Protein AF-A0A5N6C5S0-F1 (afdb_monomer_lite)

Structure (mmCIF, N/CA/C/O backbone):
data_AF-A0A5N6C5S0-F1
#
_entry.id   AF-A0A5N6C5S0-F1
#
loop_
_atom_site.group_PDB
_atom_site.id
_atom_site.type_symbol
_atom_site.label_atom_id
_atom_site.label_alt_id
_atom_site.label_comp_id
_atom_site.label_asym_id
_atom_site.label_entity_id
_atom_site.label_seq_id
_atom_site.pdbx_PDB_ins_code
_atom_site.Cartn_x
_atom_site.Cartn_y
_atom_site.Cartn_z
_atom_site.occupancy
_atom_site.B_iso_or_equiv
_atom_site.auth_seq_id
_atom_site.auth_comp_id
_atom_site.auth_asym_id
_atom_site.auth_atom_id
_atom_site.pdbx_PDB_model_num
ATOM 1 N N . MET A 1 1 ? -27.865 43.314 -39.052 1.00 33.88 1 MET A N 1
ATOM 2 C CA . MET A 1 1 ? -28.387 43.633 -40.398 1.00 33.88 1 MET A CA 1
ATOM 3 C C . MET A 1 1 ? -28.224 42.406 -41.287 1.00 33.88 1 MET A C 1
ATOM 5 O O . MET A 1 1 ? -27.110 41.933 -41.412 1.00 33.88 1 MET A O 1
ATOM 9 N N . ARG A 1 2 ? -29.345 41.942 -41.859 1.00 31.78 2 ARG A N 1
ATOM 10 C CA . ARG A 1 2 ? -29.505 41.071 -43.045 1.00 31.78 2 ARG A CA 1
ATOM 11 C C . ARG A 1 2 ? -28.847 39.676 -43.056 1.00 31.78 2 ARG A C 1
ATOM 13 O O . ARG A 1 2 ? -27.722 39.504 -43.498 1.00 31.78 2 ARG A O 1
ATOM 20 N N . THR A 1 3 ? -29.659 38.673 -42.722 1.00 36.44 3 THR A N 1
ATOM 21 C CA . THR A 1 3 ? -29.772 37.402 -43.473 1.00 36.44 3 THR A CA 1
ATOM 22 C C . THR A 1 3 ? -30.403 37.673 -44.862 1.00 36.44 3 THR A C 1
ATOM 24 O O . THR A 1 3 ? -31.005 38.745 -45.022 1.00 36.44 3 THR A O 1
ATOM 27 N N . PRO A 1 4 ? -30.269 36.789 -45.885 1.00 48.88 4 PRO A N 1
ATOM 28 C CA . PRO A 1 4 ? -31.178 35.628 -46.007 1.00 48.88 4 PRO A CA 1
ATOM 29 C C . PRO A 1 4 ? -30.635 34.346 -46.706 1.00 48.88 4 PRO A C 1
ATOM 31 O O . PRO A 1 4 ? -29.707 34.405 -47.498 1.00 48.88 4 PRO A O 1
ATOM 34 N N . HIS A 1 5 ? -31.294 33.216 -46.375 1.00 29.08 5 HIS A N 1
ATOM 35 C CA . HIS A 1 5 ? -31.846 32.109 -47.207 1.00 29.08 5 HIS A CA 1
ATOM 36 C C . HIS A 1 5 ? -31.122 31.640 -48.492 1.00 29.08 5 HIS A C 1
ATOM 38 O O . HIS A 1 5 ? -30.576 32.441 -49.226 1.00 29.08 5 HIS A O 1
ATOM 44 N N . ARG A 1 6 ? -31.208 30.397 -48.989 1.00 31.62 6 ARG A N 1
ATOM 45 C CA . ARG A 1 6 ? -31.853 29.088 -48.706 1.00 31.62 6 ARG A CA 1
ATOM 46 C C . ARG A 1 6 ? -31.314 28.164 -49.825 1.00 31.62 6 ARG A C 1
ATOM 48 O O . ARG A 1 6 ? -31.067 28.659 -50.920 1.00 31.62 6 ARG A O 1
ATOM 55 N N . GLY A 1 7 ? -31.274 26.845 -49.632 1.00 25.94 7 GLY A N 1
ATOM 56 C CA . GLY A 1 7 ? -31.147 25.928 -50.774 1.00 25.94 7 GLY A CA 1
ATOM 57 C C . GLY A 1 7 ? -30.954 24.470 -50.388 1.00 25.94 7 GLY A C 1
ATOM 58 O O . GLY A 1 7 ? -29.828 24.008 -50.282 1.00 25.94 7 GLY A O 1
ATOM 59 N N . ILE A 1 8 ? -32.063 23.757 -50.194 1.00 32.75 8 ILE A N 1
ATOM 60 C CA . ILE A 1 8 ? -32.105 22.292 -50.162 1.00 32.75 8 ILE A CA 1
ATOM 61 C C . ILE A 1 8 ? -32.045 21.801 -51.612 1.00 32.75 8 ILE A C 1
ATOM 63 O O . ILE A 1 8 ? -32.849 22.248 -52.430 1.00 32.75 8 ILE A O 1
ATOM 67 N N . ALA A 1 9 ? -31.165 20.845 -51.905 1.00 28.42 9 ALA A N 1
ATOM 68 C CA . ALA A 1 9 ? -31.287 19.969 -53.064 1.00 28.42 9 ALA A CA 1
ATOM 69 C C . ALA A 1 9 ? -30.882 18.545 -52.661 1.00 28.42 9 ALA A C 1
ATOM 71 O O . ALA A 1 9 ? -29.729 18.272 -52.339 1.00 28.42 9 ALA A O 1
ATOM 72 N N . VAL A 1 10 ? -31.873 17.655 -52.658 1.00 30.75 10 VAL A N 1
ATOM 73 C CA . VAL A 1 10 ? -31.703 16.202 -52.616 1.00 30.75 10 VAL A CA 1
ATOM 74 C C . VAL A 1 10 ? -31.403 15.747 -54.042 1.00 30.75 10 VAL A C 1
ATOM 76 O O . VAL A 1 10 ? -32.194 16.020 -54.944 1.00 30.75 10 VAL A O 1
ATOM 79 N N . ALA A 1 11 ? -30.294 15.039 -54.243 1.00 29.58 11 ALA A N 1
ATOM 80 C CA . ALA A 1 11 ? -30.028 14.284 -55.460 1.00 29.58 11 ALA A CA 1
ATOM 81 C C . ALA A 1 11 ? -29.439 12.918 -55.086 1.00 29.58 11 ALA A C 1
ATOM 83 O O . ALA A 1 11 ? -28.360 12.817 -54.510 1.00 29.58 11 ALA A O 1
ATOM 84 N N . VAL A 1 12 ? -30.203 11.875 -55.400 1.00 33.59 12 VAL A N 1
ATOM 85 C CA . VAL A 1 12 ? -29.802 10.468 -55.378 1.00 33.59 12 VAL A CA 1
ATOM 86 C C . VAL A 1 12 ? -28.992 10.194 -56.645 1.00 33.59 12 VAL A C 1
ATOM 88 O O . VAL A 1 12 ? -29.508 10.421 -57.738 1.00 33.59 12 VAL A O 1
ATOM 91 N N . ALA A 1 13 ? -27.769 9.672 -56.523 1.00 30.56 13 ALA A N 1
ATOM 92 C CA . ALA A 1 13 ? -27.074 9.023 -57.636 1.00 30.56 13 ALA A CA 1
ATOM 93 C C . ALA A 1 13 ? -26.009 8.022 -57.150 1.00 30.56 13 ALA A C 1
ATOM 95 O O . ALA A 1 13 ? -24.998 8.400 -56.574 1.00 30.56 13 ALA A O 1
ATOM 96 N N . ALA A 1 14 ? -26.314 6.751 -57.417 1.00 28.95 14 ALA A N 1
ATOM 97 C CA . ALA A 1 14 ? -25.454 5.639 -57.823 1.00 28.95 14 ALA A CA 1
ATOM 98 C C . ALA A 1 14 ? -24.087 5.405 -57.144 1.00 28.95 14 ALA A C 1
ATOM 100 O O . ALA A 1 14 ? -23.139 6.176 -57.252 1.00 28.95 14 ALA A O 1
ATOM 101 N N . ALA A 1 15 ? -23.984 4.202 -56.577 1.00 37.97 15 ALA A N 1
ATOM 102 C CA . ALA A 1 15 ? -22.759 3.546 -56.159 1.00 37.97 15 ALA A CA 1
ATOM 103 C C . ALA A 1 15 ? -21.727 3.433 -57.297 1.00 37.97 15 ALA A C 1
ATOM 105 O O . ALA A 1 15 ? -22.008 2.870 -58.354 1.00 37.97 15 ALA A O 1
ATOM 106 N N . ALA A 1 16 ? -20.505 3.876 -57.015 1.00 29.36 16 ALA A N 1
ATOM 107 C CA . ALA A 1 16 ? -19.294 3.424 -57.681 1.00 29.36 16 ALA A CA 1
ATOM 108 C C . ALA A 1 16 ? -18.273 3.096 -56.586 1.00 29.36 16 ALA A C 1
ATOM 110 O O . ALA A 1 16 ? -17.730 3.986 -55.933 1.00 29.36 16 ALA A O 1
ATOM 111 N N . ALA A 1 17 ? -18.069 1.801 -56.346 1.00 33.22 17 ALA A N 1
ATOM 112 C CA . ALA A 1 17 ? -17.007 1.302 -55.490 1.00 33.22 17 ALA A CA 1
ATOM 113 C C . ALA A 1 17 ? -15.659 1.582 -56.171 1.00 33.22 17 ALA A C 1
ATOM 115 O O . ALA A 1 17 ? -15.249 0.869 -57.083 1.00 33.22 17 ALA A O 1
ATOM 116 N N . LEU A 1 18 ? -14.992 2.651 -55.744 1.00 30.05 18 LEU A N 1
ATOM 117 C CA . LEU A 1 18 ? -13.587 2.900 -56.036 1.00 30.05 18 LEU A CA 1
ATOM 118 C C . LEU A 1 18 ? -12.770 2.261 -54.914 1.00 30.05 18 LEU A C 1
ATOM 120 O O . LEU A 1 18 ? -12.681 2.793 -53.811 1.00 30.05 18 LEU A O 1
ATOM 124 N N . PHE A 1 19 ? -12.206 1.090 -55.201 1.00 34.84 19 PHE A N 1
ATOM 125 C CA . PHE A 1 19 ? -11.124 0.516 -54.408 1.00 34.84 19 PHE A CA 1
ATOM 126 C C . PHE A 1 19 ? -9.938 1.496 -54.416 1.00 34.84 19 PHE A C 1
ATOM 128 O O . PHE A 1 19 ? -9.476 1.847 -55.506 1.00 34.84 19 PHE A O 1
ATOM 135 N N . PRO A 1 20 ? -9.396 1.929 -53.264 1.00 34.69 20 PRO A N 1
ATOM 136 C CA . PRO A 1 20 ? -8.069 2.515 -53.258 1.00 34.69 20 PRO A CA 1
ATOM 137 C C . PRO A 1 20 ? -7.076 1.390 -53.561 1.00 34.69 20 PRO A C 1
ATOM 139 O O . PRO A 1 20 ? -6.937 0.430 -52.803 1.00 34.69 20 PRO A O 1
ATOM 142 N N . ALA A 1 21 ? -6.428 1.486 -54.721 1.00 32.28 21 ALA A N 1
ATOM 143 C CA . ALA A 1 21 ? -5.298 0.646 -55.072 1.00 32.28 21 ALA A CA 1
ATOM 144 C C . ALA A 1 21 ? -4.205 0.827 -54.010 1.00 32.28 21 ALA A C 1
ATOM 146 O O . ALA A 1 21 ? -3.672 1.923 -53.834 1.00 32.28 21 ALA A O 1
ATOM 147 N N . ALA A 1 22 ? -3.899 -0.252 -53.293 1.00 35.25 22 ALA A N 1
ATOM 148 C CA . ALA A 1 22 ? -2.733 -0.328 -52.432 1.00 35.25 22 ALA A CA 1
ATOM 149 C C . ALA A 1 22 ? -1.468 -0.088 -53.277 1.00 35.25 22 ALA A C 1
ATOM 151 O O . ALA A 1 22 ? -1.335 -0.707 -54.340 1.00 35.25 22 ALA A O 1
ATOM 152 N N . PRO A 1 23 ? -0.522 0.763 -52.847 1.00 33.72 23 PRO A N 1
ATOM 153 C CA . PRO A 1 23 ? 0.776 0.806 -53.491 1.00 33.72 23 PRO A CA 1
ATOM 154 C C . PRO A 1 23 ? 1.478 -0.522 -53.200 1.00 33.72 23 PRO A C 1
ATOM 156 O O . PRO A 1 23 ? 1.833 -0.836 -52.066 1.00 33.72 23 PRO A O 1
ATOM 159 N N . SER A 1 24 ? 1.633 -1.334 -54.241 1.00 34.84 24 SER A N 1
ATOM 160 C CA . SER A 1 24 ? 2.464 -2.530 -54.212 1.00 34.84 24 SER A CA 1
ATOM 161 C C . SER A 1 24 ? 3.914 -2.085 -54.031 1.00 34.84 24 SER A C 1
ATOM 163 O O . SER A 1 24 ? 4.536 -1.583 -54.967 1.00 34.84 24 SER A O 1
ATOM 165 N N . VAL A 1 25 ? 4.447 -2.235 -52.819 1.00 38.59 25 VAL A N 1
ATOM 166 C CA . VAL A 1 25 ? 5.882 -2.097 -52.572 1.00 38.59 25 VAL A CA 1
ATOM 167 C C . VAL A 1 25 ? 6.552 -3.296 -53.234 1.00 38.59 25 VAL A C 1
ATOM 169 O O . VAL A 1 25 ? 6.475 -4.425 -52.755 1.00 38.59 25 VAL A O 1
ATOM 172 N N . LEU A 1 26 ? 7.148 -3.056 -54.400 1.00 36.34 26 LEU A N 1
ATOM 173 C CA . LEU A 1 26 ? 8.042 -3.999 -55.055 1.00 36.34 26 LEU A CA 1
ATOM 174 C C . LEU A 1 26 ? 9.227 -4.251 -54.123 1.00 36.34 26 LEU A C 1
ATOM 176 O O . LEU A 1 26 ? 10.024 -3.353 -53.861 1.00 36.34 26 LEU A O 1
ATOM 180 N N . ALA A 1 27 ? 9.318 -5.484 -53.630 1.00 41.06 27 ALA A N 1
ATOM 181 C CA . ALA A 1 27 ? 10.474 -6.003 -52.926 1.00 41.06 27 ALA A CA 1
ATOM 182 C C . ALA A 1 27 ? 11.700 -5.937 -53.847 1.00 41.06 27 ALA A C 1
ATOM 184 O O . ALA A 1 27 ? 11.898 -6.782 -54.720 1.00 41.06 27 ALA A O 1
ATOM 185 N N . SER A 1 28 ? 12.530 -4.916 -53.658 1.00 33.62 28 SER A N 1
ATOM 186 C CA . SER A 1 28 ? 13.904 -4.914 -54.136 1.00 33.62 28 SER A CA 1
ATOM 187 C C . SER A 1 28 ? 14.739 -5.741 -53.163 1.00 33.62 28 SER A C 1
ATOM 189 O O . SER A 1 28 ? 15.166 -5.259 -52.118 1.00 33.62 28 SER A O 1
ATOM 191 N N . THR A 1 29 ? 14.943 -7.012 -53.498 1.00 44.41 29 THR A N 1
ATOM 192 C CA . THR A 1 29 ? 15.895 -7.894 -52.822 1.00 44.41 29 THR A CA 1
ATOM 193 C C . THR A 1 29 ? 17.322 -7.445 -53.135 1.00 44.41 29 THR A C 1
ATOM 195 O O . THR A 1 29 ? 17.845 -7.739 -54.212 1.00 44.41 29 THR A O 1
ATOM 198 N N . SER A 1 30 ? 17.958 -6.754 -52.192 1.00 34.38 30 SER A N 1
ATOM 199 C CA . SER A 1 30 ? 19.408 -6.556 -52.155 1.00 34.38 30 SER A CA 1
ATOM 200 C C . SER A 1 30 ? 20.025 -7.440 -51.068 1.00 34.38 30 SER A C 1
ATOM 202 O O . SER A 1 30 ? 19.789 -7.225 -49.886 1.00 34.38 30 SER A O 1
ATOM 204 N N . SER A 1 31 ? 20.770 -8.450 -51.525 1.00 34.53 31 SER A N 1
ATOM 205 C CA . SER A 1 31 ? 21.901 -9.151 -50.888 1.00 34.53 31 SER A CA 1
ATOM 206 C C . SER A 1 31 ? 21.977 -9.256 -49.350 1.00 34.53 31 SER A C 1
ATOM 208 O O . SER A 1 31 ? 22.293 -8.291 -48.662 1.00 34.53 31 SER A O 1
ATOM 210 N N . ALA A 1 32 ? 21.819 -10.501 -48.888 1.00 43.94 32 ALA A N 1
ATOM 211 C CA . ALA A 1 32 ? 22.192 -11.116 -47.610 1.00 43.94 32 ALA A CA 1
ATOM 212 C C . ALA A 1 32 ? 23.168 -10.357 -46.677 1.00 43.94 32 ALA A C 1
ATOM 214 O O . ALA A 1 32 ? 24.366 -10.271 -46.946 1.00 43.94 32 ALA A O 1
ATOM 215 N N . GLY A 1 33 ? 22.647 -9.979 -45.507 1.00 41.22 33 GLY A N 1
ATOM 216 C CA . GLY A 1 33 ? 23.324 -10.085 -44.208 1.00 41.22 33 GLY A CA 1
ATOM 217 C C . GLY A 1 33 ? 22.534 -11.051 -43.297 1.00 41.22 33 GLY A C 1
ATOM 218 O O . GLY A 1 33 ? 21.400 -11.395 -43.646 1.00 41.22 33 GLY A O 1
ATOM 219 N N . PRO A 1 34 ? 23.085 -11.520 -42.161 1.00 51.78 34 PRO A N 1
ATOM 220 C CA . PRO A 1 34 ? 22.415 -12.450 -41.249 1.00 51.78 34 PRO A CA 1
ATOM 221 C C . PRO A 1 34 ? 21.421 -11.694 -40.347 1.00 51.78 34 PRO A C 1
ATOM 223 O O . PRO A 1 34 ? 21.643 -11.552 -39.151 1.00 51.78 34 PRO A O 1
ATOM 226 N N . GLY A 1 35 ? 20.366 -11.122 -40.932 1.00 75.94 35 GLY A N 1
ATOM 227 C CA . GLY A 1 35 ? 19.373 -10.339 -40.191 1.00 75.94 35 GLY A CA 1
ATOM 228 C C . GLY A 1 35 ? 18.240 -11.194 -39.615 1.00 75.94 35 GLY A C 1
ATOM 229 O O . GLY A 1 35 ? 17.796 -12.153 -40.250 1.00 75.94 35 GLY A O 1
ATOM 230 N N . VAL A 1 36 ? 17.737 -10.824 -38.436 1.00 91.88 36 VAL A N 1
ATOM 231 C CA . VAL A 1 36 ? 16.539 -11.421 -37.823 1.00 91.88 36 VAL A CA 1
ATOM 232 C C . VAL A 1 36 ? 15.300 -10.977 -38.604 1.00 91.88 36 VAL A C 1
ATOM 234 O O . VAL A 1 36 ? 15.056 -9.785 -38.785 1.00 91.88 36 VAL A O 1
ATOM 237 N N . SER A 1 37 ? 14.493 -11.931 -39.081 1.00 95.44 37 SER A N 1
ATOM 238 C CA . SER A 1 37 ? 13.271 -11.621 -39.834 1.00 95.44 37 SER A CA 1
ATOM 239 C C . SER A 1 37 ? 12.126 -11.212 -38.905 1.00 95.44 37 SER A C 1
ATOM 241 O O . SER A 1 37 ? 11.588 -12.039 -38.174 1.00 95.44 37 SER A O 1
ATOM 243 N N . CYS A 1 38 ? 11.692 -9.952 -38.987 1.00 96.62 38 CYS A N 1
ATOM 244 C CA . CYS A 1 38 ? 10.614 -9.423 -38.142 1.00 96.62 38 CYS A CA 1
ATOM 245 C C . CYS A 1 38 ? 9.197 -9.591 -38.710 1.00 96.62 38 CYS A C 1
ATOM 247 O O . CYS A 1 38 ? 8.238 -9.137 -38.094 1.00 96.62 38 CYS A O 1
ATOM 249 N N . THR A 1 39 ? 9.019 -10.211 -39.882 1.00 97.00 39 THR A N 1
ATOM 250 C CA . THR A 1 39 ? 7.719 -10.227 -40.582 1.00 97.00 39 THR A CA 1
ATOM 251 C C . THR A 1 39 ? 6.595 -10.848 -39.746 1.00 97.00 39 THR A C 1
ATOM 253 O O . THR A 1 39 ? 5.495 -10.293 -39.692 1.00 97.00 39 THR A O 1
ATOM 256 N N . ALA A 1 40 ? 6.870 -11.971 -39.074 1.00 97.69 40 ALA A N 1
ATOM 257 C CA . ALA A 1 40 ? 5.895 -12.645 -38.218 1.00 97.69 40 ALA A CA 1
ATOM 258 C C . ALA A 1 40 ? 5.592 -11.831 -36.950 1.00 97.69 40 ALA A C 1
ATOM 260 O O . ALA A 1 40 ? 4.426 -11.620 -36.630 1.00 97.69 40 ALA A O 1
ATOM 261 N N . THR A 1 41 ? 6.626 -11.292 -36.294 1.00 98.00 41 THR A N 1
ATOM 262 C CA . THR A 1 41 ? 6.489 -10.434 -35.107 1.00 98.00 41 THR A CA 1
ATOM 263 C C . THR A 1 41 ? 5.670 -9.179 -35.392 1.00 98.00 41 THR A C 1
ATOM 265 O O . THR A 1 41 ? 4.750 -8.867 -34.644 1.00 98.00 41 THR A O 1
ATOM 268 N N . LEU A 1 42 ? 5.953 -8.469 -36.488 1.00 97.94 42 LEU A N 1
ATOM 269 C CA . LEU A 1 42 ? 5.216 -7.259 -36.868 1.00 97.94 42 LEU A CA 1
ATOM 270 C C . LEU A 1 42 ? 3.735 -7.545 -37.135 1.00 97.94 42 LEU A C 1
ATOM 272 O O . LEU A 1 42 ? 2.885 -6.720 -36.814 1.00 97.94 42 LEU A O 1
ATOM 276 N N . SER A 1 43 ? 3.427 -8.722 -37.683 1.00 97.69 43 SER A N 1
ATOM 277 C CA . SER A 1 43 ? 2.058 -9.143 -38.005 1.00 97.69 43 SER A CA 1
ATOM 278 C C . SER A 1 43 ? 1.328 -9.800 -36.826 1.00 97.69 43 SER A C 1
ATOM 280 O O . SER A 1 43 ? 0.176 -10.212 -36.978 1.00 97.69 43 SER A O 1
ATOM 282 N N . ALA A 1 44 ? 1.985 -9.948 -35.670 1.00 98.06 44 ALA A N 1
ATOM 283 C CA . ALA A 1 44 ? 1.415 -10.629 -34.519 1.00 98.06 44 ALA A CA 1
ATOM 284 C C . ALA A 1 44 ? 0.219 -9.836 -33.951 1.00 98.06 44 ALA A C 1
ATOM 286 O O . ALA A 1 44 ? 0.342 -8.635 -33.699 1.00 98.06 44 ALA A O 1
ATOM 287 N N . PRO A 1 45 ? -0.936 -10.487 -33.717 1.00 96.56 45 PRO A N 1
ATOM 288 C CA . PRO A 1 45 ? -2.165 -9.799 -33.319 1.00 96.56 45 PRO A CA 1
ATOM 289 C C . PRO A 1 45 ? -2.189 -9.377 -31.844 1.00 96.56 45 PRO A C 1
ATOM 291 O O . PRO A 1 45 ? -3.068 -8.616 -31.450 1.00 96.56 45 PRO A O 1
ATOM 294 N N . THR A 1 46 ? -1.276 -9.900 -31.023 1.00 97.62 46 THR A N 1
ATOM 295 C CA . THR A 1 46 ? -1.186 -9.603 -29.590 1.00 97.62 46 THR A CA 1
ATOM 296 C C . THR A 1 46 ? 0.268 -9.477 -29.153 1.00 97.62 46 THR A C 1
ATOM 298 O O . THR A 1 46 ? 1.163 -10.063 -29.769 1.00 97.62 46 THR A O 1
ATOM 301 N N . ARG A 1 47 ? 0.491 -8.770 -28.039 1.00 96.56 47 ARG A N 1
ATOM 302 C CA . ARG A 1 47 ? 1.804 -8.656 -27.383 1.00 96.56 47 ARG A CA 1
ATOM 303 C C . ARG A 1 47 ? 2.423 -10.016 -27.062 1.00 96.56 47 ARG A C 1
ATOM 305 O O . ARG A 1 47 ? 3.589 -10.253 -27.356 1.00 96.56 47 ARG A O 1
ATOM 312 N N . GLU A 1 48 ? 1.610 -10.911 -26.510 1.00 97.94 48 GLU A N 1
ATOM 313 C CA . GLU A 1 48 ? 1.979 -12.292 -26.199 1.00 97.94 48 GLU A CA 1
ATOM 314 C C . GLU A 1 48 ? 2.506 -13.032 -27.441 1.00 97.94 48 GLU A C 1
ATOM 316 O O . GLU A 1 48 ? 3.590 -13.612 -27.413 1.00 97.94 48 GLU A O 1
ATOM 321 N N . ALA A 1 49 ? 1.784 -12.951 -28.565 1.00 98.38 49 ALA A N 1
ATOM 322 C CA . ALA A 1 49 ? 2.202 -13.581 -29.814 1.00 98.38 49 ALA A CA 1
ATOM 323 C C . ALA A 1 49 ? 3.465 -12.926 -30.398 1.00 98.38 49 ALA A C 1
ATOM 325 O O . ALA A 1 49 ? 4.320 -13.627 -30.935 1.00 98.38 49 ALA A O 1
ATOM 326 N N . ALA A 1 50 ? 3.612 -11.602 -30.273 1.00 98.56 50 ALA A N 1
ATOM 327 C CA . ALA A 1 50 ? 4.794 -10.887 -30.745 1.00 98.56 50 ALA A CA 1
ATOM 328 C C . ALA A 1 50 ? 6.071 -11.375 -30.043 1.00 98.56 50 ALA A C 1
ATOM 330 O O . ALA A 1 50 ? 7.075 -11.611 -30.717 1.00 98.56 50 ALA A O 1
ATOM 331 N N . PHE A 1 51 ? 6.025 -11.598 -28.723 1.00 98.69 51 PHE A N 1
ATOM 332 C CA . PHE A 1 51 ? 7.140 -12.197 -27.983 1.00 98.69 51 PHE A CA 1
ATOM 333 C C . PHE A 1 51 ? 7.492 -13.591 -28.505 1.00 98.69 51 PHE A C 1
ATOM 335 O O . PHE A 1 51 ? 8.661 -13.844 -28.788 1.00 98.69 51 PHE A O 1
ATOM 342 N N . GLY A 1 52 ? 6.498 -14.464 -28.698 1.00 98.44 52 GLY A N 1
ATOM 343 C CA . GLY A 1 52 ? 6.729 -15.815 -29.215 1.00 98.44 52 GLY A CA 1
ATOM 344 C C . GLY A 1 52 ? 7.326 -15.836 -30.624 1.00 98.44 52 GLY A C 1
ATOM 345 O O . GLY A 1 52 ? 8.238 -16.614 -30.900 1.00 98.44 52 GLY A O 1
ATOM 346 N N . GLU A 1 53 ? 6.869 -14.964 -31.525 1.00 98.62 53 GLU A N 1
ATOM 347 C CA . GLU A 1 53 ? 7.424 -14.879 -32.882 1.00 98.62 53 GLU A CA 1
ATOM 348 C C . GLU A 1 53 ? 8.828 -14.257 -32.906 1.00 98.62 53 GLU A C 1
ATOM 350 O O . GLU A 1 53 ? 9.698 -14.748 -33.625 1.00 98.62 53 GLU A O 1
ATOM 355 N N . ALA A 1 54 ? 9.089 -13.230 -32.091 1.00 98.56 54 ALA A N 1
ATOM 356 C CA . ALA A 1 54 ? 10.418 -12.621 -31.993 1.00 98.56 54 ALA A CA 1
ATOM 357 C C . ALA A 1 54 ? 11.451 -13.575 -31.381 1.00 98.56 54 ALA A C 1
ATOM 359 O O . ALA A 1 54 ? 12.562 -13.693 -31.897 1.00 98.56 54 ALA A O 1
ATOM 360 N N . ALA A 1 55 ? 11.065 -14.298 -30.326 1.00 98.25 55 ALA A N 1
ATOM 361 C CA . ALA A 1 55 ? 11.880 -15.327 -29.691 1.00 98.25 55 ALA A CA 1
ATOM 362 C C . ALA A 1 55 ? 12.309 -16.399 -30.704 1.00 98.25 55 ALA A C 1
ATOM 364 O O . ALA A 1 55 ? 13.498 -16.679 -30.848 1.00 98.25 55 ALA A O 1
ATOM 365 N N . LYS A 1 56 ? 11.357 -16.928 -31.487 1.00 97.81 56 LYS A N 1
ATOM 366 C CA . LYS A 1 56 ? 11.640 -17.900 -32.558 1.00 97.81 56 LYS A CA 1
ATOM 367 C C . LYS A 1 56 ? 12.560 -17.330 -33.636 1.00 97.81 56 LYS A C 1
ATOM 369 O O . LYS A 1 56 ? 13.463 -18.030 -34.082 1.00 97.81 56 LYS A O 1
ATOM 374 N N . ALA A 1 57 ? 12.324 -16.091 -34.071 1.00 97.00 57 ALA A N 1
ATOM 375 C CA . ALA A 1 57 ? 13.093 -15.469 -35.146 1.00 97.00 57 ALA A CA 1
ATOM 376 C C . ALA A 1 57 ? 14.547 -15.174 -34.744 1.00 97.00 57 ALA A C 1
ATOM 378 O O . ALA A 1 57 ? 15.443 -15.300 -35.576 1.00 97.00 57 ALA A O 1
ATOM 379 N N . ALA A 1 58 ? 14.772 -14.784 -33.487 1.00 96.06 58 ALA A N 1
ATOM 380 C CA . ALA A 1 58 ? 16.087 -14.429 -32.960 1.00 96.06 58 ALA A CA 1
ATOM 381 C C . ALA A 1 58 ? 16.820 -15.601 -32.278 1.00 96.06 58 ALA A C 1
ATOM 383 O O . ALA A 1 58 ? 17.998 -15.473 -31.968 1.00 96.06 58 ALA A O 1
ATOM 384 N N . GLY A 1 59 ? 16.145 -16.731 -32.033 1.00 95.31 59 GLY A N 1
ATOM 385 C CA . GLY A 1 59 ? 16.722 -17.869 -31.309 1.00 95.31 59 GLY A CA 1
ATOM 386 C C . GLY A 1 59 ? 16.861 -17.643 -29.799 1.00 95.31 59 GLY A C 1
ATOM 387 O O . GLY A 1 59 ? 17.653 -18.321 -29.157 1.00 95.31 59 GLY A O 1
ATOM 388 N N . VAL A 1 60 ? 16.099 -16.706 -29.227 1.00 96.69 60 VAL A N 1
ATOM 389 C CA . VAL A 1 60 ? 16.109 -16.392 -27.788 1.00 96.69 60 VAL A CA 1
ATOM 390 C C . VAL A 1 60 ? 15.024 -17.211 -27.078 1.00 96.69 60 VAL A C 1
ATOM 392 O O . VAL A 1 60 ? 13.903 -17.272 -27.587 1.00 96.69 60 VAL A O 1
ATOM 395 N N . PRO A 1 61 ? 15.270 -17.795 -25.889 1.00 97.69 61 PRO A N 1
ATOM 396 C CA . PRO A 1 61 ? 14.207 -18.384 -25.080 1.00 97.69 61 PRO A CA 1
ATOM 397 C C . PRO A 1 61 ? 13.096 -17.364 -24.782 1.00 97.69 61 PRO A C 1
ATOM 399 O O . PRO A 1 61 ? 13.346 -16.321 -24.179 1.00 97.69 61 PRO A O 1
ATOM 402 N N . GLU A 1 62 ? 11.853 -17.663 -25.172 1.00 97.88 62 GLU A N 1
ATOM 403 C CA . GLU A 1 62 ? 10.719 -16.740 -24.999 1.00 97.88 62 GLU A CA 1
ATOM 404 C C . GLU A 1 62 ? 10.526 -16.266 -23.543 1.00 97.88 62 GLU A C 1
ATOM 406 O O . GLU A 1 62 ? 10.353 -15.059 -23.348 1.00 97.88 62 GLU A O 1
ATOM 411 N N . PRO A 1 63 ? 10.620 -17.134 -22.507 1.00 98.19 63 PRO A N 1
ATOM 412 C CA . PRO A 1 63 ? 10.536 -16.683 -21.119 1.00 98.19 63 PRO A CA 1
ATOM 413 C C . PRO A 1 63 ? 11.608 -15.647 -20.766 1.00 98.19 63 PRO A C 1
ATOM 415 O O . PRO A 1 63 ? 11.311 -14.658 -20.100 1.00 98.19 63 PRO A O 1
ATOM 418 N N . LEU A 1 64 ? 12.843 -15.839 -21.246 1.00 97.81 64 LEU A N 1
ATOM 419 C CA . LEU A 1 64 ? 13.950 -14.914 -20.998 1.00 97.81 64 LEU A CA 1
ATOM 420 C C . LEU A 1 64 ? 13.690 -13.563 -21.663 1.00 97.81 64 LEU A C 1
ATOM 422 O O . LEU A 1 64 ? 13.856 -12.523 -21.029 1.00 97.81 64 LEU A O 1
ATOM 426 N N . LEU A 1 65 ? 13.237 -13.582 -22.918 1.00 98.12 65 LEU A N 1
ATOM 427 C CA . LEU A 1 65 ? 12.905 -12.375 -23.668 1.00 98.12 65 LEU A CA 1
ATOM 428 C C . LEU A 1 65 ? 11.813 -11.557 -22.958 1.00 98.12 65 LEU A C 1
ATOM 430 O O . LEU A 1 65 ? 11.948 -10.343 -22.803 1.00 98.12 65 LEU A O 1
ATOM 434 N N . LYS A 1 66 ? 10.759 -12.228 -22.475 1.00 98.56 66 LYS A N 1
ATOM 435 C CA . LYS A 1 66 ? 9.703 -11.603 -21.667 1.00 98.56 66 LYS A CA 1
ATOM 436 C C . LYS A 1 66 ? 10.249 -11.056 -20.349 1.00 98.56 66 LYS A C 1
ATOM 438 O O . LYS A 1 66 ? 9.914 -9.930 -20.005 1.00 98.56 66 LYS A O 1
ATOM 443 N N . ALA A 1 67 ? 11.087 -11.799 -19.628 1.00 97.69 67 ALA A N 1
ATOM 444 C CA . ALA A 1 67 ? 11.640 -11.353 -18.349 1.00 97.69 67 ALA A CA 1
ATOM 445 C C . ALA A 1 67 ? 12.539 -10.110 -18.492 1.00 97.69 67 ALA A C 1
ATOM 447 O O . ALA A 1 67 ? 12.426 -9.189 -17.688 1.00 97.69 67 ALA A O 1
ATOM 448 N N . VAL A 1 68 ? 13.369 -10.036 -19.540 1.00 96.31 68 VAL A N 1
ATOM 449 C CA . VAL A 1 68 ? 14.178 -8.839 -19.847 1.00 96.31 68 VAL A CA 1
ATOM 450 C C . VAL A 1 68 ? 13.283 -7.629 -20.119 1.00 96.31 68 VAL A C 1
ATOM 452 O O . VAL A 1 68 ? 13.472 -6.584 -19.506 1.00 96.31 68 VAL A O 1
ATOM 455 N N . ALA A 1 69 ? 12.275 -7.774 -20.984 1.00 95.88 69 ALA A N 1
ATOM 456 C CA . ALA A 1 69 ? 11.327 -6.694 -21.258 1.00 95.88 69 ALA A CA 1
ATOM 457 C C . ALA A 1 69 ? 10.531 -6.271 -20.012 1.00 95.88 69 ALA A C 1
ATOM 459 O O . ALA A 1 69 ? 10.257 -5.088 -19.824 1.00 95.88 69 ALA A O 1
ATOM 460 N N . TYR A 1 70 ? 10.175 -7.224 -19.144 1.00 95.81 70 TYR A N 1
ATOM 461 C CA . TYR A 1 70 ? 9.462 -6.933 -17.904 1.00 95.81 70 TYR A CA 1
ATOM 462 C C . TYR A 1 70 ? 10.303 -6.051 -16.971 1.00 95.81 70 TYR A C 1
ATOM 464 O O . TYR A 1 70 ? 9.787 -5.065 -16.455 1.00 95.81 70 TYR A O 1
ATOM 472 N N . MET A 1 71 ? 11.603 -6.338 -16.823 1.00 93.38 71 MET A N 1
ATOM 473 C CA . MET A 1 71 ? 12.506 -5.530 -15.987 1.00 93.38 71 MET A CA 1
ATOM 474 C C . MET A 1 71 ? 12.627 -4.076 -16.441 1.00 93.38 71 MET A C 1
ATOM 476 O O . MET A 1 71 ? 12.765 -3.183 -15.605 1.00 93.38 71 MET A O 1
ATOM 480 N N . LEU A 1 72 ? 12.565 -3.847 -17.751 1.00 90.94 72 LEU A N 1
ATOM 481 C CA . LEU A 1 72 ? 12.792 -2.534 -18.352 1.00 90.94 72 LEU A CA 1
ATOM 482 C C . LEU A 1 72 ? 11.522 -1.680 -18.392 1.00 90.94 72 LEU A C 1
ATOM 484 O O . LEU A 1 72 ? 11.582 -0.490 -18.125 1.00 90.94 72 LEU A O 1
ATOM 488 N N . SER A 1 73 ? 10.368 -2.276 -18.699 1.00 90.75 73 SER A N 1
ATOM 489 C CA . SER A 1 73 ? 9.139 -1.513 -18.988 1.00 90.75 73 SER A CA 1
ATOM 490 C C . SER A 1 73 ? 7.867 -2.106 -18.386 1.00 90.75 73 SER A C 1
ATOM 492 O O . SER A 1 73 ? 6.768 -1.627 -18.654 1.00 90.75 73 SER A O 1
ATOM 494 N N . ARG A 1 74 ? 7.959 -3.217 -17.644 1.00 92.44 74 ARG A N 1
ATOM 495 C CA . ARG A 1 74 ? 6.795 -4.035 -17.252 1.00 92.44 74 ARG A CA 1
ATOM 496 C C . ARG A 1 74 ? 5.922 -4.441 -18.459 1.00 92.44 74 ARG A C 1
ATOM 498 O O . ARG A 1 74 ? 4.716 -4.643 -18.310 1.00 92.44 74 ARG A O 1
ATOM 505 N N . TRP A 1 75 ? 6.546 -4.580 -19.636 1.00 93.75 75 TRP A N 1
ATOM 506 C CA . TRP A 1 75 ? 5.945 -4.812 -20.961 1.00 93.75 75 TRP A CA 1
ATOM 507 C C . TRP A 1 75 ? 5.178 -3.645 -21.592 1.00 93.75 75 TRP A C 1
ATOM 509 O O . TRP A 1 75 ? 4.596 -3.829 -22.668 1.00 93.75 75 TRP A O 1
ATOM 519 N N . ASP A 1 76 ? 5.174 -2.468 -20.970 1.00 88.81 76 ASP A N 1
ATOM 520 C CA . ASP A 1 76 ? 4.519 -1.293 -21.534 1.00 88.81 76 ASP A CA 1
ATOM 521 C C . ASP A 1 76 ? 5.316 -0.685 -22.690 1.00 88.81 76 ASP A C 1
ATOM 523 O O . ASP A 1 76 ? 6.540 -0.756 -22.777 1.00 88.81 76 ASP A O 1
ATOM 527 N N . ASP A 1 77 ? 4.574 -0.081 -23.612 1.00 85.62 77 ASP A N 1
ATOM 528 C CA . ASP A 1 77 ? 5.114 0.878 -24.564 1.00 85.62 77 ASP A CA 1
ATOM 529 C C . ASP A 1 77 ? 4.890 2.306 -24.046 1.00 85.62 77 ASP A C 1
ATOM 531 O O . ASP A 1 77 ? 4.002 2.576 -23.238 1.00 85.62 77 ASP A O 1
ATOM 535 N N . HIS A 1 78 ? 5.674 3.238 -24.577 1.00 79.69 78 HIS A N 1
ATOM 536 C CA . HIS A 1 78 ? 5.669 4.642 -24.191 1.00 79.69 78 HIS A CA 1
ATOM 537 C C . HIS A 1 78 ? 5.181 5.556 -25.320 1.00 79.69 78 HIS A C 1
ATOM 539 O O . HIS A 1 78 ? 5.525 6.734 -25.377 1.00 79.69 78 HIS A O 1
ATOM 545 N N . GLN A 1 79 ? 4.378 5.035 -26.252 1.00 80.75 79 GLN A N 1
ATOM 546 C CA . GLN A 1 79 ? 3.740 5.785 -27.339 1.00 80.75 79 GLN A CA 1
ATOM 547 C C . GLN A 1 79 ? 4.743 6.585 -28.190 1.00 80.75 79 GLN A C 1
ATOM 549 O O . GLN A 1 79 ? 4.475 7.702 -28.650 1.00 80.75 79 GLN A O 1
ATOM 554 N N . GLY A 1 80 ? 5.940 6.026 -28.385 1.00 80.88 80 GLY A N 1
ATOM 555 C CA . GLY A 1 80 ? 7.031 6.686 -29.100 1.00 80.88 80 GLY A CA 1
ATOM 556 C C . GLY A 1 80 ? 7.697 7.843 -28.356 1.00 80.88 80 GLY A C 1
ATOM 557 O O . GLY A 1 80 ? 8.411 8.629 -28.986 1.00 80.88 80 GLY A O 1
ATOM 558 N N . LYS A 1 81 ? 7.451 7.986 -27.052 1.00 80.62 81 LYS A N 1
ATOM 559 C CA . LYS A 1 81 ? 8.177 8.894 -26.163 1.00 80.62 81 LYS A CA 1
ATOM 560 C C . LYS A 1 81 ? 9.352 8.165 -25.511 1.00 80.62 81 LYS A C 1
ATOM 562 O O . LYS A 1 81 ? 9.261 6.956 -25.302 1.00 80.62 81 LYS A O 1
ATOM 567 N N . PRO A 1 82 ? 10.451 8.887 -25.246 1.00 81.00 82 PRO A N 1
ATOM 568 C CA . PRO A 1 82 ? 11.577 8.309 -24.549 1.00 81.00 82 PRO A CA 1
ATOM 569 C C . PRO A 1 82 ? 11.270 8.104 -23.069 1.00 81.00 82 PRO A C 1
ATOM 571 O O . PRO A 1 82 ? 10.427 8.797 -22.495 1.00 81.00 82 PRO A O 1
ATOM 574 N N . SER A 1 83 ? 12.057 7.230 -22.472 1.00 80.06 83 SER A N 1
ATOM 575 C CA . SER A 1 83 ? 12.237 7.085 -21.047 1.00 80.06 83 SER A CA 1
ATOM 576 C C . SER A 1 83 ? 12.963 8.218 -20.356 1.00 80.06 83 SER A C 1
ATOM 578 O O . SER A 1 83 ? 13.601 9.058 -20.997 1.00 80.06 83 SER A O 1
ATOM 580 N N . SER A 1 84 ? 12.934 8.183 -19.022 1.00 75.75 84 SER A N 1
ATOM 581 C CA . SER A 1 84 ? 13.807 8.979 -18.165 1.00 75.75 84 SER A CA 1
ATOM 582 C C . SER A 1 84 ? 15.277 8.716 -18.423 1.00 75.75 84 SER A C 1
ATOM 584 O O . SER A 1 84 ? 16.053 9.586 -18.085 1.00 75.75 84 SER A O 1
ATOM 586 N N . ASP A 1 85 ? 15.699 7.609 -19.038 1.00 73.38 85 ASP A N 1
ATOM 587 C CA . ASP A 1 85 ? 17.094 7.419 -19.466 1.00 73.38 85 ASP A CA 1
ATOM 588 C C . ASP A 1 85 ? 17.300 7.579 -20.994 1.00 73.38 85 ASP A C 1
ATOM 590 O O . ASP A 1 85 ? 18.432 7.564 -21.489 1.00 73.38 85 ASP A O 1
ATOM 594 N N . GLY A 1 86 ? 16.235 7.846 -21.760 1.00 78.12 86 GLY A N 1
ATOM 595 C CA . GLY A 1 86 ? 16.249 8.094 -23.208 1.00 78.12 86 GLY A CA 1
ATOM 596 C C . GLY A 1 86 ? 16.037 6.873 -24.126 1.00 78.12 86 GLY A C 1
ATOM 597 O O . GLY A 1 86 ? 16.220 6.994 -25.342 1.00 78.12 86 GLY A O 1
ATOM 598 N N . GLY A 1 87 ? 15.711 5.708 -23.579 1.00 85.75 87 GLY A N 1
ATOM 599 C CA . GLY A 1 87 ? 15.205 4.506 -24.240 1.00 85.75 87 GLY A CA 1
ATOM 600 C C . GLY A 1 87 ? 13.753 4.576 -24.717 1.00 85.75 87 GLY A C 1
ATOM 601 O O . GLY A 1 87 ? 13.009 5.500 -24.411 1.00 85.75 87 GLY A O 1
ATOM 602 N N . TYR A 1 88 ? 13.375 3.647 -25.600 1.00 89.88 88 TYR A N 1
ATOM 603 C CA . TYR A 1 88 ? 12.071 3.636 -26.269 1.00 89.88 88 TYR A CA 1
ATOM 604 C C . TYR A 1 88 ? 11.453 2.239 -26.331 1.00 89.88 88 TYR A C 1
ATOM 606 O O . TYR A 1 88 ? 12.135 1.236 -26.569 1.00 89.88 88 TYR A O 1
ATOM 614 N N . GLY A 1 89 ? 10.123 2.215 -26.244 1.00 90.44 89 GLY A N 1
ATOM 615 C CA . GLY A 1 89 ? 9.306 1.019 -26.416 1.00 90.44 89 GLY A CA 1
ATOM 616 C C . GLY A 1 89 ? 9.526 -0.037 -25.331 1.00 90.44 89 GLY A C 1
ATOM 617 O O . GLY A 1 89 ? 10.160 0.199 -24.310 1.00 90.44 89 GLY A O 1
ATOM 618 N N . VAL A 1 90 ? 9.022 -1.242 -25.593 1.00 93.06 90 VAL A N 1
ATOM 619 C CA . VAL A 1 90 ? 8.959 -2.348 -24.615 1.00 93.06 90 VAL A CA 1
ATOM 620 C C . VAL A 1 90 ? 10.321 -2.828 -24.104 1.00 93.06 90 VAL A C 1
ATOM 622 O O . VAL A 1 90 ? 10.417 -3.381 -23.011 1.00 93.06 90 VAL A O 1
ATOM 625 N N . PHE A 1 91 ? 11.375 -2.636 -24.892 1.00 93.19 91 PHE A N 1
ATOM 626 C CA . PHE A 1 91 ? 12.745 -3.013 -24.531 1.00 93.19 91 PHE A CA 1
ATOM 627 C C . PHE A 1 91 ? 13.607 -1.822 -24.126 1.00 93.19 91 PHE A C 1
ATOM 629 O O . PHE A 1 91 ? 14.817 -1.987 -24.001 1.00 93.19 91 PHE A O 1
ATOM 636 N N . ASP A 1 92 ? 13.001 -0.643 -23.981 1.00 89.69 92 ASP A N 1
ATOM 637 C CA . ASP A 1 92 ? 13.681 0.582 -23.578 1.00 89.69 92 ASP A CA 1
ATOM 638 C C . ASP A 1 92 ? 14.965 0.854 -24.388 1.00 89.69 92 ASP A C 1
ATOM 640 O O . ASP A 1 92 ? 16.038 1.162 -23.878 1.00 89.69 92 ASP A O 1
ATOM 644 N N . LEU A 1 93 ? 14.879 0.679 -25.713 1.00 90.62 93 LEU A N 1
ATOM 645 C CA . LEU A 1 93 ? 16.047 0.750 -26.589 1.00 90.62 93 LEU A CA 1
ATOM 646 C C . LEU A 1 93 ? 16.544 2.194 -26.687 1.00 90.62 93 LEU A C 1
ATOM 648 O O . LEU A 1 93 ? 15.877 3.048 -27.275 1.00 90.62 93 LEU A O 1
ATOM 652 N N . SER A 1 94 ? 17.742 2.459 -26.167 1.00 85.31 94 SER A N 1
ATOM 653 C CA . SER A 1 94 ? 18.334 3.798 -26.155 1.00 85.31 94 SER A CA 1
ATOM 654 C C . SER A 1 94 ? 18.604 4.336 -27.562 1.00 85.31 94 SER A C 1
ATOM 656 O O . SER A 1 94 ? 19.191 3.655 -28.416 1.00 85.31 94 SER A O 1
ATOM 658 N N . ASP A 1 95 ? 18.213 5.595 -27.799 1.00 80.56 95 ASP A N 1
ATOM 659 C CA . ASP A 1 95 ? 18.606 6.338 -29.003 1.00 80.56 95 ASP A CA 1
ATOM 660 C C . ASP A 1 95 ? 20.004 6.958 -28.905 1.00 80.56 95 ASP A C 1
ATOM 662 O O . ASP A 1 95 ? 20.586 7.330 -29.932 1.00 80.56 95 ASP A O 1
ATOM 666 N N . ARG A 1 96 ? 20.567 6.997 -27.695 1.00 71.94 96 ARG A N 1
ATOM 667 C CA . ARG A 1 96 ? 21.896 7.526 -27.416 1.00 71.94 96 ARG A CA 1
ATOM 668 C C . ARG A 1 96 ? 22.904 6.389 -27.463 1.00 71.94 96 ARG A C 1
ATOM 670 O O . ARG A 1 96 ? 22.632 5.264 -27.045 1.00 71.94 96 ARG A O 1
ATOM 677 N N . ALA A 1 97 ? 24.093 6.677 -27.987 1.00 62.06 97 ALA A N 1
ATOM 678 C CA . ALA A 1 97 ? 25.227 5.822 -27.668 1.00 62.06 97 ALA A CA 1
ATOM 679 C C . ALA A 1 97 ? 25.412 5.895 -26.143 1.00 62.06 97 ALA A C 1
ATOM 681 O O . ALA A 1 97 ? 25.326 7.002 -25.597 1.00 62.06 97 ALA A O 1
ATOM 682 N N . PRO A 1 98 ? 25.608 4.769 -25.445 1.00 55.31 98 PRO A N 1
ATOM 683 C CA . PRO A 1 98 ? 25.673 4.791 -23.997 1.00 55.31 98 PRO A CA 1
ATOM 684 C C . PRO A 1 98 ? 26.773 5.739 -23.524 1.00 55.31 98 PRO A C 1
ATOM 686 O O . PRO A 1 98 ? 27.946 5.534 -23.835 1.00 55.31 98 PRO A O 1
ATOM 689 N N . VAL A 1 99 ? 26.400 6.785 -22.789 1.00 50.00 99 VAL A N 1
ATOM 690 C CA . VAL A 1 99 ? 27.383 7.656 -22.145 1.00 50.00 99 VAL A CA 1
ATOM 691 C C . VAL A 1 99 ? 27.812 6.944 -20.867 1.00 50.00 99 VAL A C 1
ATOM 693 O O . VAL A 1 99 ? 26.976 6.605 -20.035 1.00 50.00 99 VAL A O 1
ATOM 696 N N . ALA A 1 100 ? 29.105 6.656 -20.754 1.00 49.53 100 ALA A N 1
ATOM 697 C CA . ALA A 1 100 ? 29.717 5.853 -19.699 1.00 49.53 100 ALA A CA 1
ATOM 698 C C . ALA A 1 100 ? 29.765 6.574 -18.337 1.00 49.53 100 ALA A C 1
ATOM 700 O O . ALA A 1 100 ? 30.840 6.732 -17.772 1.00 49.53 100 ALA A O 1
ATOM 701 N N . TRP A 1 101 ? 28.634 7.066 -17.827 1.00 51.59 101 TRP A N 1
ATOM 702 C CA . TRP A 1 101 ? 28.621 7.808 -16.569 1.00 51.59 101 TRP A CA 1
ATOM 703 C C . TRP A 1 101 ? 27.855 7.077 -15.470 1.00 51.59 101 TRP A C 1
ATOM 705 O O . TRP A 1 101 ? 26.653 7.257 -15.294 1.00 51.59 101 TRP A O 1
ATOM 715 N N . ASP A 1 102 ? 28.587 6.259 -14.718 1.00 54.62 102 ASP A N 1
ATOM 716 C CA . ASP A 1 102 ? 28.219 5.803 -13.376 1.00 54.62 102 ASP A CA 1
ATOM 717 C C . ASP A 1 102 ? 28.847 6.661 -12.264 1.00 54.62 102 ASP A C 1
ATOM 719 O O . ASP A 1 102 ? 28.636 6.374 -11.099 1.00 54.62 102 ASP A O 1
ATOM 723 N N . GLY A 1 103 ? 29.535 7.758 -12.607 1.00 52.12 103 GLY A N 1
ATOM 724 C CA . GLY A 1 103 ? 30.164 8.666 -11.642 1.00 52.12 103 GLY A CA 1
ATOM 725 C C . GLY A 1 103 ? 31.637 8.345 -11.349 1.00 52.12 103 GLY A C 1
ATOM 726 O O . GLY A 1 103 ? 32.424 9.285 -11.242 1.00 52.12 103 GLY A O 1
ATOM 727 N N . ALA A 1 104 ? 32.042 7.067 -11.340 1.00 49.66 104 ALA A N 1
ATOM 728 C CA . ALA A 1 104 ? 33.413 6.624 -11.020 1.00 49.66 104 ALA A CA 1
ATOM 729 C C . ALA A 1 104 ? 34.291 6.160 -12.203 1.00 49.66 104 ALA A C 1
ATOM 731 O O . ALA A 1 104 ? 35.290 5.475 -11.973 1.00 49.66 104 ALA A O 1
ATOM 732 N N . ASP A 1 105 ? 33.965 6.491 -13.459 1.00 47.72 105 ASP A N 1
ATOM 733 C CA . ASP A 1 105 ? 34.706 5.984 -14.635 1.00 47.72 105 ASP A CA 1
ATOM 734 C C . ASP A 1 105 ? 34.796 4.433 -14.655 1.00 47.72 105 ASP A C 1
ATOM 736 O O . ASP A 1 105 ? 35.746 3.848 -15.184 1.00 47.72 105 ASP A O 1
ATOM 740 N N . LYS A 1 106 ? 33.794 3.724 -14.103 1.00 50.16 106 LYS A N 1
ATOM 741 C CA . LYS A 1 106 ? 33.764 2.246 -14.092 1.00 50.16 106 LYS A CA 1
ATOM 742 C C . LYS A 1 106 ? 33.247 1.647 -15.406 1.00 50.16 106 LYS A C 1
ATOM 744 O O . LYS A 1 106 ? 33.243 0.428 -15.553 1.00 50.16 106 LYS A O 1
ATOM 749 N N . GLY A 1 107 ? 32.915 2.500 -16.379 1.00 43.66 107 GLY A N 1
ATOM 750 C CA . GLY A 1 107 ? 32.821 2.179 -17.799 1.00 43.66 107 GLY A CA 1
ATOM 751 C C . GLY A 1 107 ? 31.679 1.231 -18.173 1.00 43.66 107 GLY A C 1
ATOM 752 O O . GLY A 1 107 ? 31.769 0.019 -18.004 1.00 43.66 107 GLY A O 1
ATOM 753 N N . ARG A 1 108 ? 30.657 1.747 -18.868 1.00 51.28 108 ARG A N 1
ATOM 754 C CA . ARG A 1 108 ? 30.043 0.938 -19.937 1.00 51.28 108 ARG A CA 1
ATOM 755 C C . ARG A 1 108 ? 31.115 0.772 -21.018 1.00 51.28 108 ARG A C 1
ATOM 757 O O . ARG A 1 108 ? 31.839 1.730 -21.301 1.00 51.28 108 ARG A O 1
ATOM 764 N N . ALA A 1 109 ? 31.207 -0.393 -21.660 1.00 49.91 109 ALA A N 1
ATOM 765 C CA . ALA A 1 109 ? 31.908 -0.452 -22.939 1.00 49.91 109 ALA A CA 1
ATOM 766 C C . ALA A 1 109 ? 31.280 0.618 -23.846 1.00 49.91 109 ALA A C 1
ATOM 768 O O . ALA A 1 109 ? 30.060 0.639 -24.020 1.00 49.91 109 ALA A O 1
ATOM 769 N N . ALA A 1 110 ? 32.089 1.556 -24.341 1.00 54.44 110 ALA A N 1
ATOM 770 C CA . ALA A 1 110 ? 31.607 2.573 -25.260 1.00 54.44 110 ALA A CA 1
ATOM 771 C C . ALA A 1 110 ? 31.176 1.866 -26.549 1.00 54.44 110 ALA A C 1
ATOM 773 O O . ALA A 1 110 ? 32.003 1.510 -27.389 1.00 54.44 110 ALA A O 1
ATOM 774 N N . GLU A 1 111 ? 29.878 1.610 -26.678 1.00 64.75 111 GLU A N 1
ATOM 775 C CA . GLU A 1 111 ? 29.320 1.069 -27.906 1.00 64.75 111 GLU A CA 1
ATOM 776 C C . GLU A 1 111 ? 29.372 2.163 -28.972 1.00 64.75 111 GLU A C 1
ATOM 778 O O . GLU A 1 111 ? 28.943 3.299 -28.765 1.00 64.75 111 GLU A O 1
ATOM 783 N N . SER A 1 112 ? 29.904 1.817 -30.142 1.00 68.19 112 SER A N 1
ATOM 784 C CA . SER A 1 112 ? 30.024 2.757 -31.265 1.00 68.19 112 SER A CA 1
ATOM 785 C C . SER A 1 112 ? 28.671 3.194 -31.851 1.00 68.19 112 SER A C 1
ATOM 787 O O . SER A 1 112 ? 28.621 4.122 -32.660 1.00 68.19 112 SER A O 1
ATOM 789 N N . LYS A 1 113 ? 27.578 2.522 -31.463 1.00 80.88 113 LYS A N 1
ATOM 790 C CA . LYS A 1 113 ? 26.208 2.723 -31.947 1.00 80.88 113 LYS A CA 1
ATOM 791 C C . LYS A 1 113 ? 25.227 2.752 -30.774 1.00 80.88 113 LYS A C 1
ATOM 793 O O . LYS A 1 113 ? 25.456 2.114 -29.750 1.00 80.88 113 LYS A O 1
ATOM 798 N N . SER A 1 114 ? 24.114 3.461 -30.950 1.00 87.38 114 SER A N 1
ATOM 799 C CA . SER A 1 114 ? 22.965 3.341 -30.050 1.00 87.38 114 SER A CA 1
ATOM 800 C C . SER A 1 114 ? 22.264 1.992 -30.231 1.00 87.38 114 SER A C 1
ATOM 802 O O . SER A 1 114 ? 22.394 1.354 -31.281 1.00 87.38 114 SER A O 1
ATOM 804 N N . GLN A 1 115 ? 21.491 1.564 -29.231 1.00 90.44 115 GLN A N 1
ATOM 805 C CA . GLN A 1 115 ? 20.748 0.301 -29.294 1.00 90.44 115 GLN A CA 1
ATOM 806 C C . GLN A 1 115 ? 19.718 0.314 -30.430 1.00 90.44 115 GLN A C 1
ATOM 808 O O . GLN A 1 115 ? 19.609 -0.667 -31.161 1.00 90.44 115 GLN A O 1
ATOM 813 N N . ILE A 1 116 ? 19.042 1.448 -30.660 1.00 93.19 116 ILE A N 1
ATOM 814 C CA . ILE A 1 116 ? 18.150 1.633 -31.817 1.00 93.19 116 ILE A CA 1
ATOM 815 C C . ILE A 1 116 ? 18.902 1.440 -33.142 1.00 93.19 116 ILE A C 1
ATOM 817 O O . ILE A 1 116 ? 18.395 0.777 -34.046 1.00 93.19 116 ILE A O 1
ATOM 821 N N . ALA A 1 117 ? 20.106 2.004 -33.283 1.00 93.25 117 ALA A N 1
ATOM 822 C CA . ALA A 1 117 ? 20.884 1.875 -34.514 1.00 93.25 117 ALA A CA 1
ATOM 823 C C . ALA A 1 117 ? 21.369 0.433 -34.744 1.00 93.25 117 ALA A C 1
ATOM 825 O O . ALA A 1 117 ? 21.304 -0.057 -35.871 1.00 93.25 117 ALA A O 1
ATOM 826 N N . ALA A 1 118 ? 21.809 -0.253 -33.687 1.00 92.62 118 ALA A N 1
ATOM 827 C CA . ALA A 1 118 ? 22.199 -1.660 -33.752 1.00 92.62 118 ALA A CA 1
ATOM 828 C C . ALA A 1 118 ? 21.002 -2.565 -34.096 1.00 92.62 118 ALA A C 1
ATOM 830 O O . ALA A 1 118 ? 21.086 -3.381 -35.011 1.00 92.62 118 ALA A O 1
ATOM 831 N N . ALA A 1 119 ? 19.857 -2.372 -33.436 1.00 95.31 119 ALA A N 1
ATOM 832 C CA . ALA A 1 119 ? 18.634 -3.118 -33.718 1.00 95.31 119 ALA A CA 1
ATOM 833 C C . ALA A 1 119 ? 18.130 -2.891 -35.155 1.00 95.31 119 ALA A C 1
ATOM 835 O O . ALA A 1 119 ? 17.697 -3.840 -35.808 1.00 95.31 119 ALA A O 1
ATOM 836 N N . ALA A 1 120 ? 18.226 -1.665 -35.682 1.00 96.00 120 ALA A N 1
ATOM 837 C CA . ALA A 1 120 ? 17.858 -1.354 -37.065 1.00 96.00 120 ALA A CA 1
ATOM 838 C C . ALA A 1 120 ? 18.718 -2.127 -38.079 1.00 96.00 120 ALA A C 1
ATOM 840 O O . ALA A 1 120 ? 18.195 -2.662 -39.053 1.00 96.00 120 ALA A O 1
ATOM 841 N N . GLU A 1 121 ? 20.025 -2.239 -37.836 1.00 95.38 121 GLU A N 1
ATOM 842 C CA . GLU A 1 121 ? 20.937 -3.012 -38.687 1.00 95.38 121 GLU A CA 1
ATOM 843 C C . GLU A 1 121 ? 20.659 -4.517 -38.625 1.00 95.38 121 GLU A C 1
ATOM 845 O O . GLU A 1 121 ? 20.635 -5.181 -39.660 1.00 95.38 121 GLU A O 1
ATOM 850 N N . LEU A 1 122 ? 20.393 -5.045 -37.428 1.00 96.50 122 LEU A N 1
ATOM 851 C CA . LEU A 1 122 ? 20.120 -6.469 -37.213 1.00 96.50 122 LEU A CA 1
ATOM 852 C C . LEU A 1 122 ? 18.782 -6.926 -37.811 1.00 96.50 122 LEU A C 1
ATOM 854 O O . LEU A 1 122 ? 18.625 -8.104 -38.122 1.00 96.50 122 LEU A O 1
ATOM 858 N N . THR A 1 123 ? 17.815 -6.020 -37.965 1.00 97.62 123 THR A N 1
ATOM 859 C CA . THR A 1 123 ? 16.438 -6.357 -38.377 1.00 97.62 123 THR A CA 1
ATOM 860 C C . THR A 1 123 ? 16.035 -5.800 -39.743 1.00 97.62 123 THR A C 1
ATOM 862 O O . THR A 1 123 ? 15.068 -6.268 -40.343 1.00 97.62 123 THR A O 1
ATOM 865 N N . GLY A 1 124 ? 16.736 -4.777 -40.237 1.00 96.31 124 GLY A N 1
ATOM 866 C CA . GLY A 1 124 ? 16.331 -3.994 -41.407 1.00 96.31 124 GLY A CA 1
ATOM 867 C C . GLY A 1 124 ? 15.170 -3.022 -41.149 1.00 96.31 124 GLY A C 1
ATOM 868 O O . GLY A 1 124 ? 14.664 -2.423 -42.100 1.00 96.31 124 GLY A O 1
ATOM 869 N N . LEU A 1 125 ? 14.727 -2.856 -39.897 1.00 96.81 125 LEU A N 1
ATOM 870 C CA . LEU A 1 125 ? 13.673 -1.909 -39.523 1.00 96.81 125 LEU A CA 1
ATOM 871 C C . LEU A 1 125 ? 14.197 -0.472 -39.455 1.00 96.81 125 LEU A C 1
ATOM 873 O O . LEU A 1 125 ? 15.387 -0.220 -39.275 1.00 96.81 125 LEU A O 1
ATOM 877 N N . THR A 1 126 ? 13.293 0.502 -39.576 1.00 96.81 126 THR A N 1
ATOM 878 C CA . THR A 1 126 ? 13.659 1.912 -39.408 1.00 96.81 126 THR A CA 1
ATOM 879 C C . THR A 1 126 ? 13.771 2.269 -37.926 1.00 96.81 126 THR A C 1
ATOM 881 O O . THR A 1 126 ? 13.062 1.730 -37.076 1.00 96.81 126 THR A O 1
ATOM 884 N N . ALA A 1 127 ? 14.616 3.253 -37.613 1.00 94.69 127 ALA A N 1
ATOM 885 C CA . ALA A 1 127 ? 14.716 3.790 -36.257 1.00 94.69 127 ALA A CA 1
ATOM 886 C C . ALA A 1 127 ? 13.394 4.402 -35.752 1.00 94.69 127 ALA A C 1
ATOM 888 O O . ALA A 1 127 ? 13.186 4.486 -34.550 1.00 94.69 127 ALA A O 1
ATOM 889 N N . ASP A 1 128 ? 12.511 4.869 -36.640 1.00 94.88 128 ASP A N 1
ATOM 890 C CA . ASP A 1 128 ? 11.197 5.392 -36.244 1.00 94.88 128 ASP A CA 1
ATOM 891 C C . ASP A 1 128 ? 10.237 4.260 -35.848 1.00 94.88 128 ASP A C 1
ATOM 893 O O . ASP A 1 128 ? 9.610 4.345 -34.794 1.00 94.88 128 ASP A O 1
ATOM 897 N N . ALA A 1 129 ? 10.217 3.158 -36.609 1.00 95.81 129 ALA A N 1
ATOM 898 C CA . ALA A 1 129 ? 9.440 1.970 -36.258 1.00 95.81 129 ALA A CA 1
ATOM 899 C C . ALA A 1 129 ? 9.890 1.394 -34.907 1.00 95.81 129 ALA A C 1
ATOM 901 O O . ALA A 1 129 ? 9.063 1.156 -34.038 1.00 95.81 129 ALA A O 1
ATOM 902 N N . LEU A 1 130 ? 11.201 1.263 -34.674 1.00 95.81 130 LEU A N 1
ATOM 903 C CA . LEU A 1 130 ? 11.729 0.766 -33.396 1.00 95.81 130 LEU A CA 1
ATOM 904 C C . LEU A 1 130 ? 11.357 1.640 -32.188 1.00 95.81 130 LEU A C 1
ATOM 906 O O . LEU A 1 130 ? 11.245 1.115 -31.085 1.00 95.81 130 LEU A O 1
ATOM 910 N N . ARG A 1 131 ? 11.156 2.950 -32.383 1.00 92.88 131 ARG A N 1
ATOM 911 C CA . ARG A 1 131 ? 10.732 3.859 -31.307 1.00 92.88 131 ARG A CA 1
ATOM 912 C C . ARG A 1 131 ? 9.235 3.802 -31.037 1.00 92.88 131 ARG A C 1
ATOM 914 O O . ARG A 1 131 ? 8.829 3.961 -29.895 1.00 92.88 131 ARG A O 1
ATOM 921 N N . ARG A 1 132 ? 8.423 3.690 -32.091 1.00 92.06 132 ARG A N 1
ATOM 922 C CA . ARG A 1 132 ? 6.976 3.956 -32.036 1.00 92.06 132 ARG A CA 1
ATOM 923 C C . ARG A 1 132 ? 6.110 2.713 -32.114 1.00 92.06 132 ARG A C 1
ATOM 925 O O . ARG A 1 132 ? 4.966 2.758 -31.680 1.00 92.06 132 ARG A O 1
ATOM 932 N N . GLU A 1 133 ? 6.604 1.653 -32.742 1.00 95.06 133 GLU A N 1
ATOM 933 C CA . GLU A 1 133 ? 5.829 0.450 -33.006 1.00 95.06 133 GLU A CA 1
ATOM 934 C C . GLU A 1 133 ? 6.208 -0.636 -32.001 1.00 95.06 133 GLU A C 1
ATOM 936 O O . GLU A 1 133 ? 7.329 -1.157 -32.030 1.00 95.06 133 GLU A O 1
ATOM 941 N N . PRO A 1 134 ? 5.279 -1.050 -31.130 1.00 95.44 134 PRO A N 1
ATOM 942 C CA . PRO A 1 134 ? 5.660 -1.914 -30.029 1.00 95.44 134 PRO A CA 1
ATOM 943 C C . PRO A 1 134 ? 6.143 -3.314 -30.464 1.00 95.44 134 PRO A C 1
ATOM 945 O O . PRO A 1 134 ? 7.063 -3.862 -29.857 1.00 95.44 134 PRO A O 1
ATOM 948 N N . ASN A 1 135 ? 5.590 -3.876 -31.546 1.00 97.75 135 ASN A N 1
ATOM 949 C CA . ASN A 1 135 ? 6.053 -5.151 -32.114 1.00 97.75 135 ASN A CA 1
ATOM 950 C C . ASN A 1 135 ? 7.424 -5.019 -32.804 1.00 97.75 135 ASN A C 1
ATOM 952 O O . ASN A 1 135 ? 8.230 -5.949 -32.751 1.00 97.75 135 ASN A O 1
ATOM 956 N N . ALA A 1 136 ? 7.710 -3.868 -33.425 1.00 97.44 136 ALA A N 1
ATOM 957 C CA . ALA A 1 136 ? 9.026 -3.581 -33.992 1.00 97.44 136 ALA A CA 1
ATOM 958 C C . ALA A 1 136 ? 10.081 -3.523 -32.883 1.00 97.44 136 ALA A C 1
ATOM 960 O O . ALA A 1 136 ? 11.124 -4.164 -33.003 1.00 97.44 136 ALA A O 1
ATOM 961 N N . GLY A 1 137 ? 9.772 -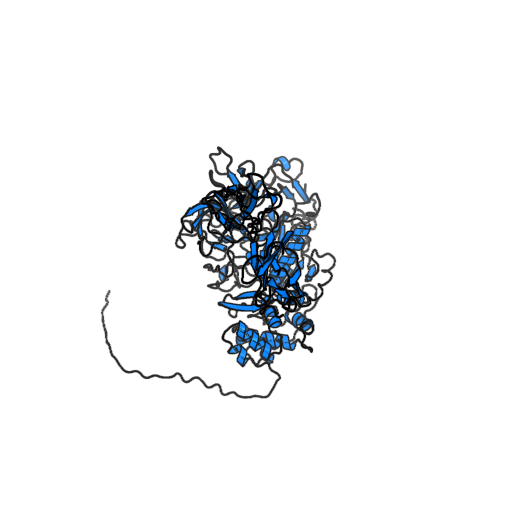2.834 -31.778 1.00 96.50 137 GLY A N 1
ATOM 962 C CA . GLY A 1 137 ? 10.616 -2.785 -30.584 1.00 96.50 137 GLY A CA 1
ATOM 963 C C . GLY A 1 137 ? 10.899 -4.171 -29.997 1.00 96.50 137 GLY A C 1
ATOM 964 O O . GLY A 1 137 ? 12.046 -4.466 -29.678 1.00 96.50 137 GLY A O 1
ATOM 965 N N . ILE A 1 138 ? 9.899 -5.061 -29.937 1.00 98.31 138 ILE A N 1
ATOM 966 C CA . ILE A 1 138 ? 10.091 -6.454 -29.486 1.00 98.31 138 ILE A CA 1
ATOM 967 C C . ILE A 1 138 ? 11.033 -7.226 -30.414 1.00 98.31 138 ILE A C 1
ATOM 969 O O . ILE A 1 138 ? 11.944 -7.896 -29.929 1.00 98.31 138 ILE A O 1
ATOM 973 N N . CYS A 1 139 ? 10.858 -7.124 -31.736 1.00 98.44 139 CYS A N 1
ATOM 974 C CA . CYS A 1 139 ? 11.769 -7.785 -32.672 1.00 98.44 139 CYS A CA 1
ATOM 975 C C . CYS A 1 139 ? 13.198 -7.230 -32.564 1.00 98.44 139 CYS A C 1
ATOM 977 O O . CYS A 1 139 ? 14.160 -7.993 -32.530 1.00 98.44 139 CYS A O 1
ATOM 979 N N . GLY A 1 140 ? 13.331 -5.902 -32.476 1.00 97.62 140 GLY A N 1
ATOM 980 C CA . GLY A 1 140 ? 14.612 -5.219 -32.318 1.00 97.62 140 GLY A CA 1
ATOM 981 C C . GLY A 1 140 ? 15.330 -5.602 -31.027 1.00 97.62 140 GLY A C 1
ATOM 982 O O . GLY A 1 140 ? 16.517 -5.910 -31.066 1.00 97.62 140 GLY A O 1
ATOM 983 N N . GLY A 1 141 ? 14.608 -5.649 -29.905 1.00 96.75 141 GLY A N 1
ATOM 984 C CA . GLY A 1 141 ? 15.131 -6.093 -28.613 1.00 96.75 141 GLY A CA 1
ATOM 985 C C . GLY A 1 141 ? 15.574 -7.555 -28.635 1.00 96.75 141 GLY A C 1
ATOM 986 O O . GLY A 1 141 ? 16.679 -7.859 -28.195 1.00 96.75 141 GLY A O 1
ATOM 987 N N . ALA A 1 142 ? 14.774 -8.446 -29.229 1.00 98.31 142 ALA A N 1
ATOM 988 C CA . ALA A 1 142 ? 15.138 -9.854 -29.390 1.00 98.31 142 ALA A CA 1
ATOM 989 C C . ALA A 1 142 ? 16.395 -10.035 -30.252 1.00 98.31 142 ALA A C 1
ATOM 991 O O . ALA A 1 142 ? 17.307 -10.763 -29.865 1.00 98.31 142 ALA A O 1
ATOM 992 N N . ALA A 1 143 ? 16.467 -9.342 -31.391 1.00 97.81 143 ALA A N 1
ATOM 993 C CA . ALA A 1 143 ? 17.622 -9.393 -32.280 1.00 97.81 143 ALA A CA 1
ATOM 994 C C . ALA A 1 143 ? 18.889 -8.853 -31.604 1.00 97.81 143 ALA A C 1
ATOM 996 O O . ALA A 1 143 ? 19.959 -9.446 -31.730 1.00 97.81 143 ALA A O 1
ATOM 997 N N . LEU A 1 144 ? 18.768 -7.755 -30.855 1.00 95.50 144 LEU A N 1
ATOM 998 C CA . LEU A 1 144 ? 19.883 -7.167 -30.124 1.00 95.50 144 LEU A CA 1
ATOM 999 C C . LEU A 1 144 ? 20.363 -8.078 -28.985 1.00 95.50 144 LEU A C 1
ATOM 1001 O O . LEU A 1 144 ? 21.565 -8.300 -28.869 1.00 95.50 144 LEU A O 1
ATOM 1005 N N . LEU A 1 145 ? 19.453 -8.660 -28.199 1.00 95.62 145 LEU A N 1
ATOM 1006 C CA . LEU A 1 145 ? 19.804 -9.618 -27.146 1.00 95.62 145 LEU A CA 1
ATOM 1007 C C . LEU A 1 145 ? 20.501 -10.858 -27.720 1.00 95.62 145 LEU A C 1
ATOM 1009 O O . LEU A 1 145 ? 21.534 -11.266 -27.197 1.00 95.62 145 LEU A O 1
ATOM 1013 N N . ALA A 1 146 ? 19.991 -11.408 -28.826 1.00 96.31 146 ALA A N 1
ATOM 1014 C CA . ALA A 1 146 ? 20.634 -12.513 -29.535 1.00 96.31 146 ALA A CA 1
ATOM 1015 C C . ALA A 1 146 ? 22.034 -12.143 -30.046 1.00 96.31 146 ALA A C 1
ATOM 1017 O O . ALA A 1 146 ? 22.943 -12.958 -29.982 1.00 96.31 146 ALA A O 1
ATOM 1018 N N . SER A 1 147 ? 22.248 -10.901 -30.495 1.00 94.00 147 SER A N 1
ATOM 1019 C CA . SER A 1 147 ? 23.569 -10.449 -30.962 1.00 94.00 147 SER A CA 1
ATOM 1020 C C . SER A 1 147 ? 24.633 -10.361 -29.861 1.00 94.00 147 SER A C 1
ATOM 1022 O O . SER A 1 147 ? 25.819 -10.226 -30.163 1.00 94.00 147 SER A O 1
ATOM 1024 N N . TYR A 1 148 ? 24.218 -10.395 -28.592 1.00 92.50 148 TYR A N 1
ATOM 1025 C CA . TYR A 1 148 ? 25.110 -10.408 -27.434 1.00 92.50 148 TYR A CA 1
ATOM 1026 C C . TYR A 1 148 ? 25.362 -11.812 -26.887 1.00 92.50 148 TYR A C 1
ATOM 1028 O O . TYR A 1 148 ? 26.170 -11.955 -25.972 1.00 92.50 148 TYR A O 1
ATOM 1036 N N . HIS A 1 149 ? 24.655 -12.817 -27.398 1.00 93.81 149 HIS A N 1
ATOM 1037 C CA . HIS A 1 149 ? 24.808 -14.206 -26.997 1.00 93.81 149 HIS A CA 1
ATOM 1038 C C . HIS A 1 149 ? 25.813 -14.897 -27.918 1.00 93.81 149 HIS A C 1
ATOM 1040 O O . HIS A 1 149 ? 25.739 -14.760 -29.138 1.00 93.81 149 HIS A O 1
ATOM 1046 N N . ASP A 1 150 ? 26.776 -15.593 -27.316 1.00 87.94 150 ASP A N 1
ATOM 1047 C CA . ASP A 1 150 ? 27.819 -16.303 -28.051 1.00 87.94 150 ASP A CA 1
ATOM 1048 C C . ASP A 1 150 ? 27.320 -17.695 -28.476 1.00 87.94 150 ASP A C 1
ATOM 1050 O O . ASP A 1 150 ? 26.898 -17.898 -29.617 1.00 87.94 150 ASP A O 1
ATOM 1054 N N . ASP A 1 151 ? 27.370 -18.671 -27.564 1.00 85.62 151 ASP A N 1
ATOM 1055 C CA . ASP A 1 151 ? 26.971 -20.057 -27.797 1.00 85.62 151 ASP A CA 1
ATOM 1056 C C . ASP A 1 151 ? 26.250 -20.686 -26.589 1.00 85.62 151 ASP A C 1
ATOM 1058 O O . ASP A 1 151 ? 26.230 -20.150 -25.482 1.00 85.62 151 ASP A O 1
ATOM 1062 N N . GLY A 1 152 ? 25.598 -21.831 -26.820 1.00 88.12 152 GLY A N 1
ATOM 1063 C CA . GLY A 1 152 ? 24.788 -22.546 -25.824 1.00 88.12 152 GLY A CA 1
ATOM 1064 C C . GLY A 1 152 ? 23.278 -22.420 -26.048 1.00 88.12 152 GLY A C 1
ATOM 1065 O O . GLY A 1 152 ? 22.800 -21.537 -26.750 1.00 88.12 152 GLY A O 1
ATOM 1066 N N . ASP A 1 153 ? 22.507 -23.352 -25.498 1.00 86.12 153 ASP A N 1
ATOM 1067 C CA . ASP A 1 153 ? 21.042 -23.396 -25.625 1.00 86.12 153 ASP A CA 1
ATOM 1068 C C . ASP A 1 153 ? 20.317 -23.430 -24.270 1.00 86.12 153 ASP A C 1
ATOM 1070 O O . ASP A 1 153 ? 19.091 -23.314 -24.215 1.00 86.12 153 ASP A O 1
ATOM 1074 N N . ASP A 1 154 ? 21.064 -23.535 -23.167 1.00 90.06 154 ASP A N 1
ATOM 1075 C CA . ASP A 1 154 ? 20.524 -23.454 -21.814 1.00 90.06 154 ASP A CA 1
ATOM 1076 C C . ASP A 1 154 ? 20.390 -22.003 -21.334 1.00 90.06 154 ASP A C 1
ATOM 1078 O O . ASP A 1 154 ? 21.078 -21.103 -21.812 1.00 90.06 154 ASP A O 1
ATOM 1082 N N . LEU A 1 155 ? 19.518 -21.763 -20.348 1.00 92.31 155 LEU A N 1
ATOM 1083 C CA . LEU A 1 155 ? 19.335 -20.422 -19.784 1.00 92.31 155 LEU A CA 1
ATOM 1084 C C . LEU A 1 155 ? 20.636 -19.855 -19.204 1.00 92.31 155 LEU A C 1
ATOM 1086 O O . LEU A 1 155 ? 20.845 -18.654 -19.287 1.00 92.31 155 LEU A O 1
ATOM 1090 N N . ALA A 1 156 ? 21.521 -20.678 -18.635 1.00 90.88 156 ALA A N 1
ATOM 1091 C CA . ALA A 1 156 ? 22.742 -20.191 -17.997 1.00 90.88 156 ALA A CA 1
ATOM 1092 C C . ALA A 1 156 ? 23.710 -19.524 -18.991 1.00 90.88 156 ALA A C 1
ATOM 1094 O O . ALA A 1 156 ? 24.386 -18.567 -18.609 1.00 90.88 156 ALA A O 1
ATOM 1095 N N . SER A 1 157 ? 23.733 -19.977 -20.246 1.00 93.62 157 SER A N 1
ATOM 1096 C CA . SER A 1 157 ? 24.548 -19.404 -21.322 1.00 93.62 157 SER A CA 1
ATOM 1097 C C . SER A 1 157 ? 24.152 -17.970 -21.705 1.00 93.62 157 SER A C 1
ATOM 1099 O O . SER A 1 157 ? 24.971 -17.220 -22.224 1.00 93.62 157 SER A O 1
ATOM 1101 N N . TRP A 1 158 ? 22.931 -17.530 -21.380 1.00 94.50 158 TRP A N 1
ATOM 1102 C CA . TRP A 1 158 ? 22.435 -16.190 -21.724 1.00 94.50 158 TRP A CA 1
ATOM 1103 C C . TRP A 1 158 ? 22.826 -15.091 -20.732 1.00 94.50 158 TRP A C 1
ATOM 1105 O O . TRP A 1 158 ? 22.494 -13.924 -20.947 1.00 94.50 158 TRP A O 1
ATOM 1115 N N . ARG A 1 159 ? 23.489 -15.426 -19.620 1.00 90.38 159 ARG A N 1
ATOM 1116 C CA . ARG A 1 159 ? 23.767 -14.470 -18.532 1.00 90.38 159 ARG A CA 1
ATOM 1117 C C . ARG A 1 159 ? 24.563 -13.256 -19.000 1.00 90.38 159 ARG A C 1
ATOM 1119 O O . ARG A 1 159 ? 24.170 -12.139 -18.678 1.00 90.38 159 ARG A O 1
ATOM 1126 N N . ASP A 1 160 ? 25.606 -13.466 -19.795 1.00 87.88 160 ASP A N 1
ATOM 1127 C CA . ASP A 1 160 ? 26.466 -12.380 -20.279 1.00 87.88 160 ASP A CA 1
ATOM 1128 C C . ASP A 1 160 ? 25.740 -11.497 -21.305 1.00 87.88 160 ASP A C 1
ATOM 1130 O O . ASP A 1 160 ? 25.873 -10.272 -21.281 1.00 87.88 160 ASP A O 1
ATOM 1134 N N . ALA A 1 161 ? 24.881 -12.095 -22.138 1.00 91.31 161 ALA A N 1
ATOM 1135 C CA . ALA A 1 161 ? 24.034 -11.363 -23.077 1.00 91.31 161 ALA A CA 1
ATOM 1136 C C . ALA A 1 161 ? 23.039 -10.446 -22.348 1.00 91.31 161 ALA A C 1
ATOM 1138 O O . ALA A 1 161 ? 22.908 -9.268 -22.687 1.00 91.31 161 ALA A O 1
ATOM 1139 N N . VAL A 1 162 ? 22.381 -10.959 -21.302 1.00 91.62 162 VAL A N 1
ATOM 1140 C CA . VAL A 1 162 ? 21.470 -10.183 -20.442 1.00 91.62 162 VAL A CA 1
ATOM 1141 C C . VAL A 1 162 ? 22.229 -9.086 -19.697 1.00 91.62 162 VAL A C 1
ATOM 1143 O O . VAL A 1 162 ? 21.757 -7.950 -19.650 1.00 91.62 162 VAL A O 1
ATOM 1146 N N . ALA A 1 163 ? 23.414 -9.403 -19.165 1.00 84.44 163 ALA A N 1
ATOM 1147 C CA . ALA A 1 163 ? 24.269 -8.444 -18.472 1.00 84.44 163 ALA A CA 1
ATOM 1148 C C . ALA A 1 163 ? 24.675 -7.299 -19.396 1.00 84.44 163 ALA A C 1
ATOM 1150 O O . ALA A 1 163 ? 24.663 -6.148 -18.980 1.00 84.44 163 ALA A O 1
ATOM 1151 N N . ARG A 1 164 ? 25.003 -7.589 -20.660 1.00 83.62 164 ARG A N 1
ATOM 1152 C CA . ARG A 1 164 ? 25.325 -6.568 -21.663 1.00 83.62 164 ARG A CA 1
ATOM 1153 C C . ARG A 1 164 ? 24.097 -5.758 -22.071 1.00 83.62 164 ARG A C 1
ATOM 1155 O O . ARG A 1 164 ? 24.216 -4.548 -22.240 1.00 83.62 164 ARG A O 1
ATOM 1162 N N . PHE A 1 165 ? 22.931 -6.397 -22.190 1.00 86.38 165 PHE A N 1
ATOM 1163 C CA . PHE A 1 165 ? 21.686 -5.741 -22.596 1.00 86.38 165 PHE A CA 1
ATOM 1164 C C . PHE A 1 165 ? 21.202 -4.713 -21.568 1.00 86.38 165 PHE A C 1
ATOM 1166 O O . PHE A 1 165 ? 21.059 -3.540 -21.906 1.00 86.38 165 PHE A O 1
ATOM 1173 N N . GLY A 1 166 ? 21.006 -5.139 -20.315 1.00 74.94 166 GLY A N 1
ATOM 1174 C CA . GLY A 1 166 ? 20.683 -4.248 -19.189 1.00 74.94 166 GLY A CA 1
ATOM 1175 C C . GLY A 1 166 ? 21.908 -3.523 -18.625 1.00 74.94 166 GLY A C 1
ATOM 1176 O O . GLY A 1 166 ? 21.808 -2.736 -17.696 1.00 74.94 166 GLY A O 1
ATOM 1177 N N . ALA A 1 167 ? 23.081 -3.792 -19.201 1.00 66.69 167 ALA A N 1
ATOM 1178 C CA . ALA A 1 167 ? 24.387 -3.223 -18.892 1.00 66.69 167 ALA A CA 1
ATOM 1179 C C . ALA A 1 167 ? 24.956 -3.410 -17.478 1.00 66.69 167 ALA A C 1
ATOM 1181 O O . ALA A 1 167 ? 25.967 -2.770 -17.173 1.00 66.69 167 ALA A O 1
ATOM 1182 N N . LYS A 1 168 ? 24.388 -4.287 -16.641 1.00 68.75 168 LYS A N 1
ATOM 1183 C CA . LYS A 1 168 ? 24.928 -4.642 -15.317 1.00 68.75 168 LYS A CA 1
ATOM 1184 C C . LYS A 1 168 ? 24.538 -6.066 -14.890 1.00 68.75 168 LYS A C 1
ATOM 1186 O O . LYS A 1 168 ? 23.610 -6.673 -15.418 1.00 68.75 168 LYS A O 1
ATOM 1191 N N . ASN A 1 169 ? 25.253 -6.591 -13.891 1.00 66.06 169 ASN A N 1
ATOM 1192 C CA . ASN A 1 169 ? 25.069 -7.954 -13.370 1.00 66.06 169 ASN A CA 1
ATOM 1193 C C . ASN A 1 169 ? 23.832 -8.124 -12.471 1.00 66.06 169 ASN A C 1
ATOM 1195 O O . ASN A 1 169 ? 23.245 -9.205 -12.458 1.00 66.06 169 ASN A O 1
ATOM 1199 N N . ASP A 1 170 ? 23.409 -7.093 -11.738 1.00 70.88 170 ASP A N 1
ATOM 1200 C CA . ASP A 1 170 ? 22.246 -7.220 -10.844 1.00 70.88 170 ASP A CA 1
ATOM 1201 C C . ASP A 1 170 ? 20.930 -7.278 -11.621 1.00 70.88 170 ASP A C 1
ATOM 1203 O O . ASP A 1 170 ? 20.039 -8.052 -11.261 1.00 70.88 170 ASP A O 1
ATOM 1207 N N . PHE A 1 171 ? 20.878 -6.613 -12.778 1.00 82.94 171 PHE A N 1
ATOM 1208 C CA . PHE A 1 171 ? 19.823 -6.798 -13.770 1.00 82.94 171 PHE A CA 1
ATOM 1209 C C . PHE A 1 171 ? 19.665 -8.278 -14.162 1.00 82.94 171 PHE A C 1
ATOM 1211 O O . PHE A 1 171 ? 18.552 -8.798 -14.218 1.00 82.94 171 PHE A O 1
ATOM 1218 N N . VAL A 1 172 ? 20.770 -9.019 -14.337 1.00 88.00 172 VAL A N 1
ATOM 1219 C CA . VAL A 1 172 ? 20.724 -10.465 -14.636 1.00 88.00 172 VAL A CA 1
ATOM 1220 C C . VAL A 1 172 ? 20.048 -11.234 -13.508 1.00 88.00 172 VAL A C 1
ATOM 1222 O O . VAL A 1 172 ? 19.205 -12.094 -13.754 1.00 88.00 172 VAL A O 1
ATOM 1225 N N . ARG A 1 173 ? 20.384 -10.932 -12.252 1.00 86.62 173 ARG A N 1
ATOM 1226 C CA . ARG A 1 173 ? 19.766 -11.607 -11.109 1.00 86.62 173 ARG A CA 1
ATOM 1227 C C . ARG A 1 173 ? 18.267 -11.307 -11.023 1.00 86.62 173 ARG A C 1
ATOM 1229 O O . ARG A 1 173 ? 17.509 -12.245 -10.789 1.00 86.62 173 ARG A O 1
ATOM 1236 N N . GLN A 1 174 ? 17.842 -10.064 -11.253 1.00 89.00 174 GLN A N 1
ATOM 1237 C CA . GLN A 1 174 ? 16.425 -9.670 -11.272 1.00 89.00 174 GLN A CA 1
ATOM 1238 C C . GLN A 1 174 ? 15.645 -10.373 -12.394 1.00 89.00 174 GLN A C 1
ATOM 1240 O O . GLN A 1 174 ? 14.591 -10.963 -12.143 1.00 89.00 174 GLN A O 1
ATOM 1245 N N . VAL A 1 175 ? 16.201 -10.425 -13.610 1.00 93.88 175 VAL A N 1
ATOM 1246 C CA . VAL A 1 175 ? 15.618 -11.170 -14.741 1.00 93.88 175 VAL A CA 1
ATOM 1247 C C . VAL A 1 175 ? 15.420 -12.645 -14.378 1.00 93.88 175 VAL A C 1
ATOM 1249 O O . VAL A 1 175 ? 14.351 -13.206 -14.609 1.00 93.88 175 VAL A O 1
ATOM 1252 N N . TYR A 1 176 ? 16.414 -13.287 -13.761 1.00 94.25 176 TYR A N 1
ATOM 1253 C CA . TYR A 1 176 ? 16.344 -14.717 -13.433 1.00 94.25 176 TYR A CA 1
ATOM 1254 C C . TYR A 1 176 ? 15.453 -14.995 -12.221 1.00 94.25 176 TYR A C 1
ATOM 1256 O O . TYR A 1 176 ? 14.824 -16.049 -12.149 1.00 94.25 176 TYR A O 1
ATOM 1264 N N . GLN A 1 177 ? 15.356 -14.052 -11.285 1.00 92.19 177 GLN A N 1
ATOM 1265 C CA . GLN A 1 177 ? 14.370 -14.107 -10.212 1.00 92.19 177 GLN A CA 1
ATOM 1266 C C . GLN A 1 177 ? 12.950 -14.029 -10.779 1.00 92.19 177 GLN A C 1
ATOM 1268 O O . GLN A 1 177 ? 12.105 -14.829 -10.391 1.00 92.19 177 GLN A O 1
ATOM 1273 N N . THR A 1 178 ? 12.724 -13.144 -11.747 1.00 95.06 178 THR A N 1
ATOM 1274 C CA . THR A 1 178 ? 11.440 -12.986 -12.442 1.00 95.06 178 THR A CA 1
ATOM 1275 C C . THR A 1 178 ? 11.070 -14.237 -13.238 1.00 95.06 178 THR A C 1
ATOM 1277 O O . THR A 1 178 ? 9.934 -14.692 -13.169 1.00 95.06 178 THR A O 1
ATOM 1280 N N . LEU A 1 179 ? 12.027 -14.864 -13.935 1.00 97.19 179 LEU A N 1
ATOM 1281 C CA . LEU A 1 179 ? 11.823 -16.180 -14.560 1.00 97.19 179 LEU A CA 1
ATOM 1282 C C . LEU A 1 179 ? 11.349 -17.228 -13.545 1.00 97.19 179 LEU A C 1
ATOM 1284 O O . LEU A 1 179 ? 10.470 -18.039 -13.832 1.00 97.19 179 LEU A O 1
ATOM 1288 N N . ARG A 1 180 ? 11.927 -17.199 -12.342 1.00 96.62 180 ARG A N 1
ATOM 1289 C CA . ARG A 1 180 ? 11.619 -18.164 -11.292 1.00 96.62 180 ARG A CA 1
ATOM 1290 C C . ARG A 1 180 ? 10.229 -17.973 -10.694 1.00 96.62 180 ARG A C 1
ATOM 1292 O O . ARG A 1 180 ? 9.567 -18.956 -10.374 1.00 96.62 180 ARG A O 1
ATOM 1299 N N . THR A 1 181 ? 9.799 -16.728 -10.513 1.00 95.50 181 THR A N 1
ATOM 1300 C CA . THR A 1 181 ? 8.502 -16.400 -9.900 1.00 95.50 181 THR A CA 1
ATOM 1301 C C . THR A 1 181 ? 7.365 -16.293 -10.907 1.00 95.50 181 THR A C 1
ATOM 1303 O O . THR A 1 181 ? 6.212 -16.447 -10.514 1.00 95.50 181 THR A O 1
ATOM 1306 N N . GLY A 1 182 ? 7.676 -16.076 -12.186 1.00 96.62 182 GLY A N 1
ATOM 1307 C CA . GLY A 1 182 ? 6.692 -15.738 -13.206 1.00 96.62 182 GLY A CA 1
ATOM 1308 C C . GLY A 1 182 ? 6.091 -14.347 -12.994 1.00 96.62 182 GLY A C 1
ATOM 1309 O O . GLY A 1 182 ? 6.374 -13.680 -12.002 1.00 96.62 182 GLY A O 1
ATOM 1310 N N . GLU A 1 183 ? 5.267 -13.922 -13.949 1.00 95.75 183 GLU A N 1
ATOM 1311 C CA . GLU A 1 183 ? 4.493 -12.680 -13.895 1.00 95.75 183 GLU A CA 1
ATOM 1312 C C . GLU A 1 183 ? 3.326 -12.731 -14.899 1.00 95.75 183 GLU A C 1
ATOM 1314 O O . GLU A 1 183 ? 3.418 -13.383 -15.941 1.00 95.75 183 GLU A O 1
ATOM 1319 N N . SER A 1 184 ? 2.220 -12.038 -14.637 1.00 95.00 184 SER A N 1
ATOM 1320 C CA . SER A 1 184 ? 1.141 -11.855 -15.606 1.00 95.00 184 SER A CA 1
ATOM 1321 C C . SER A 1 184 ? 0.480 -10.495 -15.442 1.00 95.00 184 SER A C 1
ATOM 1323 O O . SER A 1 184 ? -0.113 -10.204 -14.409 1.00 95.00 184 SER A O 1
ATOM 1325 N N . ARG A 1 185 ? 0.451 -9.709 -16.519 1.00 90.31 185 ARG A N 1
ATOM 1326 C CA . ARG A 1 185 ? -0.062 -8.336 -16.489 1.00 90.31 185 ARG A CA 1
ATOM 1327 C C . ARG A 1 185 ? -0.873 -7.999 -17.737 1.00 90.31 185 ARG A C 1
ATOM 1329 O O . ARG A 1 185 ? -0.659 -8.563 -18.812 1.00 90.31 185 ARG A O 1
ATOM 1336 N N . VAL A 1 186 ? -1.816 -7.070 -17.578 1.00 88.44 186 VAL A N 1
ATOM 1337 C CA . VAL A 1 186 ? -2.405 -6.304 -18.682 1.00 88.44 186 VAL A CA 1
ATOM 1338 C C . VAL A 1 186 ? -1.680 -4.960 -18.748 1.00 88.44 186 VAL A C 1
ATOM 1340 O O . VAL A 1 186 ? -1.650 -4.226 -17.761 1.00 88.44 186 VAL A O 1
ATOM 1343 N N . THR A 1 187 ? -1.031 -4.686 -19.874 1.00 86.88 187 THR A N 1
ATOM 1344 C CA . THR A 1 187 ? -0.300 -3.441 -20.145 1.00 86.88 187 THR A CA 1
ATOM 1345 C C . THR A 1 187 ? -1.264 -2.264 -20.282 1.00 86.88 187 THR A C 1
ATOM 1347 O O . THR A 1 187 ? -2.467 -2.447 -20.486 1.00 86.88 187 THR A O 1
ATOM 1350 N N . ALA A 1 188 ? -0.747 -1.041 -20.215 1.00 80.31 188 ALA A N 1
ATOM 1351 C CA . ALA A 1 188 ? -1.544 0.182 -20.293 1.00 80.31 188 ALA A CA 1
ATOM 1352 C C . ALA A 1 188 ? -2.311 0.336 -21.624 1.00 80.31 188 ALA A C 1
ATOM 1354 O O . ALA A 1 188 ? -3.345 0.996 -21.670 1.00 80.31 188 ALA A O 1
ATOM 1355 N N . ASP A 1 189 ? -1.846 -0.303 -22.703 1.00 82.94 189 ASP A N 1
ATOM 1356 C CA . ASP A 1 189 ? -2.534 -0.393 -24.002 1.00 82.94 189 ASP A CA 1
ATOM 1357 C C . ASP A 1 189 ? -3.498 -1.601 -24.110 1.00 82.94 189 ASP A C 1
ATOM 1359 O O . ASP A 1 189 ? -4.006 -1.911 -25.191 1.00 82.94 189 ASP A O 1
ATOM 1363 N N . GLY A 1 190 ? -3.778 -2.287 -22.996 1.00 86.56 190 GLY A N 1
ATOM 1364 C CA . GLY A 1 190 ? -4.762 -3.368 -22.891 1.00 86.56 190 GLY A CA 1
ATOM 1365 C C . GLY A 1 190 ? -4.272 -4.742 -23.358 1.00 86.56 190 GLY A C 1
ATOM 1366 O O . GLY A 1 190 ? -5.086 -5.654 -23.532 1.00 86.56 190 GLY A O 1
ATOM 1367 N N . GLN A 1 191 ? -2.969 -4.928 -23.583 1.00 92.12 191 GLN A N 1
ATOM 1368 C CA . GLN A 1 191 ? -2.413 -6.215 -24.000 1.00 92.12 191 GLN A CA 1
ATOM 1369 C C . GLN A 1 191 ? -2.102 -7.099 -22.793 1.00 92.12 191 GLN A C 1
ATOM 1371 O O . GLN A 1 191 ? -1.441 -6.687 -21.848 1.00 92.12 191 GLN A O 1
ATOM 1376 N N . ARG A 1 192 ? -2.526 -8.364 -22.832 1.00 94.62 192 ARG A N 1
ATOM 1377 C CA . ARG A 1 192 ? -2.131 -9.347 -21.817 1.00 94.62 192 ARG A CA 1
ATOM 1378 C C . ARG A 1 192 ? -0.809 -10.005 -22.198 1.00 94.62 192 ARG A C 1
ATOM 1380 O O . ARG A 1 192 ? -0.674 -10.469 -23.331 1.00 94.62 192 ARG A O 1
ATOM 1387 N N . VAL A 1 193 ? 0.105 -10.104 -21.237 1.00 97.12 193 VAL A N 1
ATOM 1388 C CA . VAL A 1 193 ? 1.349 -10.879 -21.336 1.00 97.12 193 VAL A CA 1
ATOM 1389 C C . VAL A 1 193 ? 1.484 -11.761 -20.106 1.00 97.12 193 VAL A C 1
ATOM 1391 O O . VAL A 1 193 ? 1.179 -11.332 -18.991 1.00 97.12 193 VAL A O 1
ATOM 1394 N N . THR A 1 194 ? 1.940 -12.994 -20.311 1.00 98.00 194 THR A N 1
ATOM 1395 C CA . THR A 1 194 ? 2.186 -13.939 -19.221 1.00 98.00 194 THR A CA 1
ATOM 1396 C C . THR A 1 194 ? 3.565 -14.580 -19.358 1.00 98.00 194 THR A C 1
ATOM 1398 O O . THR A 1 194 ? 3.948 -15.112 -20.405 1.00 98.00 194 THR A O 1
ATOM 1401 N N . LEU A 1 195 ? 4.303 -14.562 -18.256 1.00 98.19 195 LEU A N 1
ATOM 1402 C CA . LEU A 1 195 ? 5.530 -15.295 -18.012 1.00 98.19 195 LEU A CA 1
ATOM 1403 C C . LEU A 1 195 ? 5.240 -16.376 -16.964 1.00 98.19 195 LEU A C 1
ATOM 1405 O O . LEU A 1 195 ? 4.951 -16.077 -15.808 1.00 98.19 195 LEU A O 1
ATOM 1409 N N . ALA A 1 196 ? 5.297 -17.643 -17.366 1.00 97.75 196 ALA A N 1
ATOM 1410 C CA . ALA A 1 196 ? 5.124 -18.749 -16.431 1.00 97.75 196 ALA A CA 1
ATOM 1411 C C . ALA A 1 196 ? 6.311 -18.835 -15.457 1.00 97.75 196 ALA A C 1
ATOM 1413 O O . ALA A 1 196 ? 7.456 -18.651 -15.863 1.00 97.75 196 ALA A O 1
ATOM 1414 N N . ALA A 1 197 ? 6.021 -19.145 -14.193 1.00 97.38 197 ALA A N 1
ATOM 1415 C CA . ALA A 1 197 ? 7.034 -19.398 -13.176 1.00 97.38 197 ALA A CA 1
ATOM 1416 C C . ALA A 1 197 ? 7.782 -20.711 -13.452 1.00 97.38 197 ALA A C 1
ATOM 1418 O O . ALA A 1 197 ? 7.148 -21.732 -13.733 1.00 97.38 197 ALA A O 1
ATOM 1419 N N . ASP A 1 198 ? 9.106 -20.696 -13.311 1.00 97.00 198 ASP A N 1
ATOM 1420 C CA . ASP A 1 198 ? 9.958 -21.887 -13.371 1.00 97.00 198 ASP A CA 1
ATOM 1421 C C . ASP A 1 198 ? 10.883 -21.948 -12.147 1.00 97.00 198 ASP A C 1
ATOM 1423 O O . ASP A 1 198 ? 11.964 -21.354 -12.104 1.00 97.00 198 ASP A O 1
ATOM 1427 N N . ASP A 1 199 ? 10.463 -22.695 -11.125 1.00 94.75 199 ASP A N 1
ATOM 1428 C CA . ASP A 1 199 ? 11.181 -22.805 -9.855 1.00 94.75 199 ASP A CA 1
ATOM 1429 C C . ASP A 1 199 ? 12.568 -23.469 -9.967 1.00 94.75 199 ASP A C 1
ATOM 1431 O O . ASP A 1 199 ? 13.374 -23.341 -9.035 1.00 94.75 199 ASP A O 1
ATOM 1435 N N . SER A 1 200 ? 12.864 -24.112 -11.105 1.00 94.69 200 SER A N 1
ATOM 1436 C CA . SER A 1 200 ? 14.134 -24.773 -11.404 1.00 94.69 200 SER A CA 1
ATOM 1437 C C . SER A 1 200 ? 15.233 -23.816 -11.879 1.00 94.69 200 SER A C 1
ATOM 1439 O O . SER A 1 200 ? 16.412 -24.186 -11.879 1.00 94.69 200 SER A O 1
ATOM 1441 N N . VAL A 1 201 ? 14.882 -22.572 -12.229 1.00 95.12 201 VAL A N 1
ATOM 1442 C CA . VAL A 1 201 ? 15.837 -21.560 -12.701 1.00 95.12 201 VAL A CA 1
ATOM 1443 C C . VAL A 1 201 ? 16.871 -21.242 -11.620 1.00 95.12 201 VAL A C 1
ATOM 1445 O O . VAL A 1 201 ? 16.570 -20.724 -10.540 1.00 95.12 201 VAL A O 1
ATOM 1448 N N . ALA A 1 202 ? 18.137 -21.525 -11.936 1.00 91.12 202 ALA A N 1
ATOM 1449 C CA . ALA A 1 202 ? 19.260 -21.245 -11.054 1.00 91.12 202 ALA A CA 1
ATOM 1450 C C . ALA A 1 202 ? 19.599 -19.748 -11.051 1.00 91.12 202 ALA A C 1
ATOM 1452 O O . ALA A 1 202 ? 20.078 -19.198 -12.050 1.00 91.12 202 ALA A O 1
ATOM 1453 N N . LEU A 1 203 ? 19.416 -19.109 -9.895 1.00 88.25 203 LEU A N 1
ATOM 1454 C CA . LEU A 1 203 ? 19.771 -17.706 -9.709 1.00 88.25 203 LEU A CA 1
ATOM 1455 C C . LEU A 1 203 ? 21.295 -17.512 -9.783 1.00 88.25 203 LEU A C 1
ATOM 1457 O O . LEU A 1 203 ? 22.034 -18.247 -9.116 1.00 88.25 203 LEU A O 1
ATOM 1461 N N . PRO A 1 204 ? 21.780 -16.506 -10.531 1.00 81.69 204 PRO A N 1
ATOM 1462 C CA . PRO A 1 204 ? 23.163 -16.053 -10.434 1.00 81.69 204 PRO A CA 1
ATOM 1463 C C . PRO A 1 204 ? 23.521 -15.713 -8.983 1.00 81.69 204 PRO A C 1
ATOM 1465 O O . PRO A 1 204 ? 22.671 -15.230 -8.229 1.00 81.69 204 PRO A O 1
ATOM 1468 N N . ALA A 1 205 ? 24.771 -15.949 -8.577 1.00 75.06 205 ALA A N 1
ATOM 1469 C CA . ALA A 1 205 ? 25.234 -15.543 -7.252 1.00 75.06 205 ALA A CA 1
ATOM 1470 C C . ALA A 1 205 ? 25.042 -14.027 -7.067 1.00 75.06 205 ALA A C 1
ATOM 1472 O O . ALA A 1 205 ? 25.307 -13.254 -7.984 1.00 75.06 205 ALA A O 1
ATOM 1473 N N . ALA A 1 206 ? 24.568 -13.608 -5.892 1.00 67.69 206 ALA A N 1
ATOM 1474 C CA . ALA A 1 206 ? 24.510 -12.188 -5.559 1.00 67.69 206 ALA A CA 1
ATOM 1475 C C . ALA A 1 206 ? 25.936 -11.625 -5.503 1.00 67.69 206 ALA A C 1
ATOM 1477 O O . ALA A 1 206 ? 26.836 -12.291 -4.978 1.00 67.69 206 ALA A O 1
ATOM 1478 N N . ARG A 1 207 ? 26.151 -10.410 -6.019 1.00 63.59 207 ARG A N 1
ATOM 1479 C CA . ARG A 1 207 ? 27.441 -9.734 -5.876 1.00 63.59 207 ARG A CA 1
ATOM 1480 C C . ARG A 1 207 ? 27.759 -9.553 -4.390 1.00 63.59 207 ARG A C 1
ATOM 1482 O O . ARG A 1 207 ? 26.923 -9.106 -3.602 1.00 63.59 207 ARG A O 1
ATOM 1489 N N . LEU A 1 208 ? 28.973 -9.939 -4.007 1.00 51.38 208 LEU A N 1
ATOM 1490 C CA . LEU A 1 208 ? 29.478 -9.761 -2.652 1.00 51.38 208 LEU A CA 1
ATOM 1491 C C . LEU A 1 208 ? 30.003 -8.326 -2.513 1.00 51.38 208 LEU A C 1
ATOM 1493 O O . LEU A 1 208 ? 31.079 -8.018 -3.012 1.00 51.38 208 LEU A O 1
ATOM 1497 N N . ALA A 1 209 ? 29.216 -7.518 -1.802 1.00 51.91 209 ALA A N 1
ATOM 1498 C CA . ALA A 1 209 ? 29.482 -6.169 -1.300 1.00 51.91 209 ALA A CA 1
ATOM 1499 C C . ALA A 1 209 ? 29.399 -5.003 -2.307 1.00 51.91 209 ALA A C 1
ATOM 1501 O O . ALA A 1 209 ? 30.033 -5.006 -3.362 1.00 51.91 209 ALA A O 1
ATOM 1502 N N . ALA A 1 210 ? 28.635 -3.983 -1.895 1.00 58.44 210 ALA A N 1
ATOM 1503 C CA . ALA A 1 210 ? 28.801 -2.601 -2.326 1.00 58.44 210 ALA A CA 1
ATOM 1504 C C . ALA A 1 210 ? 30.249 -2.135 -2.075 1.00 58.44 210 ALA A C 1
ATOM 1506 O O . ALA A 1 210 ? 30.989 -2.782 -1.321 1.00 58.44 210 ALA A O 1
ATOM 1507 N N . ASP A 1 211 ? 30.659 -1.020 -2.683 1.00 64.56 211 ASP A N 1
ATOM 1508 C CA . ASP A 1 211 ? 31.949 -0.405 -2.352 1.00 64.56 211 ASP A CA 1
ATOM 1509 C C . ASP A 1 211 ? 32.084 -0.253 -0.818 1.00 64.56 211 ASP A C 1
ATOM 1511 O O . ASP A 1 211 ? 31.113 0.016 -0.105 1.00 64.56 211 ASP A O 1
ATOM 1515 N N . ALA A 1 212 ? 33.282 -0.500 -0.277 1.00 60.53 212 ALA A N 1
ATOM 1516 C CA . ALA A 1 212 ? 33.494 -0.478 1.169 1.00 60.53 212 ALA A CA 1
ATOM 1517 C C . ALA A 1 212 ? 33.097 0.891 1.753 1.00 60.53 212 ALA A C 1
ATOM 1519 O O . ALA A 1 212 ? 33.665 1.907 1.365 1.00 60.53 212 ALA A O 1
ATOM 1520 N N . GLY A 1 213 ? 32.153 0.904 2.701 1.00 72.19 213 GLY A N 1
ATOM 1521 C CA . GLY A 1 213 ? 31.638 2.133 3.321 1.00 72.19 213 GLY A CA 1
ATOM 1522 C C . GLY A 1 213 ? 30.255 2.580 2.834 1.00 72.19 213 GLY A C 1
ATOM 1523 O O . GLY A 1 213 ? 29.720 3.529 3.392 1.00 72.19 213 GLY A O 1
ATOM 1524 N N . VAL A 1 214 ? 29.654 1.884 1.864 1.00 87.00 214 VAL A N 1
ATOM 1525 C CA . VAL A 1 214 ? 28.277 2.129 1.403 1.00 87.00 214 VAL A CA 1
ATOM 1526 C C . VAL A 1 214 ? 27.278 1.321 2.243 1.00 87.00 214 VAL A C 1
ATOM 1528 O O . VAL A 1 214 ? 27.445 0.116 2.448 1.00 87.00 214 VAL A O 1
ATOM 1531 N N . ASP A 1 215 ? 26.218 1.969 2.721 1.00 90.38 215 ASP A N 1
ATOM 1532 C CA . ASP A 1 215 ? 25.118 1.347 3.455 1.00 90.38 215 ASP A CA 1
ATOM 1533 C C . ASP A 1 215 ? 24.077 0.738 2.513 1.00 90.38 215 ASP A C 1
ATOM 1535 O O . ASP A 1 215 ? 23.007 1.287 2.259 1.00 90.38 215 ASP A O 1
ATOM 1539 N N . CYS A 1 216 ? 24.413 -0.430 1.983 1.00 87.62 216 CYS A N 1
ATOM 1540 C CA . CYS A 1 216 ? 23.603 -1.112 0.991 1.00 87.62 216 CYS A CA 1
ATOM 1541 C C . CYS A 1 216 ? 23.628 -2.634 1.210 1.00 87.62 216 CYS A C 1
ATOM 1543 O O . CYS A 1 216 ? 24.670 -3.188 1.584 1.00 87.62 216 CYS A O 1
ATOM 1545 N N . PRO A 1 217 ? 22.496 -3.340 1.011 1.00 87.00 217 PRO A N 1
ATOM 1546 C CA . PRO A 1 217 ? 22.443 -4.785 1.187 1.00 87.00 217 PRO A CA 1
ATOM 1547 C C . PRO A 1 217 ? 23.267 -5.519 0.124 1.00 87.00 217 PRO A C 1
ATOM 1549 O O . PRO A 1 217 ? 23.478 -5.049 -0.993 1.00 87.00 217 PRO A O 1
ATOM 1552 N N . SER A 1 218 ? 23.695 -6.739 0.451 1.00 76.94 218 SER A N 1
ATOM 1553 C CA . SER A 1 218 ? 24.357 -7.616 -0.518 1.00 76.94 218 SER A CA 1
ATOM 1554 C C . SER A 1 218 ? 23.447 -7.920 -1.712 1.00 76.94 218 SER A C 1
ATOM 1556 O O . SER A 1 218 ? 22.300 -8.323 -1.512 1.00 76.94 218 SER A O 1
ATOM 1558 N N . GLY A 1 219 ? 23.988 -7.842 -2.929 1.00 75.12 219 GLY A N 1
ATOM 1559 C CA . GLY A 1 219 ? 23.254 -8.135 -4.162 1.00 75.12 219 GLY A CA 1
ATOM 1560 C C . GLY A 1 219 ? 22.620 -6.929 -4.855 1.00 75.12 219 GLY A C 1
ATOM 1561 O O . GLY A 1 219 ? 21.851 -7.153 -5.784 1.00 75.12 219 GLY A O 1
ATOM 1562 N N . LEU A 1 220 ? 22.930 -5.705 -4.415 1.00 83.12 220 LEU A N 1
ATOM 1563 C CA . LEU A 1 220 ? 22.649 -4.470 -5.148 1.00 83.12 220 LEU A CA 1
ATOM 1564 C C . LEU A 1 220 ? 23.958 -3.766 -5.556 1.00 83.12 220 LEU A C 1
ATOM 1566 O O . LEU A 1 220 ? 24.964 -3.844 -4.840 1.00 83.12 220 LEU A O 1
ATOM 1570 N N . ASP A 1 221 ? 23.922 -3.052 -6.682 1.00 80.38 221 ASP A N 1
ATOM 1571 C CA . ASP A 1 221 ? 25.039 -2.288 -7.236 1.00 80.38 221 ASP A CA 1
ATOM 1572 C C . ASP A 1 221 ? 24.982 -0.876 -6.676 1.00 80.38 221 ASP A C 1
ATOM 1574 O O . ASP A 1 221 ? 24.330 0.011 -7.231 1.00 80.38 221 ASP A O 1
ATOM 1578 N N . CYS A 1 222 ? 25.640 -0.707 -5.536 1.00 85.56 222 CYS A N 1
ATOM 1579 C CA . CYS A 1 222 ? 25.695 0.562 -4.840 1.00 85.56 222 CYS A CA 1
ATOM 1580 C C . CYS A 1 222 ? 27.101 1.161 -4.890 1.00 85.56 222 CYS A C 1
ATOM 1582 O O . CYS A 1 222 ? 28.099 0.481 -4.622 1.00 85.56 222 CYS A O 1
ATOM 1584 N N . GLU A 1 223 ? 27.153 2.454 -5.179 1.00 86.19 223 GLU A N 1
ATOM 1585 C CA . GLU A 1 223 ? 28.361 3.263 -5.254 1.00 86.19 223 GLU A CA 1
ATOM 1586 C C . GLU A 1 223 ? 28.292 4.440 -4.279 1.00 86.19 223 GLU A C 1
ATOM 1588 O O . GLU A 1 223 ? 27.221 4.992 -4.031 1.00 86.19 223 GLU A O 1
ATOM 1593 N N . TRP A 1 224 ? 29.443 4.842 -3.741 1.00 91.06 224 TRP A N 1
ATOM 1594 C CA . TRP A 1 224 ? 29.564 6.085 -2.986 1.00 91.06 224 TRP A CA 1
ATOM 1595 C C . TRP A 1 224 ? 29.879 7.253 -3.926 1.00 91.06 224 TRP A C 1
ATOM 1597 O O . TRP A 1 224 ? 30.985 7.335 -4.462 1.00 91.06 224 TRP A O 1
ATOM 1607 N N . LEU A 1 225 ? 28.938 8.184 -4.074 1.00 90.25 225 LEU A N 1
ATOM 1608 C CA . LEU A 1 225 ? 29.115 9.442 -4.800 1.00 90.25 225 LEU A CA 1
ATOM 1609 C C . LEU A 1 225 ? 28.840 10.607 -3.855 1.00 90.25 225 LEU A C 1
ATOM 1611 O O . LEU A 1 225 ? 27.743 11.148 -3.833 1.00 90.25 225 LEU A O 1
ATOM 1615 N N . GLU A 1 226 ? 29.843 10.980 -3.069 1.00 92.31 226 GLU A N 1
ATOM 1616 C CA . GLU A 1 226 ? 29.724 11.932 -1.958 1.00 92.31 226 GLU A CA 1
ATOM 1617 C C . GLU A 1 226 ? 28.970 13.226 -2.307 1.00 92.31 226 GLU A C 1
ATOM 1619 O O . GLU A 1 226 ? 29.338 13.925 -3.252 1.00 92.31 226 GLU A O 1
ATOM 1624 N N . ALA A 1 227 ? 27.988 13.590 -1.481 1.00 95.31 227 ALA A N 1
ATOM 1625 C CA . ALA A 1 227 ? 27.526 14.968 -1.357 1.00 95.31 227 ALA A CA 1
ATOM 1626 C C . ALA A 1 227 ? 28.492 15.729 -0.425 1.00 95.31 227 ALA A C 1
ATOM 1628 O O . ALA A 1 227 ? 28.532 15.452 0.777 1.00 95.31 227 ALA A O 1
ATOM 1629 N N . PRO A 1 228 ? 29.304 16.669 -0.942 1.00 93.56 228 PRO A N 1
ATOM 1630 C CA . PRO A 1 228 ? 30.400 17.251 -0.177 1.00 93.56 228 PRO A CA 1
ATOM 1631 C C . PRO A 1 228 ? 29.903 18.194 0.921 1.00 93.56 228 PRO A C 1
ATOM 1633 O O . PRO A 1 228 ? 29.163 19.142 0.660 1.00 93.56 228 PRO A O 1
ATOM 1636 N N . TYR A 1 229 ? 30.402 18.010 2.145 1.00 92.69 229 TYR A N 1
ATOM 1637 C CA . TYR A 1 229 ? 30.202 18.977 3.224 1.00 92.69 229 TYR A CA 1
ATOM 1638 C C . TYR A 1 229 ? 31.234 20.110 3.113 1.00 92.69 229 TYR A C 1
ATOM 1640 O O . TYR A 1 229 ? 32.396 19.952 3.498 1.00 92.69 229 TYR A O 1
ATOM 1648 N N . ALA A 1 230 ? 30.832 21.263 2.570 1.00 90.75 230 ALA A N 1
ATOM 1649 C CA . ALA A 1 230 ? 31.729 22.391 2.298 1.00 90.75 230 ALA A CA 1
ATOM 1650 C C . ALA A 1 230 ? 31.113 23.751 2.666 1.00 90.75 230 ALA A C 1
ATOM 1652 O O . ALA A 1 230 ? 29.898 23.914 2.683 1.00 90.75 230 ALA A O 1
ATOM 1653 N N . LYS A 1 231 ? 31.958 24.757 2.929 1.00 87.94 231 LYS A N 1
ATOM 1654 C CA . LYS A 1 231 ? 31.516 26.156 3.076 1.00 87.94 231 LYS A CA 1
ATOM 1655 C C . LYS A 1 231 ? 31.094 26.727 1.719 1.00 87.94 231 LYS A C 1
ATOM 1657 O O . LYS A 1 231 ? 31.793 26.500 0.732 1.00 87.94 231 LYS A O 1
ATOM 1662 N N . GLY A 1 232 ? 30.012 27.504 1.691 1.00 81.62 232 GLY A N 1
ATOM 1663 C CA . GLY A 1 232 ? 29.494 28.153 0.482 1.00 81.62 232 GLY A CA 1
ATOM 1664 C C . GLY A 1 232 ? 30.439 29.238 -0.039 1.00 81.62 232 GLY A C 1
ATOM 1665 O O . GLY A 1 232 ? 30.751 29.291 -1.228 1.00 81.62 232 GLY A O 1
ATOM 1666 N N . SER A 1 233 ? 31.005 30.036 0.870 1.00 80.25 233 SER A N 1
ATOM 1667 C CA . SER A 1 233 ? 31.969 31.091 0.548 1.00 80.25 233 SER A CA 1
ATOM 1668 C C . SER A 1 233 ? 33.381 30.737 1.007 1.00 80.25 233 SER A C 1
ATOM 1670 O O . SER A 1 233 ? 33.816 31.105 2.098 1.00 80.25 233 SER A O 1
ATOM 1672 N N . ALA A 1 234 ? 34.164 30.093 0.137 1.00 72.25 234 ALA A N 1
ATOM 1673 C CA . ALA A 1 234 ? 35.582 29.809 0.405 1.00 72.25 234 ALA A CA 1
ATOM 1674 C C . ALA A 1 234 ? 36.426 31.078 0.681 1.00 72.25 234 ALA A C 1
ATOM 1676 O O . ALA A 1 234 ? 37.486 30.998 1.300 1.00 72.25 234 ALA A O 1
ATOM 1677 N N . SER A 1 235 ? 35.958 32.252 0.237 1.00 78.31 235 SER A N 1
ATOM 1678 C CA . SER A 1 235 ? 36.573 33.560 0.495 1.00 78.31 235 SER A CA 1
ATOM 1679 C C . SER A 1 235 ? 36.290 34.137 1.886 1.00 78.31 235 SER A C 1
ATOM 1681 O O . SER A 1 235 ? 36.947 35.102 2.271 1.00 78.31 235 SER A O 1
ATOM 1683 N N . GLU A 1 236 ? 35.348 33.568 2.640 1.00 82.12 236 GLU A N 1
ATOM 1684 C CA . GLU A 1 236 ? 35.001 33.984 4.003 1.00 82.12 236 GLU A CA 1
ATOM 1685 C C . GLU A 1 236 ? 35.265 32.836 4.993 1.00 82.12 236 GLU A C 1
ATOM 1687 O O . GLU A 1 236 ? 34.333 32.208 5.493 1.00 82.12 236 GLU A O 1
ATOM 1692 N N . PRO A 1 237 ? 36.538 32.525 5.308 1.00 75.50 237 PRO A N 1
ATOM 1693 C CA . PRO A 1 237 ? 36.886 31.346 6.102 1.00 75.50 237 PRO A CA 1
ATOM 1694 C C . PRO A 1 237 ? 36.330 31.374 7.532 1.00 75.50 237 PRO A C 1
ATOM 1696 O O . PRO A 1 237 ? 36.188 30.309 8.126 1.00 75.50 237 PRO A O 1
ATOM 1699 N N . ASP A 1 238 ? 35.977 32.544 8.067 1.00 84.81 238 ASP A N 1
ATOM 1700 C CA . ASP A 1 238 ? 35.373 32.694 9.398 1.00 84.81 238 ASP A CA 1
ATOM 1701 C C . ASP A 1 238 ? 33.835 32.617 9.372 1.00 84.81 238 ASP A C 1
ATOM 1703 O O . ASP A 1 238 ? 33.204 32.506 10.423 1.00 84.81 238 ASP A O 1
ATOM 1707 N N . ASN A 1 239 ? 33.210 32.651 8.189 1.00 86.50 239 ASN A N 1
ATOM 1708 C CA . ASN A 1 239 ? 31.770 32.478 8.053 1.00 86.50 239 ASN A CA 1
ATOM 1709 C C . ASN A 1 239 ? 31.433 30.989 8.199 1.00 86.50 239 ASN A C 1
ATOM 1711 O O . ASN A 1 239 ? 31.823 30.151 7.383 1.00 86.50 239 ASN A O 1
ATOM 1715 N N . THR A 1 240 ? 30.750 30.645 9.288 1.00 87.81 240 THR A N 1
ATOM 1716 C CA . THR A 1 240 ? 30.310 29.275 9.573 1.00 87.81 240 THR A CA 1
ATOM 1717 C C . THR A 1 240 ? 28.836 29.062 9.250 1.00 87.81 240 THR A C 1
ATOM 1719 O O . THR A 1 240 ? 28.377 27.937 9.348 1.00 87.81 240 THR A O 1
ATOM 1722 N N . THR A 1 241 ? 28.091 30.094 8.847 1.00 88.81 241 THR A N 1
ATOM 1723 C CA . THR A 1 241 ? 26.644 29.998 8.566 1.00 88.81 241 THR A CA 1
ATOM 1724 C C . THR A 1 241 ? 26.315 29.803 7.089 1.00 88.81 241 THR A C 1
ATOM 1726 O O . THR A 1 241 ? 25.194 29.438 6.760 1.00 88.81 241 THR A O 1
ATOM 1729 N N . ASP A 1 242 ? 27.282 30.052 6.207 1.00 88.56 242 ASP A N 1
ATOM 1730 C CA . ASP A 1 242 ? 27.168 29.820 4.768 1.00 88.56 242 ASP A CA 1
ATOM 1731 C C . ASP A 1 242 ? 27.861 28.502 4.404 1.00 88.56 242 ASP A C 1
ATOM 1733 O O . ASP A 1 242 ? 29.080 28.456 4.198 1.00 88.56 242 ASP A O 1
ATOM 1737 N N . TYR A 1 243 ? 27.106 27.404 4.407 1.00 89.62 243 TYR A N 1
ATOM 1738 C CA . TYR A 1 243 ? 27.632 26.078 4.105 1.00 89.62 243 TYR A CA 1
ATOM 1739 C C . TYR A 1 243 ? 26.597 25.131 3.509 1.00 89.62 243 TYR A C 1
ATOM 1741 O O . TYR A 1 243 ? 25.435 25.152 3.898 1.00 89.62 243 TYR A O 1
ATOM 1749 N N . GLY A 1 244 ? 27.125 24.252 2.660 1.00 81.62 244 GLY A N 1
ATOM 1750 C CA . GLY A 1 244 ? 26.694 22.883 2.435 1.00 81.62 244 GLY A CA 1
ATOM 1751 C C . GLY A 1 244 ? 25.299 22.642 1.876 1.00 81.62 244 GLY A C 1
ATOM 1752 O O . GLY A 1 244 ? 24.505 23.539 1.620 1.00 81.62 244 GLY A O 1
ATOM 1753 N N . ASN A 1 245 ? 25.051 21.346 1.719 1.00 89.19 245 ASN A N 1
ATOM 1754 C CA . ASN A 1 245 ? 23.869 20.728 1.131 1.00 89.19 245 ASN A CA 1
ATOM 1755 C C . ASN A 1 245 ? 23.161 19.752 2.101 1.00 89.19 245 ASN A C 1
ATOM 1757 O O . ASN A 1 245 ? 22.125 19.173 1.767 1.00 89.19 245 ASN A O 1
ATOM 1761 N N . HIS A 1 246 ? 23.731 19.559 3.295 1.00 95.88 246 HIS A N 1
ATOM 1762 C CA . HIS A 1 246 ? 23.262 18.680 4.366 1.00 95.88 246 HIS A CA 1
ATOM 1763 C C . HIS A 1 246 ? 23.878 19.111 5.707 1.00 95.88 246 HIS A C 1
ATOM 1765 O O . HIS A 1 246 ? 24.805 19.924 5.734 1.00 95.88 246 HIS A O 1
ATOM 1771 N N . ASP A 1 247 ? 23.418 18.527 6.814 1.00 95.75 247 ASP A N 1
ATOM 1772 C CA . ASP A 1 247 ? 23.983 18.756 8.146 1.00 95.75 247 ASP A CA 1
ATOM 1773 C C . ASP A 1 247 ? 24.621 17.502 8.736 1.00 95.75 247 ASP A C 1
ATOM 1775 O O . ASP A 1 247 ? 24.053 16.408 8.689 1.00 95.75 247 ASP A O 1
ATOM 1779 N N . ILE A 1 248 ? 25.785 17.685 9.365 1.00 94.25 248 ILE A N 1
ATOM 1780 C CA . ILE A 1 248 ? 26.430 16.624 10.136 1.00 94.25 248 ILE A CA 1
ATOM 1781 C C . ILE A 1 248 ? 25.610 16.348 11.383 1.00 94.25 248 ILE A C 1
ATOM 1783 O O . ILE A 1 248 ? 25.362 17.251 12.186 1.00 94.25 248 ILE A O 1
ATOM 1787 N N . ALA A 1 249 ? 25.266 15.081 11.561 1.00 90.62 249 ALA A N 1
ATOM 1788 C CA . ALA A 1 249 ? 24.580 14.599 12.739 1.00 90.62 249 ALA A CA 1
ATOM 1789 C C . ALA A 1 249 ? 25.204 13.284 13.228 1.00 90.62 249 ALA A C 1
ATOM 1791 O O . ALA A 1 249 ? 26.306 12.896 12.838 1.00 90.62 249 ALA A O 1
ATOM 1792 N N . ASP A 1 250 ? 24.529 12.634 14.165 1.00 89.31 250 ASP A N 1
ATOM 1793 C CA . ASP A 1 250 ? 24.827 11.267 14.590 1.00 89.31 250 ASP A CA 1
ATOM 1794 C C . ASP A 1 250 ? 23.501 10.558 14.880 1.00 89.31 250 ASP A C 1
ATOM 1796 O O . ASP A 1 250 ? 23.229 10.113 15.994 1.00 89.31 250 ASP A O 1
ATOM 1800 N N . ARG A 1 251 ? 22.614 10.527 13.875 1.00 93.75 251 ARG A N 1
ATOM 1801 C CA . ARG A 1 251 ? 21.252 9.962 13.985 1.00 93.75 251 ARG A CA 1
ATOM 1802 C C . ARG A 1 251 ? 21.225 8.473 14.312 1.00 93.75 251 ARG A C 1
ATOM 1804 O O . ARG A 1 251 ? 20.229 7.937 14.779 1.00 93.75 251 ARG A O 1
ATOM 1811 N N . THR A 1 252 ? 22.341 7.798 14.068 1.00 87.12 252 THR A N 1
ATOM 1812 C CA . THR A 1 252 ? 22.532 6.385 14.394 1.00 87.12 252 THR A CA 1
ATOM 1813 C C . THR A 1 252 ? 23.041 6.163 15.819 1.00 87.12 252 THR A C 1
ATOM 1815 O O . THR A 1 252 ? 23.067 5.027 16.294 1.00 87.12 252 THR A O 1
ATOM 1818 N N . GLY A 1 253 ? 23.467 7.231 16.498 1.00 85.69 253 GLY A N 1
ATOM 1819 C CA . GLY A 1 253 ? 23.910 7.228 17.884 1.00 85.69 253 GLY A CA 1
ATOM 1820 C C . GLY A 1 253 ? 22.771 7.523 18.872 1.00 85.69 253 GLY A C 1
ATOM 1821 O O . GLY A 1 253 ? 21.734 8.072 18.509 1.00 85.69 253 GLY A O 1
ATOM 1822 N N . PRO A 1 254 ? 22.952 7.209 20.168 1.00 79.75 254 PRO A N 1
ATOM 1823 C CA . PRO A 1 254 ? 21.900 7.334 21.185 1.00 79.75 254 PRO A CA 1
ATOM 1824 C C . PRO A 1 254 ? 21.488 8.780 21.517 1.00 79.75 254 PRO A C 1
ATOM 1826 O O . PRO A 1 254 ? 20.528 8.976 22.258 1.00 79.75 254 PRO A O 1
ATOM 1829 N N . GLY A 1 255 ? 22.238 9.780 21.042 1.00 82.69 255 GLY A N 1
ATOM 1830 C CA . GLY A 1 255 ? 21.985 11.202 21.298 1.00 82.69 255 GLY A CA 1
ATOM 1831 C C . GLY A 1 255 ? 21.506 11.995 20.082 1.00 82.69 255 GLY A C 1
ATOM 1832 O O . GLY A 1 255 ? 21.319 13.201 20.216 1.00 82.69 255 GLY A O 1
ATOM 1833 N N . GLY A 1 256 ? 21.362 11.355 18.918 1.00 90.94 256 GLY A N 1
ATOM 1834 C CA . GLY A 1 256 ? 20.875 11.998 17.702 1.00 90.94 256 GLY A CA 1
ATOM 1835 C C . GLY A 1 256 ? 19.369 11.809 17.480 1.00 90.94 256 GLY A C 1
ATOM 1836 O O . GLY A 1 256 ? 18.737 10.989 18.157 1.00 90.94 256 GLY A O 1
ATOM 1837 N N . PRO A 1 257 ? 18.801 12.535 16.502 1.00 94.75 257 PRO A N 1
ATOM 1838 C CA . PRO A 1 257 ? 17.421 12.340 16.070 1.00 94.75 257 PRO A CA 1
ATOM 1839 C C . PRO A 1 257 ? 17.191 10.911 15.594 1.00 94.75 257 PRO A C 1
ATOM 1841 O O . PRO A 1 257 ? 18.000 10.363 14.844 1.00 94.75 257 PRO A O 1
ATOM 1844 N N . LYS A 1 258 ? 16.077 10.314 16.020 1.00 93.06 258 LYS A N 1
ATOM 1845 C CA . LYS A 1 258 ? 15.693 8.957 15.619 1.00 93.06 258 LYS A CA 1
ATOM 1846 C C . LYS A 1 258 ? 15.336 8.938 14.132 1.00 93.06 258 LYS A C 1
ATOM 1848 O O . LYS A 1 258 ? 14.694 9.860 13.647 1.00 93.06 258 LYS A O 1
ATOM 1853 N N . LEU A 1 259 ? 15.721 7.893 13.410 1.00 96.25 259 LEU A N 1
ATOM 1854 C CA . LEU A 1 259 ? 15.212 7.657 12.061 1.00 96.25 259 LEU A CA 1
ATOM 1855 C C . LEU A 1 259 ? 13.834 6.998 12.152 1.00 96.25 259 LEU A C 1
ATOM 1857 O O . LEU A 1 259 ? 13.727 5.875 12.641 1.00 96.25 259 LEU A O 1
ATOM 1861 N N . ASP A 1 260 ? 12.809 7.701 11.681 1.00 95.69 260 ASP A N 1
ATOM 1862 C CA . ASP A 1 260 ? 11.413 7.252 11.692 1.00 95.69 260 ASP A CA 1
ATOM 1863 C C . ASP A 1 260 ? 10.832 7.128 10.279 1.00 95.69 260 ASP A C 1
ATOM 1865 O O . ASP A 1 260 ? 9.860 6.405 10.093 1.00 95.69 260 ASP A O 1
ATOM 1869 N N . TYR A 1 261 ? 11.425 7.778 9.269 1.00 98.31 261 TYR A N 1
ATOM 1870 C CA . TYR A 1 261 ? 10.872 7.795 7.915 1.00 98.31 261 TYR A CA 1
ATOM 1871 C C . TYR A 1 261 ? 11.873 7.387 6.838 1.00 98.31 261 TYR A C 1
ATOM 1873 O O . TYR A 1 261 ? 13.078 7.636 6.916 1.00 98.31 261 TYR A O 1
ATOM 1881 N N . ILE A 1 262 ? 11.328 6.847 5.756 1.00 98.88 262 ILE A N 1
ATOM 1882 C CA . ILE A 1 262 ? 11.957 6.828 4.440 1.00 98.88 262 ILE A CA 1
ATOM 1883 C C . ILE A 1 262 ? 11.041 7.625 3.514 1.00 98.88 262 ILE A C 1
ATOM 1885 O O . ILE A 1 262 ? 9.854 7.315 3.400 1.00 98.88 262 ILE A O 1
ATOM 1889 N N . VAL A 1 263 ? 11.580 8.659 2.869 1.00 98.88 263 VAL A N 1
ATOM 1890 C CA . VAL A 1 263 ? 10.826 9.484 1.918 1.00 98.88 263 VAL A CA 1
ATOM 1891 C C . VAL A 1 263 ? 11.230 9.090 0.505 1.00 98.88 263 VAL A C 1
ATOM 1893 O O . VAL A 1 263 ? 12.410 9.143 0.152 1.00 98.88 263 VAL A O 1
ATOM 1896 N N . ILE A 1 264 ? 10.235 8.671 -0.269 1.00 98.81 264 ILE A N 1
ATOM 1897 C CA . ILE A 1 264 ? 10.338 8.329 -1.683 1.00 98.81 264 ILE A CA 1
ATOM 1898 C C . ILE A 1 264 ? 10.079 9.591 -2.497 1.00 98.81 264 ILE A C 1
ATOM 1900 O O . ILE A 1 264 ? 9.023 10.210 -2.350 1.00 98.81 264 ILE A O 1
ATOM 1904 N N . HIS A 1 265 ? 11.032 9.911 -3.361 1.00 98.50 265 HIS A N 1
ATOM 1905 C CA . HIS A 1 265 ? 10.980 11.027 -4.297 1.00 98.50 265 HIS A CA 1
ATOM 1906 C C . HIS A 1 265 ? 11.153 10.517 -5.720 1.00 98.50 265 HIS A C 1
ATOM 1908 O O . HIS A 1 265 ? 11.755 9.455 -5.932 1.00 98.50 265 HIS A O 1
ATOM 1914 N N . ASP A 1 266 ? 10.690 11.297 -6.687 1.00 95.75 266 ASP A N 1
ATOM 1915 C CA . ASP A 1 266 ? 11.256 11.273 -8.031 1.00 95.75 266 ASP A CA 1
ATOM 1916 C C . ASP A 1 266 ? 12.031 12.562 -8.302 1.00 95.75 266 ASP A C 1
ATOM 1918 O O . ASP A 1 266 ? 11.689 13.629 -7.801 1.00 95.75 266 ASP A O 1
ATOM 1922 N N . THR A 1 267 ? 13.079 12.462 -9.117 1.00 94.50 267 THR A N 1
ATOM 1923 C CA . THR A 1 267 ? 14.033 13.565 -9.279 1.00 94.50 267 THR A CA 1
ATOM 1924 C C . THR A 1 267 ? 13.516 14.736 -10.118 1.00 94.50 267 THR A C 1
ATOM 1926 O O . THR A 1 267 ? 14.232 15.729 -10.252 1.00 94.50 267 THR A O 1
ATOM 1929 N N . GLU A 1 268 ? 12.368 14.593 -10.795 1.00 92.50 268 GLU A N 1
ATOM 1930 C CA . GLU A 1 268 ? 11.944 15.472 -11.898 1.00 92.50 268 GLU A CA 1
ATOM 1931 C C . GLU A 1 268 ? 13.086 15.696 -12.917 1.00 92.50 268 GLU A C 1
ATOM 1933 O O . GLU A 1 268 ? 13.390 16.813 -13.354 1.00 92.50 268 GLU A O 1
ATOM 1938 N N . GLY A 1 269 ? 13.793 14.614 -13.264 1.00 87.94 269 GLY A N 1
ATOM 1939 C CA . GLY A 1 269 ? 15.102 14.700 -13.899 1.00 87.94 269 GLY A CA 1
ATOM 1940 C C . GLY A 1 269 ? 15.730 13.376 -14.335 1.00 87.94 269 GLY A C 1
ATOM 1941 O O . GLY A 1 269 ? 15.176 12.291 -14.192 1.00 87.94 269 GLY A O 1
ATOM 1942 N N . TYR A 1 270 ? 16.928 13.512 -14.906 1.00 85.44 270 TYR A N 1
ATOM 1943 C CA . TYR A 1 270 ? 17.771 12.410 -15.375 1.00 85.44 270 TYR A CA 1
ATOM 1944 C C . TYR A 1 270 ? 18.850 12.113 -14.325 1.00 85.44 270 TYR A C 1
ATOM 1946 O O . TYR A 1 270 ? 19.416 13.044 -13.750 1.00 85.44 270 TYR A O 1
ATOM 1954 N N . TYR A 1 271 ? 19.245 10.850 -14.175 1.00 86.31 271 TYR A N 1
ATOM 1955 C CA . TYR A 1 271 ? 20.187 10.347 -13.170 1.00 86.31 271 TYR A CA 1
ATOM 1956 C C . TYR A 1 271 ? 21.481 11.154 -13.150 1.00 86.31 271 TYR A C 1
ATOM 1958 O O . TYR A 1 271 ? 21.955 11.586 -12.103 1.00 86.31 271 TYR A O 1
ATOM 1966 N N . GLY A 1 272 ? 22.035 11.403 -14.339 1.00 83.44 272 GLY A N 1
ATOM 1967 C CA . GLY A 1 272 ? 23.301 12.098 -14.484 1.00 83.44 272 GLY A CA 1
ATOM 1968 C C . GLY A 1 272 ? 23.295 13.502 -13.838 1.00 83.44 272 GLY A C 1
ATOM 1969 O O . GLY A 1 272 ? 24.087 13.813 -12.948 1.00 83.44 272 GLY A O 1
ATOM 1970 N N . PRO A 1 273 ? 22.418 14.395 -14.321 1.00 87.56 273 PRO A N 1
ATOM 1971 C CA . PRO A 1 273 ? 22.138 15.677 -13.683 1.00 87.56 273 PRO A CA 1
ATOM 1972 C C . PRO A 1 273 ? 21.803 15.590 -12.187 1.00 87.56 273 PRO A C 1
ATOM 1974 O O . PRO A 1 273 ? 22.379 16.368 -11.433 1.00 87.56 273 PRO A O 1
ATOM 1977 N N . SER A 1 274 ? 20.951 14.655 -11.756 1.00 91.69 274 SER A N 1
ATOM 1978 C CA . SER A 1 274 ? 20.528 14.537 -10.351 1.00 91.69 274 SER A CA 1
ATOM 1979 C C . SER A 1 274 ? 21.697 14.216 -9.418 1.00 91.69 274 SER A C 1
ATOM 1981 O O . SER A 1 274 ? 21.892 14.895 -8.416 1.00 91.69 274 SER A O 1
ATOM 1983 N N . VAL A 1 275 ? 22.567 13.277 -9.797 1.00 92.19 275 VAL A N 1
ATOM 1984 C CA . VAL A 1 275 ? 23.807 12.993 -9.054 1.00 92.19 275 VAL A CA 1
ATOM 1985 C C . VAL A 1 275 ? 24.700 14.235 -8.972 1.00 92.19 275 VAL A C 1
ATOM 1987 O O . VAL A 1 275 ? 25.226 14.537 -7.906 1.00 92.19 275 VAL A O 1
ATOM 1990 N N . ARG A 1 276 ? 24.855 15.002 -10.064 1.00 91.00 276 ARG A N 1
ATOM 1991 C CA . ARG A 1 276 ? 25.652 16.245 -10.030 1.00 91.00 276 ARG A CA 1
ATOM 1992 C C . ARG A 1 276 ? 25.060 17.305 -9.107 1.00 91.00 276 ARG A C 1
ATOM 1994 O O . ARG A 1 276 ? 25.834 18.052 -8.524 1.00 91.00 276 ARG A O 1
ATOM 2001 N N . LEU A 1 277 ? 23.734 17.374 -8.987 1.00 94.06 277 LEU A N 1
ATOM 2002 C CA . LEU A 1 277 ? 23.068 18.265 -8.037 1.00 94.06 277 LEU A CA 1
ATOM 2003 C C . LEU A 1 277 ? 23.393 17.868 -6.594 1.00 94.06 277 LEU A C 1
ATOM 2005 O O . LEU A 1 277 ? 23.788 18.731 -5.821 1.00 94.06 277 LEU A O 1
ATOM 2009 N N . ALA A 1 278 ? 23.333 16.576 -6.253 1.00 94.69 278 ALA A N 1
ATOM 2010 C CA . ALA A 1 278 ? 23.734 16.104 -4.925 1.00 94.69 278 ALA A CA 1
ATOM 2011 C C . ALA A 1 278 ? 25.218 16.396 -4.617 1.00 94.69 278 ALA A C 1
ATOM 2013 O O . ALA A 1 278 ? 25.573 16.698 -3.480 1.00 94.69 278 ALA A O 1
ATOM 2014 N N . GLN A 1 279 ? 26.089 16.341 -5.631 1.00 92.94 279 GLN A N 1
ATOM 2015 C CA . GLN A 1 279 ? 27.518 16.653 -5.506 1.00 92.94 279 GLN A CA 1
ATOM 2016 C C . GLN A 1 279 ? 27.836 18.160 -5.509 1.00 92.94 279 GLN A C 1
ATOM 2018 O O . GLN A 1 279 ? 28.981 18.532 -5.247 1.00 92.94 279 GLN A O 1
ATOM 2023 N N . ASP A 1 280 ? 26.869 19.032 -5.808 1.00 92.25 280 ASP A N 1
ATOM 2024 C CA . ASP A 1 280 ? 27.049 20.481 -5.750 1.00 92.25 280 ASP A CA 1
ATOM 2025 C C . ASP A 1 280 ? 26.879 20.962 -4.294 1.00 92.25 280 ASP A C 1
ATOM 2027 O O . ASP A 1 280 ? 25.770 20.913 -3.754 1.00 92.25 280 ASP A O 1
ATOM 2031 N N . PRO A 1 281 ? 27.944 21.454 -3.630 1.00 90.31 281 PRO A N 1
ATOM 2032 C CA . PRO A 1 281 ? 27.861 21.918 -2.244 1.00 90.31 281 PRO A CA 1
ATOM 2033 C C . PRO A 1 281 ? 27.011 23.184 -2.069 1.00 90.31 281 PRO A C 1
ATOM 2035 O O . PRO A 1 281 ? 26.797 23.602 -0.936 1.00 90.31 281 PRO A O 1
ATOM 2038 N N . THR A 1 282 ? 26.587 23.830 -3.162 1.00 89.94 282 THR A N 1
ATOM 2039 C CA . THR A 1 282 ? 25.718 25.018 -3.142 1.00 89.94 282 THR A CA 1
ATOM 2040 C C . THR A 1 282 ? 24.237 24.688 -3.337 1.00 89.94 282 THR A C 1
ATOM 2042 O O . THR A 1 282 ? 23.394 25.588 -3.290 1.00 89.94 282 THR A O 1
ATOM 2045 N N . TYR A 1 283 ? 23.914 23.412 -3.560 1.00 93.06 283 TYR A N 1
ATOM 2046 C CA . TYR A 1 283 ? 22.550 22.912 -3.684 1.00 93.06 283 TYR A CA 1
ATOM 2047 C C . TYR A 1 283 ? 22.129 22.128 -2.431 1.00 93.06 283 TYR A C 1
ATOM 2049 O O . TYR A 1 283 ? 22.809 22.182 -1.418 1.00 93.06 283 TYR A O 1
ATOM 2057 N N . LEU A 1 284 ? 20.986 21.442 -2.455 1.00 93.69 284 LEU A N 1
ATOM 2058 C CA . LEU A 1 284 ? 20.574 20.499 -1.409 1.00 93.69 284 LEU A CA 1
ATOM 2059 C C . LEU A 1 284 ? 21.034 19.072 -1.744 1.00 93.69 284 LEU A C 1
ATOM 2061 O O . LEU A 1 284 ? 21.324 18.766 -2.899 1.00 93.69 284 LEU A O 1
ATOM 2065 N N . ALA A 1 285 ? 21.082 18.195 -0.743 1.00 96.00 285 ALA A N 1
ATOM 2066 C CA . ALA A 1 285 ? 21.432 16.788 -0.915 1.00 96.00 285 ALA A CA 1
ATOM 2067 C C . ALA A 1 285 ? 20.460 15.843 -0.192 1.00 96.00 285 ALA A C 1
ATOM 2069 O O . ALA A 1 285 ? 19.716 16.222 0.716 1.00 96.00 285 ALA A O 1
ATOM 2070 N N . TRP A 1 286 ? 20.507 14.580 -0.600 1.00 97.75 286 TRP A N 1
ATOM 2071 C CA . TRP A 1 286 ? 19.687 13.463 -0.127 1.00 97.75 286 TRP A CA 1
ATOM 2072 C C . TRP A 1 286 ? 20.565 12.214 0.026 1.00 97.75 286 TRP A C 1
ATOM 2074 O O . TRP A 1 286 ? 21.758 12.257 -0.259 1.00 97.75 286 TRP A O 1
ATOM 2084 N N . ASN A 1 287 ? 20.021 11.099 0.518 1.00 97.88 287 ASN A N 1
ATOM 2085 C CA . ASN A 1 287 ? 20.846 9.937 0.854 1.00 97.88 287 ASN A CA 1
ATOM 2086 C C . ASN A 1 287 ? 21.161 9.051 -0.353 1.00 97.88 287 ASN A C 1
ATOM 2088 O O . ASN A 1 287 ? 22.311 8.635 -0.487 1.00 97.88 287 ASN A O 1
ATOM 2092 N N . TYR A 1 288 ? 20.180 8.772 -1.216 1.00 98.19 288 TYR A N 1
ATOM 2093 C CA . TYR A 1 288 ? 20.337 7.826 -2.328 1.00 98.19 288 TYR A CA 1
ATOM 2094 C C . TYR A 1 288 ? 19.679 8.316 -3.621 1.00 98.19 288 TYR A C 1
ATOM 2096 O O . TYR A 1 288 ? 18.572 8.838 -3.564 1.00 98.19 288 TYR A O 1
ATOM 2104 N N . THR A 1 289 ? 20.310 8.077 -4.773 1.00 97.00 289 THR A N 1
ATOM 2105 C CA . THR A 1 289 ? 19.704 8.198 -6.113 1.00 97.00 289 THR A CA 1
ATOM 2106 C C . THR A 1 289 ? 19.650 6.830 -6.785 1.00 97.00 289 THR A C 1
ATOM 2108 O O . THR A 1 289 ? 20.659 6.125 -6.800 1.00 97.00 289 THR A O 1
ATOM 2111 N N . ILE A 1 290 ? 18.517 6.468 -7.390 1.00 94.00 290 ILE A N 1
ATOM 2112 C CA . ILE A 1 290 ? 18.327 5.209 -8.123 1.00 94.00 290 ILE A CA 1
ATOM 2113 C C . ILE A 1 290 ? 18.133 5.487 -9.614 1.00 94.00 290 ILE A C 1
ATOM 2115 O O . ILE A 1 290 ? 17.256 6.259 -10.007 1.00 94.00 290 ILE A O 1
ATOM 2119 N N . ARG A 1 291 ? 18.946 4.839 -10.451 1.00 89.25 291 ARG A N 1
ATOM 2120 C CA . ARG A 1 291 ? 18.874 4.931 -11.914 1.00 89.25 291 ARG A CA 1
ATOM 2121 C C . ARG A 1 291 ? 17.761 4.046 -12.474 1.00 89.25 291 ARG A C 1
ATOM 2123 O O . ARG A 1 291 ? 17.607 2.898 -12.064 1.00 89.25 291 ARG A O 1
ATOM 2130 N N . SER A 1 292 ? 17.018 4.557 -13.448 1.00 85.56 292 SER A N 1
ATOM 2131 C CA . SER A 1 292 ? 15.867 3.872 -14.045 1.00 85.56 292 SER A CA 1
ATOM 2132 C C . SER A 1 292 ? 16.235 2.681 -14.926 1.00 85.56 292 SER A C 1
ATOM 2134 O O . SER A 1 292 ? 15.542 1.669 -14.900 1.00 85.56 292 SER A O 1
ATOM 2136 N N . SER A 1 293 ? 17.351 2.757 -15.643 1.00 77.50 293 SER A N 1
ATOM 2137 C CA . SER A 1 293 ? 17.710 1.776 -16.673 1.00 77.50 293 SER A CA 1
ATOM 2138 C C . SER A 1 293 ? 18.155 0.410 -16.147 1.00 77.50 293 SER A C 1
ATOM 2140 O O . SER A 1 293 ? 17.965 -0.607 -16.811 1.00 77.50 293 SER A O 1
ATOM 2142 N N . ASP A 1 294 ? 18.765 0.379 -14.962 1.00 76.94 294 ASP A N 1
ATOM 2143 C CA . ASP A 1 294 ? 19.373 -0.828 -14.391 1.00 76.94 294 ASP A CA 1
ATOM 2144 C C . ASP A 1 294 ? 19.262 -0.924 -12.863 1.00 76.94 294 ASP A C 1
ATOM 2146 O O . ASP A 1 294 ? 19.820 -1.843 -12.258 1.00 76.94 294 ASP A O 1
ATOM 2150 N N . GLY A 1 295 ? 18.576 0.031 -12.228 1.00 85.00 295 GLY A N 1
ATOM 2151 C CA . GLY A 1 295 ? 18.407 0.072 -10.782 1.00 85.00 295 GLY A CA 1
ATOM 2152 C C . GLY A 1 295 ? 19.687 0.395 -10.007 1.00 85.00 295 GLY A C 1
ATOM 2153 O O . GLY A 1 295 ? 19.695 0.205 -8.797 1.00 85.00 295 GLY A O 1
ATOM 2154 N N . HIS A 1 296 ? 20.768 0.854 -10.645 1.00 85.88 296 HIS A N 1
ATOM 2155 C CA . HIS A 1 296 ? 21.999 1.229 -9.942 1.00 85.88 296 HIS A CA 1
ATOM 2156 C C . HIS A 1 296 ? 21.746 2.322 -8.892 1.00 85.88 296 HIS A C 1
ATOM 2158 O O . HIS A 1 296 ? 20.976 3.256 -9.134 1.00 85.88 296 HIS A O 1
ATOM 2164 N N . ILE A 1 297 ? 22.427 2.223 -7.748 1.00 90.38 297 ILE A N 1
ATOM 2165 C CA . ILE A 1 297 ? 22.263 3.132 -6.611 1.00 90.38 297 ILE A CA 1
ATOM 2166 C C . ILE A 1 297 ? 23.538 3.954 -6.402 1.00 90.38 297 ILE A C 1
ATOM 2168 O O . ILE A 1 297 ? 24.606 3.402 -6.143 1.00 90.38 297 ILE A O 1
ATOM 2172 N N . ALA A 1 298 ? 23.401 5.276 -6.384 1.00 92.38 298 ALA A N 1
ATOM 2173 C CA . ALA A 1 298 ? 24.396 6.163 -5.792 1.00 92.38 298 ALA A CA 1
ATOM 2174 C C . ALA A 1 298 ? 23.973 6.540 -4.373 1.00 92.38 298 ALA A C 1
ATOM 2176 O O . ALA A 1 298 ? 22.908 7.121 -4.182 1.00 92.38 298 ALA A O 1
ATOM 2177 N N . GLN A 1 299 ? 24.808 6.242 -3.382 1.00 95.94 299 GLN A N 1
ATOM 2178 C CA . GLN A 1 299 ? 24.693 6.809 -2.044 1.00 95.94 299 GLN A CA 1
ATOM 2179 C C . GLN A 1 299 ? 25.515 8.097 -1.965 1.00 95.94 299 GLN A C 1
ATOM 2181 O O . GLN A 1 299 ? 26.708 8.095 -2.267 1.00 95.94 299 GLN A O 1
ATOM 2186 N N . HIS A 1 300 ? 24.883 9.180 -1.524 1.00 95.81 300 HIS A N 1
ATOM 2187 C CA . HIS A 1 300 ? 25.507 10.498 -1.400 1.00 95.81 300 HIS A CA 1
ATOM 2188 C C . HIS A 1 300 ? 25.823 10.872 0.048 1.00 95.81 300 HIS A C 1
ATOM 2190 O O . HIS A 1 300 ? 26.801 11.576 0.298 1.00 95.81 300 HIS A O 1
ATOM 2196 N N . LEU A 1 301 ? 25.005 10.396 0.994 1.00 95.19 301 LEU A N 1
ATOM 2197 C CA . LEU A 1 301 ? 25.112 10.695 2.421 1.00 95.19 301 LEU A CA 1
ATOM 2198 C C . LEU A 1 301 ? 24.972 9.424 3.257 1.00 95.19 301 LEU A C 1
ATOM 2200 O O . LEU A 1 301 ? 24.151 8.547 2.964 1.00 95.19 301 LEU A O 1
ATOM 2204 N N . ASP A 1 302 ? 25.712 9.358 4.360 1.00 94.31 302 ASP A N 1
ATOM 2205 C CA . ASP A 1 302 ? 25.463 8.373 5.409 1.00 94.31 302 ASP A CA 1
ATOM 2206 C C . ASP A 1 302 ? 24.145 8.724 6.125 1.00 94.31 302 ASP A C 1
ATOM 2208 O O . ASP A 1 302 ? 23.845 9.896 6.364 1.00 94.31 302 ASP A O 1
ATOM 2212 N N . ALA A 1 303 ? 23.337 7.721 6.476 1.00 94.69 303 ALA A N 1
ATOM 2213 C CA . ALA A 1 303 ? 22.078 7.933 7.190 1.00 94.69 303 ALA A CA 1
ATOM 2214 C C . ALA A 1 303 ? 22.275 8.590 8.571 1.00 94.69 303 ALA A C 1
ATOM 2216 O O . ALA A 1 303 ? 21.330 9.151 9.125 1.00 94.69 303 ALA A O 1
ATOM 2217 N N . LYS A 1 304 ? 23.493 8.573 9.130 1.00 94.62 304 LYS A N 1
ATOM 2218 C CA . LYS A 1 304 ? 23.813 9.323 10.352 1.00 94.62 304 LYS A CA 1
ATOM 2219 C C . LYS A 1 304 ? 23.688 10.844 10.184 1.00 94.62 304 LYS A C 1
ATOM 2221 O O . LYS A 1 304 ? 23.414 11.504 11.182 1.00 94.62 304 LYS A O 1
ATOM 2226 N N . ASP A 1 305 ? 23.856 11.378 8.970 1.00 95.81 305 ASP A N 1
ATOM 2227 C CA . ASP A 1 305 ? 23.798 12.812 8.639 1.00 95.81 305 ASP A CA 1
ATOM 2228 C C . ASP A 1 305 ? 22.436 13.188 8.038 1.00 95.81 305 ASP A C 1
ATOM 2230 O O . ASP A 1 305 ? 21.735 12.326 7.511 1.00 95.81 305 ASP A O 1
ATOM 2234 N N . VAL A 1 306 ? 22.037 14.460 8.121 1.00 97.56 306 VAL A N 1
ATOM 2235 C CA . VAL A 1 306 ? 20.700 14.946 7.730 1.00 97.56 306 VAL A CA 1
ATOM 2236 C C . VAL A 1 306 ? 20.724 15.573 6.338 1.00 97.56 306 VAL A C 1
ATOM 2238 O O . VAL A 1 306 ? 21.233 16.678 6.170 1.00 97.56 306 VAL A O 1
ATOM 2241 N N . GLY A 1 307 ? 20.117 14.907 5.352 1.00 96.69 307 GLY A N 1
ATOM 2242 C CA . GLY A 1 307 ? 19.891 15.479 4.021 1.00 96.69 307 GLY A CA 1
ATOM 2243 C C . GLY A 1 307 ? 18.761 16.516 4.005 1.00 96.69 307 GLY A C 1
ATOM 2244 O O . GLY A 1 307 ? 17.782 16.410 4.746 1.00 96.69 307 GLY A O 1
ATOM 2245 N N . TRP A 1 308 ? 18.863 17.518 3.136 1.00 96.81 308 TRP A N 1
ATOM 2246 C CA . TRP A 1 308 ? 17.887 18.604 2.996 1.00 96.81 308 TRP A CA 1
ATOM 2247 C C . TRP A 1 308 ? 16.833 18.318 1.918 1.00 96.81 308 TRP A C 1
ATOM 2249 O O . TRP A 1 308 ? 16.559 19.155 1.064 1.00 96.81 308 TRP A O 1
ATOM 2259 N N . HIS A 1 309 ? 16.221 17.138 1.962 1.00 97.44 309 HIS A N 1
ATOM 2260 C CA . HIS A 1 309 ? 15.428 16.617 0.843 1.00 97.44 309 HIS A CA 1
ATOM 2261 C C . HIS A 1 309 ? 13.915 16.883 0.957 1.00 97.44 309 HIS A C 1
ATOM 2263 O O . HIS A 1 309 ? 13.249 17.126 -0.037 1.00 97.44 309 HIS A O 1
ATOM 2269 N N . ALA A 1 310 ? 13.334 16.892 2.162 1.00 97.12 310 ALA A N 1
ATOM 2270 C CA . ALA A 1 310 ? 11.879 16.929 2.346 1.00 97.12 310 ALA A CA 1
ATOM 2271 C C . ALA A 1 310 ? 11.286 18.344 2.494 1.00 97.12 310 ALA A C 1
ATOM 2273 O O . ALA A 1 310 ? 10.068 18.496 2.577 1.00 97.12 310 ALA A O 1
ATOM 2274 N N . GLY A 1 311 ? 12.098 19.401 2.602 1.00 95.62 311 GLY A N 1
ATOM 2275 C CA . GLY A 1 311 ? 11.604 20.776 2.812 1.00 95.62 311 GLY A CA 1
ATOM 2276 C C . GLY A 1 311 ? 10.904 21.025 4.164 1.00 95.62 311 GLY A C 1
ATOM 2277 O O . GLY A 1 311 ? 10.422 22.127 4.432 1.00 95.62 311 GLY A O 1
ATOM 2278 N N . ASN A 1 312 ? 10.877 20.027 5.050 1.00 97.69 312 ASN A N 1
ATOM 2279 C CA . ASN A 1 312 ? 10.402 20.125 6.423 1.00 97.69 312 ASN A CA 1
ATOM 2280 C C . ASN A 1 312 ? 11.495 19.601 7.354 1.00 97.69 312 ASN A C 1
ATOM 2282 O O . ASN A 1 312 ? 11.793 18.413 7.341 1.00 97.69 312 ASN A O 1
ATOM 2286 N N . TRP A 1 313 ? 12.079 20.483 8.170 1.00 97.06 313 TRP A N 1
ATOM 2287 C CA . TRP A 1 313 ? 13.226 20.134 9.012 1.00 97.06 313 TRP A CA 1
ATOM 2288 C C . TRP A 1 313 ? 12.951 18.997 10.003 1.00 97.06 313 TRP A C 1
ATOM 2290 O O . TRP A 1 313 ? 13.820 18.155 10.203 1.00 97.06 313 TRP A O 1
ATOM 2300 N N . TYR A 1 314 ? 11.741 18.934 10.571 1.00 97.81 314 TYR A N 1
ATOM 2301 C CA . TYR A 1 314 ? 11.358 17.826 11.447 1.00 97.81 314 TYR A CA 1
ATOM 2302 C C . TYR A 1 314 ? 11.403 16.500 10.676 1.00 97.81 314 TYR A C 1
ATOM 2304 O O . TYR A 1 314 ? 11.995 15.536 11.135 1.00 97.81 314 TYR A O 1
ATOM 2312 N N . VAL A 1 315 ? 10.872 16.464 9.452 1.00 98.19 315 VAL A N 1
ATOM 2313 C CA . VAL A 1 315 ? 10.956 15.252 8.625 1.00 98.19 315 VAL A CA 1
ATOM 2314 C C . VAL A 1 315 ? 12.394 14.975 8.185 1.00 98.19 315 VAL A C 1
ATOM 2316 O O . VAL A 1 315 ? 12.839 13.851 8.356 1.00 98.19 315 VAL A O 1
ATOM 2319 N N . ASN A 1 316 ? 13.154 15.969 7.709 1.00 98.12 316 ASN A N 1
ATOM 2320 C CA . ASN A 1 316 ? 14.560 15.791 7.308 1.00 98.12 316 ASN A CA 1
ATOM 2321 C C . ASN A 1 316 ? 15.388 15.130 8.413 1.00 98.12 316 ASN A C 1
ATOM 2323 O O . ASN A 1 316 ? 16.080 14.144 8.165 1.00 98.12 316 ASN A O 1
ATOM 2327 N N . MET A 1 317 ? 15.299 15.639 9.648 1.00 97.19 317 MET A N 1
ATOM 2328 C CA . MET A 1 317 ? 16.089 15.087 10.747 1.00 97.19 317 MET A CA 1
ATOM 2329 C C . MET A 1 317 ? 15.666 13.655 11.114 1.00 97.19 317 MET A C 1
ATOM 2331 O O . MET A 1 317 ? 16.505 12.895 11.583 1.00 97.19 317 MET A O 1
ATOM 2335 N N . HIS A 1 318 ? 14.438 13.236 10.797 1.00 98.00 318 HIS A N 1
ATOM 2336 C CA . HIS A 1 318 ? 13.934 11.879 11.037 1.00 98.00 318 HIS A CA 1
ATOM 2337 C C . HIS A 1 318 ? 13.908 10.966 9.801 1.00 98.00 318 HIS A C 1
ATOM 2339 O O . HIS A 1 318 ? 13.463 9.824 9.911 1.00 98.00 318 HIS A O 1
ATOM 2345 N N . ALA A 1 319 ? 14.358 11.426 8.630 1.00 98.12 319 ALA A N 1
ATOM 2346 C CA . ALA A 1 319 ? 14.155 10.710 7.372 1.00 98.12 319 ALA A CA 1
ATOM 2347 C C . ALA A 1 319 ? 15.443 10.327 6.638 1.00 98.12 319 ALA A C 1
ATOM 2349 O O . ALA A 1 319 ? 16.459 11.024 6.689 1.00 98.12 319 ALA A O 1
ATOM 2350 N N . ILE A 1 320 ? 15.365 9.229 5.892 1.00 98.69 320 ILE A N 1
ATOM 2351 C CA . ILE A 1 320 ? 16.272 8.929 4.783 1.00 98.69 320 ILE A CA 1
ATOM 2352 C C . ILE A 1 320 ? 15.556 9.304 3.479 1.00 98.69 320 ILE A C 1
ATOM 2354 O O . ILE A 1 320 ? 14.447 8.829 3.231 1.00 98.69 320 ILE A O 1
ATOM 2358 N N . GLY A 1 321 ? 16.179 10.139 2.646 1.00 98.56 321 GLY A N 1
ATOM 2359 C CA . GLY A 1 321 ? 15.643 10.527 1.335 1.00 98.56 321 GLY A CA 1
ATOM 2360 C C . GLY A 1 321 ? 16.170 9.643 0.205 1.00 98.56 321 GLY A C 1
ATOM 2361 O O . GLY A 1 321 ? 17.388 9.480 0.078 1.00 98.56 321 GLY A O 1
ATOM 2362 N N . ILE A 1 322 ? 15.267 9.092 -0.610 1.00 98.81 322 ILE A N 1
ATOM 2363 C CA . ILE A 1 322 ? 15.599 8.270 -1.781 1.00 98.81 322 ILE A CA 1
ATOM 2364 C C . ILE A 1 322 ? 14.972 8.877 -3.035 1.00 98.81 322 ILE A C 1
ATOM 2366 O O . ILE A 1 322 ? 13.751 8.892 -3.184 1.00 98.81 322 ILE A O 1
ATOM 2370 N N . GLU A 1 323 ? 15.831 9.318 -3.941 1.00 98.31 323 GLU A N 1
ATOM 2371 C CA . GLU A 1 323 ? 15.495 9.912 -5.228 1.00 98.31 323 GLU A CA 1
ATOM 2372 C C . GLU A 1 323 ? 15.466 8.859 -6.335 1.00 98.31 323 GLU A C 1
ATOM 2374 O O . GLU A 1 323 ? 16.438 8.132 -6.551 1.00 98.31 323 GLU A O 1
ATOM 2379 N N . HIS A 1 324 ? 14.363 8.788 -7.071 1.00 97.38 324 HIS A N 1
ATOM 2380 C CA . HIS A 1 324 ? 14.190 7.879 -8.200 1.00 97.38 324 HIS A CA 1
ATOM 2381 C C . HIS A 1 324 ? 14.265 8.667 -9.509 1.00 97.38 324 HIS A C 1
ATOM 2383 O O . HIS A 1 324 ? 13.513 9.619 -9.702 1.00 97.38 324 HIS A O 1
ATOM 2389 N N . GLU A 1 325 ? 15.160 8.289 -10.427 1.00 93.31 325 GLU A N 1
ATOM 2390 C CA . GLU A 1 325 ? 15.254 8.936 -11.742 1.00 93.31 325 GLU A CA 1
ATOM 2391 C C . GLU A 1 325 ? 13.908 8.854 -12.482 1.00 93.31 325 GLU A C 1
ATOM 2393 O O . GLU A 1 325 ? 13.473 7.790 -12.920 1.00 93.31 325 GLU A O 1
ATOM 2398 N N . GLY A 1 326 ? 13.235 9.983 -12.652 1.00 91.56 326 GLY A N 1
ATOM 2399 C CA . GLY A 1 326 ? 11.809 9.970 -12.938 1.00 91.56 326 GLY A CA 1
ATOM 2400 C C . GLY A 1 326 ? 11.229 11.360 -13.100 1.00 91.56 326 GLY A C 1
ATOM 2401 O O . GLY A 1 326 ? 11.908 12.359 -12.861 1.00 91.56 326 GLY A O 1
ATOM 2402 N N . PHE A 1 327 ? 9.972 11.371 -13.532 1.00 91.94 327 PHE A N 1
ATOM 2403 C CA . PHE A 1 327 ? 9.133 12.554 -13.638 1.00 91.94 327 PHE A CA 1
ATOM 2404 C C . PHE A 1 327 ? 7.729 12.183 -13.160 1.00 91.94 327 PHE A C 1
ATOM 2406 O O . PHE A 1 327 ? 7.072 11.342 -13.789 1.00 91.94 327 PHE A O 1
ATOM 2413 N N . ALA A 1 328 ? 7.244 12.827 -12.100 1.00 93.69 328 ALA A N 1
ATOM 2414 C CA . ALA A 1 328 ? 5.937 12.577 -11.487 1.00 93.69 328 ALA A CA 1
ATOM 2415 C C . ALA A 1 328 ? 4.763 12.598 -12.491 1.00 93.69 328 ALA A C 1
ATOM 2417 O O . ALA A 1 328 ? 3.732 11.948 -12.294 1.00 93.69 328 ALA A O 1
ATOM 2418 N N . GLY A 1 329 ? 4.889 13.366 -13.581 1.00 92.38 329 GLY A N 1
ATOM 2419 C CA . GLY A 1 329 ? 3.878 13.493 -14.632 1.00 92.38 329 GLY A CA 1
ATOM 2420 C C . GLY A 1 329 ? 3.873 12.391 -15.696 1.00 92.38 329 GLY A C 1
ATOM 2421 O O . GLY A 1 329 ? 2.947 12.372 -16.512 1.00 92.38 329 GLY A O 1
ATOM 2422 N N . THR A 1 330 ? 4.854 11.485 -15.727 1.00 87.81 330 THR A N 1
ATOM 2423 C CA . THR A 1 330 ? 4.972 10.470 -16.788 1.00 87.81 330 THR A CA 1
ATOM 2424 C C . THR A 1 330 ? 4.409 9.121 -16.337 1.00 87.81 330 THR A C 1
ATOM 2426 O O . THR A 1 330 ? 4.913 8.483 -15.417 1.00 87.81 330 THR A O 1
ATOM 2429 N N . ALA A 1 331 ? 3.352 8.665 -17.013 1.00 85.38 331 ALA A N 1
ATOM 2430 C CA . ALA A 1 331 ? 2.747 7.361 -16.754 1.00 85.38 331 ALA A CA 1
ATOM 2431 C C . ALA A 1 331 ? 3.675 6.204 -17.157 1.00 85.38 331 ALA A C 1
ATOM 2433 O O . ALA A 1 331 ? 4.336 6.279 -18.192 1.00 85.38 331 ALA A O 1
ATOM 2434 N N . ASN A 1 332 ? 3.645 5.118 -16.374 1.00 72.00 332 ASN A N 1
ATOM 2435 C CA . ASN A 1 332 ? 4.401 3.875 -16.600 1.00 72.00 332 ASN A CA 1
ATOM 2436 C C . ASN A 1 332 ? 5.926 4.060 -16.687 1.00 72.00 332 ASN A C 1
ATOM 2438 O O . ASN A 1 332 ? 6.603 3.275 -17.339 1.00 72.00 332 ASN A O 1
ATOM 2442 N N . TRP A 1 333 ? 6.461 5.092 -16.029 1.00 76.69 333 TRP A N 1
ATOM 2443 C CA . TRP A 1 333 ? 7.857 5.481 -16.205 1.00 76.69 333 TRP A CA 1
ATOM 2444 C C . TRP A 1 333 ? 8.833 4.875 -15.176 1.00 76.69 333 TRP A C 1
ATOM 2446 O O . TRP A 1 333 ? 10.038 4.774 -15.399 1.00 76.69 333 TRP A O 1
ATOM 2456 N N . PHE A 1 334 ? 8.319 4.413 -14.041 1.00 88.81 334 PHE A N 1
ATOM 2457 C CA . PHE A 1 334 ? 9.137 3.724 -13.049 1.00 88.81 334 PHE A CA 1
ATOM 2458 C C . PHE A 1 334 ? 9.327 2.261 -13.459 1.00 88.81 334 PHE A C 1
ATOM 2460 O O . PHE A 1 334 ? 8.366 1.488 -13.521 1.00 88.81 334 PHE A O 1
ATOM 2467 N N . THR A 1 335 ? 10.571 1.898 -13.769 1.00 90.69 335 THR A N 1
ATOM 2468 C CA . THR A 1 335 ? 10.925 0.561 -14.255 1.00 90.69 335 THR A CA 1
ATOM 2469 C C . THR A 1 335 ? 10.821 -0.475 -13.142 1.00 90.69 335 THR A C 1
ATOM 2471 O O . THR A 1 335 ? 10.940 -0.176 -11.951 1.00 90.69 335 THR A O 1
ATOM 2474 N N . GLU A 1 336 ? 10.629 -1.736 -13.517 1.00 92.81 336 GLU A N 1
ATOM 2475 C CA . GLU A 1 336 ? 10.583 -2.821 -12.539 1.00 92.81 336 GLU A CA 1
ATOM 2476 C C . GLU A 1 336 ? 11.939 -3.039 -11.862 1.00 92.81 336 GLU A C 1
ATOM 2478 O O . GLU A 1 336 ? 11.992 -3.306 -10.661 1.00 92.81 336 GLU A O 1
ATOM 2483 N N . SER A 1 337 ? 13.040 -2.864 -12.602 1.00 89.81 337 SER A N 1
ATOM 2484 C CA . SER A 1 337 ? 14.389 -2.903 -12.029 1.00 89.81 337 SER A CA 1
ATOM 2485 C C . SER A 1 337 ? 14.544 -1.874 -10.906 1.00 89.81 337 SER A C 1
ATOM 2487 O O . SER A 1 337 ? 15.018 -2.211 -9.817 1.00 89.81 337 SER A O 1
ATOM 2489 N N . MET A 1 338 ? 14.050 -0.650 -11.117 1.00 91.81 338 MET A N 1
ATOM 2490 C CA . MET A 1 338 ? 14.041 0.390 -10.095 1.00 91.81 338 MET A CA 1
ATOM 2491 C C . MET A 1 338 ? 13.155 0.019 -8.899 1.00 91.81 338 MET A C 1
ATOM 2493 O O . MET A 1 338 ? 13.619 0.126 -7.764 1.00 91.81 338 MET A O 1
ATOM 2497 N N . TYR A 1 339 ? 11.918 -0.443 -9.120 1.00 95.31 339 TYR A N 1
ATOM 2498 C CA . TYR A 1 339 ? 11.025 -0.858 -8.031 1.00 95.31 339 TYR A CA 1
ATOM 2499 C C . TYR A 1 339 ? 11.647 -1.965 -7.171 1.00 95.31 339 TYR A C 1
ATOM 2501 O O . TYR A 1 339 ? 11.665 -1.854 -5.943 1.00 95.31 339 TYR A O 1
ATOM 2509 N N . GLN A 1 340 ? 12.197 -3.013 -7.790 1.00 93.81 340 GLN A N 1
ATOM 2510 C CA . GLN A 1 340 ? 12.804 -4.135 -7.071 1.00 93.81 340 GLN A CA 1
ATOM 2511 C C . GLN A 1 340 ? 14.067 -3.722 -6.309 1.00 93.81 340 GLN A C 1
ATOM 2513 O O . GLN A 1 340 ? 14.258 -4.141 -5.160 1.00 93.81 340 GLN A O 1
ATOM 2518 N N . THR A 1 341 ? 14.921 -2.892 -6.913 1.00 92.31 341 THR A N 1
ATOM 2519 C CA . THR A 1 341 ? 16.126 -2.380 -6.251 1.00 92.31 341 THR A CA 1
ATOM 2520 C C . THR A 1 341 ? 15.763 -1.460 -5.089 1.00 92.31 341 THR A C 1
ATOM 2522 O O . THR A 1 341 ? 16.239 -1.671 -3.971 1.00 92.31 341 THR A O 1
ATOM 2525 N N . SER A 1 342 ? 14.859 -0.507 -5.313 1.00 97.31 342 SER A N 1
ATOM 2526 C CA . SER A 1 342 ? 14.357 0.401 -4.284 1.00 97.31 342 SER A CA 1
ATOM 2527 C C . SER A 1 342 ? 13.730 -0.360 -3.118 1.00 97.31 342 SER A C 1
ATOM 2529 O O . SER A 1 342 ? 14.109 -0.146 -1.970 1.00 97.31 342 SER A O 1
ATOM 2531 N N . ALA A 1 343 ? 12.853 -1.333 -3.387 1.00 97.62 343 ALA A N 1
ATOM 2532 C CA . ALA A 1 343 ? 12.227 -2.137 -2.342 1.00 97.62 343 ALA A CA 1
ATOM 2533 C C . ALA A 1 343 ? 13.262 -2.954 -1.548 1.00 97.62 343 ALA A C 1
ATOM 2535 O O . ALA A 1 343 ? 13.153 -3.095 -0.330 1.00 97.62 343 ALA A O 1
ATOM 2536 N N . THR A 1 344 ? 14.298 -3.474 -2.210 1.00 94.94 344 THR A N 1
ATOM 2537 C CA . THR A 1 344 ? 15.384 -4.199 -1.535 1.00 94.94 344 THR A CA 1
ATOM 2538 C C . THR A 1 344 ? 16.205 -3.273 -0.633 1.00 94.94 344 THR A C 1
ATOM 2540 O O . THR A 1 344 ? 16.489 -3.638 0.511 1.00 94.94 344 THR A O 1
ATOM 2543 N N . LEU A 1 345 ? 16.538 -2.066 -1.104 1.00 96.81 345 LEU A N 1
ATOM 2544 C CA . LEU A 1 345 ? 17.228 -1.046 -0.313 1.00 96.81 345 LEU A CA 1
ATOM 2545 C C . LEU A 1 345 ? 16.376 -0.605 0.885 1.00 96.81 345 LEU A C 1
ATOM 2547 O O . LEU A 1 345 ? 16.853 -0.619 2.017 1.00 96.81 345 LEU A O 1
ATOM 2551 N N . VAL A 1 346 ? 15.100 -0.288 0.668 1.00 98.56 346 VAL A N 1
ATOM 2552 C CA . VAL A 1 346 ? 14.182 0.163 1.724 1.00 98.56 346 VAL A CA 1
ATOM 2553 C C . VAL A 1 346 ? 13.973 -0.904 2.792 1.00 98.56 346 VAL A C 1
ATOM 2555 O O . VAL A 1 346 ? 14.034 -0.572 3.972 1.00 98.56 346 VAL A O 1
ATOM 2558 N N . LYS A 1 347 ? 13.835 -2.188 2.433 1.00 97.69 347 LYS A N 1
ATOM 2559 C CA . LYS A 1 347 ? 13.817 -3.286 3.421 1.00 97.69 347 LYS A CA 1
ATOM 2560 C C . LYS A 1 347 ? 15.064 -3.295 4.298 1.00 97.69 347 LYS A C 1
ATOM 2562 O O . LYS A 1 347 ? 14.953 -3.454 5.512 1.00 97.69 347 LYS A O 1
ATOM 2567 N N . HIS A 1 348 ? 16.239 -3.161 3.682 1.00 96.12 348 HIS A N 1
ATOM 2568 C CA . HIS A 1 348 ? 17.520 -3.158 4.391 1.00 96.12 348 HIS A CA 1
ATOM 2569 C C . HIS A 1 348 ? 17.612 -1.980 5.357 1.00 96.12 348 HIS A C 1
ATOM 2571 O O . HIS A 1 348 ? 17.881 -2.184 6.539 1.00 96.12 348 HIS A O 1
ATOM 2577 N N . LEU A 1 349 ? 17.329 -0.767 4.881 1.00 97.50 349 LEU A N 1
ATOM 2578 C CA . LEU A 1 349 ? 17.374 0.447 5.695 1.00 97.50 349 LEU A CA 1
ATOM 2579 C C . LEU A 1 349 ? 16.354 0.386 6.836 1.00 97.50 349 LEU A C 1
ATOM 2581 O O . LEU A 1 349 ? 16.699 0.647 7.987 1.00 97.50 349 LEU A O 1
ATOM 2585 N N . ALA A 1 350 ? 15.127 -0.042 6.544 1.00 98.12 350 ALA A N 1
ATOM 2586 C CA . ALA A 1 350 ? 14.079 -0.186 7.542 1.00 98.12 350 ALA A CA 1
ATOM 2587 C C . ALA A 1 350 ? 14.456 -1.195 8.631 1.00 98.12 350 ALA A C 1
ATOM 2589 O O . ALA A 1 350 ? 14.353 -0.897 9.820 1.00 98.12 350 ALA A O 1
ATOM 2590 N N . GLN A 1 351 ? 14.982 -2.361 8.246 1.00 97.31 351 GLN A N 1
ATOM 2591 C CA . GLN A 1 351 ? 15.457 -3.363 9.196 1.00 97.31 351 GLN A CA 1
ATOM 2592 C C . GLN A 1 351 ? 16.639 -2.854 10.030 1.00 97.31 351 GLN A C 1
ATOM 2594 O O . GLN A 1 351 ? 16.681 -3.085 11.238 1.00 97.31 351 GLN A O 1
ATOM 2599 N N . LYS A 1 352 ? 17.608 -2.188 9.394 1.00 95.94 352 LYS A N 1
ATOM 2600 C CA . LYS A 1 352 ? 18.822 -1.692 10.049 1.00 95.94 352 LYS A CA 1
ATOM 2601 C C . LYS A 1 352 ? 18.515 -0.599 11.071 1.00 95.94 352 LYS A C 1
ATOM 2603 O O . LYS A 1 352 ? 19.112 -0.600 12.146 1.00 95.94 352 LYS A O 1
ATOM 2608 N N . TYR A 1 353 ? 17.598 0.305 10.737 1.00 95.88 353 TYR A N 1
ATOM 2609 C CA . TYR A 1 353 ? 17.288 1.488 11.540 1.00 95.88 353 TYR A CA 1
ATOM 2610 C C . TYR A 1 353 ? 16.008 1.364 12.372 1.00 95.88 353 TYR A C 1
ATOM 2612 O O . TYR A 1 353 ? 15.709 2.256 13.159 1.00 95.88 353 TYR A O 1
ATOM 2620 N N . GLY A 1 354 ? 15.287 0.244 12.267 1.00 95.75 354 GLY A N 1
ATOM 2621 C CA . GLY A 1 354 ? 14.061 0.004 13.030 1.00 95.75 354 GLY A CA 1
ATOM 2622 C C . GLY A 1 354 ? 12.870 0.841 12.557 1.00 95.75 354 GLY A C 1
ATOM 2623 O O . GLY A 1 354 ? 11.984 1.124 13.359 1.00 95.75 354 GLY A O 1
ATOM 2624 N N . ILE A 1 355 ? 12.851 1.228 11.279 1.00 97.50 355 ILE A N 1
ATOM 2625 C CA . ILE A 1 355 ? 11.751 1.979 10.665 1.00 97.50 355 ILE A CA 1
ATOM 2626 C C . ILE A 1 355 ? 10.640 0.985 10.291 1.00 97.50 355 ILE A C 1
ATOM 2628 O O . ILE A 1 355 ? 10.927 -0.010 9.617 1.00 97.50 355 ILE A O 1
ATOM 2632 N N . PRO A 1 356 ? 9.378 1.195 10.704 1.00 97.19 356 PRO A N 1
ATOM 2633 C CA . PRO A 1 356 ? 8.282 0.323 10.296 1.00 97.19 356 PRO A CA 1
ATOM 2634 C C . PRO A 1 356 ? 8.088 0.302 8.771 1.00 97.19 356 PRO A C 1
ATOM 2636 O O . PRO A 1 356 ? 8.098 1.335 8.108 1.00 97.19 356 PRO A O 1
ATOM 2639 N N . LEU A 1 357 ? 7.874 -0.887 8.200 1.00 97.38 357 LEU A N 1
ATOM 2640 C CA . LEU A 1 357 ? 7.525 -1.045 6.783 1.00 97.38 357 LEU A CA 1
ATOM 2641 C C . LEU A 1 357 ? 6.012 -0.897 6.586 1.00 97.38 357 LEU A C 1
ATOM 2643 O O . LEU A 1 357 ? 5.299 -1.870 6.349 1.00 97.38 357 LEU A O 1
ATOM 2647 N N . ASP A 1 358 ? 5.523 0.331 6.709 1.00 96.50 358 ASP A N 1
ATOM 2648 C CA . ASP A 1 358 ? 4.138 0.706 6.433 1.00 96.50 358 ASP A CA 1
ATOM 2649 C C . ASP A 1 358 ? 4.063 2.081 5.740 1.00 96.50 358 ASP A C 1
ATOM 2651 O O . ASP A 1 358 ? 5.063 2.784 5.582 1.00 96.50 358 ASP A O 1
ATOM 2655 N N . ARG A 1 359 ? 2.859 2.479 5.317 1.00 96.62 359 ARG A N 1
ATOM 2656 C CA . ARG A 1 359 ? 2.622 3.755 4.619 1.00 96.62 359 ARG A CA 1
ATOM 2657 C C . ARG A 1 359 ? 2.615 4.989 5.534 1.00 96.62 359 ARG A C 1
ATOM 2659 O O . ARG A 1 359 ? 2.445 6.095 5.031 1.00 96.62 359 ARG A O 1
ATOM 2666 N N . ALA A 1 360 ? 2.780 4.826 6.849 1.00 96.44 360 ALA A N 1
ATOM 2667 C CA . ALA A 1 360 ? 2.965 5.938 7.783 1.00 96.44 360 ALA A CA 1
ATOM 2668 C C . ALA A 1 360 ? 4.438 6.365 7.901 1.00 96.44 360 ALA A C 1
ATOM 2670 O O . ALA A 1 360 ? 4.696 7.522 8.236 1.00 96.44 360 ALA A O 1
ATOM 2671 N N . HIS A 1 361 ? 5.369 5.456 7.587 1.00 98.38 361 HIS A N 1
ATOM 2672 C CA . HIS A 1 361 ? 6.814 5.646 7.755 1.00 98.38 361 HIS A CA 1
ATOM 2673 C C . HIS A 1 361 ? 7.588 5.584 6.430 1.00 98.38 361 HIS A C 1
ATOM 2675 O O . HIS A 1 361 ? 8.566 6.304 6.254 1.00 98.38 361 HIS A O 1
ATOM 2681 N N . VAL A 1 362 ? 7.133 4.795 5.454 1.00 98.69 362 VAL A N 1
ATOM 2682 C CA . VAL A 1 362 ? 7.606 4.881 4.065 1.00 98.69 362 VAL A CA 1
ATOM 2683 C C . VAL A 1 362 ? 6.597 5.721 3.292 1.00 98.69 362 VAL A C 1
ATOM 2685 O O . VAL A 1 362 ? 5.523 5.228 2.935 1.00 98.69 362 VAL A O 1
ATOM 2688 N N . ILE A 1 363 ? 6.920 6.997 3.081 1.00 98.44 363 ILE A N 1
ATOM 2689 C CA . ILE A 1 363 ? 6.006 8.032 2.571 1.00 98.44 363 ILE A CA 1
ATOM 2690 C C . ILE A 1 363 ? 6.499 8.622 1.248 1.00 98.44 363 ILE A C 1
ATOM 2692 O O . ILE A 1 363 ? 7.687 8.560 0.950 1.00 98.44 363 ILE A O 1
ATOM 2696 N N . GLY A 1 364 ? 5.592 9.192 0.453 1.00 98.44 364 GLY A N 1
ATOM 2697 C CA . GLY A 1 364 ? 5.984 10.077 -0.651 1.00 98.44 364 GLY A CA 1
ATOM 2698 C C . GLY A 1 364 ? 6.258 11.495 -0.143 1.00 98.44 364 GLY A C 1
ATOM 2699 O O . GLY A 1 364 ? 5.811 11.858 0.955 1.00 98.44 364 GLY A O 1
ATOM 2700 N N . HIS A 1 365 ? 6.980 12.313 -0.912 1.00 98.50 365 HIS A N 1
ATOM 2701 C CA . HIS A 1 365 ? 7.168 13.730 -0.570 1.00 98.50 365 HIS A CA 1
ATOM 2702 C C . HIS A 1 365 ? 5.825 14.485 -0.547 1.00 98.50 365 HIS A C 1
ATOM 2704 O O . HIS A 1 365 ? 5.595 15.342 0.312 1.00 98.50 365 HIS A O 1
ATOM 2710 N N . ASP A 1 366 ? 4.879 14.085 -1.394 1.00 97.44 366 ASP A N 1
ATOM 2711 C CA . ASP A 1 366 ? 3.483 14.535 -1.410 1.00 97.44 366 ASP A CA 1
ATOM 2712 C C . ASP A 1 366 ? 2.773 14.454 -0.046 1.00 97.44 366 ASP A C 1
ATOM 2714 O O . ASP A 1 366 ? 1.907 15.285 0.253 1.00 97.44 366 ASP A O 1
ATOM 2718 N N . GLN A 1 367 ? 3.188 13.539 0.832 1.00 97.62 367 GLN A N 1
ATOM 2719 C CA . GLN A 1 367 ? 2.620 13.355 2.171 1.00 97.62 367 GLN A CA 1
ATOM 2720 C C . GLN A 1 367 ? 3.354 14.123 3.280 1.00 97.62 367 GLN A C 1
ATOM 2722 O O . GLN A 1 367 ? 2.842 14.199 4.403 1.00 97.62 367 GLN A O 1
ATOM 2727 N N . VAL A 1 368 ? 4.510 14.732 2.999 1.00 98.38 368 VAL A N 1
ATOM 2728 C CA . VAL A 1 368 ? 5.275 15.525 3.977 1.00 98.38 368 VAL A CA 1
ATOM 2729 C C . VAL A 1 368 ? 4.495 16.794 4.336 1.00 98.38 368 VAL A C 1
ATOM 2731 O O . VAL A 1 368 ? 4.088 17.539 3.448 1.00 98.38 368 VAL A O 1
ATOM 2734 N N . PRO A 1 369 ? 4.257 17.114 5.615 1.00 97.31 369 PRO A N 1
ATOM 2735 C CA . PRO A 1 369 ? 3.449 18.272 5.983 1.00 97.31 369 PRO A CA 1
ATOM 2736 C C . PRO A 1 369 ? 4.170 19.605 5.731 1.00 97.31 369 PRO A C 1
ATOM 2738 O O . PRO A 1 369 ? 5.391 19.707 5.859 1.00 97.31 369 PRO A O 1
ATOM 2741 N N . GLY A 1 370 ? 3.398 20.664 5.459 1.00 96.06 370 GLY A N 1
ATOM 2742 C CA . GLY A 1 370 ? 3.909 22.039 5.497 1.00 96.06 370 GLY A CA 1
ATOM 2743 C C . GLY A 1 370 ? 4.386 22.415 6.903 1.00 96.06 370 GLY A C 1
ATOM 2744 O O . GLY A 1 370 ? 3.923 21.857 7.888 1.00 96.06 370 GLY A O 1
ATOM 2745 N N . THR A 1 371 ? 5.308 23.366 7.043 1.00 95.31 371 THR A N 1
ATOM 2746 C CA . THR A 1 371 ? 5.948 23.651 8.348 1.00 95.31 371 THR A CA 1
ATOM 2747 C C . THR A 1 371 ? 5.214 24.688 9.206 1.00 95.31 371 THR A C 1
ATOM 2749 O O . THR A 1 371 ? 5.350 24.691 10.437 1.00 95.31 371 THR A O 1
ATOM 2752 N N . VAL A 1 372 ? 4.462 25.585 8.566 1.00 95.06 372 VAL A N 1
ATOM 2753 C CA . VAL A 1 372 ? 3.735 26.717 9.162 1.00 95.06 372 VAL A CA 1
ATOM 2754 C C . VAL A 1 372 ? 2.484 27.041 8.340 1.00 95.06 372 VAL A C 1
ATOM 2756 O O . VAL A 1 372 ? 2.352 26.592 7.201 1.00 95.06 372 VAL A O 1
ATOM 2759 N N . LEU A 1 373 ? 1.585 27.853 8.903 1.00 95.06 373 LEU A N 1
ATOM 2760 C CA . LEU A 1 373 ? 0.384 28.348 8.228 1.00 95.06 373 LEU A CA 1
ATOM 2761 C C . LEU A 1 373 ? 0.675 28.841 6.800 1.00 95.06 373 LEU A C 1
ATOM 2763 O O . LEU A 1 373 ? 1.490 29.743 6.597 1.00 95.06 373 LEU A O 1
ATOM 2767 N N . GLY A 1 374 ? -0.034 28.281 5.818 1.00 93.31 374 GLY A N 1
ATOM 2768 C CA . GLY A 1 374 ? 0.059 28.682 4.413 1.00 93.31 374 GLY A CA 1
ATOM 2769 C C . GLY A 1 374 ? 1.241 28.094 3.636 1.00 93.31 374 GLY A C 1
ATOM 2770 O O . GLY A 1 374 ? 1.322 28.340 2.431 1.00 93.31 374 GLY A O 1
ATOM 2771 N N . ALA A 1 375 ? 2.122 27.318 4.277 1.00 94.25 375 ALA A N 1
ATOM 2772 C CA . ALA A 1 375 ? 3.230 26.627 3.611 1.00 94.25 375 ALA A CA 1
ATOM 2773 C C . ALA A 1 375 ? 2.800 25.316 2.928 1.00 94.25 375 ALA A C 1
ATOM 2775 O O . ALA A 1 375 ? 3.490 24.850 2.029 1.00 94.25 375 ALA A O 1
ATOM 2776 N N . THR A 1 376 ? 1.657 24.737 3.307 1.00 94.69 376 THR A N 1
ATOM 2777 C CA . THR A 1 376 ? 1.175 23.445 2.786 1.00 94.69 376 THR A CA 1
ATOM 2778 C C . THR A 1 376 ? 1.065 23.405 1.263 1.00 94.69 376 THR A C 1
ATOM 2780 O O . THR A 1 376 ? 1.495 22.435 0.652 1.00 94.69 376 THR A O 1
ATOM 2783 N N . LYS A 1 377 ? 0.559 24.470 0.631 1.00 93.62 377 LYS A N 1
ATOM 2784 C CA . LYS A 1 377 ? 0.461 24.592 -0.838 1.00 93.62 377 LYS A CA 1
ATOM 2785 C C . LYS A 1 377 ? 1.807 24.637 -1.576 1.00 93.62 377 LYS A C 1
ATOM 2787 O O . LYS A 1 377 ? 1.820 24.592 -2.800 1.00 93.62 377 LYS A O 1
ATOM 2792 N N . SER A 1 378 ? 2.901 24.856 -0.848 1.00 92.56 378 SER A N 1
ATOM 2793 C CA . SER A 1 378 ? 4.254 24.979 -1.399 1.00 92.56 378 SER A CA 1
ATOM 2794 C C . SER A 1 378 ? 5.071 23.700 -1.224 1.00 92.56 378 SER A C 1
ATOM 2796 O O . SER A 1 378 ? 6.212 23.657 -1.671 1.00 92.56 378 SER A O 1
ATOM 2798 N N . MET A 1 379 ? 4.519 22.690 -0.549 1.00 95.75 379 MET A N 1
ATOM 2799 C CA . MET A 1 379 ? 5.147 21.376 -0.452 1.00 95.75 379 MET A CA 1
ATOM 2800 C C . MET A 1 379 ? 5.081 20.660 -1.798 1.00 95.75 379 MET A C 1
ATOM 2802 O O . MET A 1 379 ? 4.188 20.932 -2.603 1.00 95.75 379 MET A O 1
ATOM 2806 N N . HIS A 1 380 ? 6.016 19.745 -2.029 1.00 96.38 380 HIS A N 1
ATOM 2807 C CA . HIS A 1 380 ? 6.067 18.992 -3.272 1.00 96.38 380 HIS A CA 1
ATOM 2808 C C . HIS A 1 380 ? 4.924 17.964 -3.388 1.00 96.38 380 HIS A C 1
ATOM 2810 O O . HIS A 1 380 ? 4.096 17.819 -2.480 1.00 96.38 380 HIS A O 1
ATOM 2816 N N . TRP A 1 381 ? 4.851 17.315 -4.552 1.00 96.38 381 TRP A N 1
ATOM 2817 C CA . TRP A 1 381 ? 3.796 16.378 -4.951 1.00 96.38 381 TRP A CA 1
ATOM 2818 C C . TRP A 1 381 ? 4.343 15.087 -5.593 1.00 96.38 381 TRP A C 1
ATOM 2820 O O . TRP A 1 381 ? 3.554 14.264 -6.059 1.00 96.38 381 TRP A O 1
ATOM 2830 N N . ASP A 1 382 ? 5.664 14.911 -5.625 1.00 96.62 382 ASP A N 1
ATOM 2831 C CA . ASP A 1 382 ? 6.337 13.674 -6.019 1.00 96.62 382 ASP A CA 1
ATOM 2832 C C . ASP A 1 382 ? 6.139 12.576 -4.943 1.00 96.62 382 ASP A C 1
ATOM 2834 O O . ASP A 1 382 ? 5.894 12.889 -3.771 1.00 96.62 382 ASP A O 1
ATOM 2838 N N . PRO A 1 383 ? 6.146 11.281 -5.313 1.00 96.06 383 PRO A N 1
ATOM 2839 C CA . PRO A 1 383 ? 6.469 10.716 -6.632 1.00 96.06 383 PRO A CA 1
ATOM 2840 C C . PRO A 1 383 ? 5.301 10.750 -7.647 1.00 96.06 383 PRO A C 1
ATOM 2842 O O . PRO A 1 383 ? 5.316 10.084 -8.686 1.00 96.06 383 PRO A O 1
ATOM 2845 N N . GLY A 1 384 ? 4.233 11.489 -7.336 1.00 94.44 384 GLY A N 1
ATOM 2846 C CA . GLY A 1 384 ? 3.113 11.712 -8.239 1.00 94.44 384 GLY A CA 1
ATOM 2847 C C . GLY A 1 384 ? 2.128 10.542 -8.344 1.00 94.44 384 GLY A C 1
ATOM 2848 O O . GLY A 1 384 ? 2.224 9.529 -7.645 1.00 94.44 384 GLY A O 1
ATOM 2849 N N . PRO A 1 385 ? 1.117 10.671 -9.223 1.00 95.12 385 PRO A N 1
ATOM 2850 C CA . PRO A 1 385 ? 0.014 9.718 -9.307 1.00 95.12 385 PRO A CA 1
ATOM 2851 C C . PRO A 1 385 ? 0.386 8.374 -9.944 1.00 95.12 385 PRO A C 1
ATOM 2853 O O . PRO A 1 385 ? -0.420 7.445 -9.896 1.00 95.12 385 PRO A O 1
ATOM 2856 N N . TYR A 1 386 ? 1.561 8.273 -10.570 1.00 93.62 386 TYR A N 1
ATOM 2857 C CA . TYR A 1 386 ? 1.973 7.092 -11.329 1.00 93.62 386 TYR A CA 1
ATOM 2858 C C . TYR A 1 386 ? 2.960 6.188 -10.580 1.00 93.62 386 TYR A C 1
ATOM 2860 O O . TYR A 1 386 ? 3.313 5.134 -11.106 1.00 93.62 386 TYR A O 1
ATOM 2868 N N . TRP A 1 387 ? 3.356 6.530 -9.351 1.00 95.50 387 TRP A N 1
ATOM 2869 C CA . TRP A 1 387 ? 4.097 5.612 -8.485 1.00 95.50 387 TRP A CA 1
ATOM 2870 C C . TRP A 1 387 ? 3.165 4.558 -7.875 1.00 95.50 387 TRP A C 1
ATOM 2872 O O . TRP A 1 387 ? 2.279 4.878 -7.079 1.00 95.50 387 TRP A O 1
ATOM 2882 N N . ASP A 1 388 ? 3.357 3.299 -8.254 1.00 95.31 388 ASP A N 1
ATOM 2883 C CA . ASP A 1 388 ? 2.515 2.154 -7.903 1.00 95.31 388 ASP A CA 1
ATOM 2884 C C . ASP A 1 388 ? 2.806 1.684 -6.468 1.00 95.31 388 ASP A C 1
ATOM 2886 O O . ASP A 1 388 ? 3.603 0.776 -6.225 1.00 95.31 388 ASP A O 1
ATOM 2890 N N . TRP A 1 389 ? 2.173 2.343 -5.491 1.00 96.81 389 TRP A N 1
ATOM 2891 C CA . TRP A 1 389 ? 2.329 2.019 -4.070 1.00 96.81 389 TRP A CA 1
ATOM 2892 C C . TRP A 1 389 ? 1.884 0.594 -3.718 1.00 96.81 389 TRP A C 1
ATOM 2894 O O . TRP A 1 389 ? 2.473 0.006 -2.813 1.00 96.81 389 TRP A O 1
ATOM 2904 N N . ASP A 1 390 ? 0.880 0.041 -4.407 1.00 94.88 390 ASP A N 1
ATOM 2905 C CA . ASP A 1 390 ? 0.417 -1.331 -4.163 1.00 94.88 390 ASP A CA 1
ATOM 2906 C C . ASP A 1 390 ? 1.531 -2.322 -4.529 1.00 94.88 390 ASP A C 1
ATOM 2908 O O . ASP A 1 390 ? 1.982 -3.092 -3.678 1.00 94.88 390 ASP A O 1
ATOM 2912 N N . HIS A 1 391 ? 2.058 -2.219 -5.754 1.00 94.38 391 HIS A N 1
ATOM 2913 C CA . HIS A 1 391 ? 3.173 -3.047 -6.225 1.00 94.38 391 HIS A CA 1
ATOM 2914 C C . HIS A 1 391 ? 4.442 -2.855 -5.393 1.00 94.38 391 HIS A C 1
ATOM 2916 O O . HIS A 1 391 ? 5.113 -3.821 -5.026 1.00 94.38 391 HIS A O 1
ATOM 2922 N N . TYR A 1 392 ? 4.767 -1.609 -5.040 1.00 97.62 392 TYR A N 1
ATOM 2923 C CA . TYR A 1 392 ? 5.946 -1.326 -4.230 1.00 97.62 392 TYR A CA 1
ATOM 2924 C C . TYR A 1 392 ? 5.873 -2.012 -2.861 1.00 97.62 392 TYR A C 1
ATOM 2926 O O . TYR A 1 392 ? 6.854 -2.607 -2.416 1.00 97.62 392 TYR A O 1
ATOM 2934 N N . PHE A 1 393 ? 4.708 -2.009 -2.208 1.00 97.69 393 PHE A N 1
ATOM 2935 C CA . PHE A 1 393 ? 4.532 -2.666 -0.911 1.00 97.69 393 PHE A CA 1
ATOM 2936 C C . PHE A 1 393 ? 4.431 -4.195 -0.997 1.00 97.69 393 PHE A C 1
ATOM 2938 O O . PHE A 1 393 ? 4.889 -4.885 -0.078 1.00 97.69 393 PHE A O 1
ATOM 2945 N N . ASP A 1 394 ? 3.935 -4.736 -2.112 1.00 95.25 394 ASP A N 1
ATOM 2946 C CA . ASP A 1 394 ? 4.038 -6.166 -2.421 1.00 95.25 394 ASP A CA 1
ATOM 2947 C C . ASP A 1 394 ? 5.516 -6.585 -2.515 1.00 95.25 394 ASP A C 1
ATOM 2949 O O . ASP A 1 394 ? 5.945 -7.537 -1.851 1.00 95.25 394 ASP A O 1
ATOM 2953 N N . LEU A 1 395 ? 6.337 -5.810 -3.235 1.00 95.62 395 LEU A N 1
ATOM 2954 C CA . LEU A 1 395 ? 7.784 -6.016 -3.305 1.00 95.62 395 LEU A CA 1
ATOM 2955 C C . LEU A 1 395 ? 8.463 -5.837 -1.944 1.00 95.62 395 LEU A C 1
ATOM 2957 O O . LEU A 1 395 ? 9.388 -6.592 -1.640 1.00 95.62 395 LEU A O 1
ATOM 2961 N N . LEU A 1 396 ? 7.994 -4.917 -1.090 1.00 97.12 396 LEU A N 1
ATOM 2962 C CA . LEU A 1 396 ? 8.446 -4.762 0.302 1.00 97.12 396 LEU A CA 1
ATOM 2963 C C . LEU A 1 396 ? 8.051 -5.946 1.209 1.00 97.12 396 LEU A C 1
ATOM 2965 O O . LEU A 1 396 ? 8.568 -6.067 2.320 1.00 97.12 396 LEU A O 1
ATOM 2969 N N . GLY A 1 397 ? 7.209 -6.874 0.747 1.00 96.31 397 GLY A N 1
ATOM 2970 C CA . GLY A 1 397 ? 6.705 -7.975 1.573 1.00 96.31 397 GLY A CA 1
ATOM 2971 C C . GLY A 1 397 ? 5.791 -7.501 2.707 1.00 96.31 397 GLY A C 1
ATOM 2972 O O . GLY A 1 397 ? 5.613 -8.220 3.690 1.00 96.31 397 GLY A O 1
ATOM 2973 N N . ALA A 1 398 ? 5.231 -6.299 2.572 1.00 96.56 398 ALA A N 1
ATOM 2974 C CA . ALA A 1 398 ? 4.310 -5.672 3.509 1.00 96.56 398 ALA A CA 1
ATOM 2975 C C . ALA A 1 398 ? 3.079 -5.157 2.737 1.00 96.56 398 ALA A C 1
ATOM 2977 O O . ALA A 1 398 ? 2.799 -3.964 2.768 1.00 96.56 398 ALA A O 1
ATOM 2978 N N . PRO A 1 399 ? 2.362 -6.030 2.004 1.00 95.75 399 PRO A N 1
ATOM 2979 C CA . PRO A 1 399 ? 1.322 -5.621 1.060 1.00 95.75 399 PRO A CA 1
ATOM 2980 C C . PRO A 1 399 ? 0.281 -4.716 1.727 1.00 95.75 399 PRO A C 1
ATOM 2982 O O . PRO A 1 399 ? -0.146 -4.991 2.855 1.00 95.75 399 PRO A O 1
ATOM 2985 N N . VAL A 1 400 ? -0.169 -3.673 1.023 1.00 93.25 400 VAL A N 1
ATOM 2986 C CA . VAL A 1 400 ? -1.239 -2.779 1.503 1.00 93.25 400 VAL A CA 1
ATOM 2987 C C . VAL A 1 400 ? -2.474 -3.612 1.867 1.00 93.25 400 VAL A C 1
ATOM 2989 O O . VAL A 1 400 ? -2.908 -4.489 1.116 1.00 93.25 400 VAL A O 1
ATOM 2992 N N . GLY A 1 401 ? -3.029 -3.390 3.061 1.00 90.06 401 GLY A N 1
ATOM 2993 C CA . GLY A 1 401 ? -4.122 -4.201 3.608 1.00 90.06 401 GLY A CA 1
ATOM 2994 C C . GLY A 1 401 ? -3.711 -5.557 4.210 1.00 90.06 401 GLY A C 1
ATOM 2995 O O . GLY A 1 401 ? -4.560 -6.244 4.785 1.00 90.06 401 GLY A O 1
ATOM 2996 N N . GLY A 1 402 ? -2.433 -5.946 4.162 1.00 87.31 402 GLY A N 1
ATOM 2997 C CA . GLY A 1 402 ? -1.891 -7.135 4.832 1.00 87.31 402 GLY A CA 1
ATOM 2998 C C . GLY A 1 402 ? -2.372 -8.467 4.247 1.00 87.31 402 GLY A C 1
ATOM 2999 O O . GLY A 1 402 ? -2.593 -9.416 4.996 1.00 87.31 402 GLY A O 1
ATOM 3000 N N . GLY A 1 403 ? -2.607 -8.523 2.931 1.00 83.94 403 GLY A N 1
ATOM 3001 C CA . GLY A 1 403 ? -3.090 -9.720 2.226 1.00 83.94 403 GLY A CA 1
ATOM 3002 C C . GLY A 1 403 ? -4.581 -10.020 2.412 1.00 83.94 403 GLY A C 1
ATOM 3003 O O . GLY A 1 403 ? -5.052 -11.075 1.998 1.00 83.94 403 GLY A O 1
ATOM 3004 N N . ARG A 1 404 ? -5.328 -9.111 3.048 1.00 88.06 404 ARG A N 1
ATOM 3005 C CA . ARG A 1 404 ? -6.783 -9.210 3.190 1.00 88.06 404 ARG A CA 1
ATOM 3006 C C . ARG A 1 404 ? -7.479 -8.701 1.934 1.00 88.06 404 ARG A C 1
ATOM 3008 O O . ARG A 1 404 ? -7.032 -7.737 1.311 1.00 88.06 404 ARG A O 1
ATOM 3015 N N . ASP A 1 405 ? -8.611 -9.317 1.625 1.00 89.81 405 ASP A N 1
ATOM 3016 C CA . ASP A 1 405 ? -9.460 -8.883 0.525 1.00 89.81 405 ASP A CA 1
ATOM 3017 C C . ASP A 1 405 ? -10.140 -7.549 0.848 1.00 89.81 405 ASP A C 1
ATOM 3019 O O . ASP A 1 405 ? -10.537 -7.276 1.990 1.00 89.81 405 ASP A O 1
ATOM 3023 N N . ALA A 1 406 ? -10.296 -6.721 -0.183 1.00 94.06 406 ALA A N 1
ATOM 3024 C CA . ALA A 1 406 ? -11.112 -5.524 -0.090 1.00 94.06 406 ALA A CA 1
ATOM 3025 C C . ALA A 1 406 ? -12.592 -5.893 0.119 1.00 94.06 406 ALA A C 1
ATOM 3027 O O . ALA A 1 406 ? -13.051 -6.981 -0.234 1.00 94.06 406 ALA A O 1
ATOM 3028 N N . THR A 1 407 ? -13.360 -5.000 0.741 1.00 94.94 407 THR A N 1
ATOM 3029 C CA . THR A 1 407 ? -14.723 -5.302 1.185 1.00 94.94 407 THR A CA 1
ATOM 3030 C C . THR A 1 407 ? -15.654 -4.091 1.156 1.00 94.94 407 THR A C 1
ATOM 3032 O O . THR A 1 407 ? -15.287 -2.980 1.533 1.00 94.94 407 THR A O 1
ATOM 3035 N N . ALA A 1 408 ? -16.905 -4.330 0.760 1.00 96.19 408 ALA A N 1
ATOM 3036 C CA . ALA A 1 408 ? -17.989 -3.353 0.874 1.00 96.19 408 ALA A CA 1
ATOM 3037 C C . ALA A 1 408 ? -18.754 -3.442 2.204 1.00 96.19 408 ALA A C 1
ATOM 3039 O O . ALA A 1 408 ? -19.559 -2.569 2.522 1.00 96.19 408 ALA A O 1
ATOM 3040 N N . ASP A 1 409 ? -18.497 -4.472 3.017 1.00 94.19 409 ASP A N 1
ATOM 3041 C CA . ASP A 1 409 ? -19.141 -4.633 4.320 1.00 94.19 409 ASP A CA 1
ATOM 3042 C C . ASP A 1 409 ? -18.471 -3.729 5.368 1.00 94.19 409 ASP A C 1
ATOM 3044 O O . ASP A 1 409 ? -17.655 -4.157 6.181 1.00 94.19 409 ASP A O 1
ATOM 3048 N N . VAL A 1 410 ? -18.789 -2.439 5.314 1.00 94.81 410 VAL A N 1
ATOM 3049 C CA . VAL A 1 410 ? -18.221 -1.371 6.150 1.00 94.81 410 VAL A CA 1
ATOM 3050 C C . VAL A 1 410 ? -19.353 -0.680 6.920 1.00 94.81 410 VAL A C 1
ATOM 3052 O O . VAL A 1 410 ? -20.512 -0.737 6.513 1.00 94.81 410 VAL A O 1
ATOM 3055 N N . ALA A 1 411 ? -19.076 -0.139 8.105 1.00 93.75 411 ALA A N 1
ATOM 3056 C CA . ALA A 1 411 ? -20.053 0.540 8.956 1.00 93.75 411 ALA A CA 1
ATOM 3057 C C . ALA A 1 411 ? -19.498 1.870 9.501 1.00 93.75 411 ALA A C 1
ATOM 3059 O O . ALA A 1 411 ? -18.284 2.032 9.610 1.00 93.75 411 ALA A O 1
ATOM 3060 N N . PRO A 1 412 ? -20.362 2.830 9.880 1.00 94.94 412 PRO A N 1
ATOM 3061 C CA . PRO A 1 412 ? -19.923 4.026 10.592 1.00 94.94 412 PRO A CA 1
ATOM 3062 C C . PRO A 1 412 ? -19.132 3.685 11.863 1.00 94.94 412 PRO A C 1
ATOM 3064 O O . PRO A 1 412 ? -19.553 2.840 12.651 1.00 94.94 412 PRO A O 1
ATOM 3067 N N . GLY A 1 413 ? -18.013 4.374 12.069 1.00 92.19 413 GLY A N 1
ATOM 3068 C CA . GLY A 1 413 ? -17.059 4.143 13.153 1.00 92.19 413 GLY A CA 1
ATOM 3069 C C . GLY A 1 413 ? -15.918 3.189 12.792 1.00 92.19 413 GLY A C 1
ATOM 3070 O O . GLY A 1 413 ? -14.894 3.214 13.471 1.00 92.19 413 GLY A O 1
ATOM 3071 N N . ASP A 1 414 ? -16.051 2.399 11.722 1.00 94.88 414 ASP A N 1
ATOM 3072 C CA . ASP A 1 414 ? -14.965 1.549 11.239 1.00 94.88 414 ASP A CA 1
ATOM 3073 C C . ASP A 1 414 ? -13.779 2.413 10.764 1.00 94.88 414 ASP A C 1
ATOM 3075 O O . ASP A 1 414 ? -13.955 3.456 10.123 1.00 94.88 414 ASP A O 1
ATOM 3079 N N . VAL A 1 415 ? -12.558 1.943 11.034 1.00 95.88 415 VAL A N 1
ATOM 3080 C CA . VAL A 1 415 ? -11.356 2.413 10.335 1.00 95.88 415 VAL A CA 1
ATOM 3081 C C . VAL A 1 415 ? -11.094 1.493 9.145 1.00 95.88 415 VAL A C 1
ATOM 3083 O O . VAL A 1 415 ? -11.138 0.263 9.261 1.00 95.88 415 VAL A O 1
ATOM 3086 N N . VAL A 1 416 ? -10.821 2.088 7.990 1.00 96.75 416 VAL A N 1
ATOM 3087 C CA . VAL A 1 416 ? -10.518 1.369 6.752 1.00 96.75 416 VAL A CA 1
ATOM 3088 C C . VAL A 1 416 ? -9.183 1.816 6.183 1.00 96.75 416 VAL A C 1
ATOM 3090 O O . VAL A 1 416 ? -8.797 2.967 6.343 1.00 96.75 416 VAL A O 1
ATOM 3093 N N . GLU A 1 417 ? -8.482 0.901 5.531 1.00 97.44 417 GLU A N 1
ATOM 3094 C CA . GLU A 1 417 ? -7.268 1.159 4.765 1.00 97.44 417 GLU A CA 1
ATOM 3095 C C . GLU A 1 417 ? -7.611 1.128 3.278 1.00 97.44 417 GLU A C 1
ATOM 3097 O O . GLU A 1 417 ? -8.261 0.189 2.815 1.00 97.44 417 GLU A O 1
ATOM 3102 N N . VAL A 1 418 ? -7.218 2.155 2.533 1.00 97.69 418 VAL A N 1
ATOM 3103 C CA . VAL A 1 418 ? -7.505 2.248 1.100 1.00 97.69 418 VAL A CA 1
ATOM 3104 C C . VAL A 1 418 ? -6.530 1.384 0.311 1.00 97.69 418 VAL A C 1
ATOM 3106 O O . VAL A 1 418 ? -5.323 1.438 0.541 1.00 97.69 418 VAL A O 1
ATOM 3109 N N . ARG A 1 419 ? -7.056 0.630 -0.652 1.00 95.38 419 ARG A N 1
ATOM 3110 C CA . ARG A 1 419 ? -6.295 -0.093 -1.669 1.00 95.38 419 ARG A CA 1
ATOM 3111 C C . ARG A 1 419 ? -6.866 0.285 -3.028 1.00 95.38 419 ARG A C 1
ATOM 3113 O O . ARG A 1 419 ? -7.989 -0.090 -3.351 1.00 95.38 419 ARG A O 1
ATOM 3120 N N . THR A 1 420 ? -6.113 1.074 -3.783 1.00 92.69 420 THR A N 1
ATOM 3121 C CA . THR A 1 420 ? -6.622 1.687 -5.015 1.00 92.69 420 THR A CA 1
ATOM 3122 C C . THR A 1 420 ? -6.747 0.708 -6.174 1.00 92.69 420 THR A C 1
ATOM 3124 O O . THR A 1 420 ? -7.702 0.824 -6.934 1.00 92.69 420 THR A O 1
ATOM 3127 N N . GLY A 1 421 ? -5.841 -0.271 -6.283 1.00 87.88 421 GLY A N 1
ATOM 3128 C CA . GLY A 1 421 ? -5.801 -1.193 -7.415 1.00 87.88 421 GLY A CA 1
ATOM 3129 C C . GLY A 1 421 ? -5.249 -0.510 -8.664 1.00 87.88 421 GLY A C 1
ATOM 3130 O O . GLY A 1 421 ? -6.002 -0.221 -9.584 1.00 87.88 421 GLY A O 1
ATOM 3131 N N . TYR A 1 422 ? -3.935 -0.257 -8.697 1.00 90.25 422 TYR A N 1
ATOM 3132 C CA . TYR A 1 422 ? -3.261 0.590 -9.695 1.00 90.25 422 TYR A CA 1
ATOM 3133 C C . TYR A 1 422 ? -3.683 0.339 -11.154 1.00 90.25 422 TYR A C 1
ATOM 3135 O O . TYR A 1 422 ? -4.118 1.264 -11.836 1.00 90.25 422 TYR A O 1
ATOM 3143 N N . GLN A 1 423 ? -3.583 -0.901 -11.646 1.00 84.19 423 GLN A N 1
ATOM 3144 C CA . GLN A 1 423 ? -3.827 -1.227 -13.058 1.00 84.19 423 GLN A CA 1
ATOM 3145 C C . GLN A 1 423 ? -5.290 -1.021 -13.476 1.00 84.19 423 GLN A C 1
ATOM 3147 O O . GLN A 1 423 ? -5.546 -0.572 -14.591 1.00 84.19 423 GLN A O 1
ATOM 3152 N N . ASP A 1 424 ? -6.234 -1.312 -12.581 1.00 85.69 424 ASP A N 1
ATOM 3153 C CA . ASP A 1 424 ? -7.676 -1.216 -12.837 1.00 85.69 424 ASP A CA 1
ATOM 3154 C C . ASP A 1 424 ? -8.266 0.131 -12.378 1.00 85.69 424 ASP A C 1
ATOM 3156 O O . ASP A 1 424 ? -9.483 0.325 -12.393 1.00 85.69 424 ASP A O 1
ATOM 3160 N N . ASN A 1 425 ? -7.404 1.083 -12.006 1.00 91.69 425 ASN A N 1
ATOM 3161 C CA . ASN A 1 425 ? -7.773 2.387 -11.468 1.00 91.69 425 ASN A CA 1
ATOM 3162 C C . ASN A 1 425 ? -7.314 3.553 -12.368 1.00 91.69 425 ASN A C 1
ATOM 3164 O O . ASN A 1 425 ? -6.501 4.383 -11.955 1.00 91.69 425 ASN A O 1
ATOM 3168 N N . PRO A 1 426 ? -7.804 3.667 -13.615 1.00 92.75 426 PRO A N 1
ATOM 3169 C CA . PRO A 1 426 ? -7.522 4.835 -14.430 1.00 92.75 426 PRO A CA 1
ATOM 3170 C C . PRO A 1 426 ? -8.341 6.041 -13.960 1.00 92.75 426 PRO A C 1
ATOM 3172 O O . PRO A 1 426 ? -9.571 6.048 -14.041 1.00 92.75 426 PRO A O 1
ATOM 3175 N N . GLN A 1 427 ? -7.655 7.101 -13.530 1.00 95.06 427 GLN A N 1
ATOM 3176 C CA . GLN A 1 427 ? -8.287 8.354 -13.110 1.00 95.06 427 GLN A CA 1
ATOM 3177 C C . GLN A 1 427 ? -8.063 9.483 -14.126 1.00 95.06 427 GLN A C 1
ATOM 3179 O O . GLN A 1 427 ? -6.993 9.575 -14.735 1.00 95.06 427 GLN A O 1
ATOM 3184 N N . PRO A 1 428 ? -9.044 10.386 -14.322 1.00 94.25 428 PRO A N 1
ATOM 3185 C CA . PRO A 1 428 ? -8.878 11.514 -15.227 1.00 94.25 428 PRO A CA 1
ATOM 3186 C C . PRO A 1 428 ? -7.818 12.481 -14.687 1.00 94.25 428 PRO A C 1
ATOM 3188 O O . PRO A 1 428 ? -7.977 13.072 -13.617 1.00 94.25 428 PRO A O 1
ATOM 3191 N N . LEU A 1 429 ? -6.756 12.682 -15.467 1.00 96.12 429 LEU A N 1
ATOM 3192 C CA . LEU A 1 429 ? -5.653 13.589 -15.160 1.00 96.12 429 LEU A CA 1
ATOM 3193 C C . LEU A 1 429 ? -5.418 14.582 -16.302 1.00 96.12 429 LEU A C 1
ATOM 3195 O O . LEU A 1 429 ? -5.643 14.292 -17.476 1.00 96.12 429 LEU A O 1
ATOM 3199 N N . THR A 1 430 ? -4.964 15.780 -15.947 1.00 97.56 430 THR A N 1
ATOM 3200 C CA . THR A 1 430 ? -4.684 16.886 -16.872 1.00 97.56 430 THR A CA 1
ATOM 3201 C C . THR A 1 430 ? -3.380 17.586 -16.500 1.00 97.56 430 THR A C 1
ATOM 3203 O O . THR A 1 430 ? -2.984 17.589 -15.338 1.00 97.56 430 THR A O 1
ATOM 3206 N N . GLY A 1 431 ? -2.718 18.217 -17.472 1.00 97.00 431 GLY A N 1
ATOM 3207 C CA . GLY A 1 431 ? -1.580 19.101 -17.202 1.00 97.00 431 GLY A CA 1
ATOM 3208 C C . GLY A 1 431 ? -0.242 18.421 -16.902 1.00 97.00 431 GLY A C 1
ATOM 3209 O O . GLY A 1 431 ? 0.651 19.105 -16.417 1.00 97.00 431 GLY A O 1
ATOM 3210 N N . CYS A 1 432 ? -0.076 17.129 -17.207 1.00 94.62 432 CYS A N 1
ATOM 3211 C CA . CYS A 1 432 ? 1.167 16.385 -16.965 1.00 94.62 432 CYS A CA 1
ATOM 3212 C C . CYS A 1 432 ? 2.406 17.084 -17.542 1.00 94.62 432 CYS A C 1
ATOM 3214 O O . CYS A 1 432 ? 3.324 17.413 -16.793 1.00 94.62 432 CYS A O 1
ATOM 3216 N N . ALA A 1 433 ? 2.369 17.455 -18.825 1.00 92.88 433 ALA A N 1
ATOM 3217 C CA . ALA A 1 433 ? 3.467 18.164 -19.478 1.00 92.88 433 ALA A CA 1
ATOM 3218 C C . ALA A 1 433 ? 3.785 19.542 -18.878 1.00 92.88 433 ALA A C 1
ATOM 3220 O O . ALA A 1 433 ? 4.924 19.997 -18.933 1.00 92.88 433 ALA A O 1
ATOM 3221 N N . ALA A 1 434 ? 2.780 20.228 -18.328 1.00 96.56 434 ALA A N 1
ATOM 3222 C CA . ALA A 1 434 ? 2.954 21.557 -17.750 1.00 96.56 434 ALA A CA 1
ATOM 3223 C C . ALA A 1 434 ? 3.450 21.504 -16.299 1.00 96.56 434 ALA A C 1
ATOM 3225 O O . ALA A 1 434 ? 4.179 22.398 -15.876 1.00 96.56 434 ALA A O 1
ATOM 3226 N N . ALA A 1 435 ? 3.035 20.492 -15.534 1.00 95.12 435 ALA A N 1
ATOM 3227 C CA . ALA A 1 435 ? 3.398 20.341 -14.129 1.00 95.12 435 ALA A CA 1
ATOM 3228 C C . ALA A 1 435 ? 4.764 19.674 -13.922 1.00 95.12 435 ALA A C 1
ATOM 3230 O O . ALA A 1 435 ? 5.422 19.996 -12.941 1.00 95.12 435 ALA A O 1
ATOM 3231 N N . SER A 1 436 ? 5.171 18.780 -14.830 1.00 92.56 436 SER A N 1
ATOM 3232 C CA . SER A 1 436 ? 6.394 17.972 -14.723 1.00 92.56 436 SER A CA 1
ATOM 3233 C C . SER A 1 436 ? 7.133 17.905 -16.076 1.00 92.56 436 SER A C 1
ATOM 3235 O O . SER A 1 436 ? 7.150 16.870 -16.739 1.00 92.56 436 SER A O 1
ATOM 3237 N N . PRO A 1 437 ? 7.679 19.014 -16.613 1.00 87.56 437 PRO A N 1
ATOM 3238 C CA . PRO A 1 437 ? 8.411 18.973 -17.883 1.00 87.56 437 PRO A CA 1
ATOM 3239 C C . PRO A 1 437 ? 9.694 18.116 -17.782 1.00 87.56 437 PRO A C 1
ATOM 3241 O O . PRO A 1 437 ? 10.426 18.267 -16.809 1.00 87.56 437 PRO A O 1
ATOM 3244 N N . PRO A 1 438 ? 10.046 17.299 -18.800 1.00 85.12 438 PRO A N 1
ATOM 3245 C CA . PRO A 1 438 ? 9.483 17.240 -20.144 1.00 85.12 438 PRO A CA 1
ATOM 3246 C C . PRO A 1 438 ? 8.442 16.120 -20.330 1.00 85.12 438 PRO A C 1
ATOM 3248 O O . PRO A 1 438 ? 8.309 15.622 -21.453 1.00 85.12 438 PRO A O 1
ATOM 3251 N N . SER A 1 439 ? 7.721 15.720 -19.273 1.00 87.25 439 SER A N 1
ATOM 3252 C CA . SER A 1 439 ? 6.652 14.715 -19.358 1.00 87.25 439 SER A CA 1
ATOM 3253 C C . SER A 1 439 ? 5.714 14.990 -20.544 1.00 87.25 439 SER A C 1
ATOM 3255 O O . SER A 1 439 ? 5.456 16.151 -20.886 1.00 87.25 439 SER A O 1
ATOM 3257 N N . PRO A 1 440 ? 5.172 13.950 -21.197 1.00 85.12 440 PRO A N 1
ATOM 3258 C CA . PRO A 1 440 ? 4.123 14.127 -22.191 1.00 85.12 440 PRO A CA 1
ATOM 3259 C C . PRO A 1 440 ? 2.799 14.571 -21.544 1.00 85.12 440 PRO A C 1
ATOM 3261 O O . PRO A 1 440 ? 2.674 14.726 -20.327 1.00 85.12 440 PRO A O 1
ATOM 3264 N N . ASP A 1 441 ? 1.781 14.783 -22.379 1.00 89.81 441 ASP A N 1
ATOM 3265 C CA . ASP A 1 441 ? 0.411 14.918 -21.884 1.00 89.81 441 ASP A CA 1
ATOM 3266 C C . ASP A 1 441 ? -0.014 13.659 -21.116 1.00 89.81 441 ASP A C 1
ATOM 3268 O O . ASP A 1 441 ? 0.491 12.561 -21.359 1.00 89.81 441 ASP A O 1
ATOM 3272 N N . CYS A 1 442 ? -0.959 13.823 -20.187 1.00 90.50 442 CYS A N 1
ATOM 3273 C CA . CYS A 1 442 ? -1.452 12.710 -19.383 1.00 90.50 442 CYS A CA 1
ATOM 3274 C C . CYS A 1 442 ? -2.042 11.617 -20.279 1.00 90.50 442 CYS A C 1
ATOM 3276 O O . CYS A 1 442 ? -2.798 11.920 -21.205 1.00 90.50 442 CYS A O 1
ATOM 3278 N N . VAL A 1 443 ? -1.728 10.358 -19.978 1.00 86.25 443 VAL A N 1
ATOM 3279 C CA . VAL A 1 443 ? -2.145 9.203 -20.779 1.00 86.25 443 VAL A CA 1
ATOM 3280 C C . VAL A 1 443 ? -3.536 8.739 -20.330 1.00 86.25 443 VAL A C 1
ATOM 3282 O O . VAL A 1 443 ? -3.678 8.261 -19.203 1.00 86.25 443 VAL A O 1
ATOM 3285 N N . PRO A 1 444 ? -4.585 8.850 -21.169 1.00 87.12 444 PRO A N 1
ATOM 3286 C CA . PRO A 1 444 ? -5.905 8.339 -20.813 1.00 87.12 444 PRO A CA 1
ATOM 3287 C C . PRO A 1 444 ? -5.869 6.821 -20.621 1.00 87.12 444 PRO A C 1
ATOM 3289 O O . PRO A 1 444 ? -5.322 6.110 -21.461 1.00 87.12 444 PRO A O 1
ATOM 3292 N N . GLY A 1 445 ? -6.480 6.326 -19.544 1.00 85.50 445 GLY A N 1
ATOM 3293 C CA . GLY A 1 445 ? -6.518 4.893 -19.240 1.00 85.50 445 GLY A CA 1
ATOM 3294 C C . GLY A 1 445 ? -5.271 4.351 -18.534 1.00 85.50 445 GLY A C 1
ATOM 3295 O O . GLY A 1 445 ? -5.266 3.179 -18.178 1.00 85.50 445 GLY A O 1
ATOM 3296 N N . ALA A 1 446 ? -4.242 5.173 -18.296 1.00 87.19 446 ALA A N 1
ATOM 3297 C CA . ALA A 1 446 ? -3.126 4.767 -17.449 1.00 87.19 446 ALA A CA 1
ATOM 3298 C C . ALA A 1 446 ? -3.588 4.575 -15.998 1.00 87.19 446 ALA A C 1
ATOM 3300 O O . ALA A 1 446 ? -4.372 5.377 -15.485 1.00 87.19 446 ALA A O 1
ATOM 3301 N N . GLY A 1 447 ? -3.077 3.525 -15.353 1.00 89.81 447 GLY A N 1
ATOM 3302 C CA . GLY A 1 447 ? -3.322 3.260 -13.940 1.00 89.81 447 GLY A CA 1
ATOM 3303 C C . GLY A 1 447 ? -2.774 4.372 -13.047 1.00 89.81 447 GLY A C 1
ATOM 3304 O O . GLY A 1 447 ? -1.748 4.978 -13.363 1.00 89.81 447 GLY A O 1
ATOM 3305 N N . THR A 1 448 ? -3.460 4.659 -11.943 1.00 94.62 448 THR A N 1
ATOM 3306 C CA . THR A 1 448 ? -3.021 5.644 -10.949 1.00 94.62 448 THR A CA 1
ATOM 3307 C C . THR A 1 448 ? -3.065 5.068 -9.539 1.00 94.62 448 THR A C 1
ATOM 3309 O O . THR A 1 448 ? -3.771 4.104 -9.246 1.00 94.62 448 THR A O 1
ATOM 3312 N N . ASN A 1 449 ? -2.323 5.691 -8.628 1.00 94.38 449 ASN A N 1
ATOM 3313 C CA . ASN A 1 449 ? -2.180 5.253 -7.240 1.00 94.38 449 ASN A CA 1
ATOM 3314 C C . ASN A 1 449 ? -3.185 5.877 -6.257 1.00 94.38 449 ASN A C 1
ATOM 3316 O O . ASN A 1 449 ? -3.003 5.772 -5.040 1.00 94.38 449 ASN A O 1
ATOM 3320 N N . PHE A 1 450 ? -4.206 6.572 -6.766 1.00 97.06 450 PHE A N 1
ATOM 3321 C CA . PHE A 1 450 ? -5.154 7.324 -5.950 1.00 97.06 450 PHE A CA 1
ATOM 3322 C C . PHE A 1 450 ? -6.597 7.130 -6.405 1.00 97.06 450 PHE A C 1
ATOM 3324 O O . PHE A 1 450 ? -6.873 6.944 -7.587 1.00 97.06 450 PHE A O 1
ATOM 3331 N N . LEU A 1 451 ? -7.525 7.282 -5.465 1.00 97.88 451 LEU A N 1
ATOM 3332 C CA . LEU A 1 451 ? -8.952 7.420 -5.725 1.00 97.88 451 LEU A CA 1
ATOM 3333 C C . LEU A 1 451 ? -9.406 8.852 -5.403 1.00 97.88 451 LEU A C 1
ATOM 3335 O O . LEU A 1 451 ? -8.909 9.459 -4.445 1.00 97.88 451 LEU A O 1
ATOM 3339 N N . PRO A 1 452 ? -10.325 9.428 -6.195 1.00 98.06 452 PRO A N 1
ATOM 3340 C CA . PRO A 1 452 ? -10.878 10.743 -5.920 1.00 98.06 452 PRO A CA 1
ATOM 3341 C C . PRO A 1 452 ? -11.880 10.699 -4.762 1.00 98.06 452 PRO A C 1
ATOM 3343 O O . PRO A 1 452 ? -12.719 9.805 -4.657 1.00 98.06 452 PRO A O 1
ATOM 3346 N N . LEU A 1 453 ? -11.826 11.724 -3.917 1.00 98.62 453 LEU A N 1
ATOM 3347 C CA . LEU A 1 453 ? -12.845 12.020 -2.921 1.00 98.62 453 LEU A CA 1
ATOM 3348 C C . LEU A 1 453 ? -13.780 13.117 -3.424 1.00 98.62 453 LEU A C 1
ATOM 3350 O O . LEU A 1 453 ? -13.347 14.111 -4.010 1.00 98.62 453 LEU A O 1
ATOM 3354 N N . TYR A 1 454 ? -15.065 12.967 -3.130 1.00 98.69 454 TYR A N 1
ATOM 3355 C CA . TYR A 1 454 ? -16.132 13.845 -3.603 1.00 98.69 454 TYR A CA 1
ATOM 3356 C C . TYR A 1 454 ? -16.830 14.566 -2.448 1.00 98.69 454 TYR A C 1
ATOM 3358 O O . TYR A 1 454 ? -16.829 14.109 -1.309 1.00 98.69 454 TYR A O 1
ATOM 3366 N N . GLN A 1 455 ? -17.462 15.706 -2.720 1.00 98.44 455 GLN A N 1
ATOM 3367 C CA . GLN A 1 455 ? -18.204 16.465 -1.700 1.00 98.44 455 GLN A CA 1
ATOM 3368 C C . GLN A 1 455 ? -19.578 15.864 -1.364 1.00 98.44 455 GLN A C 1
ATOM 3370 O O . GLN A 1 455 ? -20.173 16.199 -0.341 1.00 98.44 455 GLN A O 1
ATOM 3375 N N . SER A 1 456 ? -20.097 14.979 -2.212 1.00 98.44 456 SER A N 1
ATOM 3376 C CA . SER A 1 456 ? -21.339 14.231 -1.999 1.00 98.44 456 SER A CA 1
ATOM 3377 C C . SER A 1 456 ? -21.221 12.846 -2.662 1.00 98.44 456 SER A C 1
ATOM 3379 O O . SER A 1 456 ? -20.285 12.651 -3.440 1.00 98.44 456 SER A O 1
ATOM 3381 N N . PRO A 1 457 ? -22.108 11.874 -2.366 1.00 98.31 457 PRO A N 1
ATOM 3382 C CA . PRO A 1 457 ? -21.996 10.503 -2.872 1.00 98.31 457 PRO A CA 1
ATOM 3383 C C . PRO A 1 457 ? -22.423 10.407 -4.346 1.00 98.31 457 PRO A C 1
ATOM 3385 O O . PRO A 1 457 ? -23.493 9.895 -4.677 1.00 98.31 457 PRO A O 1
ATOM 3388 N N . SER A 1 458 ? -21.620 10.996 -5.231 1.00 97.81 458 SER A N 1
ATOM 3389 C CA . SER A 1 458 ? -21.786 10.980 -6.683 1.00 97.81 458 SER A CA 1
ATOM 3390 C C . SER A 1 458 ? -20.461 11.299 -7.372 1.00 97.81 458 SER A C 1
ATOM 3392 O O . SER A 1 458 ? -19.809 12.283 -7.033 1.00 97.81 458 SER A O 1
ATOM 3394 N N . GLU A 1 459 ? -20.124 10.557 -8.427 1.00 95.44 459 GLU A N 1
ATOM 3395 C CA . GLU A 1 459 ? -18.927 10.806 -9.246 1.00 95.44 459 GLU A CA 1
ATOM 3396 C C . GLU A 1 459 ? -19.010 12.119 -10.042 1.00 95.44 459 GLU A C 1
ATOM 3398 O O . GLU A 1 459 ? -18.003 12.637 -10.520 1.00 95.44 459 GLU A O 1
ATOM 3403 N N . THR A 1 460 ? -20.210 12.694 -10.177 1.00 96.94 460 THR A N 1
ATOM 3404 C CA . THR A 1 460 ? -20.412 14.014 -10.796 1.00 96.94 460 THR A CA 1
ATOM 3405 C C . THR A 1 460 ? -20.355 15.162 -9.791 1.00 96.94 460 THR A C 1
ATOM 3407 O O . THR A 1 460 ? -20.543 16.319 -10.175 1.00 96.94 460 THR A O 1
ATOM 3410 N N . ALA A 1 461 ? -20.217 14.870 -8.495 1.00 98.31 461 ALA A N 1
ATOM 3411 C CA . ALA A 1 461 ? -20.089 15.906 -7.485 1.00 98.31 461 ALA A CA 1
ATOM 3412 C C . ALA A 1 461 ? -18.728 16.611 -7.617 1.00 98.31 461 ALA A C 1
ATOM 3414 O O . ALA A 1 461 ? -17.776 16.040 -8.150 1.00 98.31 461 ALA A O 1
ATOM 3415 N N . PRO A 1 462 ? -18.595 17.850 -7.119 1.00 98.44 462 PRO A N 1
ATOM 3416 C CA . PRO A 1 462 ? -17.287 18.476 -7.011 1.00 98.44 462 PRO A CA 1
ATOM 3417 C C . PRO A 1 462 ? -16.328 17.615 -6.177 1.00 98.44 462 PRO A C 1
ATOM 3419 O O . PRO A 1 462 ? -16.736 17.018 -5.177 1.00 98.44 462 PRO A O 1
ATOM 3422 N N . LEU A 1 463 ? -15.051 17.597 -6.565 1.00 98.50 463 LEU A N 1
ATOM 3423 C CA . LEU A 1 463 ? -13.991 16.959 -5.785 1.00 98.50 463 LEU A CA 1
ATOM 3424 C C . LEU A 1 463 ? -13.857 17.622 -4.409 1.00 98.50 463 LEU A C 1
ATOM 3426 O O . LEU A 1 463 ? -14.112 18.825 -4.258 1.00 98.50 463 LEU A O 1
ATOM 3430 N N . ALA A 1 464 ? -13.448 16.846 -3.408 1.00 98.00 464 ALA A N 1
ATOM 3431 C CA . ALA A 1 464 ? -13.239 17.318 -2.047 1.00 98.00 464 ALA A CA 1
ATOM 3432 C C . ALA A 1 464 ? -12.324 18.554 -2.022 1.00 98.00 464 ALA A C 1
ATOM 3434 O O . ALA A 1 464 ? -11.396 18.691 -2.820 1.00 98.00 464 ALA A O 1
ATOM 3435 N N . ALA A 1 465 ? -12.632 19.498 -1.136 1.00 95.44 465 ALA A N 1
ATOM 3436 C CA . ALA A 1 465 ? -11.814 20.686 -0.951 1.00 95.44 465 ALA A CA 1
ATOM 3437 C C . ALA A 1 465 ? -10.698 20.406 0.062 1.00 95.44 465 ALA A C 1
ATOM 3439 O O . ALA A 1 465 ? -10.919 19.727 1.063 1.00 95.44 465 ALA A O 1
ATOM 3440 N N . ASP A 1 466 ? -9.533 21.002 -0.172 1.00 95.88 466 ASP A N 1
ATOM 3441 C CA . ASP A 1 466 ? -8.426 21.028 0.778 1.00 95.88 466 ASP A CA 1
ATOM 3442 C C . ASP A 1 466 ? -8.012 22.492 1.007 1.00 95.88 466 ASP A C 1
ATOM 3444 O O . ASP A 1 466 ? -7.408 23.107 0.119 1.00 95.88 466 ASP A O 1
ATOM 3448 N N . PRO A 1 467 ? -8.340 23.081 2.173 1.00 91.50 467 PRO A N 1
ATOM 3449 C CA . PRO A 1 467 ? -8.033 24.478 2.457 1.00 91.50 467 PRO A CA 1
ATOM 3450 C C . PRO A 1 467 ? -6.530 24.757 2.615 1.00 91.50 467 PRO A C 1
ATOM 3452 O O . PRO A 1 467 ? -6.139 25.921 2.524 1.00 91.50 467 PRO A O 1
ATOM 3455 N N . GLY A 1 468 ? -5.704 23.731 2.841 1.00 92.38 468 GLY A N 1
ATOM 3456 C CA . GLY A 1 468 ? -4.251 23.848 2.937 1.00 92.38 468 GLY A CA 1
ATOM 3457 C C . GLY A 1 468 ? -3.548 23.790 1.601 1.00 92.38 468 GLY A C 1
ATOM 3458 O O . GLY A 1 468 ? -2.701 24.638 1.312 1.00 92.38 468 GLY A O 1
ATOM 3459 N N . TRP A 1 469 ? -3.948 22.851 0.747 1.00 94.12 469 TRP A N 1
ATOM 3460 C CA . TRP A 1 469 ? -3.390 22.737 -0.597 1.00 94.12 469 TRP A CA 1
ATOM 3461 C C . TRP A 1 469 ? -3.892 23.843 -1.529 1.00 94.12 469 TRP A C 1
ATOM 3463 O O . TRP A 1 469 ? -3.111 24.463 -2.252 1.00 94.12 469 TRP A O 1
ATOM 3473 N N . LYS A 1 470 ? -5.196 24.152 -1.486 1.00 93.00 470 LYS A N 1
ATOM 3474 C CA . LYS A 1 470 ? -5.823 25.178 -2.337 1.00 93.00 470 LYS A CA 1
ATOM 3475 C C . LYS A 1 470 ? -6.627 26.180 -1.511 1.00 93.00 470 LYS A C 1
ATOM 3477 O O . LYS A 1 470 ? -7.862 26.170 -1.547 1.00 93.00 470 LYS A O 1
ATOM 3482 N N . PRO A 1 471 ? -5.946 27.103 -0.809 1.00 91.62 471 PRO A N 1
ATOM 3483 C CA . PRO A 1 471 ? -6.613 28.104 0.011 1.00 91.62 471 PRO A CA 1
ATOM 3484 C C . PRO A 1 471 ? -7.626 28.927 -0.794 1.00 91.62 471 PRO A C 1
ATOM 3486 O O . PRO A 1 471 ? -7.296 29.504 -1.830 1.00 91.62 471 PRO A O 1
ATOM 3489 N N . GLY A 1 472 ? -8.867 28.989 -0.307 1.00 88.81 472 GLY A N 1
ATOM 3490 C CA . GLY A 1 472 ? -9.961 29.739 -0.934 1.00 88.81 472 GLY A CA 1
ATOM 3491 C C . GLY A 1 472 ? -10.633 29.050 -2.128 1.00 88.81 472 GLY A C 1
ATOM 3492 O O . GLY A 1 472 ? -11.647 29.555 -2.609 1.00 88.81 472 GLY A O 1
ATOM 3493 N N . ALA A 1 473 ? -10.123 27.905 -2.593 1.00 91.75 473 ALA A N 1
ATOM 3494 C CA . ALA A 1 473 ? -10.815 27.096 -3.588 1.00 91.75 473 ALA A CA 1
ATOM 3495 C C . ALA A 1 473 ? -11.963 26.313 -2.940 1.00 91.75 473 ALA A C 1
ATOM 3497 O O . ALA A 1 473 ? -11.862 25.840 -1.810 1.00 91.75 473 ALA A O 1
ATOM 3498 N N . THR A 1 474 ? -13.056 26.147 -3.681 1.00 93.25 474 THR A N 1
ATOM 3499 C CA . THR A 1 474 ? -14.226 25.391 -3.218 1.00 93.25 474 THR A CA 1
ATOM 3500 C C . THR A 1 474 ? -14.176 23.911 -3.591 1.00 93.25 474 THR A C 1
ATOM 3502 O O . THR A 1 474 ? -15.044 23.174 -3.142 1.00 93.25 474 THR A O 1
ATOM 3505 N N . ALA A 1 475 ? -13.209 23.474 -4.407 1.00 97.38 475 ALA A N 1
ATOM 3506 C CA . ALA A 1 475 ? -13.027 22.085 -4.833 1.00 97.38 475 ALA A CA 1
ATOM 3507 C C . ALA A 1 475 ? -11.594 21.817 -5.335 1.00 97.38 475 ALA A C 1
ATOM 3509 O O . ALA A 1 475 ? -10.903 22.731 -5.812 1.00 97.38 475 ALA A O 1
ATOM 3510 N N . GLY A 1 476 ? -11.178 20.551 -5.270 1.00 96.88 476 GLY A N 1
ATOM 3511 C CA . GLY A 1 476 ? -10.012 20.036 -5.989 1.00 96.88 476 GLY A CA 1
ATOM 3512 C C . GLY A 1 476 ? -10.207 19.999 -7.509 1.00 96.88 476 GLY A C 1
ATOM 3513 O O . GLY A 1 476 ? -11.277 20.321 -8.031 1.00 96.88 476 GLY A O 1
ATOM 3514 N N . THR A 1 477 ? -9.159 19.631 -8.243 1.00 97.25 477 THR A N 1
ATOM 3515 C CA . THR A 1 477 ? -9.172 19.490 -9.710 1.00 97.25 477 THR A CA 1
ATOM 3516 C C . THR A 1 477 ? -8.468 18.215 -10.161 1.00 97.25 477 THR A C 1
ATOM 3518 O O . THR A 1 477 ? -7.756 17.576 -9.396 1.00 97.25 477 THR A O 1
ATOM 3521 N N . THR A 1 478 ? -8.627 17.879 -11.438 1.00 97.06 478 THR A N 1
ATOM 3522 C CA . THR A 1 478 ? -7.908 16.791 -12.116 1.00 97.06 478 THR A CA 1
ATOM 3523 C C . THR A 1 478 ? -6.515 17.210 -12.601 1.00 97.06 478 THR A C 1
ATOM 3525 O O . THR A 1 478 ? -5.920 16.524 -13.430 1.00 97.06 478 THR A O 1
ATOM 3528 N N . TYR A 1 479 ? -5.990 18.366 -12.185 1.00 97.81 479 TYR A N 1
ATOM 3529 C CA . TYR A 1 479 ? -4.631 18.772 -12.549 1.00 97.81 479 TYR A CA 1
ATOM 3530 C C . TYR A 1 479 ? -3.621 17.848 -11.862 1.00 97.81 479 TYR A C 1
ATOM 3532 O O . TYR A 1 479 ? -3.804 17.534 -10.691 1.00 97.81 479 TYR A O 1
ATOM 3540 N N . VAL A 1 480 ? -2.582 17.382 -12.559 1.00 96.94 480 VAL A N 1
ATOM 3541 C CA . VAL A 1 480 ? -1.748 16.255 -12.101 1.00 96.94 480 VAL A CA 1
ATOM 3542 C C . VAL A 1 480 ? -1.063 16.498 -10.755 1.00 96.94 480 VAL A C 1
ATOM 3544 O O . VAL A 1 480 ? -1.000 15.569 -9.960 1.00 96.94 480 VAL A O 1
ATOM 3547 N N . SER A 1 481 ? -0.673 17.731 -10.439 1.00 96.12 481 SER A N 1
ATOM 3548 C CA . SER A 1 481 ? -0.078 18.072 -9.143 1.00 96.12 481 SER A CA 1
ATOM 3549 C C . SER A 1 481 ? -1.112 18.415 -8.067 1.00 96.12 481 SER A C 1
ATOM 3551 O O . SER A 1 481 ? -0.763 18.665 -6.921 1.00 96.12 481 SER A O 1
ATOM 3553 N N . ASP A 1 482 ? -2.408 18.443 -8.394 1.00 97.00 482 ASP A N 1
ATOM 3554 C CA . ASP A 1 482 ? -3.463 18.734 -7.428 1.00 97.00 482 ASP A CA 1
ATOM 3555 C C . ASP A 1 482 ? -3.845 17.492 -6.610 1.00 97.00 482 ASP A C 1
ATOM 3557 O O . ASP A 1 482 ? -4.665 16.677 -7.035 1.00 97.00 482 ASP A O 1
ATOM 3561 N N . ILE A 1 483 ? -3.261 17.374 -5.416 1.00 95.44 483 ILE A N 1
ATOM 3562 C CA . ILE A 1 483 ? -3.465 16.252 -4.485 1.00 95.44 483 ILE A CA 1
ATOM 3563 C C . ILE A 1 483 ? -4.627 16.453 -3.492 1.00 95.44 483 ILE A C 1
ATOM 3565 O O . ILE A 1 483 ? -4.918 15.562 -2.698 1.00 95.44 483 ILE A O 1
ATOM 3569 N N . SER A 1 484 ? -5.336 17.587 -3.551 1.00 95.25 484 SER A N 1
ATOM 3570 C CA . SER A 1 484 ? -6.354 17.999 -2.558 1.00 95.25 484 SER A CA 1
ATOM 3571 C C . SER A 1 484 ? -7.456 16.976 -2.254 1.00 95.25 484 SER A C 1
ATOM 3573 O O . SER A 1 484 ? -7.982 16.931 -1.141 1.00 95.25 484 SER A O 1
ATOM 3575 N N . ALA A 1 485 ? -7.830 16.168 -3.243 1.00 97.19 485 ALA A N 1
ATOM 3576 C CA . ALA A 1 485 ? -8.921 15.202 -3.151 1.00 97.19 485 ALA A CA 1
ATOM 3577 C C . ALA A 1 485 ? -8.459 13.765 -3.419 1.00 97.19 485 ALA A C 1
ATOM 3579 O O . ALA A 1 485 ? -9.270 12.931 -3.813 1.00 97.19 485 ALA A O 1
ATOM 3580 N N . ARG A 1 486 ? -7.161 13.482 -3.278 1.00 96.38 486 ARG A N 1
ATOM 3581 C CA . ARG A 1 486 ? -6.580 12.188 -3.641 1.00 96.38 486 ARG A CA 1
ATOM 3582 C C . ARG A 1 486 ? -6.315 11.352 -2.410 1.00 96.38 486 ARG A C 1
ATOM 3584 O O . ARG A 1 486 ? -5.415 11.672 -1.634 1.00 96.38 486 ARG A O 1
ATOM 3591 N N . VAL A 1 487 ? -7.042 10.251 -2.273 1.00 97.19 487 VAL A N 1
ATOM 3592 C CA . VAL A 1 487 ? -6.697 9.220 -1.299 1.00 97.19 487 VAL A CA 1
ATOM 3593 C C . VAL A 1 487 ? -5.863 8.136 -1.976 1.00 97.19 487 VAL A C 1
ATOM 3595 O O . VAL A 1 487 ? -6.316 7.494 -2.916 1.00 97.19 487 VAL A O 1
ATOM 3598 N N . VAL A 1 488 ? -4.622 7.967 -1.523 1.00 96.31 488 VAL A N 1
ATOM 3599 C CA . VAL A 1 488 ? -3.679 6.963 -2.054 1.00 96.31 488 VAL A CA 1
ATOM 3600 C C . VAL A 1 488 ? -3.700 5.656 -1.267 1.00 96.31 488 VAL A C 1
ATOM 3602 O O . VAL A 1 488 ? -4.114 5.639 -0.105 1.00 96.31 488 VAL A O 1
ATOM 3605 N N . SER A 1 489 ? -3.208 4.577 -1.878 1.00 95.12 489 SER A N 1
ATOM 3606 C CA . SER A 1 489 ? -3.075 3.273 -1.222 1.00 95.12 489 SER A CA 1
ATOM 3607 C C . SER A 1 489 ? -2.308 3.349 0.107 1.00 95.12 489 SER A C 1
ATOM 3609 O O . SER A 1 489 ? -1.279 4.024 0.230 1.00 95.12 489 SER A O 1
ATOM 3611 N N . GLY A 1 490 ? -2.844 2.660 1.116 1.00 95.38 490 GLY A N 1
ATOM 3612 C CA . GLY A 1 490 ? -2.374 2.637 2.502 1.00 95.38 490 GLY A CA 1
ATOM 3613 C C . GLY A 1 490 ? -2.906 3.752 3.401 1.00 95.38 490 GLY A C 1
ATOM 3614 O O . GLY A 1 490 ? -2.685 3.697 4.611 1.00 95.38 490 GLY A O 1
ATOM 3615 N N . HIS A 1 491 ? -3.639 4.736 2.863 1.00 96.69 491 HIS A N 1
ATOM 3616 C CA . HIS A 1 491 ? -4.344 5.708 3.702 1.00 96.69 491 HIS A CA 1
ATOM 3617 C C . HIS A 1 491 ? -5.309 5.004 4.646 1.00 96.69 491 HIS A C 1
ATOM 3619 O O . HIS A 1 491 ? -6.131 4.200 4.203 1.00 96.69 491 HIS A O 1
ATOM 3625 N N . LYS A 1 492 ? -5.282 5.383 5.925 1.00 97.31 492 LYS A N 1
ATOM 3626 C CA . LYS A 1 492 ? -6.290 4.950 6.893 1.00 97.31 492 LYS A CA 1
ATOM 3627 C C . LYS A 1 492 ? -7.317 6.055 7.108 1.00 97.31 492 LYS A C 1
ATOM 3629 O O . LYS A 1 492 ? -6.967 7.183 7.441 1.00 97.31 492 LYS A O 1
ATOM 3634 N N . LEU A 1 493 ? -8.590 5.725 6.924 1.00 97.81 493 LEU A N 1
ATOM 3635 C CA . LEU A 1 493 ? -9.717 6.649 7.012 1.00 97.81 493 LEU A CA 1
ATOM 3636 C C . LEU A 1 493 ? -10.715 6.178 8.066 1.00 97.81 493 LEU A C 1
ATOM 3638 O O . LEU A 1 493 ? -10.977 4.983 8.194 1.00 97.81 493 LEU A O 1
ATOM 3642 N N . VAL A 1 494 ? -11.314 7.127 8.784 1.00 97.50 494 VAL A N 1
ATOM 3643 C CA . VAL A 1 494 ? -12.449 6.851 9.671 1.00 97.50 494 VAL A CA 1
ATOM 3644 C C . VAL A 1 494 ? -13.743 7.048 8.892 1.00 97.50 494 VAL A C 1
ATOM 3646 O O . VAL A 1 494 ? -13.996 8.130 8.352 1.00 97.50 494 VAL A O 1
ATOM 3649 N N . VAL A 1 495 ? -14.577 6.012 8.856 1.00 97.88 495 VAL A N 1
ATOM 3650 C CA . VAL A 1 495 ? -15.873 6.040 8.177 1.00 97.88 495 VAL A CA 1
ATOM 3651 C C . VAL A 1 495 ? -16.894 6.721 9.077 1.00 97.88 495 VAL A C 1
ATOM 3653 O O . VAL A 1 495 ? -17.244 6.228 10.145 1.00 97.88 495 VAL A O 1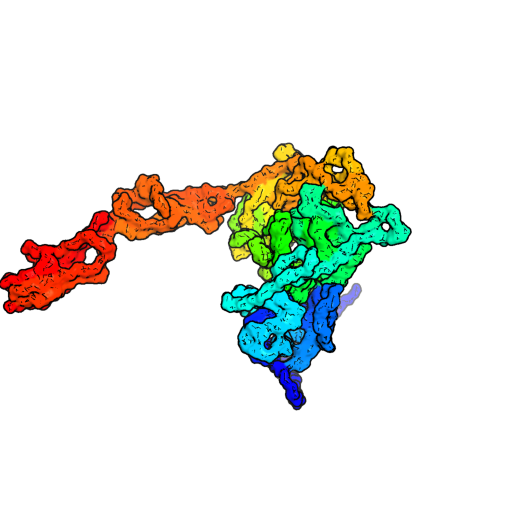
ATOM 3656 N N . ALA A 1 496 ? -17.399 7.869 8.646 1.00 97.88 496 ALA A N 1
ATOM 3657 C CA . ALA A 1 496 ? -18.437 8.618 9.340 1.00 97.88 496 ALA A CA 1
ATOM 3658 C C . ALA A 1 496 ? -19.846 8.152 8.948 1.00 97.88 496 ALA A C 1
ATOM 3660 O O . ALA A 1 496 ? -20.749 8.153 9.786 1.00 97.88 496 ALA A O 1
ATOM 3661 N N . GLN A 1 497 ? -20.057 7.799 7.676 1.00 98.00 497 GLN A N 1
ATOM 3662 C CA . GLN A 1 497 ? -21.363 7.428 7.121 1.00 98.00 497 GLN A CA 1
ATOM 3663 C C . GLN A 1 497 ? -21.212 6.410 5.986 1.00 98.00 497 GLN A C 1
ATOM 3665 O O . GLN A 1 497 ? -20.170 6.342 5.342 1.00 98.00 497 GLN A O 1
ATOM 3670 N N . VAL A 1 498 ? -22.272 5.648 5.715 1.00 98.00 498 VAL A N 1
ATOM 3671 C CA . VAL A 1 498 ? -22.359 4.738 4.563 1.00 98.00 498 VAL A CA 1
ATOM 3672 C C . VAL A 1 498 ? -23.680 5.000 3.844 1.00 98.00 498 VAL A C 1
ATOM 3674 O O . VAL A 1 498 ? -24.733 5.030 4.485 1.00 98.00 498 VAL A O 1
ATOM 3677 N N . GLN A 1 499 ? -23.636 5.200 2.526 1.00 98.00 499 GLN A N 1
ATOM 3678 C CA . GLN A 1 499 ? -24.810 5.430 1.685 1.00 98.00 499 GLN A CA 1
ATOM 3679 C C . GLN A 1 499 ? -24.691 4.655 0.368 1.00 98.00 499 GLN A C 1
ATOM 3681 O O . GLN A 1 499 ? -24.060 5.115 -0.579 1.00 98.00 499 GLN A O 1
ATOM 3686 N N . GLY A 1 500 ? -25.343 3.491 0.290 1.00 96.31 500 GLY A N 1
ATOM 3687 C CA . GLY A 1 500 ? -25.163 2.588 -0.850 1.00 96.31 500 GLY A CA 1
ATOM 3688 C C . GLY A 1 500 ? -23.690 2.204 -0.984 1.00 96.31 500 GLY A C 1
ATOM 3689 O O . GLY A 1 500 ? -23.068 1.846 0.012 1.00 96.31 500 GLY A O 1
ATOM 3690 N N . ASP A 1 501 ? -23.141 2.371 -2.182 1.00 97.62 501 ASP A N 1
ATOM 3691 C CA . ASP A 1 501 ? -21.731 2.117 -2.500 1.00 97.62 501 ASP A CA 1
ATOM 3692 C C . ASP A 1 501 ? -20.781 3.246 -2.059 1.00 97.62 501 ASP A C 1
ATOM 3694 O O . ASP A 1 501 ? -19.617 3.264 -2.438 1.00 97.62 501 ASP A O 1
ATOM 3698 N N . TRP A 1 502 ? -21.246 4.228 -1.282 1.00 98.62 502 TRP A N 1
ATOM 3699 C CA . TRP A 1 502 ? -20.443 5.391 -0.903 1.00 98.62 502 TRP A CA 1
ATOM 3700 C C . TRP A 1 502 ? -20.103 5.413 0.583 1.00 98.62 502 TRP A C 1
ATOM 3702 O O . TRP A 1 502 ? -20.981 5.289 1.443 1.00 98.62 502 TRP A O 1
ATOM 3712 N N . LEU A 1 503 ? -18.829 5.658 0.883 1.00 98.81 503 LEU A N 1
ATOM 3713 C CA . LEU A 1 503 ? -18.310 5.841 2.235 1.00 98.81 503 LEU A CA 1
ATOM 3714 C C . LEU A 1 503 ? -18.084 7.330 2.495 1.00 98.81 503 LEU A C 1
ATOM 3716 O O . LEU A 1 503 ? -17.217 7.952 1.886 1.00 98.81 503 LEU A O 1
ATOM 3720 N N . GLY A 1 504 ? -18.854 7.900 3.417 1.00 98.69 504 GLY A N 1
ATOM 3721 C CA . GLY A 1 504 ? -18.591 9.225 3.961 1.00 98.69 504 GLY A CA 1
ATOM 3722 C C . GLY A 1 504 ? -17.450 9.140 4.972 1.00 98.69 504 GLY A C 1
ATOM 3723 O O . GLY A 1 504 ? -17.595 8.469 5.992 1.00 98.69 504 GLY A O 1
ATOM 3724 N N . VAL A 1 505 ? -16.334 9.813 4.714 1.00 98.62 505 VAL A N 1
ATOM 3725 C CA . VAL A 1 505 ? -15.092 9.779 5.501 1.00 98.62 505 VAL A CA 1
ATOM 3726 C C . VAL A 1 505 ? -14.688 11.182 5.949 1.00 98.62 505 VAL A C 1
ATOM 3728 O O . VAL A 1 505 ? -14.989 12.174 5.280 1.00 98.62 505 VAL A O 1
ATOM 3731 N N . TRP A 1 506 ? -14.002 11.282 7.087 1.00 97.69 506 TRP A N 1
ATOM 3732 C CA . TRP A 1 506 ? -13.434 12.557 7.529 1.00 97.69 506 TRP A CA 1
ATOM 3733 C C . TRP A 1 506 ? -12.184 12.904 6.713 1.00 97.69 506 TRP A C 1
ATOM 3735 O O . TRP A 1 506 ? -11.218 12.144 6.687 1.00 97.69 506 TRP A O 1
ATOM 3745 N N . TRP A 1 507 ? -12.205 14.059 6.046 1.00 96.00 507 TRP A N 1
ATOM 3746 C CA . TRP A 1 507 ? -11.146 14.535 5.157 1.00 96.00 507 TRP A CA 1
ATOM 3747 C C . TRP A 1 507 ? -10.976 16.048 5.281 1.00 96.00 507 TRP A C 1
ATOM 3749 O O . TRP A 1 507 ? -11.928 16.804 5.086 1.00 96.00 507 TRP A O 1
ATOM 3759 N N . ALA A 1 508 ? -9.762 16.506 5.596 1.00 94.62 508 ALA A N 1
ATOM 3760 C CA . ALA A 1 508 ? -9.422 17.928 5.689 1.00 94.62 508 ALA A CA 1
ATOM 3761 C C . ALA A 1 508 ? -10.390 18.776 6.556 1.00 94.62 508 ALA A C 1
ATOM 3763 O O . ALA A 1 508 ? -10.617 19.955 6.283 1.00 94.62 508 ALA A O 1
ATOM 3764 N N . GLY A 1 509 ? -10.974 18.195 7.611 1.00 95.00 509 GLY A N 1
ATOM 3765 C CA . GLY A 1 509 ? -11.928 18.871 8.502 1.00 95.00 509 GLY A CA 1
ATOM 3766 C C . GLY A 1 509 ? -13.380 18.834 8.015 1.00 95.00 509 GLY A C 1
ATOM 3767 O O . GLY A 1 509 ? -14.255 19.438 8.637 1.00 95.00 509 GLY A O 1
ATOM 3768 N N . SER A 1 510 ? -13.662 18.133 6.919 1.00 94.94 510 SER A N 1
ATOM 3769 C CA . SER A 1 510 ? -14.981 18.034 6.290 1.00 94.94 510 SER A CA 1
ATOM 3770 C C . SER A 1 510 ? -15.384 16.578 6.056 1.00 94.94 510 SER A C 1
ATOM 3772 O O . SER A 1 510 ? -14.556 15.672 6.115 1.00 94.94 510 SER A O 1
ATOM 3774 N N . LEU A 1 511 ? -16.672 16.345 5.794 1.00 97.69 511 LEU A N 1
ATOM 3775 C CA . LEU A 1 511 ? -17.135 15.057 5.279 1.00 97.69 511 LEU A CA 1
ATOM 3776 C C . LEU A 1 511 ? -16.870 15.013 3.768 1.00 97.69 511 LEU A C 1
ATOM 3778 O O . LEU A 1 511 ? -17.348 15.886 3.042 1.00 97.69 511 LEU A O 1
ATOM 3782 N N . ALA A 1 512 ? -16.138 14.003 3.311 1.00 98.44 512 ALA A N 1
ATOM 3783 C CA . ALA A 1 512 ? -15.937 13.693 1.899 1.00 98.44 512 ALA A CA 1
ATOM 3784 C C . ALA A 1 512 ? -16.400 12.262 1.606 1.00 98.44 512 ALA A C 1
ATOM 3786 O O . ALA A 1 512 ? -16.632 11.484 2.526 1.00 98.44 512 ALA A O 1
ATOM 3787 N N . TRP A 1 513 ? -16.562 11.916 0.336 1.00 98.81 513 TRP A N 1
ATOM 3788 C CA . TRP A 1 513 ? -17.176 10.666 -0.090 1.00 98.81 513 TRP A CA 1
ATOM 3789 C C . TRP A 1 513 ? -16.241 9.887 -1.005 1.00 98.81 513 TRP A C 1
ATOM 3791 O O . TRP A 1 513 ? -15.818 10.395 -2.042 1.00 98.81 513 TRP A O 1
ATOM 3801 N N . LEU A 1 514 ? -15.943 8.655 -0.603 1.00 98.69 514 LEU A N 1
ATOM 3802 C CA . LEU A 1 514 ? -15.199 7.664 -1.370 1.00 98.69 514 LEU A CA 1
ATOM 3803 C C . LEU A 1 514 ? -16.189 6.676 -1.993 1.00 98.69 514 LEU A C 1
ATOM 3805 O O . LEU A 1 514 ? -17.049 6.145 -1.286 1.00 98.69 514 LEU A O 1
ATOM 3809 N N . HIS A 1 515 ? -16.067 6.421 -3.293 1.00 98.25 515 HIS A N 1
ATOM 3810 C CA . HIS A 1 515 ? -16.835 5.372 -3.959 1.00 98.25 515 HIS A CA 1
ATOM 3811 C C . HIS A 1 515 ? -16.202 4.003 -3.653 1.00 98.25 515 HIS A C 1
ATOM 3813 O O . HIS A 1 515 ? -15.002 3.826 -3.834 1.00 98.25 515 HIS A O 1
ATOM 3819 N N . ASN A 1 516 ? -16.990 3.057 -3.146 1.00 97.94 516 ASN A N 1
ATOM 3820 C CA . ASN A 1 516 ? -16.587 1.714 -2.726 1.00 97.94 516 ASN A CA 1
ATOM 3821 C C . ASN A 1 516 ? -17.665 0.688 -3.133 1.00 97.94 516 ASN A C 1
ATOM 3823 O O . ASN A 1 516 ? -18.437 0.234 -2.279 1.00 97.94 516 ASN A O 1
ATOM 3827 N N . PRO A 1 517 ? -17.760 0.358 -4.430 1.00 96.06 517 PRO A N 1
ATOM 3828 C CA . PRO A 1 517 ? -18.826 -0.487 -4.949 1.00 96.06 517 PRO A CA 1
ATOM 3829 C C . PRO A 1 517 ? -18.688 -1.947 -4.507 1.00 96.06 517 PRO A C 1
ATOM 3831 O O . PRO A 1 517 ? -17.592 -2.460 -4.287 1.00 96.06 517 PRO A O 1
ATOM 3834 N N . ALA A 1 518 ? -19.823 -2.632 -4.350 1.00 93.94 518 ALA A N 1
ATOM 3835 C CA . ALA A 1 518 ? -19.858 -3.997 -3.821 1.00 93.94 518 ALA A CA 1
ATOM 3836 C C . ALA A 1 518 ? -19.195 -5.062 -4.715 1.00 93.94 518 ALA A C 1
ATOM 3838 O O . ALA A 1 518 ? -18.767 -6.096 -4.201 1.00 93.94 518 ALA A O 1
ATOM 3839 N N . ASP A 1 519 ? -19.127 -4.838 -6.025 1.00 94.31 519 ASP A N 1
ATOM 3840 C CA . ASP A 1 519 ? -18.481 -5.723 -7.000 1.00 94.31 519 ASP A CA 1
ATOM 3841 C C . ASP A 1 519 ? -16.968 -5.482 -7.123 1.00 94.31 519 ASP A C 1
ATOM 3843 O O . ASP A 1 519 ? -16.232 -6.417 -7.436 1.00 94.31 519 ASP A O 1
ATOM 3847 N N . HIS A 1 520 ? -16.506 -4.270 -6.805 1.00 93.06 520 HIS A N 1
ATOM 3848 C CA . HIS A 1 520 ? -15.099 -3.868 -6.832 1.00 93.06 520 HIS A CA 1
ATOM 3849 C C . HIS A 1 520 ? -14.745 -2.971 -5.632 1.00 93.06 520 HIS A C 1
ATOM 3851 O O . HIS A 1 520 ? -14.493 -1.776 -5.798 1.00 93.06 520 HIS A O 1
ATOM 3857 N N . PRO A 1 521 ? -14.739 -3.513 -4.401 1.00 96.31 521 PRO A N 1
ATOM 3858 C CA . PRO A 1 521 ? -14.431 -2.713 -3.227 1.00 96.31 521 PRO A CA 1
ATOM 3859 C C . PRO A 1 521 ? -12.967 -2.256 -3.230 1.00 96.31 521 PRO A C 1
ATOM 3861 O O . PRO A 1 521 ? -12.071 -2.987 -3.645 1.00 96.31 521 PRO A O 1
ATOM 3864 N N . VAL A 1 522 ? -12.729 -1.062 -2.692 1.00 96.50 522 VAL A N 1
ATOM 3865 C CA . VAL A 1 522 ? -11.436 -0.351 -2.705 1.00 96.50 522 VAL A CA 1
ATOM 3866 C C . VAL A 1 522 ? -10.861 -0.125 -1.307 1.00 96.50 522 VAL A C 1
ATOM 3868 O O . VAL A 1 522 ? -9.897 0.618 -1.110 1.00 96.50 522 VAL A O 1
ATOM 3871 N N . VAL A 1 523 ? -11.479 -0.727 -0.293 1.00 97.12 523 VAL A N 1
ATOM 3872 C CA . VAL A 1 523 ? -11.035 -0.596 1.092 1.00 97.12 523 VAL A CA 1
ATOM 3873 C C . VAL A 1 523 ? -10.938 -1.941 1.782 1.00 97.12 523 VAL A C 1
ATOM 3875 O O . VAL A 1 523 ? -11.742 -2.845 1.562 1.00 97.12 523 VAL A O 1
ATOM 3878 N N . VAL A 1 524 ? -9.975 -2.047 2.685 1.00 95.12 524 VAL A N 1
ATOM 3879 C CA . VAL A 1 524 ? -9.796 -3.172 3.595 1.00 95.12 524 VAL A CA 1
ATOM 3880 C C . VAL A 1 524 ? -10.135 -2.698 5.005 1.00 95.12 524 VAL A C 1
ATOM 3882 O O . VAL A 1 524 ? -9.698 -1.634 5.443 1.00 95.12 524 VAL A O 1
ATOM 3885 N N . ARG A 1 525 ? -10.902 -3.487 5.762 1.00 91.69 525 ARG A N 1
ATOM 3886 C CA . ARG A 1 525 ? -11.150 -3.190 7.183 1.00 91.69 525 ARG A CA 1
ATOM 3887 C C . ARG A 1 525 ? -9.843 -3.283 7.963 1.00 91.69 525 ARG A C 1
ATOM 3889 O O . ARG A 1 525 ? -9.160 -4.304 7.902 1.00 91.69 525 ARG A O 1
ATOM 3896 N N . THR A 1 526 ? -9.493 -2.257 8.729 1.00 91.88 526 THR A N 1
ATOM 3897 C CA . THR A 1 526 ? -8.224 -2.219 9.463 1.00 91.88 526 THR A CA 1
ATOM 3898 C C . THR A 1 526 ? -8.419 -1.717 10.886 1.00 91.88 526 THR A C 1
ATOM 3900 O O . THR A 1 526 ? -9.373 -1.011 11.190 1.00 91.88 526 THR A O 1
ATOM 3903 N N . GLN A 1 527 ? -7.515 -2.095 11.780 1.00 89.00 527 GLN A N 1
ATOM 3904 C CA . GLN A 1 527 ? -7.491 -1.558 13.134 1.00 89.00 527 GLN A CA 1
ATOM 3905 C C . GLN A 1 527 ? -6.440 -0.460 13.198 1.00 89.00 527 GLN A C 1
ATOM 3907 O O . GLN A 1 527 ? -5.279 -0.673 12.856 1.00 89.00 527 GLN A O 1
ATOM 3912 N N . ALA A 1 528 ? -6.855 0.718 13.641 1.00 93.75 528 ALA A N 1
ATOM 3913 C CA . ALA A 1 528 ? -5.953 1.794 14.003 1.00 93.75 528 ALA A CA 1
ATOM 3914 C C . ALA A 1 528 ? -6.508 2.502 15.230 1.00 93.75 528 ALA A C 1
ATOM 3916 O O . ALA A 1 528 ? -7.724 2.529 15.448 1.00 93.75 528 ALA A O 1
ATOM 3917 N N . LYS A 1 529 ? -5.610 3.087 16.021 1.00 97.38 529 LYS A N 1
ATOM 3918 C CA . LYS A 1 529 ? -6.019 4.071 17.015 1.00 97.38 529 LYS A CA 1
ATOM 3919 C C . LYS A 1 529 ? -6.625 5.272 16.295 1.00 97.38 529 LYS A C 1
ATOM 3921 O O . LYS A 1 529 ? -6.321 5.541 15.130 1.00 97.38 529 LYS A O 1
ATOM 3926 N N . THR A 1 530 ? -7.482 5.998 16.991 1.00 98.00 530 THR A N 1
ATOM 3927 C CA . THR A 1 530 ? -8.058 7.240 16.467 1.00 98.00 530 THR A CA 1
ATOM 3928 C C . THR A 1 530 ? -7.886 8.356 17.473 1.00 98.00 530 THR A C 1
ATOM 3930 O O . THR A 1 530 ? -7.784 8.098 18.670 1.00 98.00 530 THR A O 1
ATOM 3933 N N . VAL A 1 531 ? -7.889 9.593 16.997 1.00 98.25 531 VAL A N 1
ATOM 3934 C CA . VAL A 1 531 ? -7.971 10.772 17.858 1.00 98.25 531 VAL A CA 1
ATOM 3935 C C . VAL A 1 531 ? -9.279 11.504 17.642 1.00 98.25 531 VAL A C 1
ATOM 3937 O O . VAL A 1 531 ? -9.773 11.608 16.519 1.00 98.25 531 VAL A O 1
ATOM 3940 N N . THR A 1 532 ? -9.794 12.080 18.720 1.00 98.00 532 THR A N 1
ATOM 3941 C CA . THR A 1 532 ? -10.807 13.138 18.679 1.00 98.00 532 THR A CA 1
ATOM 3942 C C . THR A 1 532 ? -10.278 14.361 19.411 1.00 98.00 532 THR A C 1
ATOM 3944 O O . THR A 1 532 ? -9.367 14.252 20.228 1.00 98.00 532 THR A O 1
ATOM 3947 N N . VAL A 1 533 ? -10.882 15.530 19.193 1.00 97.94 533 VAL A N 1
ATOM 3948 C CA . VAL A 1 533 ? -10.698 16.657 20.125 1.00 97.94 533 VAL A CA 1
ATOM 3949 C C . VAL A 1 533 ? -11.103 16.211 21.536 1.00 97.94 533 VAL A C 1
ATOM 3951 O O . VAL A 1 533 ? -12.022 15.396 21.673 1.00 97.94 533 VAL A O 1
ATOM 3954 N N . LYS A 1 534 ? -10.440 16.744 22.571 1.00 96.06 534 LYS A N 1
ATOM 3955 C CA . LYS A 1 534 ? -10.750 16.412 23.967 1.00 96.06 534 LYS A CA 1
ATOM 3956 C C . LYS A 1 534 ? -12.235 16.489 24.306 1.00 96.06 534 LYS A C 1
ATOM 3958 O O . LYS A 1 534 ? -12.927 17.448 23.948 1.00 96.06 534 LYS A O 1
ATOM 3963 N N . ALA A 1 535 ? -12.707 15.508 25.068 1.00 92.81 535 ALA A N 1
ATOM 3964 C CA . ALA A 1 535 ? -14.074 15.455 25.559 1.00 92.81 535 ALA A CA 1
ATOM 3965 C C . ALA A 1 535 ? -14.455 16.751 26.300 1.00 92.81 535 ALA A C 1
ATOM 3967 O O . ALA A 1 535 ? -13.752 17.220 27.195 1.00 92.81 535 ALA A O 1
ATOM 3968 N N . GLY A 1 536 ? -15.590 17.342 25.918 1.00 91.75 536 GLY A N 1
ATOM 3969 C CA . GLY A 1 536 ? -16.083 18.601 26.488 1.00 91.75 536 GLY A CA 1
ATOM 3970 C C . GLY A 1 536 ? -15.469 19.876 25.895 1.00 91.75 536 GLY A C 1
ATOM 3971 O O . GLY A 1 536 ? -15.914 20.967 26.250 1.00 91.75 536 GLY A O 1
ATOM 3972 N N . ALA A 1 537 ? -14.501 19.778 24.978 1.00 93.94 537 ALA A N 1
ATOM 3973 C CA . ALA A 1 537 ? -14.003 20.936 24.245 1.00 93.94 537 ALA A CA 1
ATOM 3974 C C . ALA A 1 537 ? -15.081 21.513 23.311 1.00 93.94 537 ALA A C 1
ATOM 3976 O O . ALA A 1 537 ? -15.813 20.786 22.640 1.00 93.94 537 ALA A O 1
ATOM 3977 N N . THR A 1 538 ? -15.148 22.843 23.230 1.00 94.12 538 THR A N 1
ATOM 3978 C CA . THR A 1 538 ? -16.067 23.568 22.333 1.00 94.12 538 THR A CA 1
ATOM 3979 C C . THR A 1 538 ? -15.364 24.161 21.113 1.00 94.12 538 THR A C 1
ATOM 3981 O O . THR A 1 538 ? -16.004 24.802 20.282 1.00 94.12 538 THR A O 1
ATOM 3984 N N . THR A 1 539 ? -14.046 23.993 21.010 1.00 95.75 539 THR A N 1
ATOM 3985 C CA . THR A 1 539 ? -13.214 24.526 19.928 1.00 95.75 539 THR A CA 1
ATOM 3986 C C . THR A 1 539 ? -12.449 23.399 19.236 1.00 95.75 539 THR A C 1
ATOM 3988 O O . THR A 1 539 ? -12.067 22.447 19.912 1.00 95.75 539 THR A O 1
ATOM 3991 N N . PRO A 1 540 ? -12.194 23.499 17.919 1.00 97.44 540 PRO A N 1
ATOM 3992 C CA . PRO A 1 540 ? -11.338 22.552 17.203 1.00 97.44 540 PRO A CA 1
ATOM 3993 C C . PRO A 1 540 ? -9.917 22.477 17.783 1.00 97.44 540 PRO A C 1
ATOM 3995 O O . PRO A 1 540 ? -9.414 23.495 18.262 1.00 97.44 540 PRO A O 1
ATOM 3998 N N . ALA A 1 541 ? -9.266 21.316 17.666 1.00 98.00 541 ALA A N 1
ATOM 3999 C CA . ALA A 1 541 ? -7.843 21.163 17.979 1.00 98.00 541 ALA A CA 1
ATOM 4000 C C . ALA A 1 541 ? -6.971 21.659 16.817 1.00 98.00 541 ALA A C 1
ATOM 4002 O O . ALA A 1 541 ? -7.333 21.506 15.642 1.00 98.00 541 ALA A O 1
ATOM 4003 N N . ALA A 1 542 ? -5.827 22.251 17.147 1.00 97.44 542 ALA A N 1
ATOM 4004 C CA . ALA A 1 542 ? -4.841 22.683 16.170 1.00 97.44 542 ALA A CA 1
ATOM 4005 C C . ALA A 1 542 ? -4.094 21.492 15.551 1.00 97.44 542 ALA A C 1
ATOM 4007 O O . ALA A 1 542 ? -3.820 20.491 16.211 1.00 97.44 542 ALA A O 1
ATOM 4008 N N . VAL A 1 543 ? -3.736 21.632 14.276 1.00 98.00 543 VAL A N 1
ATOM 4009 C CA . VAL A 1 543 ? -2.897 20.678 13.546 1.00 98.00 543 VAL A CA 1
ATOM 4010 C C . VAL A 1 543 ? -1.563 21.342 13.230 1.00 98.00 543 VAL A C 1
ATOM 4012 O O . VAL A 1 543 ? -1.510 22.528 12.904 1.00 98.00 543 VAL A O 1
ATOM 4015 N N . TYR A 1 544 ? -0.482 20.582 13.317 1.00 98.38 544 TYR A N 1
ATOM 4016 C CA . TYR A 1 544 ? 0.891 21.039 13.157 1.00 98.38 544 TYR A CA 1
ATOM 4017 C C . TYR A 1 544 ? 1.606 20.180 12.119 1.00 98.38 544 TYR A C 1
ATOM 4019 O O . TYR A 1 544 ? 1.318 18.998 11.986 1.00 98.38 544 TYR A O 1
ATOM 4027 N N . GLY A 1 545 ? 2.574 20.748 11.406 1.00 97.56 545 GLY A N 1
ATOM 4028 C CA . GLY A 1 545 ? 3.444 19.962 10.526 1.00 97.56 545 GLY A CA 1
ATOM 4029 C C . GLY A 1 545 ? 4.798 19.610 11.125 1.00 97.56 545 GLY A C 1
ATOM 4030 O O . GLY A 1 545 ? 5.667 19.111 10.421 1.00 97.56 545 GLY A O 1
ATOM 4031 N N . ARG A 1 546 ? 5.009 19.923 12.406 1.00 97.62 546 ARG A N 1
ATOM 4032 C CA . ARG A 1 546 ? 6.232 19.632 13.162 1.00 97.62 546 ARG A CA 1
ATOM 4033 C C . ARG A 1 546 ? 5.846 19.295 14.598 1.00 97.62 546 ARG A C 1
ATOM 4035 O O . ARG A 1 546 ? 4.940 19.939 15.131 1.00 97.62 546 ARG A O 1
ATOM 4042 N N . ALA A 1 547 ? 6.549 18.364 15.230 1.00 97.44 547 ALA A N 1
ATOM 4043 C CA . ALA A 1 547 ? 6.343 18.010 16.634 1.00 97.44 547 ALA A CA 1
ATOM 4044 C C . ALA A 1 547 ? 7.485 18.546 17.513 1.00 97.44 547 ALA A C 1
ATOM 4046 O O . ALA A 1 547 ? 8.201 17.803 18.172 1.00 97.44 547 ALA A O 1
ATOM 4047 N N . TYR A 1 548 ? 7.682 19.867 17.495 1.00 97.62 548 TYR A N 1
ATOM 4048 C CA . TYR A 1 548 ? 8.778 20.501 18.233 1.00 97.62 548 TYR A CA 1
ATOM 4049 C C . TYR A 1 548 ? 8.525 20.594 19.752 1.00 97.62 548 TYR A C 1
ATOM 4051 O O . TYR A 1 548 ? 7.364 20.685 20.178 1.00 97.62 548 TYR A O 1
ATOM 4059 N N . PRO A 1 549 ? 9.602 20.661 20.565 1.00 97.50 549 PRO A N 1
ATOM 4060 C CA . PRO A 1 549 ? 9.538 20.839 22.012 1.00 97.50 549 PRO A CA 1
ATOM 4061 C C . PRO A 1 549 ? 8.840 22.122 22.451 1.00 97.50 549 PRO A C 1
ATOM 4063 O O . PRO A 1 549 ? 8.870 23.152 21.771 1.00 97.50 549 PRO A O 1
ATOM 4066 N N . GLU A 1 550 ? 8.288 22.089 23.658 1.00 96.81 550 GLU A N 1
ATOM 4067 C CA . GLU A 1 550 ? 7.821 23.264 24.375 1.00 96.81 550 GLU A CA 1
ATOM 4068 C C . GLU A 1 550 ? 8.963 24.249 24.694 1.00 96.81 550 GLU A C 1
ATOM 4070 O O . GLU A 1 550 ? 10.121 23.869 24.871 1.00 96.81 550 GLU A O 1
ATOM 4075 N N . ALA A 1 551 ? 8.641 25.541 24.835 1.00 96.75 551 ALA A N 1
ATOM 4076 C CA . ALA A 1 551 ? 9.638 26.600 25.043 1.00 96.75 551 ALA A CA 1
ATOM 4077 C C . ALA A 1 551 ? 10.545 26.378 26.271 1.00 96.75 551 ALA A C 1
ATOM 4079 O O . ALA A 1 551 ? 11.703 26.797 26.267 1.00 96.75 551 ALA A O 1
ATOM 4080 N N . THR A 1 552 ? 10.050 25.708 27.316 1.00 96.62 552 THR A N 1
ATOM 4081 C CA . THR A 1 552 ? 10.838 25.412 28.520 1.00 96.62 552 THR A CA 1
ATOM 4082 C C . THR A 1 552 ? 11.990 24.449 28.258 1.00 96.62 552 THR A C 1
ATOM 4084 O O . THR A 1 552 ? 13.021 24.608 28.909 1.00 96.62 552 THR A O 1
ATOM 4087 N N . ALA A 1 553 ? 11.877 23.537 27.283 1.00 97.06 553 ALA A N 1
ATOM 4088 C CA . ALA A 1 553 ? 12.952 22.610 26.919 1.00 97.06 553 ALA A CA 1
ATOM 4089 C C . ALA A 1 553 ? 14.228 23.352 26.479 1.00 97.06 553 ALA A C 1
ATOM 4091 O O . ALA A 1 553 ? 15.336 22.940 26.798 1.00 97.06 553 ALA A O 1
ATOM 4092 N N . TYR A 1 554 ? 14.086 24.516 25.840 1.00 97.31 554 TYR A N 1
ATOM 4093 C CA . TYR A 1 554 ? 15.206 25.324 25.343 1.00 97.31 554 TYR A CA 1
ATOM 4094 C C . TYR A 1 554 ? 15.982 26.056 26.453 1.00 97.31 554 TYR A C 1
ATOM 4096 O O . TYR A 1 554 ? 17.079 26.572 26.215 1.00 97.31 554 TYR A O 1
ATOM 4104 N N . THR A 1 555 ? 15.447 26.134 27.675 1.00 96.00 555 THR A N 1
ATOM 4105 C CA . THR A 1 555 ? 16.037 26.941 28.755 1.00 96.00 555 THR A CA 1
ATOM 4106 C C . THR A 1 555 ? 17.420 26.422 29.147 1.00 96.00 555 THR A C 1
ATOM 4108 O O . THR A 1 555 ? 17.581 25.267 29.516 1.00 96.00 555 THR A O 1
ATOM 4111 N N . GLY A 1 556 ? 18.433 27.294 29.103 1.00 93.56 556 GLY A N 1
ATOM 4112 C CA . GLY A 1 556 ? 19.807 26.946 29.486 1.00 93.56 556 GLY A CA 1
ATOM 4113 C C . GLY A 1 556 ? 20.598 26.159 28.434 1.00 93.56 556 GLY A C 1
ATOM 4114 O O . GLY A 1 556 ? 21.769 25.879 28.661 1.00 93.56 556 GLY A O 1
ATOM 4115 N N . THR A 1 557 ? 19.998 25.850 27.279 1.00 93.94 557 THR A N 1
ATOM 4116 C CA . THR A 1 557 ? 20.647 25.087 26.194 1.00 93.94 557 THR A CA 1
ATOM 4117 C C . THR A 1 557 ? 21.485 25.960 25.253 1.00 93.94 557 THR A C 1
ATOM 4119 O O . THR A 1 557 ? 22.341 25.458 24.534 1.00 93.94 557 THR A O 1
ATOM 4122 N N . GLY A 1 558 ? 21.227 27.275 25.228 1.00 93.25 558 GLY A N 1
ATOM 4123 C CA . GLY A 1 558 ? 21.783 28.192 24.225 1.00 93.25 558 GLY A CA 1
ATOM 4124 C C . GLY A 1 558 ? 21.067 28.145 22.867 1.00 93.25 558 GLY A C 1
ATOM 4125 O O . GLY A 1 558 ? 21.363 28.969 22.002 1.00 93.25 558 GLY A O 1
ATOM 4126 N N . ILE A 1 559 ? 20.095 27.244 22.691 1.00 96.31 559 ILE A N 1
ATOM 4127 C CA . ILE A 1 559 ? 19.309 27.085 21.464 1.00 96.31 559 ILE A CA 1
ATOM 4128 C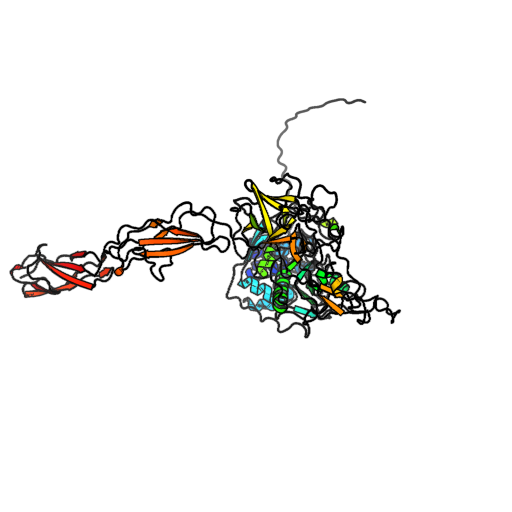 C . ILE A 1 559 ? 18.135 28.079 21.462 1.00 96.31 559 ILE A C 1
ATOM 4130 O O . ILE A 1 559 ? 17.364 28.112 22.425 1.00 96.31 559 ILE A O 1
ATOM 4134 N N . PRO A 1 560 ? 17.943 28.878 20.394 1.00 95.94 560 PRO A N 1
ATOM 4135 C CA . PRO A 1 560 ? 16.762 29.725 20.263 1.00 95.94 560 PRO A CA 1
ATOM 4136 C C . PRO A 1 560 ? 15.477 28.897 20.177 1.00 95.94 560 PRO A C 1
ATOM 4138 O O . PRO A 1 560 ? 15.401 27.948 19.393 1.00 95.94 560 PRO A O 1
ATOM 4141 N N . VAL A 1 561 ? 14.459 29.304 20.941 1.00 97.06 561 VAL A N 1
ATOM 4142 C CA . VAL A 1 561 ? 13.127 28.682 20.925 1.00 97.06 561 VAL A CA 1
ATOM 4143 C C . VAL A 1 561 ? 12.579 28.663 19.502 1.00 97.06 561 VAL A C 1
ATOM 4145 O O . VAL A 1 561 ? 12.418 29.713 18.878 1.00 97.06 561 VAL A O 1
ATOM 4148 N N . GLN A 1 562 ? 12.240 27.472 19.012 1.00 95.56 562 GLN A N 1
ATOM 4149 C CA . GLN A 1 562 ? 11.522 27.320 17.754 1.00 95.56 562 GLN A CA 1
ATOM 4150 C C . GLN A 1 562 ? 10.025 27.456 18.011 1.00 95.56 562 GLN A C 1
ATOM 4152 O O . GLN A 1 562 ? 9.398 26.594 18.625 1.00 95.56 562 GLN A O 1
ATOM 4157 N N . ALA A 1 563 ? 9.442 28.564 17.554 1.00 90.75 563 ALA A N 1
ATOM 4158 C CA . ALA A 1 563 ? 8.015 28.797 17.706 1.00 90.75 563 ALA A CA 1
ATOM 4159 C C . ALA A 1 563 ? 7.217 27.783 16.876 1.00 90.75 563 ALA A C 1
ATOM 4161 O O . ALA A 1 563 ? 7.295 27.754 15.643 1.00 90.75 563 ALA A O 1
ATOM 4162 N N . LEU A 1 564 ? 6.406 26.977 17.557 1.00 92.25 564 LEU A N 1
ATOM 4163 C CA . LEU A 1 564 ? 5.464 26.098 16.890 1.00 92.25 564 LEU A CA 1
ATOM 4164 C C . LEU A 1 564 ? 4.246 26.899 16.420 1.00 92.25 564 LEU A C 1
ATOM 4166 O O . LEU A 1 564 ? 3.582 27.566 17.212 1.00 92.25 564 LEU A O 1
ATOM 4170 N N . SER A 1 565 ? 3.950 26.820 15.124 1.00 92.88 565 SER A N 1
ATOM 4171 C CA . SER A 1 565 ? 2.798 27.484 14.509 1.00 92.88 565 SER A CA 1
ATOM 4172 C C . SER A 1 565 ? 1.831 26.439 13.959 1.00 92.88 565 SER A C 1
ATOM 4174 O O . SER A 1 565 ? 2.293 25.522 13.277 1.00 92.88 565 SER A O 1
ATOM 4176 N N . PRO A 1 566 ? 0.519 26.556 14.226 1.00 96.00 566 PRO A N 1
ATOM 4177 C CA . PRO A 1 566 ? -0.459 25.662 13.629 1.00 96.00 566 PRO A CA 1
ATOM 4178 C C . PRO A 1 566 ? -0.538 25.872 12.113 1.00 96.00 566 PRO A C 1
ATOM 4180 O O . PRO A 1 566 ? -0.292 26.970 11.605 1.00 96.00 566 PRO A O 1
ATOM 4183 N N . LEU A 1 567 ? -0.904 24.808 11.409 1.00 96.25 567 LEU A N 1
ATOM 4184 C CA . LEU A 1 567 ? -1.317 24.846 10.013 1.00 96.25 567 LEU A CA 1
ATOM 4185 C C . LEU A 1 567 ? -2.745 25.395 9.903 1.00 96.25 567 LEU A C 1
ATOM 4187 O O . LEU A 1 567 ? -3.451 25.603 10.890 1.00 96.25 567 LEU A O 1
ATOM 4191 N N . GLU A 1 568 ? -3.192 25.622 8.676 1.00 93.25 568 GLU A N 1
ATOM 4192 C CA . GLU A 1 568 ? -4.579 25.986 8.370 1.00 93.25 568 GLU A CA 1
ATOM 4193 C C . GLU A 1 568 ? -5.595 24.876 8.682 1.00 93.25 568 GLU A C 1
ATOM 4195 O O . GLU A 1 568 ? -6.796 25.142 8.771 1.00 93.25 568 GLU A O 1
ATOM 4200 N N . TYR A 1 569 ? -5.118 23.648 8.886 1.00 95.31 569 TYR A N 1
ATOM 4201 C CA . TYR A 1 569 ? -5.925 22.506 9.288 1.00 95.31 569 TYR A CA 1
ATOM 4202 C C . TYR A 1 569 ? -6.323 22.546 10.765 1.00 95.31 569 TYR A C 1
ATOM 4204 O O . TYR A 1 569 ? -5.605 23.054 11.629 1.00 95.31 569 TYR A O 1
ATOM 4212 N N . LYS A 1 570 ? -7.489 21.966 11.060 1.00 95.75 570 LYS A N 1
ATOM 4213 C CA . LYS A 1 570 ? -8.025 21.820 12.415 1.00 95.75 570 LYS A CA 1
ATOM 4214 C C . LYS A 1 570 ? -8.837 20.546 12.507 1.00 95.75 570 LYS A C 1
ATOM 4216 O O . LYS A 1 570 ? -9.635 20.302 11.613 1.00 95.75 570 LYS A O 1
ATOM 4221 N N . ILE A 1 571 ? -8.746 19.832 13.622 1.00 97.94 571 ILE A N 1
ATOM 4222 C CA . ILE A 1 571 ? -9.650 18.717 13.923 1.00 97.94 571 ILE A CA 1
ATOM 4223 C C . ILE A 1 571 ? -10.929 19.305 14.529 1.00 97.94 571 ILE A C 1
ATOM 4225 O O . ILE A 1 571 ? -10.875 19.841 15.640 1.00 97.94 571 ILE A O 1
ATOM 4229 N N . PRO A 1 572 ? -12.082 19.258 13.843 1.00 97.62 572 PRO A N 1
ATOM 4230 C CA . PRO A 1 572 ? -13.325 19.792 14.382 1.00 97.62 572 PRO A CA 1
ATOM 4231 C C . PRO A 1 572 ? -13.874 18.920 15.512 1.00 97.62 572 PRO A C 1
ATOM 4233 O O . PRO A 1 572 ? -13.660 17.708 15.560 1.00 97.62 572 PRO A O 1
ATOM 4236 N N . VAL A 1 573 ? -14.639 19.542 16.411 1.00 96.81 573 VAL A N 1
ATOM 4237 C CA . VAL A 1 573 ? -15.323 18.830 17.498 1.00 96.81 573 VAL A CA 1
ATOM 4238 C C . VAL A 1 573 ? -16.274 17.782 16.911 1.00 96.81 573 VAL A C 1
ATOM 4240 O O . VAL A 1 573 ? -17.074 18.089 16.029 1.00 96.81 573 VAL A O 1
ATOM 4243 N N . GLY A 1 574 ? -16.187 16.549 17.416 1.00 93.44 574 GLY A N 1
ATOM 4244 C CA . GLY A 1 574 ? -17.022 15.422 16.985 1.00 93.44 574 GLY A CA 1
ATOM 4245 C C . GLY A 1 574 ? -16.500 14.645 15.772 1.00 93.44 574 GLY A C 1
ATOM 4246 O O . GLY A 1 574 ? -17.116 13.648 15.405 1.00 93.44 574 GLY A O 1
ATOM 4247 N N . GLN A 1 575 ? -15.382 15.057 15.168 1.00 97.44 575 GLN A N 1
ATOM 4248 C CA . GLN A 1 575 ? -14.702 14.268 14.138 1.00 97.44 575 GLN A CA 1
ATOM 4249 C C . GLN A 1 575 ? -13.619 13.380 14.754 1.00 97.44 575 GLN A C 1
ATOM 4251 O O . GLN A 1 575 ? -13.033 13.725 15.784 1.00 97.44 575 GLN A O 1
ATOM 4256 N N . ALA A 1 576 ? -13.353 12.255 14.094 1.00 97.06 576 ALA A N 1
ATOM 4257 C CA . ALA A 1 576 ? -12.313 11.308 14.470 1.00 97.06 576 ALA A CA 1
ATOM 4258 C C . ALA A 1 576 ? -11.375 11.063 13.286 1.00 97.06 576 ALA A C 1
ATOM 4260 O O . ALA A 1 576 ? -11.837 10.928 12.155 1.00 97.06 576 ALA A O 1
ATOM 4261 N N . TYR A 1 577 ? -10.073 10.990 13.547 1.00 98.19 577 TYR A N 1
ATOM 4262 C CA . TYR A 1 577 ? -9.051 10.754 12.524 1.00 98.19 577 TYR A CA 1
ATOM 4263 C C . TYR A 1 577 ? -8.168 9.578 12.918 1.00 98.19 577 TYR A C 1
ATOM 4265 O O . TYR A 1 577 ? -7.905 9.371 14.105 1.00 98.19 577 TYR A O 1
ATOM 4273 N N . ALA A 1 578 ? -7.738 8.797 11.927 1.00 98.00 578 ALA A N 1
ATOM 4274 C CA . ALA A 1 578 ? -6.876 7.649 12.155 1.00 98.00 578 ALA A CA 1
ATOM 4275 C C . ALA A 1 578 ? -5.466 8.119 12.525 1.00 98.00 578 ALA A C 1
ATOM 4277 O O . ALA A 1 578 ? -4.885 8.985 11.869 1.00 98.00 578 ALA A O 1
ATOM 4278 N N . VAL A 1 579 ? -4.920 7.521 13.576 1.00 98.50 579 VAL A N 1
ATOM 4279 C CA . VAL A 1 579 ? -3.535 7.721 13.992 1.00 98.50 579 VAL A CA 1
ATOM 4280 C C . VAL A 1 579 ? -2.644 6.852 13.119 1.00 98.50 579 VAL A C 1
ATOM 4282 O O . VAL A 1 579 ? -2.924 5.665 12.921 1.00 98.50 579 VAL A O 1
ATOM 4285 N N . SER A 1 580 ? -1.603 7.458 12.566 1.00 97.25 580 SER A N 1
ATOM 4286 C CA . SER A 1 580 ? -0.585 6.778 11.773 1.00 97.25 580 SER A CA 1
ATOM 4287 C C . SER A 1 580 ? 0.580 6.318 12.653 1.00 97.25 580 SER A C 1
ATOM 4289 O O . SER A 1 580 ? 1.039 5.197 12.471 1.00 97.25 580 SER A O 1
ATOM 4291 N N . ASP A 1 581 ? 0.966 7.131 13.643 1.00 97.44 581 ASP A N 1
ATOM 4292 C CA . ASP A 1 581 ? 1.945 6.808 14.686 1.00 97.44 581 ASP A CA 1
ATOM 4293 C C . ASP A 1 581 ? 1.627 7.590 15.981 1.00 97.44 581 ASP A C 1
ATOM 4295 O O . ASP A 1 581 ? 1.317 8.785 15.947 1.00 97.44 581 ASP A O 1
ATOM 4299 N N . ASP A 1 582 ? 1.657 6.916 17.131 1.00 96.44 582 ASP A N 1
ATOM 4300 C CA . ASP A 1 582 ? 1.483 7.512 18.460 1.00 96.44 582 ASP A CA 1
ATOM 4301 C C . ASP A 1 582 ? 2.752 7.529 19.323 1.00 96.44 582 ASP A C 1
ATOM 4303 O O . ASP A 1 582 ? 2.693 7.995 20.465 1.00 96.44 582 ASP A O 1
ATOM 4307 N N . ASP A 1 583 ? 3.888 7.079 18.785 1.00 93.25 583 ASP A N 1
ATOM 4308 C CA . ASP A 1 583 ? 5.198 7.071 19.445 1.00 93.25 583 ASP A CA 1
ATOM 4309 C C . ASP A 1 583 ? 6.229 7.952 18.720 1.00 93.25 583 ASP A C 1
ATOM 4311 O O . ASP A 1 583 ? 7.415 7.629 18.625 1.00 93.25 583 ASP A O 1
ATOM 4315 N N . ILE A 1 584 ? 5.785 9.115 18.236 1.00 94.38 584 ILE A N 1
ATOM 4316 C CA . ILE A 1 584 ? 6.696 10.074 17.616 1.00 94.38 584 ILE A CA 1
ATOM 4317 C C . ILE A 1 584 ? 7.526 10.843 18.648 1.00 94.38 584 ILE A C 1
ATOM 4319 O O . ILE A 1 584 ? 7.068 11.212 19.741 1.00 94.38 584 ILE A O 1
ATOM 4323 N N . VAL A 1 585 ? 8.771 11.138 18.280 1.00 94.12 585 VAL A N 1
ATOM 4324 C CA . VAL A 1 585 ? 9.702 11.869 19.139 1.00 94.12 585 VAL A CA 1
ATOM 4325 C C . VAL A 1 585 ? 9.387 13.363 19.107 1.00 94.12 585 VAL A C 1
ATOM 4327 O O . VAL A 1 585 ? 9.148 13.948 18.059 1.00 94.12 585 VAL A O 1
ATOM 4330 N N . THR A 1 586 ? 9.361 14.000 20.276 1.00 97.06 586 THR A N 1
ATOM 4331 C CA . THR A 1 586 ? 9.214 15.457 20.373 1.00 97.06 586 THR A CA 1
ATOM 4332 C C . THR A 1 586 ? 10.576 16.089 20.557 1.00 97.06 586 THR A C 1
ATOM 4334 O O . THR A 1 586 ? 11.127 16.080 21.661 1.00 97.06 586 THR A O 1
ATOM 4337 N N . ASP A 1 587 ? 11.132 16.613 19.476 1.00 97.25 587 ASP A N 1
ATOM 4338 C CA . ASP A 1 587 ? 12.503 17.092 19.451 1.00 97.25 587 ASP A CA 1
ATOM 4339 C C . ASP A 1 587 ? 12.788 18.127 18.356 1.00 97.25 587 ASP A C 1
ATOM 4341 O O . ASP A 1 587 ? 11.944 18.484 17.527 1.00 97.25 587 ASP A O 1
ATOM 4345 N N . TYR A 1 588 ? 13.976 18.713 18.452 1.00 97.56 588 TYR A N 1
ATOM 4346 C CA . TYR A 1 588 ? 14.521 19.643 17.479 1.00 97.56 588 TYR A CA 1
ATOM 4347 C C . TYR A 1 588 ? 16.038 19.492 17.442 1.00 97.56 588 TYR A C 1
ATOM 4349 O O . TYR A 1 588 ? 16.736 19.889 18.382 1.00 97.56 588 TYR A O 1
ATOM 4357 N N . TYR A 1 589 ? 16.544 18.975 16.327 1.00 97.06 589 TYR A N 1
ATOM 4358 C CA . TYR A 1 589 ? 17.970 18.974 16.054 1.00 97.06 589 TYR A CA 1
ATOM 4359 C C . TYR A 1 589 ? 18.422 20.356 15.617 1.00 97.06 589 TYR A C 1
ATOM 4361 O O . TYR A 1 589 ? 17.911 20.908 14.639 1.00 97.06 589 TYR A O 1
ATOM 4369 N N . ARG A 1 590 ? 19.399 20.921 16.322 1.00 95.81 590 ARG A N 1
ATOM 4370 C CA . ARG A 1 590 ? 20.011 22.182 15.921 1.00 95.81 590 ARG A CA 1
ATOM 4371 C C . ARG A 1 590 ? 21.291 21.915 15.142 1.00 95.81 590 ARG A C 1
ATOM 4373 O O . ARG A 1 590 ? 22.269 21.472 15.732 1.00 95.81 590 ARG A O 1
ATOM 4380 N N . ALA A 1 591 ? 21.298 22.276 13.867 1.00 94.50 591 ALA A N 1
ATOM 4381 C CA . ALA A 1 591 ? 22.496 22.360 13.043 1.00 94.50 591 ALA A CA 1
ATOM 4382 C C . ALA A 1 591 ? 22.403 23.627 12.189 1.00 94.50 591 ALA A C 1
ATOM 4384 O O . ALA A 1 591 ? 21.527 23.746 11.340 1.00 94.50 591 ALA A O 1
ATOM 4385 N N . VAL A 1 592 ? 23.206 24.637 12.522 1.00 93.75 592 VAL A N 1
ATOM 4386 C CA . VAL A 1 592 ? 23.212 25.934 11.815 1.00 93.75 592 VAL A CA 1
ATOM 4387 C C . VAL A 1 592 ? 24.622 26.479 11.603 1.00 93.75 592 VAL A C 1
ATOM 4389 O O . VAL A 1 592 ? 24.778 27.638 11.212 1.00 93.75 592 VAL A O 1
ATOM 4392 N N . SER A 1 593 ? 25.656 25.696 11.928 1.00 93.56 593 SER A N 1
ATOM 4393 C CA . SER A 1 593 ? 27.035 26.079 11.664 1.00 93.56 593 SER A CA 1
ATOM 4394 C C . SER A 1 593 ? 27.909 24.948 11.125 1.00 93.56 593 SER A C 1
ATOM 4396 O O . SER A 1 593 ? 27.944 23.841 11.659 1.00 93.56 593 SER A O 1
ATOM 4398 N N . PHE A 1 594 ? 28.720 25.338 10.142 1.00 92.75 594 PHE A N 1
ATOM 4399 C CA . PHE A 1 594 ? 29.991 24.785 9.690 1.00 92.75 594 PHE A CA 1
ATOM 4400 C C . PHE A 1 594 ? 30.556 23.647 10.536 1.00 92.75 594 PHE A C 1
ATOM 4402 O O . PHE A 1 594 ? 30.643 22.466 10.217 1.00 92.75 594 PHE A O 1
ATOM 4409 N N . ASP A 1 595 ? 31.072 24.099 11.657 1.00 91.56 595 ASP A N 1
ATOM 4410 C CA . ASP A 1 595 ? 32.002 23.407 12.525 1.00 91.56 595 ASP A CA 1
ATOM 4411 C C . ASP A 1 595 ? 31.374 23.081 13.883 1.00 91.56 595 ASP A C 1
ATOM 4413 O O . ASP A 1 595 ? 32.070 22.605 14.778 1.00 91.56 595 ASP A O 1
ATOM 4417 N N . GLY A 1 596 ? 30.067 23.314 14.047 1.00 92.19 596 GLY A N 1
ATOM 4418 C CA . GLY A 1 596 ? 29.385 23.163 15.329 1.00 92.19 596 GLY A CA 1
ATOM 4419 C C . GLY A 1 596 ? 29.714 24.270 16.337 1.00 92.19 596 GLY A C 1
ATOM 4420 O O . GLY A 1 596 ? 29.491 24.087 17.531 1.00 92.19 596 GLY A O 1
ATOM 4421 N N . SER A 1 597 ? 30.282 25.399 15.899 1.00 92.56 597 SER A N 1
ATOM 4422 C CA . SER A 1 597 ? 30.676 26.505 16.785 1.00 92.56 597 SER A CA 1
ATOM 4423 C C . SER A 1 597 ? 29.500 27.283 17.373 1.00 92.56 597 SER A C 1
ATOM 4425 O O . SER A 1 597 ? 29.665 27.980 18.380 1.00 92.56 597 SER A O 1
ATOM 4427 N N . ALA A 1 598 ? 28.313 27.200 16.769 1.00 92.81 598 ALA A N 1
ATOM 4428 C CA . ALA A 1 598 ? 27.156 27.933 17.253 1.00 92.81 598 ALA A CA 1
ATOM 4429 C C . ALA A 1 598 ? 26.665 27.412 18.631 1.00 92.81 598 ALA A C 1
ATOM 4431 O O . ALA A 1 598 ? 26.798 26.231 18.952 1.00 92.81 598 ALA A O 1
ATOM 4432 N N . PRO A 1 599 ? 26.066 28.267 19.484 1.00 92.31 599 PRO A N 1
ATOM 4433 C CA . PRO A 1 599 ? 25.572 27.833 20.790 1.00 92.31 599 PRO A CA 1
ATOM 4434 C C . PRO A 1 599 ? 24.525 26.716 20.691 1.00 92.31 599 PRO A C 1
ATOM 4436 O O . PRO A 1 599 ? 23.493 26.884 20.040 1.00 92.31 599 PRO A O 1
ATOM 4439 N N . GLY A 1 600 ? 24.796 25.592 21.360 1.00 92.38 600 GLY A N 1
ATOM 4440 C CA . GLY A 1 600 ? 23.932 24.409 21.348 1.00 92.38 600 GLY A CA 1
ATOM 4441 C C . GLY A 1 600 ? 23.848 23.715 19.986 1.00 92.38 600 GLY A C 1
ATOM 4442 O O . GLY A 1 600 ? 22.881 23.001 19.737 1.00 92.38 600 GLY A O 1
ATOM 4443 N N . ASP A 1 601 ? 24.795 23.960 19.075 1.00 94.12 601 ASP A N 1
ATOM 4444 C CA . ASP A 1 601 ? 24.820 23.286 17.779 1.00 94.12 601 ASP A CA 1
ATOM 4445 C C . ASP A 1 601 ? 25.098 21.789 17.912 1.00 94.12 601 ASP A C 1
ATOM 4447 O O . ASP A 1 601 ? 25.627 21.315 18.922 1.00 94.12 601 ASP A O 1
ATOM 4451 N N . ARG A 1 602 ? 24.693 21.043 16.886 1.00 92.19 602 ARG A N 1
ATOM 4452 C CA . ARG A 1 602 ? 24.760 19.581 16.805 1.00 92.19 602 ARG A CA 1
ATOM 4453 C C . ARG A 1 602 ? 24.137 18.872 18.006 1.00 92.19 602 ARG A C 1
ATOM 4455 O O . ARG A 1 602 ? 24.553 17.778 18.381 1.00 92.19 602 ARG A O 1
ATOM 4462 N N . THR A 1 603 ? 23.138 19.507 18.609 1.00 93.62 603 THR A N 1
ATOM 4463 C CA . THR A 1 603 ? 22.428 19.004 19.782 1.00 93.62 603 THR A CA 1
ATOM 4464 C C . THR A 1 603 ? 20.994 18.697 19.403 1.00 93.62 603 THR A C 1
ATOM 4466 O O . THR A 1 603 ? 20.303 19.532 18.815 1.00 93.62 603 THR A O 1
ATOM 4469 N N . ASP A 1 604 ? 20.548 17.505 19.774 1.00 96.12 604 ASP A N 1
ATOM 4470 C CA . ASP A 1 604 ? 19.161 17.101 19.646 1.00 96.12 604 ASP A CA 1
ATOM 4471 C C . ASP A 1 604 ? 18.389 17.429 20.926 1.00 96.12 604 ASP A C 1
ATOM 4473 O O . ASP A 1 604 ? 18.566 16.803 21.977 1.00 96.12 604 ASP A O 1
ATOM 4477 N N . LEU A 1 605 ? 17.570 18.475 20.865 1.00 96.44 605 LEU A N 1
ATOM 4478 C CA . LEU A 1 605 ? 16.821 18.941 22.018 1.00 96.44 605 LEU A CA 1
ATOM 4479 C C . LEU A 1 605 ? 15.511 18.169 22.154 1.00 96.44 605 LEU A C 1
ATOM 4481 O O . LEU A 1 605 ? 14.608 18.363 21.349 1.00 96.44 605 LEU A O 1
ATOM 4485 N N . LYS A 1 606 ? 15.362 17.386 23.225 1.00 95.88 606 LYS A N 1
ATOM 4486 C CA . LYS A 1 606 ? 14.119 16.661 23.534 1.00 95.88 606 LYS A CA 1
ATOM 4487 C C . LYS A 1 606 ? 13.143 17.501 24.366 1.00 95.88 606 LYS A C 1
ATOM 4489 O O . LYS A 1 606 ? 13.546 18.172 25.318 1.00 95.88 606 LYS A O 1
ATOM 4494 N N . GLY A 1 607 ? 11.858 17.425 24.032 1.00 95.81 607 GLY A N 1
ATOM 4495 C CA . GLY A 1 607 ? 10.741 18.013 24.777 1.00 95.81 607 GLY A CA 1
ATOM 4496 C C . GLY A 1 607 ? 9.972 17.001 25.626 1.00 95.81 607 GLY A C 1
ATOM 4497 O O . GLY A 1 607 ? 10.232 15.798 25.581 1.00 95.81 607 GLY A O 1
ATOM 4498 N N . GLN A 1 608 ? 9.024 17.503 26.417 1.00 96.38 608 GLN A N 1
ATOM 4499 C CA . GLN A 1 608 ? 8.078 16.704 27.207 1.00 96.38 608 GLN A CA 1
ATOM 4500 C C . GLN A 1 608 ? 6.657 16.727 26.636 1.00 96.38 608 GLN A C 1
ATOM 4502 O O . GLN A 1 608 ? 5.852 15.859 26.991 1.00 96.38 608 GLN A O 1
ATOM 4507 N N . ASP A 1 609 ? 6.338 17.700 25.774 1.00 95.69 609 ASP A N 1
ATOM 4508 C CA . ASP A 1 609 ? 5.097 17.681 25.001 1.00 95.69 609 ASP A CA 1
ATOM 4509 C C . ASP A 1 609 ? 4.979 16.348 24.235 1.00 95.69 609 ASP A C 1
ATOM 4511 O O . ASP A 1 609 ? 5.969 15.729 23.852 1.00 95.69 609 ASP A O 1
ATOM 4515 N N . ARG A 1 610 ? 3.745 15.875 24.051 1.00 97.62 610 ARG A N 1
ATOM 4516 C CA . ARG A 1 610 ? 3.438 14.650 23.301 1.00 97.62 610 ARG A CA 1
ATOM 4517 C C . ARG A 1 610 ? 2.544 14.981 22.123 1.00 97.62 610 ARG A C 1
ATOM 4519 O O . ARG A 1 610 ? 1.659 15.836 22.233 1.00 97.62 610 ARG A O 1
ATOM 4526 N N . TYR A 1 611 ? 2.748 14.265 21.028 1.00 98.38 611 TYR A N 1
ATOM 4527 C CA . TYR A 1 611 ? 2.021 14.443 19.781 1.00 98.38 611 TYR A CA 1
ATOM 4528 C C . TYR A 1 611 ? 1.600 13.088 19.219 1.00 98.38 611 TYR A C 1
ATOM 4530 O O . TYR A 1 611 ? 2.206 12.067 19.531 1.00 98.38 611 TYR A O 1
ATOM 4538 N N . TYR A 1 612 ? 0.570 13.108 18.380 1.00 98.56 612 TYR A N 1
ATOM 4539 C CA . TYR A 1 612 ? 0.142 11.969 17.576 1.00 98.56 612 TYR A CA 1
ATOM 4540 C C . TYR A 1 612 ? 0.256 12.347 16.103 1.00 98.56 612 TYR A C 1
ATOM 4542 O O . TYR A 1 612 ? -0.226 13.420 15.720 1.00 98.56 612 TYR A O 1
ATOM 4550 N N . GLN A 1 613 ? 0.876 11.488 15.296 1.00 98.69 613 GLN A N 1
ATOM 4551 C CA . GLN A 1 613 ? 0.884 11.603 13.843 1.00 98.69 613 GLN A CA 1
ATOM 4552 C C . GLN A 1 613 ? -0.417 11.031 13.284 1.00 98.69 613 GLN A C 1
ATOM 4554 O O . GLN A 1 613 ? -0.896 9.982 13.723 1.00 98.69 613 GLN A O 1
ATOM 4559 N N . LEU A 1 614 ? -1.015 11.739 12.334 1.00 98.50 614 LEU A N 1
ATOM 4560 C CA . LEU A 1 614 ? -2.336 11.446 11.807 1.00 98.50 614 LEU A CA 1
ATOM 4561 C C . LEU A 1 614 ? -2.322 11.320 10.294 1.00 98.50 614 LEU A C 1
ATOM 4563 O O . LEU A 1 614 ? -1.706 12.126 9.594 1.00 98.50 614 LEU A O 1
ATOM 4567 N N . TRP A 1 615 ? -3.178 10.420 9.821 1.00 97.81 615 TRP A N 1
ATOM 4568 C CA . TRP A 1 615 ? -3.729 10.478 8.477 1.00 97.81 615 TRP A CA 1
ATOM 4569 C C . TRP A 1 615 ? -4.742 11.623 8.405 1.00 97.81 615 TRP A C 1
ATOM 4571 O O . TRP A 1 615 ? -5.868 11.505 8.901 1.00 97.81 615 TRP A O 1
ATOM 4581 N N . TYR A 1 616 ? -4.345 12.755 7.822 1.00 97.06 616 TYR A N 1
ATOM 4582 C CA . TYR A 1 616 ? -5.206 13.930 7.721 1.00 97.06 616 TYR A CA 1
ATOM 4583 C C . TYR A 1 616 ? -5.067 14.605 6.360 1.00 97.06 616 TYR A C 1
ATOM 4585 O O . TYR A 1 616 ? -3.996 15.093 5.992 1.00 97.06 616 TYR A O 1
ATOM 4593 N N . ALA A 1 617 ? -6.186 14.688 5.633 1.00 95.75 617 ALA A N 1
ATOM 4594 C CA . ALA A 1 617 ? -6.143 14.991 4.203 1.00 95.75 617 ALA A CA 1
ATOM 4595 C C . ALA A 1 617 ? -5.129 14.048 3.526 1.00 95.75 617 ALA A C 1
ATOM 4597 O O . ALA A 1 617 ? -5.080 12.871 3.870 1.00 95.75 617 ALA A O 1
ATOM 4598 N N . HIS A 1 618 ? -4.307 14.554 2.613 1.00 96.12 618 HIS A N 1
ATOM 4599 C CA . HIS A 1 618 ? -3.288 13.752 1.942 1.00 96.12 618 HIS A CA 1
ATOM 4600 C C . HIS A 1 618 ? -2.000 13.548 2.774 1.00 96.12 618 HIS A C 1
ATOM 4602 O O . HIS A 1 618 ? -1.095 12.850 2.333 1.00 96.12 618 HIS A O 1
ATOM 4608 N N . ARG A 1 619 ? -1.855 14.165 3.957 1.00 95.69 619 ARG A N 1
ATOM 4609 C CA . ARG A 1 619 ? -0.545 14.342 4.615 1.00 95.69 619 ARG A CA 1
ATOM 4610 C C . ARG A 1 619 ? -0.427 13.633 5.964 1.00 95.69 619 ARG A C 1
ATOM 4612 O O . ARG A 1 619 ? -1.425 13.396 6.644 1.00 95.69 619 ARG A O 1
ATOM 4619 N N . GLN A 1 620 ? 0.821 13.382 6.369 1.00 97.56 620 GLN A N 1
ATOM 4620 C CA . GLN A 1 620 ? 1.191 12.985 7.730 1.00 97.56 620 GLN A CA 1
ATOM 4621 C C . GLN A 1 620 ? 1.352 14.242 8.589 1.00 97.56 620 GLN A C 1
ATOM 4623 O O . GLN A 1 620 ? 2.358 14.940 8.498 1.00 97.56 620 GLN A O 1
ATOM 4628 N N . VAL A 1 621 ? 0.347 14.584 9.390 1.00 98.19 621 VAL A N 1
ATOM 4629 C CA . VAL A 1 621 ? 0.369 15.787 10.249 1.00 98.19 621 VAL A CA 1
ATOM 4630 C C . VAL A 1 621 ? 0.391 15.404 11.722 1.00 98.19 621 VAL A C 1
ATOM 4632 O O . VAL A 1 621 ? 0.142 14.257 12.068 1.00 98.19 621 VAL A O 1
ATOM 4635 N N . PHE A 1 622 ? 0.606 16.374 12.606 1.00 98.56 622 PHE A N 1
ATOM 4636 C CA . PHE A 1 622 ? 0.680 16.157 14.047 1.00 98.56 622 PHE A CA 1
ATOM 4637 C C . PHE A 1 622 ? -0.417 16.913 14.797 1.00 98.56 622 PHE A C 1
ATOM 4639 O O . PHE A 1 622 ? -0.723 18.067 14.493 1.00 98.56 622 PHE A O 1
ATOM 4646 N N . VAL A 1 623 ? -0.966 16.295 15.840 1.00 98.50 623 VAL A N 1
ATOM 4647 C CA . VAL A 1 623 ? -1.805 16.957 16.850 1.00 98.50 623 VAL A CA 1
ATOM 4648 C C . VAL A 1 623 ? -1.162 16.812 18.223 1.00 98.50 623 VAL A C 1
ATOM 4650 O O . VAL A 1 623 ? -0.589 15.772 18.536 1.00 98.50 623 VAL A O 1
ATOM 4653 N N . ARG A 1 624 ? -1.262 17.840 19.069 1.00 97.69 624 ARG A N 1
ATOM 4654 C CA . ARG A 1 624 ? -0.809 17.765 20.465 1.00 97.69 624 ARG A CA 1
ATOM 4655 C C . ARG A 1 624 ? -1.735 16.857 21.275 1.00 97.69 624 ARG A C 1
ATOM 4657 O O . ARG A 1 624 ? -2.944 17.082 21.311 1.00 97.69 624 ARG A O 1
ATOM 4664 N N . ALA A 1 625 ? -1.175 15.930 22.048 1.00 97.44 625 ALA A N 1
ATOM 4665 C CA . ALA A 1 625 ? -1.928 15.106 23.003 1.00 97.44 625 ALA A CA 1
ATOM 4666 C C . ALA A 1 625 ? -2.629 15.949 24.092 1.00 97.44 625 ALA A C 1
ATOM 4668 O O . ALA A 1 625 ? -3.601 15.535 24.722 1.00 97.44 625 ALA A O 1
ATOM 4669 N N . ALA A 1 626 ? -2.170 17.183 24.316 1.00 96.00 626 ALA A N 1
ATOM 4670 C CA . ALA A 1 626 ? -2.850 18.131 25.190 1.00 96.00 626 ALA A CA 1
ATOM 4671 C C . ALA A 1 626 ? -4.240 18.556 24.667 1.00 96.00 626 ALA A C 1
ATOM 4673 O O . ALA A 1 626 ? -5.086 18.928 25.483 1.00 96.00 626 ALA A O 1
ATOM 4674 N N . GLU A 1 627 ? -4.486 18.465 23.356 1.00 97.00 627 GLU A N 1
ATOM 4675 C CA . GLU A 1 627 ? -5.703 18.922 22.664 1.00 97.00 627 GLU A CA 1
ATOM 4676 C C . GLU A 1 627 ? -6.580 17.777 22.131 1.00 97.00 627 GLU A C 1
ATOM 4678 O O . GLU A 1 627 ? -7.738 18.006 21.767 1.00 97.00 627 GLU A O 1
ATOM 4683 N N . ALA A 1 628 ? -6.060 16.549 22.130 1.00 97.62 628 ALA A N 1
ATOM 4684 C CA . ALA A 1 628 ? -6.743 15.371 21.614 1.00 97.62 628 ALA A CA 1
ATOM 4685 C C . ALA A 1 628 ? -6.837 14.246 22.652 1.00 97.62 628 ALA A C 1
ATOM 4687 O O . ALA A 1 628 ? -5.932 14.064 23.464 1.00 97.62 628 ALA A O 1
ATOM 4688 N N . ASP A 1 629 ? -7.922 13.477 22.586 1.00 97.81 629 ASP A N 1
ATOM 4689 C CA . ASP A 1 629 ? -8.040 12.190 23.265 1.00 97.81 629 ASP A CA 1
ATOM 4690 C C . ASP A 1 629 ? -7.668 11.080 22.278 1.00 97.81 629 ASP A C 1
ATOM 4692 O O . ASP A 1 629 ? -8.201 11.028 21.165 1.00 97.81 629 ASP A O 1
ATOM 4696 N N . LEU A 1 630 ? -6.746 10.208 22.689 1.00 98.00 630 LEU A N 1
ATOM 4697 C CA . LEU A 1 630 ? -6.367 9.005 21.955 1.00 98.00 630 LEU A CA 1
ATOM 4698 C C . LEU A 1 630 ? -7.305 7.859 22.334 1.00 98.00 630 LEU A C 1
ATOM 4700 O O . LEU A 1 630 ? -7.470 7.547 23.514 1.00 98.00 630 LEU A O 1
ATOM 4704 N N . HIS A 1 631 ? -7.870 7.202 21.330 1.00 97.12 631 HIS A N 1
ATOM 4705 C CA . HIS A 1 631 ? -8.732 6.038 21.493 1.00 97.12 631 HIS A CA 1
ATOM 4706 C C . HIS A 1 631 ? -8.027 4.807 20.942 1.00 97.12 631 HIS A C 1
ATOM 4708 O O . HIS A 1 631 ? -7.600 4.798 19.783 1.00 97.12 631 HIS A O 1
ATOM 4714 N N . ASP A 1 632 ? -7.938 3.761 21.763 1.00 95.38 632 ASP A N 1
ATOM 4715 C CA . ASP A 1 632 ? -7.423 2.467 21.327 1.00 95.38 632 ASP A CA 1
ATOM 4716 C C . ASP A 1 632 ? -8.247 1.908 20.166 1.00 95.38 632 ASP A C 1
ATOM 4718 O O . ASP A 1 632 ? -9.457 2.140 20.079 1.00 95.38 632 ASP A O 1
ATOM 4722 N N . ALA A 1 633 ? -7.598 1.125 19.301 1.00 90.69 633 ALA A N 1
ATOM 4723 C CA . ALA A 1 633 ? -8.268 0.457 18.195 1.00 90.69 633 ALA A CA 1
ATOM 4724 C C . ALA A 1 633 ? -9.407 -0.431 18.722 1.00 90.69 633 ALA A C 1
ATOM 4726 O O . ALA A 1 633 ? -9.179 -1.410 19.436 1.00 90.69 633 ALA A O 1
ATOM 4727 N N . GLN A 1 634 ? -10.644 -0.079 18.376 1.00 82.94 634 GLN A N 1
ATOM 4728 C CA . GLN A 1 634 ? -11.823 -0.825 18.800 1.00 82.94 634 GLN A CA 1
ATOM 4729 C C . GLN A 1 634 ? -12.152 -1.912 17.782 1.00 82.94 634 GLN A C 1
ATOM 4731 O O . GLN A 1 634 ? -12.126 -1.682 16.574 1.00 82.94 634 GLN A O 1
ATOM 4736 N N . ARG A 1 635 ? -12.489 -3.106 18.277 1.00 86.12 635 ARG A N 1
ATOM 4737 C CA . ARG A 1 635 ? -12.993 -4.187 17.429 1.00 86.12 635 ARG A CA 1
ATOM 4738 C C . ARG A 1 635 ? -14.488 -4.023 17.220 1.00 86.12 635 ARG A C 1
ATOM 4740 O O . ARG A 1 635 ? -15.237 -3.988 18.200 1.00 86.12 635 ARG A O 1
ATOM 4747 N N . SER A 1 636 ? -14.937 -4.004 15.971 1.00 86.12 636 SER A N 1
ATOM 4748 C CA . SER A 1 636 ? -16.366 -3.890 15.682 1.00 86.12 636 SER A CA 1
ATOM 4749 C C . SER A 1 636 ? -17.119 -5.133 16.197 1.00 86.12 636 SER A C 1
ATOM 4751 O O . SER A 1 636 ? -16.582 -6.249 16.185 1.00 86.12 636 SER A O 1
ATOM 4753 N N . PRO A 1 637 ? -18.346 -4.984 16.721 1.00 88.31 637 PRO A N 1
ATOM 4754 C CA . PRO A 1 637 ? -19.152 -6.123 17.135 1.00 88.31 637 PRO A CA 1
ATOM 4755 C C . PRO A 1 637 ? -19.685 -6.879 15.912 1.00 88.31 637 PRO A C 1
ATOM 4757 O O . PRO A 1 637 ? -19.993 -6.291 14.875 1.00 88.31 637 PRO A O 1
ATOM 4760 N N . VAL A 1 638 ? -19.858 -8.190 16.057 1.00 93.44 638 VAL A N 1
ATOM 4761 C CA . VAL A 1 638 ? -20.523 -9.044 15.069 1.00 93.44 638 VAL A CA 1
ATOM 4762 C C . VAL A 1 638 ? -21.521 -9.947 15.783 1.00 93.44 638 VAL A C 1
ATOM 4764 O O . VAL A 1 638 ? -21.260 -10.425 16.884 1.00 93.44 638 VAL A O 1
ATOM 4767 N N . VAL A 1 639 ? -22.690 -10.162 15.182 1.00 94.50 639 VAL A N 1
ATOM 4768 C CA . VAL A 1 639 ? -23.789 -10.912 15.801 1.00 94.50 639 VAL A CA 1
ATOM 4769 C C . VAL A 1 639 ? -24.192 -12.070 14.901 1.00 94.50 639 VAL A C 1
ATOM 4771 O O . VAL A 1 639 ? -24.324 -11.907 13.690 1.00 94.50 639 VAL A O 1
ATOM 4774 N N . ASN A 1 640 ? -24.406 -13.249 15.485 1.00 96.50 640 ASN A N 1
ATOM 4775 C CA . ASN A 1 640 ? -24.958 -14.385 14.756 1.00 96.50 640 ASN A CA 1
ATOM 4776 C C . ASN A 1 640 ? -26.431 -14.116 14.399 1.00 96.50 640 ASN A C 1
ATOM 4778 O O . ASN A 1 640 ? -27.234 -13.774 15.265 1.00 96.50 640 ASN A O 1
ATOM 4782 N N . THR A 1 641 ? -26.780 -14.270 13.124 1.00 96.94 641 THR A N 1
ATOM 4783 C CA . THR A 1 641 ? -28.140 -14.067 12.601 1.00 96.94 641 THR A CA 1
ATOM 4784 C C . THR A 1 641 ? -28.859 -15.384 12.315 1.00 96.94 641 THR A C 1
ATOM 4786 O O . THR A 1 641 ? -30.083 -15.437 12.401 1.00 96.94 641 THR A O 1
ATOM 4789 N N . THR A 1 642 ? -28.110 -16.458 12.046 1.00 97.44 642 THR A N 1
ATOM 4790 C CA . THR A 1 642 ? -28.624 -17.832 11.945 1.00 97.44 642 THR A CA 1
ATOM 4791 C C . THR A 1 642 ? -27.661 -18.778 12.646 1.00 97.44 642 THR A C 1
ATOM 4793 O O . THR A 1 642 ? -26.465 -18.766 12.346 1.00 97.44 642 THR A O 1
ATOM 4796 N N . LEU A 1 643 ? -28.179 -19.618 13.547 1.00 97.81 643 LEU A N 1
ATOM 4797 C CA . LEU A 1 643 ? -27.362 -20.537 14.341 1.00 97.81 643 LEU A CA 1
ATOM 4798 C C . LEU A 1 643 ? -26.616 -21.571 13.472 1.00 97.81 643 LEU A C 1
ATOM 4800 O O . LEU A 1 643 ? -27.125 -21.975 12.421 1.00 97.81 643 LEU A O 1
ATOM 4804 N N . PRO A 1 644 ? -25.454 -22.068 13.938 1.00 98.19 644 PRO A N 1
ATOM 4805 C CA . PRO A 1 644 ? -24.785 -23.235 13.368 1.00 98.19 644 PRO A CA 1
ATOM 4806 C C . PRO A 1 644 ? -25.693 -24.470 13.292 1.00 98.19 644 PRO A C 1
ATOM 4808 O O . PRO A 1 644 ? -26.520 -24.708 14.178 1.00 98.19 644 PRO A O 1
ATOM 4811 N N . VAL A 1 645 ? -25.500 -25.310 12.274 1.00 97.69 645 VAL A N 1
ATOM 4812 C CA . VAL A 1 645 ? -26.256 -26.562 12.094 1.00 97.69 645 VAL A CA 1
ATOM 4813 C C . VAL A 1 645 ? -25.302 -27.740 11.952 1.00 97.69 645 VAL A C 1
ATOM 4815 O O . VAL A 1 645 ? -24.304 -27.665 11.240 1.00 97.69 645 VAL A O 1
ATOM 4818 N N . ILE A 1 646 ? -25.633 -28.854 12.607 1.00 98.50 646 ILE A N 1
ATOM 4819 C CA . ILE A 1 646 ? -24.918 -30.120 12.441 1.00 98.50 646 ILE A CA 1
ATOM 4820 C C . ILE A 1 646 ? -25.595 -30.937 11.336 1.00 98.50 646 ILE A C 1
ATOM 4822 O O . ILE A 1 646 ? -26.757 -31.321 11.458 1.00 98.50 646 ILE A O 1
ATOM 4826 N N . GLY A 1 647 ? -24.849 -31.211 10.270 1.00 97.19 647 GLY A N 1
ATOM 4827 C CA . GLY A 1 647 ? -25.174 -32.192 9.240 1.00 97.19 647 GLY A CA 1
ATOM 4828 C C . GLY A 1 647 ? -24.620 -33.582 9.570 1.00 97.19 647 GLY A C 1
ATOM 4829 O O . GLY A 1 647 ? -23.697 -33.727 10.373 1.00 97.19 647 GLY A O 1
ATOM 4830 N N . GLY A 1 648 ? -25.178 -34.607 8.924 1.00 95.12 648 GLY A N 1
ATOM 4831 C CA . GLY A 1 648 ? -24.825 -36.012 9.150 1.00 95.12 648 GLY A CA 1
ATOM 4832 C C . GLY A 1 648 ? -25.757 -36.726 10.134 1.00 95.12 648 GLY A C 1
ATOM 4833 O O . GLY A 1 648 ? -26.726 -36.164 10.641 1.00 95.12 648 GLY A O 1
ATOM 4834 N N . SER A 1 649 ? -25.489 -38.011 10.374 1.00 93.38 649 SER A N 1
ATOM 4835 C CA . SER A 1 649 ? -26.210 -38.821 11.363 1.00 93.38 649 SER A CA 1
ATOM 4836 C C . SER A 1 649 ? -25.353 -38.991 12.610 1.00 93.38 649 SER A C 1
ATOM 4838 O O . SER A 1 649 ? -24.229 -39.470 12.513 1.00 93.38 649 SER A O 1
ATOM 4840 N N . ALA A 1 650 ? -25.888 -38.663 13.788 1.00 96.38 650 ALA A N 1
ATOM 4841 C CA . ALA A 1 650 ? -25.202 -38.897 15.057 1.00 96.38 650 ALA A CA 1
ATOM 4842 C C . ALA A 1 650 ? -25.135 -40.406 15.350 1.00 96.38 650 ALA A C 1
ATOM 4844 O O . ALA A 1 650 ? -26.019 -40.973 15.992 1.00 96.38 650 ALA A O 1
ATOM 4845 N N . LYS A 1 651 ? -24.105 -41.076 14.834 1.00 96.38 651 LYS A N 1
ATOM 4846 C CA . LYS A 1 651 ? -23.807 -42.494 15.057 1.00 96.38 651 LYS A CA 1
ATOM 4847 C C . LYS A 1 651 ? -22.325 -42.673 15.339 1.00 96.38 651 LYS A C 1
ATOM 4849 O O . LYS A 1 651 ? -21.498 -41.919 14.835 1.00 96.38 651 LYS A O 1
ATOM 4854 N N . VAL A 1 652 ? -21.988 -43.695 16.120 1.00 96.56 652 VAL A N 1
ATOM 4855 C CA . VAL A 1 652 ? -20.584 -44.040 16.373 1.00 96.56 652 VAL A CA 1
ATOM 4856 C C . VAL A 1 652 ? -19.880 -44.373 15.053 1.00 96.56 652 VAL A C 1
ATOM 4858 O O . VAL A 1 652 ? -20.321 -45.262 14.327 1.00 96.56 652 VAL A O 1
ATOM 4861 N N . GLY A 1 653 ? -18.778 -43.675 14.771 1.00 92.12 653 GLY A N 1
ATOM 4862 C CA . GLY A 1 653 ? -17.953 -43.842 13.569 1.00 92.12 653 GLY A CA 1
ATOM 4863 C C . GLY A 1 653 ? -18.367 -42.995 12.356 1.00 92.12 653 GLY A C 1
ATOM 4864 O O . GLY A 1 653 ? -17.528 -42.763 11.477 1.00 92.12 653 GLY A O 1
ATOM 4865 N N . ASP A 1 654 ? -19.602 -42.487 12.323 1.00 94.69 654 ASP A N 1
ATOM 4866 C CA . ASP A 1 654 ? -20.087 -41.607 11.253 1.00 94.69 654 ASP A CA 1
ATOM 4867 C C . ASP A 1 654 ? -19.548 -40.179 11.438 1.00 94.69 654 ASP A C 1
ATOM 4869 O O . ASP A 1 654 ? -19.234 -39.753 12.547 1.00 94.69 654 ASP A O 1
ATOM 4873 N N . GLU A 1 655 ? -19.410 -39.427 10.345 1.00 96.81 655 GLU A N 1
ATOM 4874 C CA . GLU A 1 655 ? -18.960 -38.033 10.399 1.00 96.81 655 GLU A CA 1
ATOM 4875 C C . GLU A 1 655 ? -20.132 -37.071 10.543 1.00 96.81 655 GLU A C 1
ATOM 4877 O O . GLU A 1 655 ? -21.124 -37.154 9.817 1.00 96.81 655 GLU A O 1
ATOM 4882 N N . LEU A 1 656 ? -19.980 -36.135 11.472 1.00 98.38 656 LEU A N 1
ATOM 4883 C CA . LEU A 1 656 ? -20.796 -34.944 11.611 1.00 98.38 656 LEU A CA 1
ATOM 4884 C C . LEU A 1 656 ? -20.046 -33.756 11.017 1.00 98.38 656 LEU A C 1
ATOM 4886 O O . LEU A 1 656 ? -18.839 -33.615 11.221 1.00 98.38 656 LEU A O 1
ATOM 4890 N N . THR A 1 657 ? -20.770 -32.885 10.323 1.00 98.38 657 THR A N 1
ATOM 4891 C CA . THR A 1 657 ? -20.246 -31.652 9.716 1.00 98.38 657 THR A CA 1
ATOM 4892 C C . THR A 1 657 ? -20.965 -30.449 10.313 1.00 98.38 657 THR A C 1
ATOM 4894 O O . THR A 1 657 ? -22.187 -30.479 10.425 1.00 98.38 657 THR A O 1
ATOM 4897 N N . ALA A 1 658 ? -20.256 -29.384 10.661 1.00 98.25 658 ALA A N 1
ATOM 4898 C CA . ALA A 1 658 ? -20.843 -28.141 11.149 1.00 98.25 658 ALA A CA 1
ATOM 4899 C C . ALA A 1 658 ? -20.949 -27.108 10.020 1.00 98.25 658 ALA A C 1
ATOM 4901 O O . ALA A 1 658 ? -19.964 -26.844 9.333 1.00 98.25 658 ALA A O 1
ATOM 4902 N N . SER A 1 659 ? -22.117 -26.487 9.855 1.00 97.31 659 SER A N 1
ATOM 4903 C CA . SER A 1 659 ? -22.216 -25.197 9.170 1.00 97.31 659 SER A CA 1
ATOM 4904 C C . SER A 1 659 ? -21.929 -24.064 10.166 1.00 97.31 659 SER A C 1
ATOM 4906 O O . SER A 1 659 ? -22.332 -24.167 11.326 1.00 97.31 659 SER A O 1
ATOM 4908 N N . PRO A 1 660 ? -21.271 -22.969 9.749 1.00 96.69 660 PRO A N 1
ATOM 4909 C CA . PRO A 1 660 ? -20.908 -21.874 10.653 1.00 96.69 660 PRO A CA 1
ATOM 4910 C C . PRO A 1 660 ? -22.083 -20.955 11.040 1.00 96.69 660 PRO A C 1
ATOM 4912 O O . PRO A 1 660 ? -21.918 -20.057 11.866 1.00 96.69 660 PRO A O 1
ATOM 4915 N N . GLY A 1 661 ? -23.266 -21.160 10.448 1.00 95.50 661 GLY A N 1
ATOM 4916 C CA . GLY A 1 661 ? -24.385 -20.222 10.541 1.00 95.50 661 GLY A CA 1
ATOM 4917 C C . GLY A 1 661 ? -24.198 -18.994 9.641 1.00 95.50 661 GLY A C 1
ATOM 4918 O O . GLY A 1 661 ? -23.374 -19.002 8.728 1.00 95.50 661 GLY A O 1
ATOM 4919 N N . THR A 1 662 ? -24.970 -17.936 9.892 1.00 96.19 662 THR A N 1
ATOM 4920 C CA . THR A 1 662 ? -24.807 -16.622 9.240 1.00 96.19 662 THR A CA 1
ATOM 4921 C C . THR A 1 662 ? -24.586 -15.544 10.290 1.00 96.19 662 THR A C 1
ATOM 4923 O O . THR A 1 662 ? -25.058 -15.668 11.421 1.00 96.19 662 THR A O 1
ATOM 4926 N N . TRP A 1 663 ? -23.885 -14.478 9.912 1.00 96.12 663 TRP A N 1
ATOM 4927 C CA . TRP A 1 663 ? -23.455 -13.408 10.811 1.00 96.12 663 TRP A CA 1
ATOM 4928 C C . TRP A 1 663 ? -23.824 -12.041 10.229 1.00 96.12 663 TRP A C 1
ATOM 4930 O O . TRP A 1 663 ? -24.071 -11.920 9.032 1.00 96.12 663 TRP A O 1
ATOM 4940 N N . SER A 1 664 ? -23.914 -11.018 11.079 1.00 94.50 664 SER A N 1
ATOM 4941 C CA . SER A 1 664 ? -24.313 -9.655 10.696 1.00 94.50 664 SER A CA 1
ATOM 4942 C C . SER A 1 664 ? -23.285 -8.939 9.820 1.00 94.50 664 SER A C 1
ATOM 4944 O O . SER A 1 664 ? -23.591 -7.880 9.283 1.00 94.50 664 SER A O 1
ATOM 4946 N N . ARG A 1 665 ? -22.073 -9.492 9.733 1.00 93.38 665 ARG A N 1
ATOM 4947 C CA . ARG A 1 665 ? -20.923 -8.995 8.977 1.00 93.38 665 ARG A CA 1
ATOM 4948 C C . ARG A 1 665 ? -20.214 -10.170 8.307 1.00 93.38 665 ARG A C 1
ATOM 4950 O O . ARG A 1 665 ? -20.296 -11.300 8.796 1.00 93.38 665 ARG A O 1
ATOM 4957 N N . GLN A 1 666 ? -19.529 -9.901 7.204 1.00 91.56 666 GLN A N 1
ATOM 4958 C CA . GLN A 1 666 ? -18.599 -10.818 6.555 1.00 91.56 666 GLN A CA 1
ATOM 4959 C C . GLN A 1 666 ? -17.364 -10.981 7.443 1.00 91.56 666 GLN A C 1
ATOM 4961 O O . GLN A 1 666 ? -16.743 -9.988 7.818 1.00 91.56 666 GLN A O 1
ATOM 4966 N N . VAL A 1 667 ? -17.005 -12.223 7.763 1.00 92.00 667 VAL A N 1
ATOM 4967 C CA . VAL A 1 667 ? -15.872 -12.554 8.640 1.00 92.00 667 VAL A CA 1
ATOM 4968 C C . VAL A 1 667 ? -14.867 -13.437 7.910 1.00 92.00 667 VAL A C 1
ATOM 4970 O O . VAL A 1 667 ? -15.256 -14.246 7.067 1.00 92.00 667 VAL A O 1
ATOM 4973 N N . ALA A 1 668 ? -13.587 -13.299 8.251 1.00 89.69 668 ALA A N 1
ATOM 4974 C CA . ALA A 1 668 ? -12.494 -14.029 7.610 1.00 89.69 668 ALA A CA 1
ATOM 4975 C C . ALA A 1 668 ? -12.533 -15.547 7.862 1.00 89.69 668 ALA A C 1
ATOM 4977 O O . ALA A 1 668 ? -12.127 -16.331 7.004 1.00 89.69 668 ALA A O 1
ATOM 4978 N N . GLY A 1 669 ? -13.020 -15.981 9.026 1.00 93.00 669 GLY A N 1
ATOM 4979 C CA . GLY A 1 669 ? -12.987 -17.391 9.385 1.00 93.00 669 GLY A CA 1
ATOM 4980 C C . GLY A 1 669 ? -13.734 -17.743 10.663 1.00 93.00 669 GLY A C 1
ATOM 4981 O O . GLY A 1 669 ? -14.338 -16.901 11.333 1.00 93.00 669 GLY A O 1
ATOM 4982 N N . PHE A 1 670 ? -13.690 -19.037 10.984 1.00 96.75 670 PHE A N 1
ATOM 4983 C CA . PHE A 1 670 ? -14.314 -19.607 12.171 1.00 96.75 670 PHE A CA 1
ATOM 4984 C C . PHE A 1 670 ? -13.435 -20.682 12.800 1.00 96.75 670 PHE A C 1
ATOM 4986 O O . PHE A 1 670 ? -12.874 -21.533 12.106 1.00 96.75 670 PHE A O 1
ATOM 4993 N N . THR A 1 671 ? -13.432 -20.714 14.128 1.00 97.75 671 THR A N 1
ATOM 4994 C CA . THR A 1 671 ? -12.981 -21.865 14.913 1.00 97.75 671 THR A CA 1
ATOM 4995 C C . THR A 1 671 ? -14.181 -22.642 15.443 1.00 97.75 671 THR A C 1
ATOM 4997 O O . THR A 1 671 ? -15.285 -22.110 15.581 1.00 97.75 671 THR A O 1
ATOM 5000 N N . TYR A 1 672 ? -13.970 -23.927 15.723 1.00 98.31 672 TYR A N 1
ATOM 5001 C CA . TYR A 1 672 ? -15.018 -24.832 16.180 1.00 98.31 672 TYR A CA 1
ATOM 5002 C C . TYR A 1 672 ? -14.622 -25.444 17.518 1.00 98.31 672 TYR A C 1
ATOM 5004 O O . TYR A 1 672 ? -13.441 -25.645 17.794 1.00 98.31 672 TYR A O 1
ATOM 5012 N N . GLN A 1 673 ? -15.612 -25.802 18.325 1.00 98.56 673 GLN A N 1
ATOM 5013 C CA . GLN A 1 673 ? -15.435 -26.675 19.477 1.00 98.56 673 GLN A CA 1
ATOM 5014 C C . GLN A 1 673 ? -16.651 -27.591 19.590 1.00 98.56 673 GLN A C 1
ATOM 5016 O O . GLN A 1 673 ? -17.787 -27.137 19.729 1.00 98.56 673 GLN A O 1
ATOM 5021 N N . TRP A 1 674 ? -16.419 -28.901 19.537 1.00 98.62 674 TRP A N 1
ATOM 5022 C CA . TRP A 1 674 ? -17.481 -29.892 19.704 1.00 98.62 674 TRP A CA 1
ATOM 5023 C C . TRP A 1 674 ? -17.682 -30.244 21.173 1.00 98.62 674 TRP A C 1
ATOM 5025 O O . TRP A 1 674 ? -16.723 -30.337 21.945 1.00 98.62 674 TRP A O 1
ATOM 5035 N N . TYR A 1 675 ? -18.936 -30.468 21.550 1.00 98.56 675 TYR A N 1
ATOM 5036 C CA . TYR A 1 675 ? -19.342 -30.834 22.899 1.00 98.56 675 TYR A CA 1
ATOM 5037 C C . TYR A 1 675 ? -20.182 -32.103 22.855 1.00 98.56 675 TYR A C 1
ATOM 5039 O O . TYR A 1 675 ? -21.044 -32.260 21.989 1.00 98.56 675 TYR A O 1
ATOM 5047 N N . VAL A 1 676 ? -19.971 -32.972 23.837 1.00 98.06 676 VAL A N 1
ATOM 5048 C CA . VAL A 1 676 ? -20.766 -34.178 24.063 1.00 98.06 676 VAL A CA 1
ATOM 5049 C C . VAL A 1 676 ? -21.365 -34.084 25.459 1.00 98.06 676 VAL A C 1
ATOM 5051 O O . VAL A 1 676 ? -20.636 -33.929 26.438 1.00 98.06 676 VAL A O 1
ATOM 5054 N N . ASP A 1 677 ? -22.694 -34.147 25.547 1.00 95.31 677 ASP A N 1
ATOM 5055 C CA . ASP A 1 677 ? -23.450 -33.986 26.800 1.00 95.31 677 ASP A CA 1
ATOM 5056 C C . ASP A 1 677 ? -23.057 -32.707 27.572 1.00 95.31 677 ASP A C 1
ATOM 5058 O O . ASP A 1 677 ? -22.794 -32.706 28.773 1.00 95.31 677 ASP A O 1
ATOM 5062 N N . GLY A 1 678 ? -22.900 -31.605 26.830 1.00 93.56 678 GLY A N 1
ATOM 5063 C CA . GLY A 1 678 ? -22.504 -30.299 27.367 1.00 93.56 678 GLY A CA 1
ATOM 5064 C C . GLY A 1 678 ? -21.022 -30.153 27.738 1.00 93.56 678 GLY A C 1
ATOM 5065 O O . GLY A 1 678 ? -20.607 -29.055 28.102 1.00 93.56 678 GLY A O 1
ATOM 5066 N N . THR A 1 679 ? -20.205 -31.203 27.609 1.00 96.75 679 THR A N 1
ATOM 5067 C CA . THR A 1 679 ? -18.765 -31.168 27.922 1.00 96.75 679 THR A CA 1
ATOM 5068 C C . THR A 1 679 ? -17.930 -31.035 26.652 1.00 96.75 679 THR A C 1
ATOM 5070 O O . THR A 1 679 ? -18.130 -31.792 25.704 1.00 96.75 679 THR A O 1
ATOM 5073 N N . ALA A 1 680 ? -16.980 -30.095 26.629 1.00 97.88 680 ALA A N 1
ATOM 5074 C CA . ALA A 1 680 ? -16.090 -29.894 25.487 1.00 97.88 680 ALA A CA 1
ATOM 5075 C C . ALA A 1 680 ? -15.211 -31.130 25.247 1.00 97.88 680 ALA A C 1
ATOM 5077 O O . ALA A 1 680 ? -14.563 -31.642 26.164 1.00 97.88 680 ALA A O 1
ATOM 5078 N N . VAL A 1 681 ? -15.161 -31.597 24.001 1.00 97.75 681 VAL A N 1
ATOM 5079 C CA . VAL A 1 681 ? -14.284 -32.695 23.594 1.00 97.75 681 VAL A CA 1
ATOM 5080 C C . VAL A 1 681 ? -12.912 -32.125 23.250 1.00 97.75 681 VAL A C 1
ATOM 5082 O O . VAL A 1 681 ? -12.757 -31.370 22.290 1.00 97.75 681 VAL A O 1
ATOM 5085 N N . SER A 1 682 ? -11.901 -32.489 24.039 1.00 95.81 682 SER A N 1
ATOM 5086 C CA . SER A 1 682 ? -10.532 -32.001 23.848 1.00 95.81 682 SER A CA 1
ATOM 5087 C C . SER A 1 682 ? -10.015 -32.297 22.433 1.00 95.81 682 SER A C 1
ATOM 5089 O O . SER A 1 682 ? -10.121 -33.424 21.949 1.00 95.81 682 SER A O 1
ATOM 5091 N N . GLY A 1 683 ? -9.483 -31.272 21.759 1.00 95.44 683 GLY A N 1
ATOM 5092 C CA . GLY A 1 683 ? -8.927 -31.367 20.403 1.00 95.44 683 GLY A CA 1
ATOM 5093 C C . GLY A 1 683 ? -9.957 -31.470 19.271 1.00 95.44 683 GLY A C 1
ATOM 5094 O O . GLY A 1 683 ? -9.573 -31.476 18.102 1.00 95.44 683 GLY A O 1
ATOM 5095 N N . ALA A 1 684 ? -11.258 -31.527 19.575 1.00 97.56 684 ALA A N 1
ATOM 5096 C CA . ALA A 1 684 ? -12.310 -31.529 18.564 1.00 97.56 684 ALA A CA 1
ATOM 5097 C C . ALA A 1 684 ? -12.618 -30.094 18.109 1.00 97.56 684 ALA A C 1
ATOM 5099 O O . ALA A 1 684 ? -13.648 -29.529 18.472 1.00 97.56 684 ALA A O 1
ATOM 5100 N N . THR A 1 685 ? -11.705 -29.515 17.326 1.00 97.88 685 THR A N 1
ATOM 5101 C CA . THR A 1 685 ? -11.762 -28.107 16.891 1.00 97.88 685 THR A CA 1
ATOM 5102 C C . THR A 1 685 ? -11.936 -27.903 15.386 1.00 97.88 685 THR A C 1
ATOM 5104 O O . THR A 1 685 ? -11.893 -26.784 14.878 1.00 97.88 685 THR A O 1
ATOM 5107 N N . LYS A 1 686 ? -12.137 -28.992 14.642 1.00 97.94 686 LYS A N 1
ATOM 5108 C CA . LYS A 1 686 ? -12.398 -28.954 13.199 1.00 97.94 686 LYS A CA 1
ATOM 5109 C C . LYS A 1 686 ? -13.876 -28.684 12.926 1.00 97.94 686 LYS A C 1
ATOM 5111 O O . LYS A 1 686 ? -14.724 -28.987 13.760 1.00 97.94 686 LYS A O 1
ATOM 5116 N N . ALA A 1 687 ? -14.201 -28.272 11.702 1.00 97.88 687 ALA A N 1
ATOM 5117 C CA . ALA A 1 687 ? -15.585 -28.201 11.216 1.00 97.88 687 ALA A CA 1
ATOM 5118 C C . ALA A 1 687 ? -16.293 -29.575 11.157 1.00 97.88 687 ALA A C 1
ATOM 5120 O O . ALA A 1 687 ? -17.473 -29.659 10.827 1.00 97.88 687 ALA A O 1
ATOM 5121 N N . THR A 1 688 ? -15.590 -30.665 11.472 1.00 98.44 688 THR A N 1
ATOM 5122 C CA . THR A 1 688 ? -16.110 -32.033 11.476 1.00 98.44 688 THR A CA 1
ATOM 5123 C C . THR A 1 688 ? -15.807 -32.746 12.785 1.00 98.44 688 THR A C 1
ATOM 5125 O O . THR A 1 688 ? -14.740 -32.544 13.373 1.00 98.44 688 THR A O 1
ATOM 5128 N N . TYR A 1 689 ? -16.676 -33.671 13.176 1.00 98.38 689 TYR A N 1
ATOM 5129 C CA . TYR A 1 689 ? -16.482 -34.529 14.340 1.00 98.38 689 TYR A CA 1
ATOM 5130 C C . TYR A 1 689 ? -17.026 -35.933 14.091 1.00 98.38 689 TYR A C 1
ATOM 5132 O O . TYR A 1 689 ? -18.095 -36.098 13.516 1.00 98.38 689 TYR A O 1
ATOM 5140 N N . ARG A 1 690 ? -16.290 -36.958 14.528 1.00 97.62 690 ARG A N 1
ATOM 5141 C CA . ARG A 1 690 ? -16.709 -38.362 14.435 1.00 97.62 690 ARG A CA 1
ATOM 5142 C C . ARG A 1 690 ? -16.967 -38.899 15.839 1.00 97.62 690 ARG A C 1
ATOM 5144 O O . ARG A 1 690 ? -15.989 -39.122 16.556 1.00 97.62 690 ARG A O 1
ATOM 5151 N N . PRO A 1 691 ? -18.235 -39.113 16.241 1.00 97.25 691 PRO A N 1
ATOM 5152 C CA . PRO A 1 691 ? -18.553 -39.670 17.546 1.00 97.25 691 PRO A CA 1
ATOM 5153 C C . PRO A 1 691 ? -17.872 -41.025 17.756 1.00 97.25 691 PRO A C 1
ATOM 5155 O O . PRO A 1 691 ? -17.953 -41.934 16.923 1.00 97.25 691 PRO A O 1
ATOM 5158 N N . GLY A 1 692 ? -17.190 -41.164 18.884 1.00 94.50 692 GLY A N 1
ATOM 5159 C CA . GLY A 1 692 ? -16.548 -42.390 19.321 1.00 94.50 692 GLY A CA 1
ATOM 5160 C C . GLY A 1 692 ? -17.456 -43.241 20.205 1.00 94.50 692 GLY A C 1
ATOM 5161 O O . GLY A 1 692 ? -18.595 -42.913 20.529 1.00 94.50 692 GLY A O 1
ATOM 5162 N N . VAL A 1 693 ? -16.912 -44.368 20.660 1.00 93.25 693 VAL A N 1
ATOM 5163 C CA . VAL A 1 693 ? -17.626 -45.318 21.532 1.00 93.25 693 VAL A CA 1
ATOM 5164 C C . VAL A 1 693 ? -18.078 -44.676 22.854 1.00 93.25 693 VAL A C 1
ATOM 5166 O O . VAL A 1 693 ? -19.095 -45.086 23.412 1.00 93.25 693 VAL A O 1
ATOM 5169 N N . ALA A 1 694 ? -17.335 -43.690 23.366 1.00 93.81 694 ALA A N 1
ATOM 5170 C CA . ALA A 1 694 ? -17.643 -42.993 24.619 1.00 93.81 694 ALA A CA 1
ATOM 5171 C C . ALA A 1 694 ? -18.841 -42.029 24.516 1.00 93.81 694 ALA A C 1
ATOM 5173 O O . ALA A 1 694 ? -19.368 -41.597 25.549 1.00 93.81 694 ALA A O 1
ATOM 5174 N N . ASP A 1 695 ? -19.270 -41.726 23.291 1.00 96.81 695 ASP A N 1
ATOM 5175 C CA . ASP A 1 695 ? -20.306 -40.736 22.998 1.00 96.81 695 ASP A CA 1
ATOM 5176 C C . ASP A 1 695 ? -21.673 -41.393 22.780 1.00 96.81 695 ASP A C 1
ATOM 5178 O O . ASP A 1 695 ? -22.689 -40.707 22.733 1.00 96.81 695 ASP A O 1
ATOM 5182 N N . LEU A 1 696 ? -21.717 -42.730 22.696 1.00 96.69 696 LEU A N 1
ATOM 5183 C CA . LEU A 1 696 ? -22.944 -43.500 22.512 1.00 96.69 696 LEU A CA 1
ATOM 5184 C C . LEU A 1 696 ? -24.016 -43.100 23.538 1.00 96.69 696 LEU A C 1
ATOM 5186 O O . LEU A 1 696 ? -23.792 -43.158 24.748 1.00 96.69 696 LEU A O 1
ATOM 5190 N N . GLY A 1 697 ? -25.206 -42.763 23.040 1.00 96.06 697 GLY A N 1
ATOM 5191 C CA . GLY A 1 697 ? -26.358 -42.368 23.847 1.00 96.06 697 GLY A CA 1
ATOM 5192 C C . GLY A 1 697 ? -26.316 -40.932 24.374 1.00 96.06 697 GLY A C 1
ATOM 5193 O O . GLY A 1 697 ? -27.258 -40.530 25.051 1.00 96.06 697 GLY A O 1
ATOM 5194 N N . LYS A 1 698 ? -25.277 -40.154 24.059 1.00 97.50 698 LYS A N 1
ATOM 5195 C CA . LYS A 1 698 ? -25.156 -38.737 24.429 1.00 97.50 698 LYS A CA 1
ATOM 5196 C C . LYS A 1 698 ? -25.507 -37.840 23.250 1.00 97.50 698 LYS A C 1
ATOM 5198 O O . LYS A 1 698 ? -25.416 -38.268 22.103 1.00 97.50 698 LYS A O 1
ATOM 5203 N N . SER A 1 699 ? -25.912 -36.605 23.515 1.00 97.56 699 SER A N 1
ATOM 5204 C CA . SER A 1 699 ? -26.118 -35.605 22.467 1.00 97.56 699 SER A CA 1
ATOM 5205 C C . SER A 1 699 ? -24.807 -34.899 22.122 1.00 97.56 699 SER A C 1
ATOM 5207 O O . SER A 1 699 ? -23.928 -34.731 22.969 1.00 97.56 699 SER A O 1
ATOM 5209 N N . VAL A 1 700 ? -24.688 -34.480 20.865 1.00 98.56 700 VAL A N 1
ATOM 5210 C CA . VAL A 1 700 ? -23.556 -33.700 20.346 1.00 98.56 700 VAL A CA 1
ATOM 5211 C C . VAL A 1 700 ? -24.044 -32.312 19.939 1.00 98.56 700 VAL A C 1
ATOM 5213 O O . VAL A 1 700 ? -25.072 -32.215 19.268 1.00 98.56 700 VAL A O 1
ATOM 5216 N N . LEU A 1 701 ? -23.307 -31.261 20.294 1.00 98.12 701 LEU A N 1
ATOM 5217 C CA . LEU A 1 701 ? -23.475 -29.901 19.764 1.00 98.12 701 LEU A CA 1
ATOM 5218 C C . LEU A 1 701 ? -22.116 -29.326 19.339 1.00 98.12 701 LEU A C 1
ATOM 5220 O O . LEU A 1 701 ? -21.072 -29.827 19.761 1.00 98.12 701 LEU A O 1
ATOM 5224 N N . VAL A 1 702 ? -22.128 -28.269 18.531 1.00 98.62 702 VAL A N 1
ATOM 5225 C CA . VAL A 1 702 ? -20.922 -27.535 18.127 1.00 98.62 702 VAL A CA 1
ATOM 5226 C C . VAL A 1 702 ? -21.070 -26.059 18.479 1.00 98.62 702 VAL A C 1
ATOM 5228 O O . VAL A 1 702 ? -22.128 -25.465 18.271 1.00 98.62 702 VAL A O 1
ATOM 5231 N N . GLU A 1 703 ? -20.017 -25.476 19.040 1.00 98.56 703 GLU A N 1
ATOM 5232 C CA . GLU A 1 703 ? -19.838 -24.032 19.163 1.00 98.56 703 GLU A CA 1
ATOM 5233 C C . GLU A 1 703 ? -18.956 -23.552 18.013 1.00 98.56 703 GLU A C 1
ATOM 5235 O O . GLU A 1 703 ? -17.920 -24.156 1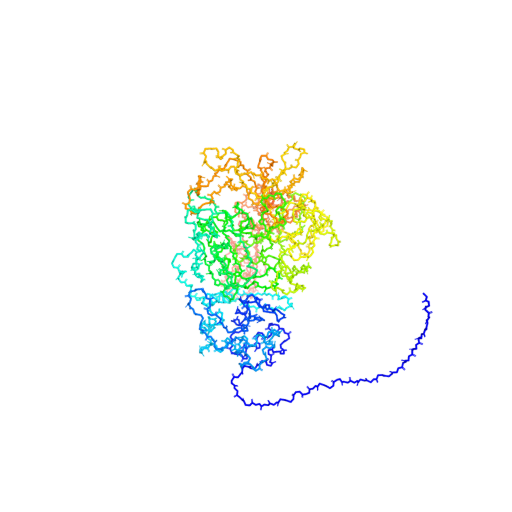7.728 1.00 98.56 703 GLU A O 1
ATOM 5240 N N . VAL A 1 704 ? -19.392 -22.491 17.346 1.00 98.38 704 VAL A N 1
ATOM 5241 C CA . VAL A 1 704 ? -18.670 -21.822 16.268 1.00 98.38 704 VAL A CA 1
ATOM 5242 C C . VAL A 1 704 ? -18.318 -20.430 16.759 1.00 98.38 704 VAL A C 1
ATOM 5244 O O . VAL A 1 704 ? -19.213 -19.678 17.149 1.00 98.38 704 VAL A O 1
ATOM 5247 N N . THR A 1 705 ? -17.037 -20.091 16.729 1.00 97.38 705 THR A N 1
ATOM 5248 C CA . THR A 1 705 ? -16.514 -18.797 17.172 1.00 97.38 705 THR A CA 1
ATOM 5249 C C . THR A 1 705 ? -15.913 -18.072 15.981 1.00 97.38 705 THR A C 1
ATOM 5251 O O . THR A 1 705 ? -15.145 -18.667 15.226 1.00 97.38 705 THR A O 1
ATOM 5254 N N . VAL A 1 706 ? -16.266 -16.797 15.807 1.00 96.44 706 VAL A N 1
ATOM 5255 C CA . VAL A 1 706 ? -15.661 -15.931 14.786 1.00 96.44 706 VAL A CA 1
ATOM 5256 C C . VAL A 1 706 ? -14.156 -15.851 15.022 1.00 96.44 706 VAL A C 1
ATOM 5258 O O . VAL A 1 706 ? -13.717 -15.498 16.117 1.00 96.44 706 VAL A O 1
ATOM 5261 N N . ASP A 1 707 ? -13.392 -16.174 13.985 1.00 93.56 707 ASP A N 1
ATOM 5262 C CA . ASP A 1 707 ? -11.937 -16.069 13.948 1.00 93.56 707 ASP A CA 1
ATOM 5263 C C . ASP A 1 707 ? -11.555 -14.992 12.937 1.00 93.56 707 ASP A C 1
ATOM 5265 O O . ASP A 1 707 ? -11.244 -15.253 11.776 1.00 93.56 707 ASP A O 1
ATOM 5269 N N . ASP A 1 708 ? -11.707 -13.749 13.377 1.00 91.00 708 ASP A N 1
ATOM 5270 C CA . ASP A 1 708 ? -11.374 -12.569 12.597 1.00 91.00 708 ASP A CA 1
ATOM 5271 C C . ASP A 1 708 ? -10.801 -11.514 13.554 1.00 91.00 708 ASP A C 1
ATOM 5273 O O . ASP A 1 708 ? -11.499 -11.095 14.487 1.00 91.00 708 ASP A O 1
ATOM 5277 N N . PRO A 1 709 ? -9.536 -11.085 13.376 1.00 87.00 709 PRO A N 1
ATOM 5278 C CA . PRO A 1 709 ? -8.892 -10.146 14.287 1.00 87.00 709 PRO A CA 1
ATOM 5279 C C . PRO A 1 709 ? -9.593 -8.787 14.320 1.00 87.00 709 PRO A C 1
ATOM 5281 O O . PRO A 1 709 ? -9.441 -8.069 15.309 1.00 87.00 709 PRO A O 1
ATOM 5284 N N . TYR A 1 710 ? -10.362 -8.441 13.281 1.00 87.25 710 TYR A N 1
ATOM 5285 C CA . TYR A 1 710 ? -11.084 -7.181 13.187 1.00 87.25 710 TYR A CA 1
ATOM 5286 C C . TYR A 1 710 ? -12.274 -7.108 14.148 1.00 87.25 710 TYR A C 1
ATOM 5288 O O . TYR A 1 710 ? -12.547 -6.050 14.719 1.00 87.25 710 TYR A O 1
ATOM 5296 N N . PHE A 1 711 ? -12.961 -8.232 14.351 1.00 90.19 711 PHE A N 1
ATOM 5297 C CA . PHE A 1 711 ? -14.185 -8.282 15.138 1.00 90.19 711 PHE A CA 1
ATOM 5298 C C . PHE A 1 711 ? -13.932 -8.729 16.578 1.00 90.19 711 PHE A C 1
ATOM 5300 O O . PHE A 1 711 ? -12.959 -9.411 16.919 1.00 90.19 711 PHE A O 1
ATOM 5307 N N . THR A 1 712 ? -14.844 -8.336 17.464 1.00 89.69 712 THR A N 1
ATOM 5308 C CA . THR A 1 712 ? -14.888 -8.904 18.811 1.00 89.69 712 THR A CA 1
ATOM 5309 C C . THR A 1 712 ? -15.248 -10.386 18.707 1.00 89.69 712 THR A C 1
ATOM 5311 O O . THR A 1 712 ? -16.283 -10.733 18.131 1.00 89.69 712 THR A O 1
ATOM 5314 N N . ALA A 1 713 ? -14.407 -11.258 19.275 1.00 89.75 713 ALA A N 1
ATOM 5315 C CA . ALA A 1 713 ? -14.631 -12.700 19.259 1.00 89.75 713 ALA A CA 1
ATOM 5316 C C . ALA A 1 713 ? -16.006 -13.028 19.860 1.00 89.75 713 ALA A C 1
ATOM 5318 O O . ALA A 1 713 ? -16.271 -12.760 21.031 1.00 89.75 713 ALA A O 1
ATOM 5319 N N . THR A 1 714 ? -16.880 -13.592 19.030 1.00 94.94 714 THR A N 1
ATOM 5320 C CA . THR A 1 714 ? -18.267 -13.917 19.374 1.00 94.94 714 THR A CA 1
ATOM 5321 C C . THR A 1 714 ? -18.555 -15.342 18.925 1.00 94.94 714 THR A C 1
ATOM 5323 O O . THR A 1 714 ? -18.093 -15.757 17.860 1.00 94.94 714 THR A O 1
ATOM 5326 N N . SER A 1 715 ? -19.304 -16.098 19.729 1.00 96.56 715 SER A N 1
ATOM 5327 C CA . SER A 1 715 ? -19.633 -17.492 19.439 1.00 96.56 715 SER A CA 1
ATOM 5328 C C . SER A 1 715 ? -21.137 -17.747 19.381 1.00 96.56 715 SER A C 1
ATOM 5330 O O . SER A 1 715 ? -21.947 -17.030 19.971 1.00 96.56 715 SER A O 1
ATOM 5332 N N . ALA A 1 716 ? -21.512 -18.785 18.641 1.00 97.81 716 ALA A N 1
ATOM 5333 C CA . ALA A 1 716 ? -22.870 -19.301 18.560 1.00 97.81 716 ALA A CA 1
ATOM 5334 C C . ALA A 1 716 ? -22.847 -20.830 18.644 1.00 97.81 716 ALA A C 1
ATOM 5336 O O . ALA A 1 716 ? -21.928 -21.478 18.144 1.00 97.81 716 ALA A O 1
ATOM 5337 N N . ARG A 1 717 ? -23.868 -21.425 19.270 1.00 97.94 717 ARG A N 1
ATOM 5338 C CA . ARG A 1 717 ? -23.995 -22.884 19.404 1.00 97.94 717 ARG A CA 1
ATOM 5339 C C . ARG A 1 717 ? -25.098 -23.430 18.518 1.00 97.94 717 ARG A C 1
ATOM 5341 O O . ARG A 1 717 ? -26.158 -22.819 18.393 1.00 97.94 717 ARG A O 1
ATOM 5348 N N . SER A 1 718 ? -24.867 -24.612 17.960 1.00 98.38 718 SER A N 1
ATOM 5349 C CA . SER A 1 718 ? -25.909 -25.368 17.277 1.00 98.38 718 SER A CA 1
ATOM 5350 C C . SER A 1 718 ? -26.967 -25.883 18.252 1.00 98.38 718 SER A C 1
ATOM 5352 O O . SER A 1 718 ? -26.728 -26.028 19.455 1.00 98.38 718 SER A O 1
ATOM 5354 N N . ALA A 1 719 ? -28.118 -26.283 17.710 1.00 97.19 719 ALA A N 1
ATOM 5355 C CA . ALA A 1 719 ? -28.983 -27.219 18.418 1.00 97.19 719 ALA A CA 1
ATOM 5356 C C . ALA A 1 719 ? -28.231 -28.538 18.687 1.00 97.19 719 ALA A C 1
ATOM 5358 O O . ALA A 1 719 ? -27.371 -28.952 17.901 1.00 97.19 719 ALA A O 1
ATOM 5359 N N . ALA A 1 720 ? -28.560 -29.202 19.796 1.00 97.31 720 ALA A N 1
ATOM 5360 C CA . ALA A 1 720 ? -28.027 -30.524 20.095 1.00 97.31 720 ALA A CA 1
ATOM 5361 C C . ALA A 1 720 ? -28.648 -31.578 19.165 1.00 97.31 720 ALA A C 1
ATOM 5363 O O . ALA A 1 720 ? -29.847 -31.557 18.882 1.00 97.31 720 ALA A O 1
ATOM 5364 N N . THR A 1 721 ? -27.829 -32.516 18.705 1.00 97.94 721 THR A N 1
ATOM 5365 C CA . THR A 1 721 ? -28.281 -33.685 17.942 1.00 97.94 721 THR A CA 1
ATOM 5366 C C . THR A 1 721 ? -29.140 -34.614 18.802 1.00 97.94 721 THR A C 1
ATOM 5368 O O . THR A 1 721 ? -29.097 -34.584 20.036 1.00 97.94 721 THR A O 1
ATOM 5371 N N . ALA A 1 722 ? -29.896 -35.496 18.142 1.00 95.31 722 ALA A N 1
ATOM 5372 C CA . ALA A 1 722 ? -30.430 -36.675 18.815 1.00 95.31 722 ALA A CA 1
ATOM 5373 C C . ALA A 1 722 ? -29.278 -37.509 19.422 1.00 95.31 722 ALA A C 1
ATOM 5375 O O . ALA A 1 722 ? -28.161 -37.460 18.900 1.00 95.31 722 ALA A O 1
ATOM 5376 N N . PRO A 1 723 ? -29.531 -38.293 20.489 1.00 97.25 723 PRO A N 1
ATOM 5377 C CA . PRO A 1 723 ? -28.509 -39.136 21.100 1.00 97.25 723 PRO A CA 1
ATOM 5378 C C . PRO A 1 723 ? -27.767 -40.001 20.077 1.00 97.25 723 PRO A C 1
ATOM 5380 O O . PRO A 1 723 ? -28.401 -40.629 19.225 1.00 97.25 723 PRO A O 1
ATOM 5383 N N . VAL A 1 724 ? -26.438 -40.067 20.189 1.00 98.06 724 VAL A N 1
ATOM 5384 C CA . VAL A 1 724 ? -25.584 -40.836 19.280 1.00 98.06 724 VAL A CA 1
ATOM 5385 C C . VAL A 1 724 ? -26.029 -42.296 19.281 1.00 98.06 724 VAL A C 1
ATOM 5387 O O . VAL A 1 724 ? -25.968 -42.986 20.302 1.00 98.06 724 VAL A O 1
ATOM 5390 N N . ALA A 1 725 ? -26.476 -42.773 18.126 1.00 97.19 725 ALA A N 1
ATOM 5391 C CA . ALA A 1 725 ? -26.917 -44.142 17.931 1.00 97.19 725 ALA A CA 1
ATOM 5392 C C . ALA A 1 725 ? -25.725 -45.095 17.693 1.00 97.19 725 ALA A C 1
ATOM 5394 O O . ALA A 1 725 ? -24.613 -44.657 17.379 1.00 97.19 725 ALA A O 1
ATOM 5395 N N . PRO A 1 726 ? -25.925 -46.419 17.836 1.00 96.62 726 PRO A N 1
ATOM 5396 C CA . PRO A 1 726 ? -24.891 -47.386 17.497 1.00 96.62 726 PRO A CA 1
ATOM 5397 C C . PRO A 1 726 ? -24.436 -47.251 16.040 1.00 96.62 726 PRO A C 1
ATOM 5399 O O . PRO A 1 726 ? -25.259 -47.046 15.143 1.00 96.62 726 PRO A O 1
ATOM 5402 N N . GLY A 1 727 ? -23.136 -47.427 15.807 1.00 94.88 727 GLY A N 1
ATOM 5403 C CA . GLY A 1 727 ? -22.578 -47.509 14.460 1.00 94.88 727 GLY A CA 1
ATOM 5404 C C . GLY A 1 727 ? -23.076 -48.747 13.709 1.00 94.88 727 GLY A C 1
ATOM 5405 O O . GLY A 1 727 ? -23.630 -49.682 14.299 1.00 94.88 727 GLY A O 1
ATOM 5406 N N . THR A 1 728 ? -22.856 -48.791 12.399 1.00 94.25 728 THR A N 1
ATOM 5407 C CA . THR A 1 728 ? -23.241 -49.929 11.548 1.00 94.25 728 THR A CA 1
ATOM 5408 C C . THR A 1 728 ? -22.029 -50.609 10.927 1.00 94.25 728 THR A C 1
ATOM 5410 O O . THR A 1 728 ? -21.030 -49.960 10.638 1.00 94.25 728 THR A O 1
ATOM 5413 N N . PHE A 1 729 ? -22.134 -51.917 10.691 1.00 94.06 729 PHE A N 1
ATOM 5414 C CA . PHE A 1 729 ? -21.157 -52.658 9.897 1.00 94.06 729 PHE A CA 1
ATOM 5415 C C . PHE A 1 729 ? -21.618 -52.795 8.450 1.00 94.06 729 PHE A C 1
ATOM 5417 O O . PHE A 1 729 ? -22.765 -53.172 8.198 1.00 94.06 729 PHE A O 1
ATOM 5424 N N . THR A 1 730 ? -20.682 -52.624 7.524 1.00 93.19 730 THR A N 1
ATOM 5425 C CA . THR A 1 730 ? -20.861 -52.921 6.101 1.00 93.19 730 THR A CA 1
ATOM 5426 C C . THR A 1 730 ? -20.009 -54.132 5.730 1.00 93.19 730 THR A C 1
ATOM 5428 O O . THR A 1 730 ? -18.816 -54.159 6.025 1.00 93.19 730 THR A O 1
ATOM 5431 N N . SER A 1 731 ? -20.605 -55.147 5.096 1.00 93.56 731 SER A N 1
ATOM 5432 C CA . SER A 1 731 ? -19.860 -56.282 4.527 1.00 93.56 731 SER A CA 1
ATOM 5433 C C . SER A 1 731 ? -19.271 -55.836 3.190 1.00 93.56 731 SER A C 1
ATOM 5435 O O . SER A 1 731 ? -20.020 -55.664 2.232 1.00 93.56 731 SER A O 1
ATOM 5437 N N . ALA A 1 732 ? -17.957 -55.623 3.131 1.00 9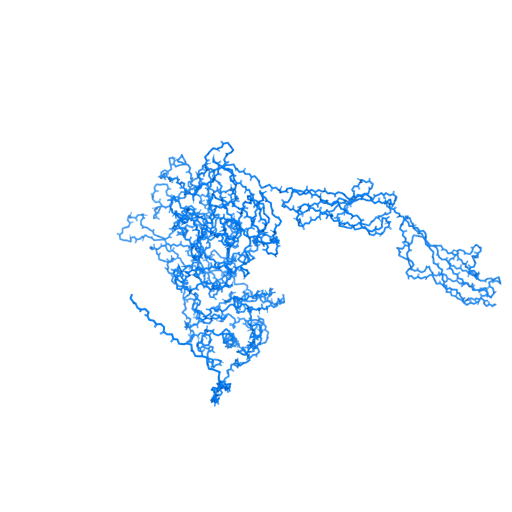1.69 732 ALA A N 1
ATOM 5438 C CA . ALA A 1 732 ? -17.261 -55.248 1.900 1.00 91.69 732 ALA A CA 1
ATOM 5439 C C . ALA A 1 732 ? -17.091 -56.463 0.975 1.00 91.69 732 ALA A C 1
ATOM 5441 O O . ALA A 1 732 ? -17.392 -56.388 -0.213 1.00 91.69 732 ALA A O 1
ATOM 5442 N N . GLU A 1 733 ? -16.722 -57.614 1.542 1.00 94.31 733 GLU A N 1
ATOM 5443 C CA . GLU A 1 733 ? -16.754 -58.911 0.864 1.00 94.31 733 GLU A CA 1
ATOM 5444 C C . GLU A 1 733 ? -17.617 -59.893 1.663 1.00 94.31 733 GLU A C 1
ATOM 5446 O O . GLU A 1 733 ? -17.486 -59.965 2.891 1.00 94.31 733 GLU A O 1
ATOM 5451 N N . PRO A 1 734 ? -18.503 -60.666 1.012 1.00 94.31 734 PRO A N 1
ATOM 5452 C CA . PRO A 1 734 ? -19.360 -61.614 1.708 1.00 94.31 734 PRO A CA 1
ATOM 5453 C C . PRO A 1 734 ? -18.572 -62.836 2.222 1.00 94.31 734 PRO A C 1
ATOM 5455 O O . PRO A 1 734 ? -17.484 -63.147 1.732 1.00 94.31 734 PRO A O 1
ATOM 5458 N N . PRO A 1 735 ? -19.131 -63.597 3.179 1.00 96.88 735 PRO A N 1
ATOM 5459 C CA . PRO A 1 735 ? -18.554 -64.859 3.628 1.00 96.88 735 PRO A CA 1
ATOM 5460 C C . PRO A 1 735 ? -18.406 -65.888 2.502 1.00 96.88 735 PRO A C 1
ATOM 5462 O O . PRO A 1 735 ? -19.246 -65.973 1.606 1.00 96.88 735 PRO A O 1
ATOM 5465 N N . ILE A 1 736 ? -17.392 -66.750 2.600 1.00 96.62 736 ILE A N 1
ATOM 5466 C CA . ILE A 1 736 ? -17.113 -67.798 1.603 1.00 96.62 736 ILE A CA 1
ATOM 5467 C C . ILE A 1 736 ? -17.047 -69.164 2.282 1.00 96.62 736 ILE A C 1
ATOM 5469 O O . ILE A 1 736 ? -16.417 -69.320 3.329 1.00 96.62 736 ILE A O 1
ATOM 5473 N N . VAL A 1 737 ? -17.663 -70.169 1.658 1.00 97.38 737 VAL A N 1
ATOM 5474 C CA . VAL A 1 737 ? -17.517 -71.580 2.033 1.00 97.38 737 VAL A CA 1
ATOM 5475 C C . VAL A 1 737 ? -16.525 -72.252 1.088 1.00 97.38 737 VAL A C 1
ATOM 5477 O O . VAL A 1 737 ? -16.680 -72.179 -0.127 1.00 97.38 737 VAL A O 1
ATOM 5480 N N . SER A 1 738 ? -15.525 -72.937 1.641 1.00 95.88 738 SER A N 1
ATOM 5481 C CA . SER A 1 738 ? -14.561 -73.745 0.887 1.00 95.88 738 SER A CA 1
ATOM 5482 C C . SER A 1 738 ? -14.551 -75.205 1.349 1.00 95.88 738 SER A C 1
ATOM 5484 O O . SER A 1 738 ? -14.928 -75.527 2.478 1.00 95.88 738 SER A O 1
ATOM 5486 N N . GLY A 1 739 ? -14.112 -76.099 0.460 1.00 94.00 739 GLY A N 1
ATOM 5487 C CA . GLY A 1 739 ? -14.120 -77.550 0.660 1.00 94.00 739 GLY A CA 1
ATOM 5488 C C . GLY A 1 739 ? -15.099 -78.271 -0.269 1.00 94.00 739 GLY A C 1
ATOM 5489 O O . GLY A 1 739 ? -15.912 -77.653 -0.953 1.00 94.00 739 GLY A O 1
ATOM 5490 N N . THR A 1 740 ? -14.998 -79.597 -0.323 1.00 94.50 740 THR A N 1
ATOM 5491 C CA . THR A 1 740 ? -15.849 -80.430 -1.184 1.00 94.50 740 THR A CA 1
ATOM 5492 C C . THR A 1 740 ? -17.148 -80.791 -0.454 1.00 94.50 740 THR A C 1
ATOM 5494 O O . THR A 1 740 ? -17.064 -81.407 0.612 1.00 94.50 740 THR A O 1
ATOM 5497 N N . PRO A 1 741 ? -18.340 -80.474 -1.002 1.00 95.12 741 PRO A N 1
ATOM 5498 C CA . PRO A 1 741 ? -19.618 -80.852 -0.404 1.00 95.12 741 PRO A CA 1
ATOM 5499 C C . PRO A 1 741 ? -19.860 -82.358 -0.599 1.00 95.12 741 PRO A C 1
ATOM 5501 O O . PRO A 1 741 ? -20.487 -82.798 -1.563 1.00 95.12 741 PRO A O 1
ATOM 5504 N N . LYS A 1 742 ? -19.299 -83.171 0.298 1.00 94.38 742 LYS A N 1
ATOM 5505 C CA . LYS A 1 742 ? -19.413 -84.635 0.317 1.00 94.38 742 LYS A CA 1
ATOM 5506 C C . LYS A 1 742 ? -19.587 -85.134 1.752 1.00 94.38 742 LYS A C 1
ATOM 5508 O O . LYS A 1 742 ? -18.895 -84.640 2.642 1.00 94.38 742 LYS A O 1
ATOM 5513 N N . VAL A 1 743 ? -20.466 -86.111 1.979 1.00 94.06 743 VAL A N 1
ATOM 5514 C CA . VAL A 1 743 ? -20.662 -86.727 3.303 1.00 94.06 743 VAL A CA 1
ATOM 5515 C C . VAL A 1 743 ? -19.317 -87.220 3.862 1.00 94.06 743 VAL A C 1
ATOM 5517 O O . VAL A 1 743 ? -18.468 -87.753 3.146 1.00 94.06 743 VAL A O 1
ATOM 5520 N N . GLY A 1 744 ? -19.080 -86.965 5.148 1.00 92.56 744 GLY A N 1
ATOM 5521 C CA . GLY A 1 744 ? -17.828 -87.259 5.844 1.00 92.56 744 GLY A CA 1
ATOM 5522 C C . GLY A 1 744 ? -16.696 -86.251 5.597 1.00 92.56 744 GLY A C 1
ATOM 5523 O O . GLY A 1 744 ? -15.621 -86.391 6.183 1.00 92.56 744 GLY A O 1
ATOM 5524 N N . ARG A 1 745 ? -16.880 -85.228 4.746 1.00 96.25 745 ARG A N 1
ATOM 5525 C CA . ARG A 1 745 ? -15.906 -84.136 4.548 1.00 96.25 745 ARG A CA 1
ATOM 5526 C C . ARG A 1 745 ? -16.258 -82.901 5.369 1.00 96.25 745 ARG A C 1
ATOM 5528 O O . ARG A 1 745 ? -17.374 -82.744 5.851 1.00 96.25 745 ARG A O 1
ATOM 5535 N N . THR A 1 746 ? -15.278 -82.016 5.523 1.00 96.88 746 THR A N 1
ATOM 5536 C CA . THR A 1 746 ? -15.406 -80.791 6.316 1.00 96.88 746 THR A CA 1
ATOM 5537 C C . THR A 1 746 ? -15.350 -79.566 5.411 1.00 96.88 746 THR A C 1
ATOM 5539 O O . THR A 1 746 ? -14.383 -79.390 4.669 1.00 96.88 746 THR A O 1
ATOM 5542 N N . LEU A 1 747 ? -16.359 -78.704 5.508 1.00 97.75 747 LEU A N 1
ATOM 5543 C CA . LEU A 1 747 ? -16.369 -77.373 4.905 1.00 97.75 747 LEU A CA 1
ATOM 5544 C C . LEU A 1 747 ? -15.731 -76.355 5.859 1.00 97.75 747 LEU A C 1
ATOM 5546 O O . LEU A 1 747 ? -15.811 -76.509 7.081 1.00 97.75 747 LEU A O 1
ATOM 5550 N N . LYS A 1 748 ? -15.099 -75.311 5.316 1.00 97.81 748 LYS A N 1
ATOM 5551 C CA . LYS A 1 748 ? -14.483 -74.205 6.068 1.00 97.81 748 LYS A CA 1
ATOM 5552 C C . LYS A 1 748 ? -15.126 -72.874 5.677 1.00 97.81 748 LYS A C 1
ATOM 5554 O O . LYS A 1 748 ? -15.363 -72.634 4.498 1.00 97.81 748 LYS A O 1
ATOM 5559 N N . ALA A 1 749 ? -15.371 -72.010 6.656 1.00 97.19 749 ALA A N 1
ATOM 5560 C CA . ALA A 1 749 ? -15.918 -70.672 6.461 1.00 97.19 749 ALA A CA 1
ATOM 5561 C C . ALA A 1 749 ? -14.821 -69.595 6.540 1.00 97.19 749 ALA A C 1
ATOM 5563 O O . ALA A 1 749 ? -14.056 -69.541 7.511 1.00 97.19 749 ALA A O 1
ATOM 5564 N N . SER A 1 750 ? -14.789 -68.709 5.546 1.00 95.88 750 SER A N 1
ATOM 5565 C CA . SER A 1 750 ? -14.157 -67.390 5.625 1.00 95.88 750 SER A CA 1
ATOM 5566 C C . SER A 1 750 ? -15.221 -66.349 5.993 1.00 95.88 750 SER A C 1
ATOM 5568 O O . SER A 1 750 ? -16.304 -66.387 5.403 1.00 95.88 750 SER A O 1
ATOM 5570 N N . PRO A 1 751 ? -14.966 -65.439 6.950 1.00 94.88 751 PRO A N 1
ATOM 5571 C CA . PRO A 1 751 ? -15.973 -64.493 7.427 1.00 94.88 751 PRO A CA 1
ATOM 5572 C C . PRO A 1 751 ? -16.298 -63.336 6.468 1.00 94.88 751 PRO A C 1
ATOM 5574 O O . PRO A 1 751 ? -17.244 -62.597 6.746 1.00 94.88 751 PRO A O 1
ATOM 5577 N N . GLY A 1 752 ? -15.541 -63.188 5.375 1.00 93.81 752 GLY A N 1
ATOM 5578 C CA . GLY A 1 752 ? -15.569 -61.991 4.532 1.00 93.81 752 GLY A CA 1
ATOM 5579 C C . GLY A 1 752 ? -14.811 -60.822 5.168 1.00 93.81 752 GLY A C 1
ATOM 5580 O O . GLY A 1 752 ? -14.189 -60.977 6.225 1.00 93.81 752 GLY A O 1
ATOM 5581 N N . THR A 1 753 ? -14.876 -59.654 4.535 1.00 95.69 753 THR A N 1
ATOM 5582 C CA . THR A 1 753 ? -14.311 -58.401 5.055 1.00 95.69 753 THR A CA 1
ATOM 5583 C C . THR A 1 753 ? -15.433 -57.448 5.450 1.00 95.69 753 THR A C 1
ATOM 5585 O O . THR A 1 753 ? -16.478 -57.372 4.801 1.00 95.69 753 THR A O 1
ATOM 5588 N N . TRP A 1 754 ? -15.232 -56.748 6.562 1.00 95.62 754 TRP A N 1
ATOM 5589 C CA . TRP A 1 754 ? -16.232 -55.889 7.184 1.00 95.62 754 TRP A CA 1
ATOM 5590 C C . TRP A 1 754 ? -15.596 -54.558 7.560 1.00 95.62 754 TRP A C 1
ATOM 5592 O O . TRP A 1 754 ? -14.475 -54.542 8.070 1.00 95.62 754 TRP A O 1
ATOM 5602 N N . THR A 1 755 ? -16.334 -53.472 7.348 1.00 91.69 755 THR A N 1
ATOM 5603 C CA . THR A 1 755 ? -15.921 -52.120 7.728 1.00 91.69 755 THR A CA 1
ATOM 5604 C C . THR A 1 755 ? -16.964 -51.519 8.675 1.00 91.69 755 THR A C 1
ATOM 5606 O O . THR A 1 755 ? -18.144 -51.489 8.314 1.00 91.69 755 THR A O 1
ATOM 5609 N N . PRO A 1 756 ? -16.568 -51.045 9.870 1.00 91.38 756 PRO A N 1
ATOM 5610 C CA . PRO A 1 756 ? -15.242 -51.211 10.478 1.00 91.38 756 PRO A CA 1
ATOM 5611 C C . PRO A 1 756 ? -14.948 -52.675 10.856 1.00 91.38 756 PRO A C 1
ATOM 5613 O O . PRO A 1 756 ? -15.835 -53.529 10.833 1.00 91.38 756 PRO A O 1
ATOM 5616 N N . SER A 1 757 ? -13.698 -52.969 11.223 1.00 91.88 757 SER A N 1
ATOM 5617 C CA . SER A 1 757 ? -13.298 -54.309 11.664 1.00 91.88 757 SER A CA 1
ATOM 5618 C C . SER A 1 757 ? -14.074 -54.734 12.921 1.00 91.88 757 SER A C 1
ATOM 5620 O O . SER A 1 757 ? -14.066 -54.010 13.918 1.00 91.88 757 SER A O 1
ATOM 5622 N N . PRO A 1 758 ? -14.737 -55.902 12.921 1.00 94.31 758 PRO A N 1
ATOM 5623 C CA . PRO A 1 758 ? -15.522 -56.352 14.062 1.00 94.31 758 PRO A CA 1
ATOM 5624 C C . PRO A 1 758 ? -14.646 -56.959 15.164 1.00 94.31 758 PRO A C 1
ATOM 5626 O O . PRO A 1 758 ? -13.692 -57.681 14.886 1.00 94.31 758 PRO A O 1
ATOM 5629 N N . GLU A 1 759 ? -15.027 -56.758 16.427 1.00 95.81 759 GLU A N 1
ATOM 5630 C CA . GLU A 1 759 ? -14.357 -57.379 17.585 1.00 95.81 759 GLU A CA 1
ATOM 5631 C C . GLU A 1 759 ? -14.680 -58.875 17.706 1.00 95.81 759 GLU A C 1
ATOM 5633 O O . GLU A 1 759 ? -13.872 -59.670 18.186 1.00 95.81 759 GLU A O 1
ATOM 5638 N N . LYS A 1 760 ? -15.887 -59.277 17.289 1.00 96.12 760 LYS A N 1
ATOM 5639 C CA . LYS A 1 760 ? -16.357 -60.660 17.377 1.00 96.12 760 LYS A CA 1
ATOM 5640 C C . LYS A 1 760 ? -17.083 -61.086 16.114 1.00 96.12 760 LYS A C 1
ATOM 5642 O O . LYS A 1 760 ? -17.971 -60.396 15.617 1.00 96.12 760 LYS A O 1
ATOM 5647 N N . VAL A 1 761 ? -16.753 -62.295 15.668 1.00 96.69 761 VAL A N 1
ATOM 5648 C CA . VAL A 1 761 ? -17.360 -62.961 14.516 1.00 96.69 761 VAL A CA 1
ATOM 5649 C C . VAL A 1 761 ? -17.892 -64.322 14.949 1.00 96.69 761 VAL A C 1
ATOM 5651 O O . VAL A 1 761 ? -17.184 -65.106 15.583 1.00 96.69 761 VAL A O 1
ATOM 5654 N N . THR A 1 762 ? -19.144 -64.616 14.616 1.00 97.12 762 THR A N 1
ATOM 5655 C CA . THR A 1 762 ? -19.788 -65.905 14.905 1.00 97.12 762 THR A CA 1
ATOM 5656 C C . THR A 1 762 ? -20.380 -66.508 13.641 1.00 97.12 762 THR A C 1
ATOM 5658 O O . THR A 1 762 ? -20.766 -65.784 12.727 1.00 97.12 762 THR A O 1
ATOM 5661 N N . TYR A 1 763 ? -20.442 -67.837 13.594 1.00 97.31 763 TYR A N 1
ATOM 5662 C CA . TYR A 1 763 ? -20.875 -68.591 12.422 1.00 97.31 763 TYR A CA 1
ATOM 5663 C C . TYR A 1 763 ? -22.141 -69.377 12.750 1.00 97.31 763 TYR A C 1
ATOM 5665 O O . TYR A 1 763 ? -22.332 -69.840 13.878 1.00 97.31 763 TYR A O 1
ATOM 5673 N N . ARG A 1 764 ? -22.999 -69.561 11.752 1.00 97.81 764 ARG A N 1
ATOM 5674 C CA . ARG A 1 764 ? -24.102 -70.519 11.771 1.00 97.81 764 ARG A CA 1
ATOM 5675 C C . ARG A 1 764 ? -24.186 -71.184 10.407 1.00 97.81 764 ARG A C 1
ATOM 5677 O O . ARG A 1 764 ? -24.476 -70.517 9.417 1.00 97.81 764 ARG A O 1
ATOM 5684 N N . TRP A 1 765 ? -23.965 -72.491 10.366 1.00 97.81 765 TRP A N 1
ATOM 5685 C CA . TRP A 1 765 ? -24.155 -73.260 9.139 1.00 97.81 765 TRP A CA 1
ATOM 5686 C C . TRP A 1 765 ? -25.642 -73.445 8.845 1.00 97.81 765 TRP A C 1
ATOM 5688 O O . TRP A 1 765 ? -26.451 -73.625 9.761 1.00 97.81 765 TRP A O 1
ATOM 5698 N N . LEU A 1 766 ? -25.989 -73.356 7.567 1.00 97.62 766 LEU A N 1
ATOM 5699 C CA . LEU A 1 766 ? -27.337 -73.461 7.031 1.00 97.62 766 LEU A CA 1
ATOM 5700 C C . LEU A 1 766 ? -27.403 -74.665 6.090 1.00 97.62 766 LEU A C 1
ATOM 5702 O O . LEU A 1 766 ? -26.501 -74.848 5.273 1.00 97.62 766 LEU A O 1
ATOM 5706 N N . ARG A 1 767 ? -28.482 -75.438 6.176 1.00 97.12 767 ARG A N 1
ATOM 5707 C CA . ARG A 1 767 ? -28.836 -76.519 5.254 1.00 97.12 767 ARG A CA 1
ATOM 5708 C C . ARG A 1 767 ? -30.120 -76.117 4.539 1.00 97.12 767 ARG A C 1
ATOM 5710 O O . ARG A 1 767 ? -31.120 -75.879 5.210 1.00 97.12 767 ARG A O 1
ATOM 5717 N N . ASP A 1 768 ? -30.059 -75.953 3.219 1.00 94.75 768 ASP A N 1
ATOM 5718 C CA . ASP A 1 768 ? -31.162 -75.441 2.388 1.00 94.75 768 ASP A CA 1
ATOM 5719 C C . ASP A 1 768 ? -31.785 -74.151 2.962 1.00 94.75 768 ASP A C 1
ATOM 5721 O O . ASP A 1 768 ? -32.996 -73.979 3.050 1.00 94.75 768 ASP A O 1
ATOM 5725 N N . GLY A 1 769 ? -30.922 -73.242 3.432 1.00 93.75 769 GLY A N 1
ATOM 5726 C CA . GLY A 1 769 ? -31.316 -71.968 4.046 1.00 93.75 769 GLY A CA 1
ATOM 5727 C C . GLY A 1 769 ? -31.716 -72.041 5.528 1.00 93.75 769 GLY A C 1
ATOM 5728 O O . GLY A 1 769 ? -31.808 -70.997 6.179 1.00 93.75 769 GLY A O 1
ATOM 5729 N N . VAL A 1 770 ? -31.877 -73.237 6.105 1.00 95.50 770 VAL A N 1
ATOM 5730 C CA . VAL A 1 770 ? -32.314 -73.438 7.497 1.00 95.50 770 VAL A CA 1
ATOM 5731 C C . VAL A 1 770 ? -31.116 -73.626 8.444 1.00 95.50 770 VAL A C 1
ATOM 5733 O O . VAL A 1 770 ? -30.233 -74.434 8.155 1.00 95.50 770 VAL A O 1
ATOM 5736 N N . PRO A 1 771 ? -31.051 -72.933 9.600 1.00 96.88 771 PRO A N 1
ATOM 5737 C CA . PRO A 1 771 ? -29.968 -73.098 10.570 1.00 96.88 771 PRO A CA 1
ATOM 5738 C C . PRO A 1 771 ? -29.804 -74.530 11.091 1.00 96.88 771 PRO A C 1
ATOM 5740 O O . PRO A 1 771 ? -30.716 -75.103 11.683 1.00 96.88 771 PRO A O 1
ATOM 5743 N N . VAL A 1 772 ? -28.592 -75.073 10.974 1.00 95.38 772 VAL A N 1
ATOM 5744 C CA . VAL A 1 772 ? -28.236 -76.362 11.574 1.00 95.38 772 VAL A CA 1
ATOM 5745 C C . VAL A 1 772 ? -27.953 -76.166 13.067 1.00 95.38 772 VAL A C 1
ATOM 5747 O O . VAL A 1 772 ? -27.086 -75.375 13.474 1.00 95.38 772 VAL A O 1
ATOM 5750 N N . ARG A 1 773 ? -28.699 -76.887 13.913 1.00 92.25 773 ARG A N 1
ATOM 5751 C CA . ARG A 1 773 ? -28.560 -76.839 15.378 1.00 92.25 773 ARG A CA 1
ATOM 5752 C C . ARG A 1 773 ? -27.134 -77.229 15.789 1.00 92.25 773 ARG A C 1
ATOM 5754 O O . ARG A 1 773 ? -26.586 -78.205 15.302 1.00 92.25 773 ARG A O 1
ATOM 5761 N N . GLY A 1 774 ? -26.521 -76.442 16.676 1.00 91.19 774 GLY A N 1
ATOM 5762 C CA . GLY A 1 774 ? -25.157 -76.680 17.184 1.00 91.19 774 GLY A CA 1
ATOM 5763 C C . GLY A 1 774 ? -24.001 -76.341 16.227 1.00 91.19 774 GLY A C 1
ATOM 5764 O O . GLY A 1 774 ? -22.884 -76.144 16.689 1.00 91.19 774 GLY A O 1
ATOM 5765 N N . ALA A 1 775 ? -24.247 -76.175 14.924 1.00 95.50 775 ALA A N 1
ATOM 5766 C CA . ALA A 1 775 ? -23.196 -75.899 13.943 1.00 95.50 775 ALA A CA 1
ATOM 5767 C C . ALA A 1 775 ? -22.758 -74.419 13.939 1.00 95.50 775 ALA A C 1
ATOM 5769 O O . ALA A 1 775 ? -23.208 -73.626 13.107 1.00 95.50 775 ALA A O 1
ATOM 5770 N N . THR A 1 776 ? -21.893 -74.042 14.887 1.00 96.56 776 THR A N 1
ATOM 5771 C CA . THR A 1 776 ? -21.395 -72.659 15.072 1.00 96.56 776 THR A CA 1
ATOM 5772 C C . THR A 1 776 ? -19.893 -72.471 14.867 1.00 96.56 776 THR A C 1
ATOM 5774 O O . THR A 1 776 ? -19.376 -71.370 15.056 1.00 96.56 776 THR A O 1
ATOM 5777 N N . GLY A 1 777 ? -19.170 -73.537 14.526 1.00 94.25 777 GLY A N 1
ATOM 5778 C CA . GLY A 1 777 ? -17.730 -73.480 14.289 1.00 94.25 777 GLY A CA 1
ATOM 5779 C C . GLY A 1 777 ? -17.372 -72.823 12.955 1.00 94.25 777 GLY A C 1
ATOM 5780 O O . GLY A 1 777 ? -18.190 -72.737 12.040 1.00 94.25 777 GLY A O 1
ATOM 5781 N N . ARG A 1 778 ? -16.096 -72.438 12.811 1.00 96.81 778 ARG A N 1
ATOM 5782 C CA . ARG A 1 778 ? -15.509 -72.038 11.515 1.00 96.81 778 ARG A CA 1
ATOM 5783 C C . ARG A 1 778 ? -15.492 -73.177 10.494 1.00 96.81 778 ARG A C 1
ATOM 5785 O O . ARG A 1 778 ? -15.264 -72.940 9.313 1.00 96.81 778 ARG A O 1
ATOM 5792 N N . THR A 1 779 ? -15.704 -74.406 10.946 1.00 96.94 779 THR A N 1
ATOM 5793 C CA . THR A 1 779 ? -15.766 -75.605 10.120 1.00 96.94 779 THR A CA 1
ATOM 5794 C C . THR A 1 779 ? -17.065 -76.364 10.371 1.00 96.94 779 THR A C 1
ATOM 5796 O O . THR A 1 779 ? -17.653 -76.257 11.450 1.00 96.94 779 THR A O 1
ATOM 5799 N N . TYR A 1 780 ? -17.511 -77.128 9.376 1.00 97.38 780 TYR A N 1
ATOM 5800 C CA . TYR A 1 780 ? -18.701 -77.973 9.465 1.00 97.38 780 TYR A CA 1
ATOM 5801 C C . TYR A 1 780 ? -18.459 -79.324 8.815 1.00 97.38 780 TYR A C 1
ATOM 5803 O O . TYR A 1 780 ? -18.121 -79.401 7.635 1.00 97.38 780 TYR A O 1
ATOM 5811 N N . HIS A 1 781 ? -18.599 -80.380 9.612 1.00 96.25 781 HIS A N 1
ATOM 5812 C CA . HIS A 1 781 ? -18.486 -81.754 9.150 1.00 96.25 781 HIS A CA 1
ATOM 5813 C C . HIS A 1 781 ? -19.824 -82.210 8.570 1.00 96.25 781 HIS A C 1
ATOM 5815 O O . HIS A 1 781 ? -20.838 -82.204 9.266 1.00 96.25 781 HIS A O 1
ATOM 5821 N N . LEU A 1 782 ? -19.814 -82.593 7.297 1.00 96.31 782 LEU A N 1
ATOM 5822 C CA . LEU A 1 782 ? -20.994 -83.026 6.564 1.00 96.31 782 LEU A CA 1
ATOM 5823 C C . LEU A 1 782 ? -21.375 -84.444 6.982 1.00 96.31 782 LEU A C 1
ATOM 5825 O O . LEU A 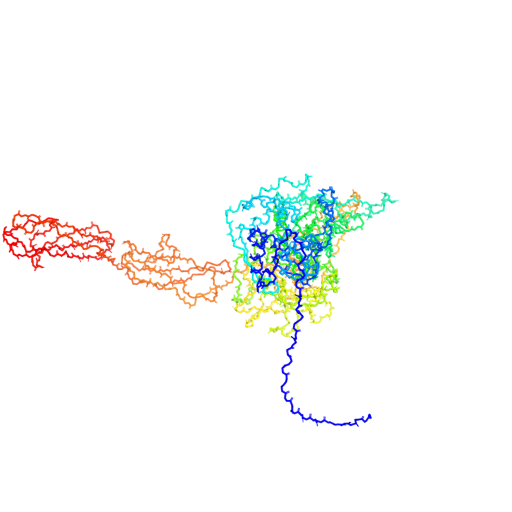1 782 ? -20.575 -85.371 6.887 1.00 96.31 782 LEU A O 1
ATOM 5829 N N . THR A 1 783 ? -22.614 -84.620 7.412 1.00 94.25 783 THR A N 1
ATOM 5830 C CA . THR A 1 783 ? -23.175 -85.899 7.858 1.00 94.25 783 THR A CA 1
ATOM 5831 C C . THR A 1 783 ? -24.113 -86.478 6.802 1.00 94.25 783 THR A C 1
ATOM 5833 O O . THR A 1 783 ? -24.451 -85.818 5.820 1.00 94.25 783 THR A O 1
ATOM 5836 N N . GLY A 1 784 ? -24.604 -87.703 7.016 1.00 91.56 784 GLY A N 1
ATOM 5837 C CA . GLY A 1 784 ? -25.626 -88.291 6.144 1.00 91.56 784 GLY A CA 1
ATOM 5838 C C . GLY A 1 784 ? -26.897 -87.434 6.019 1.00 91.56 784 GLY A C 1
ATOM 5839 O O . GLY A 1 784 ? -27.549 -87.473 4.981 1.00 91.56 784 GLY A O 1
ATOM 5840 N N . HIS A 1 785 ? -27.207 -86.603 7.024 1.00 91.62 785 HIS A N 1
ATOM 5841 C CA . HIS A 1 785 ? -28.347 -85.679 7.001 1.00 91.62 785 HIS A CA 1
ATOM 5842 C C . HIS A 1 785 ? -28.174 -84.487 6.052 1.00 91.62 785 HIS A C 1
ATOM 5844 O O . HIS A 1 785 ? -29.147 -83.785 5.791 1.00 91.62 785 HIS A O 1
ATOM 5850 N N . ASP A 1 786 ? -26.958 -84.221 5.575 1.00 95.25 786 ASP A N 1
ATOM 5851 C CA . ASP A 1 786 ? -26.682 -83.130 4.640 1.00 95.25 786 ASP A CA 1
ATOM 5852 C C . ASP A 1 786 ? -26.771 -83.583 3.180 1.00 95.25 786 ASP A C 1
ATOM 5854 O O . ASP A 1 786 ? -26.780 -82.739 2.292 1.00 95.25 786 ASP A O 1
ATOM 5858 N N . ARG A 1 787 ? -26.842 -84.897 2.914 1.00 93.81 787 ARG A N 1
ATOM 5859 C CA . ARG A 1 787 ? -26.851 -85.461 1.558 1.00 93.81 787 ARG A CA 1
ATOM 5860 C C . ARG A 1 787 ? -27.964 -84.839 0.710 1.00 93.81 787 ARG A C 1
ATOM 5862 O O . ARG A 1 787 ? -29.132 -84.885 1.076 1.00 93.81 787 ARG A O 1
ATOM 5869 N N . GLY A 1 788 ? -27.589 -84.311 -0.452 1.00 93.06 788 GLY A N 1
ATOM 5870 C CA . GLY A 1 788 ? -28.492 -83.647 -1.394 1.00 93.06 788 GLY A CA 1
ATOM 5871 C C . GLY A 1 788 ? -28.818 -82.189 -1.057 1.00 93.06 788 GLY A C 1
ATOM 5872 O O . GLY A 1 788 ? -29.298 -81.482 -1.938 1.00 93.06 788 GLY A O 1
ATOM 5873 N N . ALA A 1 789 ? -28.514 -81.716 0.153 1.00 95.50 789 ALA A N 1
ATOM 5874 C CA . ALA A 1 789 ? -28.762 -80.337 0.558 1.00 95.50 789 ALA A CA 1
ATOM 5875 C C . ALA A 1 789 ? -27.680 -79.376 0.048 1.00 95.50 789 ALA A C 1
ATOM 5877 O O . ALA A 1 789 ? -26.523 -79.763 -0.157 1.00 95.50 789 ALA A O 1
ATOM 5878 N N . HIS A 1 790 ? -28.037 -78.101 -0.094 1.00 97.06 790 HIS A N 1
ATOM 5879 C CA . HIS A 1 790 ? -27.096 -77.004 -0.309 1.00 97.06 790 HIS A CA 1
ATOM 5880 C C . HIS A 1 790 ? -26.677 -76.423 1.041 1.00 97.06 790 HIS A C 1
ATOM 5882 O O . HIS A 1 790 ? -27.519 -76.102 1.885 1.00 97.06 790 HIS A O 1
ATOM 5888 N N . VAL A 1 791 ? -25.370 -76.266 1.253 1.00 97.94 791 VAL A N 1
ATOM 5889 C CA . VAL A 1 791 ? -24.832 -75.774 2.524 1.00 97.94 791 VAL A CA 1
ATOM 5890 C C . VAL A 1 791 ? -24.318 -74.349 2.359 1.00 97.94 791 VAL A C 1
ATOM 5892 O O . VAL A 1 791 ? -23.569 -74.059 1.433 1.00 97.94 791 VAL A O 1
ATOM 5895 N N . ALA A 1 792 ? -24.693 -73.452 3.264 1.00 97.75 792 ALA A N 1
ATOM 5896 C CA . ALA A 1 792 ? -24.180 -72.082 3.327 1.00 97.75 792 ALA A CA 1
ATOM 5897 C C . ALA A 1 792 ? -23.755 -71.743 4.761 1.00 97.75 792 ALA A C 1
ATOM 5899 O O . ALA A 1 792 ? -24.114 -72.447 5.707 1.00 97.75 792 ALA A O 1
ATOM 5900 N N . VAL A 1 793 ? -23.016 -70.651 4.948 1.00 97.88 793 VAL A N 1
ATOM 5901 C CA . VAL A 1 793 ? -22.688 -70.133 6.281 1.00 97.88 793 VAL A CA 1
ATOM 5902 C C . VAL A 1 793 ? -23.205 -68.709 6.435 1.00 97.88 793 VAL A C 1
ATOM 5904 O O . VAL A 1 793 ? -22.925 -67.839 5.613 1.00 97.88 793 VAL A O 1
ATOM 5907 N N . ARG A 1 794 ? -23.964 -68.462 7.506 1.00 97.69 794 ARG A N 1
ATOM 5908 C CA . ARG A 1 794 ? -24.303 -67.113 7.964 1.00 97.69 794 ARG A CA 1
ATOM 5909 C C . ARG A 1 794 ? -23.268 -66.666 8.981 1.00 97.69 794 ARG A C 1
ATOM 5911 O O . ARG A 1 794 ? -23.039 -67.350 9.979 1.00 97.69 794 ARG A O 1
ATOM 5918 N N . VAL A 1 795 ? -22.666 -65.518 8.726 1.00 97.81 795 VAL A N 1
ATOM 5919 C CA . VAL A 1 795 ? -21.704 -64.861 9.602 1.00 97.81 795 VAL A CA 1
ATOM 5920 C C . VAL A 1 795 ? -22.393 -63.685 10.267 1.00 97.81 795 VAL A C 1
ATOM 5922 O O . VAL A 1 795 ? -23.010 -62.873 9.585 1.00 97.81 795 VAL A O 1
ATOM 5925 N N . THR A 1 796 ? -22.284 -63.602 11.589 1.00 97.00 796 THR A N 1
ATOM 5926 C CA . THR A 1 796 ? -22.760 -62.471 12.390 1.00 97.00 796 THR A CA 1
ATOM 5927 C C . THR A 1 796 ? -21.567 -61.782 13.028 1.00 97.00 796 THR A C 1
ATOM 5929 O O . THR A 1 796 ? -20.786 -62.436 13.730 1.00 97.00 796 THR A O 1
ATOM 5932 N N . VAL A 1 797 ? -21.458 -60.472 12.825 1.00 97.12 797 VAL A N 1
ATOM 5933 C CA . VAL A 1 797 ? -20.397 -59.625 13.372 1.00 97.12 797 VAL A CA 1
ATOM 5934 C C . VAL A 1 797 ? -20.928 -58.687 14.455 1.00 97.12 797 VAL A C 1
ATOM 5936 O O . VAL A 1 797 ? -22.103 -58.307 14.452 1.00 97.12 797 VAL A O 1
ATOM 5939 N N . SER A 1 798 ? -20.071 -58.341 15.413 1.00 94.69 798 SER A N 1
ATOM 5940 C CA . SER A 1 798 ? -20.394 -57.405 16.492 1.00 94.69 798 SER A CA 1
ATOM 5941 C C . SER A 1 798 ? -19.145 -56.724 17.049 1.00 94.69 798 SER A C 1
ATOM 5943 O O . SER A 1 798 ? -18.102 -57.369 17.152 1.00 94.69 798 SER A O 1
ATOM 5945 N N . ALA A 1 799 ? -19.289 -55.478 17.496 1.00 93.50 799 ALA A N 1
ATOM 5946 C CA . ALA A 1 799 ? -18.336 -54.761 18.344 1.00 93.50 799 ALA A CA 1
ATOM 5947 C C . ALA A 1 799 ? -19.096 -53.885 19.347 1.00 93.50 799 ALA A C 1
ATOM 5949 O O . ALA A 1 799 ? -20.297 -53.634 19.175 1.00 93.50 799 ALA A O 1
ATOM 5950 N N . LYS A 1 800 ? -18.415 -53.416 20.394 1.00 89.81 800 LYS A N 1
ATOM 5951 C CA . LYS A 1 800 ? -18.976 -52.445 21.340 1.00 89.81 800 LYS A CA 1
ATOM 5952 C C . LYS A 1 800 ? -19.469 -51.191 20.608 1.00 89.81 800 LYS A C 1
ATOM 5954 O O . LYS A 1 800 ? -18.749 -50.628 19.799 1.00 89.81 800 LYS A O 1
ATOM 5959 N N . ALA A 1 801 ? -20.682 -50.740 20.936 1.00 92.44 801 ALA A N 1
ATOM 5960 C CA . ALA A 1 801 ? -21.335 -49.567 20.339 1.00 92.44 801 ALA A CA 1
ATOM 5961 C C . ALA A 1 801 ? -21.649 -49.654 18.829 1.00 92.44 801 ALA A C 1
ATOM 5963 O O . ALA A 1 801 ? -21.988 -48.642 18.222 1.00 92.44 801 ALA A O 1
ATOM 5964 N N . TYR A 1 802 ? -21.632 -50.859 18.246 1.00 94.38 802 TYR A N 1
ATOM 5965 C CA . TYR A 1 802 ? -22.115 -51.118 16.887 1.00 94.38 802 TYR A CA 1
ATOM 5966 C C . TYR A 1 802 ? -23.320 -52.063 16.900 1.00 94.38 802 TYR A C 1
ATOM 5968 O O . TYR A 1 802 ? -23.362 -53.045 17.651 1.00 94.38 802 TYR A O 1
ATOM 5976 N N . ALA A 1 803 ? -24.301 -51.796 16.040 1.00 94.62 803 ALA A N 1
ATOM 5977 C CA . ALA A 1 803 ? -25.392 -52.722 15.775 1.00 94.62 803 ALA A CA 1
ATOM 5978 C C . ALA A 1 803 ? -24.840 -54.011 15.144 1.00 94.62 803 ALA A C 1
ATOM 5980 O O . ALA A 1 803 ? -23.989 -53.967 14.257 1.00 94.62 803 ALA A O 1
ATOM 5981 N N . LYS A 1 804 ? -25.322 -55.178 15.591 1.00 95.25 804 LYS A N 1
ATOM 5982 C CA . LYS A 1 804 ? -24.918 -56.461 14.994 1.00 95.25 804 LYS A CA 1
ATOM 5983 C C . LYS A 1 804 ? -25.339 -56.508 13.529 1.00 95.25 804 LYS A C 1
ATOM 5985 O O . LYS A 1 804 ? -26.478 -56.174 13.214 1.00 95.25 804 LYS A O 1
ATOM 5990 N N . ALA A 1 805 ? -24.466 -57.021 12.672 1.00 96.19 805 ALA A N 1
ATOM 5991 C CA . ALA A 1 805 ? -24.772 -57.241 11.264 1.00 96.19 805 ALA A CA 1
ATOM 5992 C C . ALA A 1 805 ? -24.543 -58.700 10.879 1.00 96.19 805 ALA A C 1
ATOM 5994 O O . ALA A 1 805 ? -23.784 -59.420 11.535 1.00 96.19 805 ALA A O 1
ATOM 5995 N N . THR A 1 806 ? -25.215 -59.147 9.820 1.00 96.19 806 THR A N 1
ATOM 5996 C CA . THR A 1 806 ? -25.070 -60.509 9.306 1.00 96.19 806 THR A CA 1
ATOM 5997 C C . THR A 1 806 ? -24.928 -60.525 7.797 1.00 96.19 806 THR A C 1
ATOM 5999 O O . THR A 1 806 ? -25.657 -59.808 7.120 1.00 96.19 806 THR A O 1
ATOM 6002 N N . ALA A 1 807 ? -24.075 -61.401 7.276 1.00 96.50 807 ALA A N 1
ATOM 6003 C CA . ALA A 1 807 ? -24.003 -61.734 5.856 1.00 96.50 807 ALA A CA 1
ATOM 6004 C C . ALA A 1 807 ? -24.023 -63.257 5.690 1.00 96.50 807 ALA A C 1
ATOM 6006 O O . ALA A 1 807 ? -23.601 -63.994 6.582 1.00 96.50 807 ALA A O 1
ATOM 6007 N N . THR A 1 808 ? -24.550 -63.749 4.571 1.00 96.81 808 THR A N 1
ATOM 6008 C CA . THR A 1 808 ? -24.617 -65.190 4.279 1.00 96.81 808 THR A CA 1
ATOM 6009 C C . THR A 1 808 ? -23.810 -65.481 3.021 1.00 96.81 808 THR A C 1
ATOM 6011 O O . THR A 1 808 ? -23.901 -64.728 2.057 1.00 96.81 808 THR A O 1
ATOM 6014 N N . SER A 1 809 ? -23.012 -66.549 3.037 1.00 97.31 809 SER A N 1
ATOM 6015 C CA . SER A 1 809 ? -22.266 -66.989 1.858 1.00 97.31 809 SER A CA 1
ATOM 6016 C C . SER A 1 809 ? -23.193 -67.454 0.738 1.00 97.31 809 SER A C 1
ATOM 6018 O O . SER A 1 809 ? -24.326 -67.873 0.987 1.00 97.31 809 SER A O 1
ATOM 6020 N N . ALA A 1 810 ? -22.660 -67.529 -0.482 1.00 95.69 810 ALA A N 1
ATOM 6021 C CA . ALA A 1 810 ? -23.251 -68.389 -1.502 1.00 95.69 810 ALA A CA 1
ATOM 6022 C C . ALA A 1 810 ? -23.346 -69.840 -0.986 1.00 95.69 810 ALA A C 1
ATOM 6024 O O . ALA A 1 810 ? -22.510 -70.287 -0.189 1.00 95.69 810 ALA A O 1
ATOM 6025 N N . ALA A 1 811 ? -24.376 -70.565 -1.420 1.00 95.94 811 ALA A N 1
ATOM 6026 C CA . ALA A 1 811 ? -24.545 -71.967 -1.062 1.00 95.94 811 ALA A CA 1
ATOM 6027 C C . ALA A 1 811 ? -23.630 -72.866 -1.911 1.00 95.94 811 ALA A C 1
ATOM 6029 O O . ALA A 1 811 ? -23.371 -72.582 -3.082 1.00 95.94 811 ALA A O 1
ATOM 6030 N N . THR A 1 812 ? -23.131 -73.960 -1.334 1.00 96.56 812 THR A N 1
ATOM 6031 C CA . THR A 1 812 ? -22.371 -74.975 -2.072 1.00 96.56 812 THR A CA 1
ATOM 6032 C C . THR A 1 812 ? -23.253 -75.674 -3.101 1.00 96.56 812 THR A C 1
ATOM 6034 O O . THR A 1 812 ? -24.474 -75.686 -2.977 1.00 96.56 812 THR A O 1
ATOM 6037 N N . ARG A 1 813 ? -22.636 -76.386 -4.053 1.00 92.69 813 ARG A N 1
ATOM 6038 C CA . ARG A 1 813 ? -23.330 -77.464 -4.782 1.00 92.69 813 ARG A CA 1
ATOM 6039 C C . ARG A 1 813 ? -23.916 -78.505 -3.798 1.00 92.69 813 ARG A C 1
ATOM 6041 O O . ARG A 1 813 ? -23.407 -78.591 -2.672 1.00 92.69 813 ARG A O 1
ATOM 6048 N N . PRO A 1 814 ? -24.924 -79.301 -4.209 1.00 95.25 814 PRO A N 1
ATOM 6049 C CA . PRO A 1 814 ? -25.518 -80.339 -3.368 1.00 95.25 814 PRO A CA 1
ATOM 6050 C C . PRO A 1 814 ? -24.475 -81.278 -2.760 1.00 95.25 814 PRO A C 1
ATOM 6052 O O . PRO A 1 814 ? -23.528 -81.685 -3.440 1.00 95.25 814 PRO A O 1
ATOM 6055 N N . VAL A 1 815 ? -24.654 -81.656 -1.494 1.00 95.25 815 VAL A N 1
ATOM 6056 C CA . VAL A 1 815 ? -23.739 -82.590 -0.822 1.00 95.25 815 VAL A CA 1
ATOM 6057 C C . VAL A 1 815 ? -23.867 -83.988 -1.423 1.00 95.25 815 VAL A C 1
ATOM 6059 O O . VAL A 1 815 ? -24.926 -84.616 -1.386 1.00 95.25 815 VAL A O 1
ATOM 6062 N N . THR A 1 816 ? -22.759 -84.486 -1.957 1.00 92.19 816 THR A N 1
ATOM 6063 C CA . THR A 1 816 ? -22.651 -85.818 -2.567 1.00 92.19 816 THR A CA 1
ATOM 6064 C C . THR A 1 816 ? -22.443 -86.923 -1.518 1.00 92.19 816 THR A C 1
ATOM 6066 O O . THR A 1 816 ? -21.970 -86.615 -0.420 1.00 92.19 816 THR A O 1
ATOM 6069 N N . PRO A 1 817 ? -22.817 -88.188 -1.810 1.00 85.38 817 PRO A N 1
ATOM 6070 C CA . PRO A 1 817 ? -22.661 -89.317 -0.885 1.00 85.38 817 PRO A CA 1
ATOM 6071 C C . PRO A 1 817 ? -21.214 -89.599 -0.481 1.00 85.38 817 PRO A C 1
ATOM 6073 O O . PRO A 1 817 ? -20.304 -89.366 -1.310 1.00 85.38 817 PRO A O 1
#

InterPro domains:
  IPR002502 N-acetylmuramoyl-L-alanine amidase domain [PF01510] (258-385)
  IPR002502 N-acetylmuramoyl-L-alanine amidase domain [SM00644] (249-384)
  IPR002502 N-acetylmuramoyl-L-alanine amidase domain [cd06583] (260-386)
  IPR036505 N-acetylmuramoyl-L-alanine amidase/PGRP domain superfamily [G3DSA:3.40.80.10] (245-398)
  IPR036505 N-acetylmuramoyl-L-alanine amidase/PGRP domain superfamily [SSF55846] (251-398)
  IPR051206 N-acetylmuramoyl-L-alanine amidase 2 [PTHR30417] (245-591)

Radius of gyration: 38.11 Å; chains: 1; bounding box: 69×133×87 Å

Foldseek 3Di:
DDDDDDDDDDDDDDDDDDDDDDPPPPDPDDDDDQAQELPQLLPQPFLQSLLVNLCVSLVHDSLLLQLQLCQQQVQAFQQLDAFLAQAGASNRFHQDQDDQDPPPSPDDPRDPGGLLVQLCVRHVDDSSCCRHPRSSVSNSLSSQLSVQQDDDNDPVSSQRSSCSSLVHNLSSQSSLVCQQQWDWDQYLVRGTHTRDHDVPRDGDDFADDEDPPDLFDTRAHEDELAQDWFAQDPVCVVDFQRWFQWFQAQCVDPFAPAAAAEEEFEQLHHQRVSSVQSNDRNHHHAAWEFHQSQRHIYGHDDPRIFTPPLVAQQDRSRYHYYYYSDWQLAASRRGNNNLLSVLNRCLSCCVVRVHDLAPLHYDYSLFQAAFAALRRQVGFQPPFFRPAPQVSCVSNVNGQLRPDDFAQQDFAQFKKFFAQPFQQRFDQAACSCPVRPPHDTHDGSHGTQWFFWAQDADPPGATAAACNNDPPDPGFDRYRSTQQGTDGGGQIWGFHDDDAQWTFTDAQQHTIITGAHRVHGGIHGDFFKKKAFDPPDPAWFFKGSHQEADPVLCPPQLDDDDDTHGYPGTRGHPHMFGFSAQPDFHWDAAARTNPQPHRNHNGIGGHPWGWTFTSHHSYGIITTPVGIDIGGGDAAAKAFPFFKEWDDAQAAQTKIAIDLHDMPGDAPDKWKWKDWQNHTDPPPTDRMDHDHLVRAQTWMKMKIWGDHPRHDIDIGIYDIDGRHAFAEKDQPFQKAWDDAQAAQTKIFIDHGDIPPDFPDKWKFKDWQNHTDPPPTDRMDHHHPVQAQTWIKMKMWGHDRRHDIDIGIYDTDGRRHD

Sequence (817 aa):
MRTPHRGIAVAVAAAAALFPAAPSVLASTSSAGPGVSCTATLSAPTREAAFGEAAKAAGVPEPLLKAVAYMLSRWDDHQGKPSSDGGYGVFDLSDRAPVAWDGADKGRAAESKSQIAAAAELTGLTADALRREPNAGICGGAALLASYHDDGDDLASWRDAVARFGAKNDFVRQVYQTLRTGESRVTADGQRVTLAADDSVALPAARLAADAGVDCPSGLDCEWLEAPYAKGSASEPDNTTDYGNHDIADRTGPGGPKLDYIVIHDTEGYYGPSVRLAQDPTYLAWNYTIRSSDGHIAQHLDAKDVGWHAGNWYVNMHAIGIEHEGFAGTANWFTESMYQTSATLVKHLAQKYGIPLDRAHVIGHDQVPGTVLGATKSMHWDPGPYWDWDHYFDLLGAPVGGGRDATADVAPGDVVEVRTGYQDNPQPLTGCAAASPPSPDCVPGAGTNFLPLYQSPSETAPLAADPGWKPGATAGTTYVSDISARVVSGHKLVVAQVQGDWLGVWWAGSLAWLHNPADHPVVVRTQAKTVTVKAGATTPAAVYGRAYPEATAYTGTGIPVQALSPLEYKIPVGQAYAVSDDDIVTDYYRAVSFDGSAPGDRTDLKGQDRYYQLWYAHRQVFVRAAEADLHDAQRSPVVNTTLPVIGGSAKVGDELTASPGTWSRQVAGFTYQWYVDGTAVSGATKATYRPGVADLGKSVLVEVTVDDPYFTATSARSAATAPVAPGTFTSAEPPIVSGTPKVGRTLKASPGTWTPSPEKVTYRWLRDGVPVRGATGRTYHLTGHDRGAHVAVRVTVSAKAYAKATATSAATRPVTP

pLDDT: mean 90.29, std 14.21, range [25.94, 98.88]

Secondary structure (DSSP, 8-state):
--------------------------------------HHHHT-SSHHHHHHHHHHHHT--HHHHHHHHHHHHTT---TTPPPTTS--TTTT--SSPPP--SSS-------SS-HHHHHHHHH---HHHHHH-HHHHHHHHHHHHHHT--S-SSGGGGHHHHHHHSSSHHHHHHHHHHHHH-EEEE-TTS-EEEE---TT--PPPPPS-SSTT----TTS-EEE------BS-TT-TT--SSB-SEE---TTSTTSPP--EEEEEE-SS-HHHHHHHHT-TTS---SEEE-TTT--EEE-S-TTSEES-SS-HHHHHHEEEEEESS-TT-TT-S-HHHHHHHHHHHHHHHHHHT--SSTTTEEEGGGSPPSSTT-GGGS--TT-TTS-HHHHHHHTT--GGGGPPP-S---TT-EEEE---GGG-B---B-HHHHSTT--S--TT-B-SEEE-BSSSSTTSPBPP-TTTSTT-SS--SBTT--TTEEETT-EEEEEEEETTEEEEEETTEEEEEE--SSS--EEE----EEEEPTT--SPEE-BS--PPPGGGGTTTSPPP------S-EE-TT-EEEEEES----EEEE--STTS-STTTTEEEE-S--EEEEEETTEEEEEETTTEEEE--PPBP--EEE--EEES--BTTPPEEEE--EESS--S-EEEEEEETTEE-TT--SSEE---GGGTTS-EEEEEEE--TTBPP-EEEPPPPSPPBPB--EEEE--EEES--BTT-EEEEE--EEESPPSEEEEEEEETTEEPTT--SSEEE--GGGBT--EEEEEEEE-TTB--EEEEPPPPSPBB-

Organism: NCBI:txid1712871